Protein AF-A0A667G327-F1 (afdb_monomer_lite)

Secondary structure (DSSP, 8-state):
-PPPPPPPS-EEEEEEE-SSEEEEEEEETTS-EEEEEEEE---EEEETTEEEE-HHHHHHHHHHHHHHHTTTS-GGGEEEEEEEE---EEEEETTS-B---STT--TT--EE-TT--TTHHHHHHHHHTT-GGGGGBTTS--TTSHHHHHHHHHHHSIIIIITTEEEEEEHHHHHHHHHH----EEHHHHHHHS--BTTTBS-HHHHHHTT-THHHHTTTTTT-S-EE-TT-B-TTSS-HHHHHHHT--TT-EEB--EEHHHHHHHHHHT---TTS--TTTTS-GGGEEEEEESSSEEEEEEESS----TTSEEEEETSSSTTSEEEEEEES-SHHHHHHHHHHSTTHHHHHHHHHTTT--HHHHHHHHHHHHTTTS-GGGGGTT-EEE--BTB--SSS--TT---EEES--S--SHHHHHHHHHHHHHHHHHHHHHHHHHHHHHT----EEEEESGGGG-HHHHHHHHHHH-S-EEE-SSS-HHHHHHHHHHHHHTTSS--S---SS--SS---SHHHHTTSHHHHHHHHHH-TTTS-HHHHTTS-S--TT-HHHHHHHHHHHHHHHHHIIIIII-----GGG---HHIIIII--HHHHHHHHHHHHHHHHHSTTHHHHHHHHTTS-HHHHHHHHHHHHHHHHT---PPP---TTHHHHHHHHHHHHHHHHHHHHHHHHHHHHHHHHHHHHHHHHHHHHHHHHHHHHHTTTTTS------SS-HHHHHHHHHHHHHHHHHHHHHHHHHHHHHHHHHHHHHHHHHHHHHHHHHHHHHHHHHHHHHHHHHHHHHHHHHHHHHHHHHHHHHHHHHHHHHHHHHHHHHHHHHHHHHHHHHHHHHHHHHHHHHHHHHHHHHHHHHHHHHHHHHHHHHHHHHHHHHHHHHHHHHHHHHHHHHHHHHHHHHHHHHHHHTTTTT------------------------S-HHHHHHHHHHHHHHHHHHHHHHHHHHHHHHHHHHHHHHHHHHHHHHHHHHHHHHHHHHHHHHHHHHHHHHHHHGGGS---HHHHHHHHHHHHHHHHHHHHHHHHHHHHHHHHHHHHHHHHHHHHHHHHHHHHHHHHHHHHHHHHHHHHHHHHHHHHHHTTSSS---TTHHHHHHHHHHHHHHHHHHHHHHHHHHHHHHHHHHHHHHHHHHHHHHHHHHHHHHHHHTTSS----------PPPPHHHHHTTTTTTTS------------

pLDDT: mean 78.39, std 19.0, range [26.64, 98.81]

Radius of gyration: 58.12 Å; chains: 1; bounding box: 142×118×242 Å

Sequence (1211 aa):
MPGGGQEPGSYYVGVDVGTGSVRAALVDQRGVLLAFADQPINQWEPQFNHHEQSSEDIWAACGVVTKKVVQGIDVNRIRGLGFDATCSLVVLDKQFRPLPVNHEGDSHRNIIMWLDHRAVSQVHRINETKHGVLQYVGGVMSVEMQAPKLLWLKENLRETCWDKAGHFFDLPDFLSWKATGVTARSLCSLVCKWTYSAEKGWDDSFWKLIGLEDFVADNYSKIGNQVLPPGASLGNGLTPEAARDLGLPAGIAVAASLIDAHAGGLGVIGADVRGHGLACEGQPVTSRLAVICGTSSCHMGISKDPIFVPGVWGPYFSAMVPGFWLNEGGQSVTGKLIDHVVRGHAAFPELQAKATARCQSVYAYLNSHLDLIKKARPVGFLTVDLHVWPDFHGNRSPLADLTLKGMVTGLKLSQDLDDLAILYLATVQAIAFGTRLIIEALEAAGHSLSTLFLCGGLSKNPLFVQMHADITGMPVVLSQEVESVLVGAAILGACASGDFASVQLQTFNTAAPCQDVKQLTNGVAMAQVLHQIDVAWFDESWLSRIKEDTGDNWRIKASNLKKVLQGIMSYYNEFLGQQISEELIPDLNQITECSDSVELGRLLQLILGCAVNCEKKQEHIQNIMTLEESVQHVVMTAIQELMSKEIVSCPTNDAVGELEQQLKRALEELQEALAEKEELRQRCQELDMQVTALQDEKNSLVSENEMMNEKLDQLDGSFDDPNTMVAKKYFHAQLQLEQLQEENFRLEAAKDDYRVHCEELEKQLIEFQHRNDELTSLAEETRALKDEIDVLRATSDKANKLESTVEMYRQKLQDLNDLRKQVKTLQETNMMYMHNTVSLEEELKKANAARTQLETYKRQVQDLHNKLSSESKRADTLAFEMKRLEEKHEALLKEKERLIEQRDTLKETNEELRCSQVQQDHLNQTDASATKSFENLAAEIMPVEYREVFIRLQHENKMLRLQQEGTENERIEELQEQLEQKHRKMNELETEQRLSKERIRELQQQIEDLQKSLQEQGSKSEGESSSKLKQKLEAHMEKLTEVQEELQKKQELIEDLQPDVNQNVQKINELEAALQKKDEDMKAMEERYKMYLEKARNVIKTLDPKLNPASAEIMLLRKQLAEKERRIEILESECKVAKFRDYEEKLIVSAWYNKSLAFQKLGMESRLVSGSGACKDPGACAPARSFLAQQRHITNTRRNLSVKVPATTPD

Structure (mmCIF, N/CA/C/O backbone):
data_AF-A0A667G327-F1
#
_entry.id   AF-A0A667G327-F1
#
loop_
_atom_site.group_PDB
_atom_site.id
_atom_site.type_symbol
_atom_site.label_atom_id
_atom_site.label_alt_id
_atom_site.label_comp_id
_atom_site.label_asym_id
_atom_site.label_entity_id
_atom_site.label_seq_id
_atom_site.pdbx_PDB_ins_code
_atom_site.Cartn_x
_atom_site.Cartn_y
_atom_site.Cartn_z
_atom_site.occupancy
_atom_site.B_iso_or_equiv
_atom_site.auth_seq_id
_atom_site.auth_comp_id
_atom_site.auth_asym_id
_atom_site.auth_atom_id
_atom_site.pdbx_PDB_model_num
ATOM 1 N N . MET A 1 1 ? -25.847 -1.483 -32.639 1.00 33.53 1 MET A N 1
ATOM 2 C CA . MET A 1 1 ? -27.043 -2.018 -31.962 1.00 33.53 1 MET A CA 1
ATOM 3 C C . MET A 1 1 ? -26.737 -3.415 -31.431 1.00 33.53 1 MET A C 1
ATOM 5 O O . MET A 1 1 ? -26.907 -4.371 -32.180 1.00 33.53 1 MET A O 1
ATOM 9 N N . PRO A 1 2 ? -26.245 -3.551 -30.189 1.00 35.97 2 PRO A N 1
ATOM 10 C CA . PRO A 1 2 ? -26.436 -4.776 -29.414 1.00 35.97 2 PRO A CA 1
ATOM 11 C C . PRO A 1 2 ? -27.928 -4.933 -29.061 1.00 35.97 2 PRO A C 1
ATOM 13 O O . PRO A 1 2 ? -28.695 -3.977 -29.192 1.00 35.97 2 PRO A O 1
ATOM 16 N N . GLY A 1 3 ? -28.344 -6.131 -28.646 1.00 33.00 3 GLY A N 1
ATOM 17 C CA . GLY A 1 3 ? -29.735 -6.410 -28.264 1.00 33.00 3 GLY A CA 1
ATOM 18 C C . GLY A 1 3 ? -30.177 -5.681 -26.990 1.00 33.00 3 GLY A C 1
ATOM 19 O O . GLY A 1 3 ? -29.348 -5.282 -26.174 1.00 33.00 3 GLY A O 1
ATOM 20 N N . GLY A 1 4 ? -31.491 -5.513 -26.819 1.00 37.66 4 GLY A N 1
ATOM 21 C CA . GLY A 1 4 ? -32.062 -4.867 -25.637 1.00 37.66 4 GLY A CA 1
ATOM 22 C C . GLY A 1 4 ? -31.835 -5.693 -24.371 1.00 37.66 4 GLY A C 1
ATOM 23 O O . GLY A 1 4 ? -32.345 -6.807 -24.263 1.00 37.66 4 GLY A O 1
ATOM 24 N N . GLY A 1 5 ? -31.088 -5.139 -23.418 1.00 36.94 5 GLY A N 1
ATOM 25 C CA . GLY A 1 5 ? -31.021 -5.663 -22.057 1.00 36.94 5 GLY A CA 1
ATOM 26 C C . GLY A 1 5 ? -32.252 -5.253 -21.248 1.00 36.94 5 GLY A C 1
ATOM 27 O O . GLY A 1 5 ? -32.831 -4.192 -21.482 1.00 36.94 5 GLY A O 1
ATOM 28 N N . GLN A 1 6 ? -32.625 -6.078 -20.271 1.00 43.31 6 GLN A N 1
ATOM 29 C CA . GLN A 1 6 ? -33.463 -5.627 -19.158 1.00 43.31 6 GLN A CA 1
ATOM 30 C C . GLN A 1 6 ? -32.723 -4.508 -18.410 1.00 43.31 6 GLN A C 1
ATOM 32 O O . GLN A 1 6 ? -31.492 -4.543 -18.319 1.00 43.31 6 GLN A O 1
ATOM 37 N N . GLU A 1 7 ? -33.445 -3.533 -17.858 1.00 50.72 7 GLU A N 1
ATOM 38 C CA . GLU A 1 7 ? -32.813 -2.576 -16.948 1.00 50.72 7 GLU A CA 1
ATOM 39 C C . GLU A 1 7 ? -32.265 -3.318 -15.711 1.00 50.72 7 GLU A C 1
ATOM 41 O O . GLU A 1 7 ? -32.990 -4.143 -15.146 1.00 50.72 7 GLU A O 1
ATOM 46 N N . PRO A 1 8 ? -31.023 -3.049 -15.265 1.00 57.03 8 PRO A N 1
ATOM 47 C CA . PRO A 1 8 ? -30.484 -3.643 -14.040 1.00 57.03 8 PRO A CA 1
ATOM 48 C C . PRO A 1 8 ? -31.329 -3.213 -12.832 1.00 57.03 8 PRO A C 1
ATOM 50 O O . PRO A 1 8 ? -31.722 -2.050 -12.724 1.00 57.03 8 PRO A O 1
ATOM 53 N N . GLY A 1 9 ? -31.664 -4.151 -11.944 1.00 72.94 9 GLY A N 1
ATOM 54 C CA . GLY A 1 9 ? -32.633 -3.921 -10.869 1.00 72.94 9 GLY A CA 1
ATOM 55 C C . GLY A 1 9 ? -32.102 -2.967 -9.801 1.00 72.94 9 GLY A C 1
ATOM 56 O O . GLY A 1 9 ? -32.711 -1.920 -9.562 1.00 72.94 9 GLY A O 1
ATOM 57 N N . SER A 1 10 ? -30.958 -3.334 -9.217 1.00 91.50 10 SER A N 1
ATOM 58 C CA . SER A 1 10 ? -30.279 -2.617 -8.129 1.00 91.50 10 SER A CA 1
ATOM 59 C C . SER A 1 10 ? -29.086 -1.787 -8.623 1.00 91.50 10 SER A C 1
ATOM 61 O O . SER A 1 10 ? -28.358 -2.196 -9.535 1.00 91.50 10 SER A O 1
ATOM 63 N N . TYR A 1 11 ? -28.844 -0.666 -7.941 1.00 95.94 11 TYR A N 1
ATOM 64 C CA . TYR A 1 11 ? -27.637 0.157 -8.054 1.00 95.94 11 TYR A CA 1
ATOM 65 C C . TYR A 1 11 ? -26.958 0.344 -6.692 1.00 95.94 11 TYR A C 1
ATOM 67 O O . TYR A 1 11 ? -27.611 0.299 -5.644 1.00 95.94 11 TYR A O 1
ATOM 75 N N . TYR A 1 12 ? -25.662 0.640 -6.718 1.00 97.00 12 TYR A N 1
ATOM 76 C CA . TYR A 1 12 ? -24.839 0.904 -5.537 1.00 97.00 12 TYR A CA 1
ATOM 77 C C . TYR A 1 12 ? -23.998 2.158 -5.755 1.00 97.00 12 TYR A C 1
ATOM 79 O O . TYR A 1 12 ? -23.634 2.479 -6.890 1.00 97.00 12 TYR A O 1
ATOM 87 N N . VAL A 1 13 ? -23.690 2.867 -4.672 1.00 98.12 13 VAL A N 1
ATOM 88 C CA . VAL A 1 13 ? -22.822 4.050 -4.710 1.00 98.12 13 VAL A CA 1
ATOM 89 C C . VAL A 1 13 ? -21.515 3.743 -3.988 1.00 98.12 13 VAL A C 1
ATOM 91 O O . VAL A 1 13 ? -21.526 3.327 -2.830 1.00 98.12 13 VAL A O 1
ATOM 94 N N . GLY A 1 14 ? -20.396 3.971 -4.671 1.00 98.00 14 GLY A N 1
ATOM 95 C CA . GLY A 1 14 ? -19.073 4.058 -4.052 1.00 98.00 14 GLY A CA 1
ATOM 96 C C . GLY A 1 14 ? -18.650 5.519 -3.923 1.00 98.00 14 GLY A C 1
ATOM 97 O O . GLY A 1 14 ? -18.896 6.303 -4.845 1.00 98.00 14 GLY A O 1
ATOM 98 N N . VAL A 1 15 ? -18.026 5.885 -2.802 1.00 98.50 15 VAL A N 1
ATOM 99 C CA . VAL A 1 15 ? -17.449 7.218 -2.556 1.00 98.50 15 VAL A CA 1
ATOM 100 C C . VAL A 1 15 ? -16.004 7.068 -2.084 1.00 98.50 15 VAL A C 1
ATOM 102 O O . VAL A 1 15 ? -15.761 6.436 -1.062 1.00 98.50 15 VAL A O 1
ATOM 105 N N . ASP A 1 16 ? -15.083 7.688 -2.819 1.00 97.62 16 ASP A N 1
ATOM 106 C CA . ASP A 1 16 ? -13.625 7.642 -2.646 1.00 97.62 16 ASP A CA 1
ATOM 107 C C . ASP A 1 16 ? -13.145 9.027 -2.194 1.00 97.62 16 ASP A C 1
ATOM 109 O O . ASP A 1 16 ? -13.322 10.021 -2.907 1.00 97.62 16 ASP A O 1
ATOM 113 N N . VAL A 1 17 ? -12.551 9.113 -1.002 1.00 97.31 17 VAL A N 1
ATOM 114 C CA . VAL A 1 17 ? -11.902 10.332 -0.489 1.00 97.31 17 VAL A CA 1
ATOM 115 C C . VAL A 1 17 ? -10.384 10.193 -0.594 1.00 97.31 17 VAL A C 1
ATOM 117 O O . VAL A 1 17 ? -9.645 10.066 0.390 1.00 97.31 17 VAL A O 1
ATOM 120 N N . GLY A 1 18 ? -9.921 10.224 -1.843 1.00 91.50 18 GLY A N 1
ATOM 121 C CA . GLY A 1 18 ? -8.519 10.376 -2.200 1.00 91.50 18 GLY A CA 1
ATOM 122 C C . GLY A 1 18 ? -7.921 11.725 -1.770 1.00 91.50 18 GLY A C 1
ATOM 123 O O . GLY A 1 18 ? -8.599 12.662 -1.356 1.00 91.50 18 GLY A O 1
ATOM 124 N N . THR A 1 19 ? -6.599 11.848 -1.914 1.00 87.94 19 THR A N 1
ATOM 125 C CA . THR A 1 19 ? -5.810 12.941 -1.306 1.00 87.94 19 THR A CA 1
ATOM 126 C C . THR A 1 19 ? -6.269 14.361 -1.684 1.00 87.94 19 THR A C 1
ATOM 128 O O . THR A 1 19 ? -6.284 15.231 -0.819 1.00 87.94 19 THR A O 1
ATOM 131 N N . GLY A 1 20 ? -6.605 14.627 -2.954 1.00 87.31 20 GLY A N 1
ATOM 132 C CA . GLY A 1 20 ? -6.909 15.982 -3.464 1.00 87.31 20 GLY A CA 1
ATOM 133 C C . GLY A 1 20 ? -8.351 16.220 -3.927 1.00 87.31 20 GLY A C 1
ATOM 134 O O . GLY A 1 20 ? -8.689 17.329 -4.339 1.00 87.31 20 GLY A O 1
ATOM 135 N N . SER A 1 21 ? -9.204 15.197 -3.888 1.00 93.62 21 SER A N 1
ATOM 136 C CA . SER A 1 21 ? -10.581 15.265 -4.386 1.00 93.62 21 SER A CA 1
ATOM 137 C C . SER A 1 21 ? -11.416 14.132 -3.814 1.00 93.62 21 SER A C 1
ATOM 139 O O . SER A 1 21 ? -10.952 12.991 -3.813 1.00 93.62 21 SER A O 1
ATOM 141 N N . VAL A 1 22 ? -12.669 14.419 -3.467 1.00 97.56 22 VAL A N 1
ATOM 142 C CA . VAL A 1 22 ? -13.682 13.369 -3.324 1.00 97.56 22 VAL A CA 1
ATOM 143 C C . VAL A 1 22 ? -14.162 12.954 -4.712 1.00 97.56 22 VAL A C 1
ATOM 145 O O . VAL A 1 22 ? -14.320 13.796 -5.600 1.00 97.56 22 VAL A O 1
ATOM 148 N N . ARG A 1 23 ? -14.416 11.663 -4.899 1.00 97.06 23 ARG A N 1
ATOM 149 C CA . ARG A 1 23 ? -15.030 11.080 -6.092 1.00 97.06 23 ARG A CA 1
ATOM 150 C C . ARG A 1 23 ? -16.214 10.207 -5.687 1.00 97.06 23 ARG A C 1
ATOM 152 O O . ARG A 1 23 ? -16.238 9.667 -4.587 1.00 97.06 23 ARG A O 1
ATOM 159 N N . ALA A 1 24 ? -17.182 10.045 -6.579 1.00 98.06 24 ALA A N 1
ATOM 160 C CA . ALA A 1 24 ? -18.229 9.038 -6.450 1.00 98.06 24 ALA A CA 1
ATOM 161 C C . ALA A 1 24 ? -18.490 8.343 -7.786 1.00 98.06 24 ALA A C 1
ATOM 163 O O . ALA A 1 24 ? -18.285 8.930 -8.854 1.00 98.06 24 ALA A O 1
ATOM 164 N N . ALA A 1 25 ? -18.994 7.112 -7.712 1.00 96.44 25 ALA A N 1
ATOM 165 C CA . ALA A 1 25 ? -19.541 6.384 -8.849 1.00 96.44 25 ALA A CA 1
ATOM 166 C C . ALA A 1 25 ? -20.899 5.769 -8.507 1.00 96.44 25 ALA A C 1
ATOM 168 O O . ALA A 1 25 ? -21.108 5.285 -7.393 1.00 96.44 25 ALA A O 1
ATOM 169 N N . LEU A 1 26 ? -21.792 5.740 -9.497 1.00 96.69 26 LEU A N 1
ATOM 170 C CA . LEU A 1 26 ? -22.965 4.872 -9.496 1.00 96.69 26 LEU A CA 1
ATOM 171 C C . LEU A 1 26 ? -22.624 3.605 -10.286 1.00 96.69 26 LEU A C 1
ATOM 173 O O . LEU A 1 26 ? -22.223 3.696 -11.449 1.00 96.69 26 LEU A O 1
ATOM 177 N N . VAL A 1 27 ? -22.794 2.443 -9.661 1.00 94.81 27 VAL A N 1
ATOM 178 C CA . VAL A 1 27 ? -22.402 1.134 -10.200 1.00 94.81 27 VAL A CA 1
ATOM 179 C C . VAL A 1 27 ? -23.614 0.201 -10.228 1.00 94.81 27 VAL A C 1
ATOM 181 O O . VAL A 1 27 ? -24.445 0.225 -9.317 1.00 94.81 27 VAL A O 1
ATOM 184 N N . ASP A 1 28 ? -23.747 -0.605 -11.281 1.00 92.12 28 ASP A N 1
ATOM 185 C CA . ASP A 1 28 ? -24.838 -1.576 -11.417 1.00 92.12 28 ASP A CA 1
ATOM 186 C C . ASP A 1 28 ? -24.529 -2.941 -10.768 1.00 92.12 28 ASP A C 1
ATOM 188 O O . ASP A 1 28 ? -23.403 -3.244 -10.378 1.00 92.12 28 ASP A O 1
ATOM 192 N N . GLN A 1 29 ? -25.541 -3.809 -10.692 1.00 89.19 29 GLN A N 1
ATOM 193 C CA . GLN A 1 29 ? -25.438 -5.183 -10.170 1.00 89.19 29 GLN A CA 1
ATOM 194 C C . GLN A 1 29 ? -24.458 -6.130 -10.903 1.00 89.19 29 GLN A C 1
ATOM 196 O O . GLN A 1 29 ? -24.372 -7.301 -10.544 1.00 89.19 29 GLN A O 1
ATOM 201 N N . ARG A 1 30 ? -23.755 -5.670 -11.946 1.00 86.56 30 ARG A N 1
ATOM 202 C CA . ARG A 1 30 ? -22.708 -6.409 -12.676 1.00 86.56 30 ARG A CA 1
ATOM 203 C C . ARG A 1 30 ? -21.322 -5.775 -12.490 1.00 86.56 30 ARG A C 1
ATOM 205 O O . ARG A 1 30 ? -20.369 -6.245 -13.104 1.00 86.56 30 ARG A O 1
ATOM 212 N N . GLY A 1 31 ? -21.210 -4.717 -11.682 1.00 87.12 31 GLY A N 1
ATOM 213 C CA . GLY A 1 31 ? -19.978 -3.952 -11.490 1.00 87.12 31 GLY A CA 1
ATOM 214 C C . GLY A 1 31 ? -19.720 -2.881 -12.554 1.00 87.12 31 GLY A C 1
ATOM 215 O O . GLY A 1 31 ? -18.646 -2.290 -12.538 1.00 87.12 31 GLY A O 1
ATOM 216 N N . VAL A 1 32 ? -20.664 -2.609 -13.466 1.00 90.00 32 VAL A N 1
ATOM 217 C CA . VAL A 1 32 ? -20.478 -1.616 -14.540 1.00 90.00 32 VAL A CA 1
ATOM 218 C C . VAL A 1 32 ? -20.699 -0.206 -13.999 1.00 90.00 32 VAL A C 1
ATOM 220 O O . VAL A 1 32 ? -21.723 0.064 -13.364 1.00 90.00 32 VAL A O 1
ATOM 223 N N . LEU A 1 33 ? -19.772 0.712 -14.284 1.00 91.94 33 LEU A N 1
ATOM 224 C CA . LEU A 1 33 ? -19.895 2.118 -13.906 1.00 91.94 33 LEU A CA 1
ATOM 225 C C . LEU A 1 33 ? -20.880 2.834 -14.844 1.00 91.94 33 LEU A C 1
ATOM 227 O O . LEU A 1 33 ? -20.705 2.860 -16.061 1.00 91.94 33 LEU A O 1
ATOM 231 N N . LEU A 1 34 ? -21.921 3.441 -14.270 1.00 93.50 34 LEU A N 1
ATOM 232 C CA . LEU A 1 34 ? -22.972 4.152 -15.011 1.00 93.50 34 LEU A CA 1
ATOM 233 C C . LEU A 1 34 ? -22.806 5.673 -14.976 1.00 93.50 34 LEU A C 1
ATOM 235 O O . LEU A 1 34 ? -23.132 6.356 -15.946 1.00 93.50 34 LEU A O 1
ATOM 239 N N . ALA A 1 35 ? -22.302 6.204 -13.863 1.00 94.94 35 ALA A N 1
ATOM 240 C CA . ALA A 1 35 ? -22.019 7.623 -13.686 1.00 94.94 35 ALA A CA 1
ATOM 241 C C . ALA A 1 35 ? -20.809 7.814 -12.766 1.00 94.94 35 ALA A C 1
ATOM 243 O O . ALA A 1 35 ? -20.600 7.033 -11.840 1.00 94.94 35 ALA A O 1
ATOM 244 N N . PHE A 1 36 ? -20.041 8.874 -13.011 1.00 95.50 36 PHE A N 1
ATOM 245 C CA . PHE A 1 36 ? -18.874 9.285 -12.228 1.00 95.50 36 PHE A CA 1
ATOM 246 C C . PHE A 1 36 ? -18.936 10.792 -11.980 1.00 95.50 36 PHE A C 1
ATOM 248 O O . PHE A 1 36 ? -19.355 11.546 -12.863 1.00 95.50 36 PHE A O 1
ATOM 255 N N . ALA A 1 37 ? -18.480 11.236 -10.811 1.00 96.88 37 ALA A N 1
ATOM 256 C CA . ALA A 1 37 ? -18.232 12.646 -10.551 1.00 96.88 37 ALA A CA 1
ATOM 257 C C . ALA A 1 37 ? -17.122 12.854 -9.519 1.00 96.88 37 ALA A C 1
ATOM 259 O O . ALA A 1 37 ? -17.050 12.133 -8.526 1.00 96.88 37 ALA A O 1
ATOM 260 N N . ASP A 1 38 ? -16.327 13.903 -9.709 1.00 96.44 38 ASP A N 1
ATOM 261 C CA . ASP A 1 38 ? -15.335 14.385 -8.754 1.00 96.44 38 ASP A CA 1
ATOM 262 C C . ASP A 1 38 ? -15.693 15.768 -8.179 1.00 96.44 38 ASP A C 1
ATOM 264 O O . ASP A 1 38 ? -16.581 16.488 -8.668 1.00 96.44 38 ASP A O 1
ATOM 268 N N . GLN A 1 39 ? -15.019 16.118 -7.086 1.00 97.31 39 GLN A N 1
ATOM 269 C CA . GLN A 1 39 ? -15.028 17.437 -6.471 1.00 97.31 39 GLN A CA 1
ATOM 270 C C . GLN A 1 39 ? -13.697 17.656 -5.718 1.00 97.31 39 GLN A C 1
ATOM 272 O O . GLN A 1 39 ? -13.409 16.911 -4.778 1.00 97.31 39 GLN A O 1
ATOM 277 N N . PRO A 1 40 ? -12.879 18.662 -6.088 1.00 95.44 40 PRO A N 1
ATOM 278 C CA . PRO A 1 40 ? -11.660 19.005 -5.352 1.00 95.44 40 PRO A CA 1
ATOM 279 C C . PRO A 1 40 ? -11.935 19.378 -3.891 1.00 95.44 40 PRO A C 1
ATOM 281 O O . PRO A 1 40 ? -12.972 19.974 -3.591 1.00 95.44 40 PRO A O 1
ATOM 284 N N . ILE A 1 41 ? -10.980 19.074 -3.009 1.00 95.12 41 ILE A N 1
ATOM 285 C CA . ILE A 1 41 ? -11.005 19.436 -1.582 1.00 95.12 41 ILE A CA 1
ATOM 286 C C . ILE A 1 41 ? -9.791 20.283 -1.201 1.00 95.12 41 ILE A C 1
ATOM 288 O O . ILE A 1 41 ? -8.730 20.191 -1.820 1.00 95.12 41 ILE A O 1
ATOM 292 N N . ASN A 1 42 ? -9.959 21.110 -0.171 1.00 93.62 42 ASN A N 1
ATOM 293 C CA . ASN A 1 42 ? -8.895 21.957 0.355 1.00 93.62 42 ASN A CA 1
ATOM 294 C C . ASN A 1 42 ? -7.789 21.121 1.022 1.00 93.62 42 ASN A C 1
ATOM 296 O O . ASN A 1 42 ? -8.034 20.033 1.543 1.00 93.62 42 ASN A O 1
ATOM 300 N N . GLN A 1 43 ? -6.570 21.656 1.013 1.00 93.69 43 GLN A N 1
ATOM 301 C CA . GLN A 1 43 ? -5.397 21.131 1.710 1.00 93.69 43 GLN A CA 1
ATOM 302 C C . GLN A 1 43 ? -4.613 22.315 2.273 1.00 93.69 43 GLN A C 1
ATOM 304 O O . GLN A 1 43 ? -4.518 23.355 1.615 1.00 93.69 43 GLN A O 1
ATOM 309 N N . TRP A 1 44 ? -4.009 22.144 3.445 1.00 95.06 44 TRP A N 1
ATOM 310 C CA . TRP A 1 44 ? -3.144 23.150 4.055 1.00 95.06 44 TRP A CA 1
ATOM 311 C C . TRP A 1 44 ? -1.783 22.548 4.403 1.00 95.06 44 TRP A C 1
ATOM 313 O O . TRP A 1 44 ? -1.716 21.510 5.055 1.00 95.06 44 TRP A O 1
ATOM 323 N N . GLU A 1 45 ? -0.706 23.224 3.998 1.00 92.69 45 GLU A N 1
ATOM 324 C CA . GLU A 1 45 ? 0.667 22.958 4.445 1.00 92.69 45 GLU A CA 1
ATOM 325 C C . GLU A 1 45 ? 1.154 24.169 5.268 1.00 92.69 45 GLU A C 1
ATOM 327 O O . GLU A 1 45 ? 1.798 25.066 4.719 1.00 92.69 45 GLU A O 1
ATOM 332 N N . PRO A 1 46 ? 0.777 24.288 6.561 1.00 89.44 46 PRO A N 1
ATOM 333 C CA . PRO A 1 46 ? 1.168 25.429 7.399 1.00 89.44 46 PRO A CA 1
ATOM 334 C C . PRO A 1 46 ? 2.677 25.467 7.683 1.00 89.44 46 PRO A C 1
ATOM 336 O O . PRO A 1 46 ? 3.239 26.535 7.924 1.00 89.44 46 PRO A O 1
ATOM 339 N N . GLN A 1 47 ? 3.331 24.304 7.666 1.00 88.94 47 GLN A N 1
ATOM 340 C CA . GLN A 1 47 ? 4.772 24.119 7.814 1.00 88.94 47 GLN A CA 1
ATOM 341 C C . GLN A 1 47 ? 5.196 22.939 6.934 1.00 88.94 47 GLN A C 1
ATOM 343 O O . GLN A 1 47 ? 4.388 22.052 6.671 1.00 88.94 47 GLN A O 1
ATOM 348 N N . PHE A 1 48 ? 6.460 22.905 6.509 1.00 83.50 48 PHE A N 1
ATOM 349 C CA . PHE A 1 48 ? 7.003 21.782 5.738 1.00 83.50 48 PHE A CA 1
ATOM 350 C C . PHE A 1 48 ? 6.734 20.444 6.448 1.00 83.50 48 PHE A C 1
ATOM 352 O O . PHE A 1 48 ? 6.951 20.345 7.657 1.00 83.50 48 PHE A O 1
ATOM 359 N N . ASN A 1 49 ? 6.274 19.434 5.702 1.00 82.56 49 ASN A N 1
ATOM 360 C CA . ASN A 1 49 ? 5.837 18.115 6.191 1.00 82.56 49 ASN A CA 1
ATOM 361 C C . ASN A 1 49 ? 4.587 18.091 7.106 1.00 82.56 49 ASN A C 1
ATOM 363 O O . ASN A 1 49 ? 4.142 17.000 7.469 1.00 82.56 49 ASN A O 1
ATOM 367 N N . HIS A 1 50 ? 3.998 19.234 7.472 1.00 93.06 50 HIS A N 1
ATOM 368 C CA . HIS A 1 50 ? 2.720 19.292 8.191 1.00 93.06 50 HIS A CA 1
ATOM 369 C C . HIS A 1 50 ? 1.598 19.491 7.170 1.00 93.06 50 HIS A C 1
ATOM 371 O O . HIS A 1 50 ? 1.588 20.494 6.464 1.00 93.06 50 HIS A O 1
ATOM 377 N N . HIS A 1 51 ? 0.642 18.569 7.098 1.00 94.00 51 HIS A N 1
ATOM 378 C CA . HIS A 1 51 ? -0.392 18.535 6.068 1.00 94.00 51 HIS A CA 1
ATOM 379 C C . HIS A 1 51 ? -1.771 18.266 6.677 1.00 94.00 51 HIS A C 1
ATOM 381 O O . HIS A 1 51 ? -1.987 17.267 7.367 1.00 94.00 51 HIS A O 1
ATOM 387 N N . GLU A 1 52 ? -2.715 19.169 6.422 1.00 97.44 52 GLU A N 1
ATOM 388 C CA . GLU A 1 52 ? -4.000 19.221 7.121 1.00 97.44 52 GLU A CA 1
ATOM 389 C C . GLU A 1 52 ? -5.195 19.369 6.175 1.00 97.44 52 GLU A C 1
ATOM 391 O O . GLU A 1 52 ? -5.085 19.913 5.073 1.00 97.44 52 GLU A O 1
ATOM 396 N N . GLN A 1 53 ? -6.353 18.895 6.641 1.00 98.00 53 GLN A N 1
ATOM 397 C CA . GLN A 1 53 ? -7.633 18.892 5.927 1.00 98.00 53 GLN A CA 1
ATOM 398 C C . GLN A 1 53 ? -8.815 19.241 6.851 1.00 98.00 53 GLN A C 1
ATOM 400 O O . GLN A 1 53 ? -8.682 19.263 8.078 1.00 98.00 53 GLN A O 1
ATOM 405 N N . SER A 1 54 ? -9.977 19.502 6.242 1.00 98.25 54 SER A N 1
ATOM 406 C CA . SER A 1 54 ? -11.252 19.738 6.929 1.00 98.25 54 SER A CA 1
ATOM 407 C C . SER A 1 54 ? -12.216 18.581 6.693 1.00 98.25 54 SER A C 1
ATOM 409 O O . SER A 1 54 ? -12.506 18.214 5.551 1.00 98.25 54 SER A O 1
ATOM 411 N N . SER A 1 55 ? -12.745 18.028 7.783 1.00 98.31 55 SER A N 1
ATOM 412 C CA . SER A 1 55 ? -13.770 16.980 7.731 1.00 98.31 55 SER A CA 1
ATOM 413 C C . SER A 1 55 ? -15.129 17.489 7.232 1.00 98.31 55 SER A C 1
ATOM 415 O O . SER A 1 55 ? -15.891 16.722 6.638 1.00 98.31 55 SER A O 1
ATOM 417 N N . GLU A 1 56 ? -15.417 18.784 7.399 1.00 97.44 56 GLU A N 1
ATOM 418 C CA . GLU A 1 56 ? -16.654 19.405 6.914 1.00 97.44 56 GLU A CA 1
ATOM 419 C C . GLU A 1 56 ? -16.590 19.690 5.406 1.00 97.44 56 GLU A C 1
ATOM 421 O O . GLU A 1 56 ? -17.542 19.365 4.693 1.00 97.44 56 GLU A O 1
ATOM 426 N N . ASP A 1 57 ? -15.451 20.178 4.892 1.00 97.50 57 ASP A N 1
ATOM 427 C CA . ASP A 1 57 ? -15.240 20.357 3.443 1.00 97.50 57 ASP A CA 1
ATOM 428 C C . ASP A 1 57 ? -15.333 19.017 2.693 1.00 97.50 57 ASP A C 1
ATOM 430 O O . ASP A 1 57 ? -15.955 18.932 1.631 1.00 97.50 57 ASP A O 1
ATOM 434 N N . ILE A 1 58 ? -14.749 17.953 3.259 1.00 98.62 58 ILE A N 1
ATOM 435 C CA . ILE A 1 58 ? -14.819 16.595 2.703 1.00 98.62 58 ILE A CA 1
ATOM 436 C C . ILE A 1 58 ? -16.263 16.082 2.679 1.00 98.62 58 ILE A C 1
ATOM 438 O O . ILE A 1 58 ? -16.709 15.582 1.645 1.00 98.62 58 ILE A O 1
ATOM 442 N N . TRP A 1 59 ? -17.023 16.226 3.769 1.00 98.50 59 TRP A N 1
ATOM 443 C CA . TRP A 1 59 ? -18.421 15.781 3.801 1.00 98.50 59 TRP A CA 1
ATOM 444 C C . TRP A 1 59 ? -19.305 16.570 2.822 1.00 98.50 59 TRP A C 1
ATOM 446 O O . TRP A 1 59 ? -20.114 15.985 2.097 1.00 98.50 59 TRP A O 1
ATOM 456 N N . ALA A 1 60 ? -19.099 17.886 2.714 1.00 98.25 60 ALA A N 1
ATOM 457 C CA . ALA A 1 60 ? -19.772 18.715 1.718 1.00 98.25 60 ALA A CA 1
ATOM 458 C C . ALA A 1 60 ? -19.439 18.269 0.281 1.00 98.25 60 ALA A C 1
ATOM 460 O O . ALA A 1 60 ? -20.337 18.163 -0.559 1.00 98.25 60 ALA A O 1
ATOM 461 N N . ALA A 1 61 ? -18.174 17.937 -0.001 1.00 98.50 61 ALA A N 1
ATOM 462 C CA . ALA A 1 61 ? -17.755 17.395 -1.290 1.00 98.50 61 ALA A CA 1
ATOM 463 C C . ALA A 1 61 ? -18.386 16.018 -1.585 1.00 98.50 61 ALA A C 1
ATOM 465 O O . ALA A 1 61 ? -18.866 15.820 -2.703 1.00 98.50 61 ALA A O 1
ATOM 466 N N . CYS A 1 62 ? -18.493 15.119 -0.593 1.00 98.56 62 CYS A N 1
ATOM 467 C CA . CYS A 1 62 ? -19.232 13.848 -0.699 1.00 98.56 62 CYS A CA 1
ATOM 468 C C . CYS A 1 62 ? -20.691 14.078 -1.121 1.00 98.56 62 CYS A C 1
ATOM 470 O O . CYS A 1 62 ? -21.185 13.434 -2.051 1.00 98.56 62 CYS A O 1
ATOM 472 N N . GLY A 1 63 ? -21.368 15.044 -0.491 1.00 98.19 63 GLY A N 1
ATOM 473 C CA . GLY A 1 63 ? -22.731 15.434 -0.851 1.00 98.19 63 GLY A CA 1
ATOM 474 C C . GLY A 1 63 ? -22.854 15.956 -2.283 1.00 98.19 63 GLY A C 1
ATOM 475 O O . GLY A 1 63 ? -23.792 15.603 -2.999 1.00 98.19 63 GLY A O 1
ATOM 476 N N . VAL A 1 64 ? -21.878 16.748 -2.736 1.00 98.38 64 VAL A N 1
ATOM 477 C CA . VAL A 1 64 ? -21.831 17.283 -4.105 1.00 98.38 64 VAL A CA 1
ATOM 478 C C . VAL A 1 64 ? -21.612 16.184 -5.149 1.00 98.38 64 VAL A C 1
ATOM 480 O O . VAL A 1 64 ? -22.324 16.179 -6.154 1.00 98.38 64 VAL A O 1
ATOM 483 N N . VAL A 1 65 ? -20.675 15.247 -4.954 1.00 98.38 65 VAL A N 1
ATOM 484 C CA . VAL A 1 65 ? -20.442 14.172 -5.943 1.00 98.38 65 VAL A CA 1
ATOM 485 C C . VAL A 1 65 ? -21.573 13.152 -5.977 1.00 98.38 65 VAL A C 1
ATOM 487 O O . VAL A 1 65 ? -21.990 12.750 -7.062 1.00 98.38 65 VAL A O 1
ATOM 490 N N . THR A 1 66 ? -22.141 12.803 -4.820 1.00 98.12 66 THR A N 1
ATOM 491 C CA . THR A 1 66 ? -23.226 11.816 -4.743 1.00 98.12 66 THR A CA 1
ATOM 492 C C . THR A 1 66 ? -24.468 12.326 -5.475 1.00 98.12 66 THR A C 1
ATOM 494 O O . THR A 1 66 ? -25.004 11.636 -6.342 1.00 98.12 66 THR A O 1
ATOM 497 N N . LYS A 1 67 ? -24.845 13.595 -5.253 1.00 97.81 67 LYS A N 1
ATOM 498 C CA . LYS A 1 67 ? -25.950 14.259 -5.969 1.00 97.81 67 LYS A CA 1
ATOM 499 C C . LYS A 1 67 ? -25.736 14.357 -7.484 1.00 97.81 67 LYS A C 1
ATOM 501 O O . LYS A 1 67 ? -26.723 14.344 -8.216 1.00 97.81 67 LYS A O 1
ATOM 506 N N . LYS A 1 68 ? -24.485 14.435 -7.963 1.00 97.69 68 LYS A N 1
ATOM 507 C CA . LYS A 1 68 ? -24.163 14.393 -9.403 1.00 97.69 68 LYS A CA 1
ATOM 508 C C . LYS A 1 68 ? -24.383 12.987 -9.986 1.00 97.69 68 LYS A C 1
ATOM 510 O O . LYS A 1 68 ? -25.034 12.874 -11.018 1.00 97.69 68 LYS A O 1
ATOM 515 N N . VAL A 1 69 ? -23.876 11.921 -9.351 1.00 97.06 69 VAL A N 1
ATOM 516 C CA . VAL A 1 69 ? -23.919 10.561 -9.946 1.00 97.06 69 VAL A CA 1
ATOM 517 C C . VAL A 1 69 ? -25.295 9.896 -9.924 1.00 97.06 69 VAL A C 1
ATOM 519 O O . VAL A 1 69 ? -25.561 9.045 -10.766 1.00 97.06 69 VAL A O 1
ATOM 522 N N . VAL A 1 70 ? -26.190 10.294 -9.016 1.00 95.62 70 VAL A N 1
ATOM 523 C CA . VAL A 1 70 ? -27.575 9.777 -8.976 1.00 95.62 70 VAL A CA 1
ATOM 524 C C . VAL A 1 70 ? -28.553 10.575 -9.849 1.00 95.62 70 VAL A C 1
ATOM 526 O O . VAL A 1 70 ? -29.740 10.252 -9.918 1.00 95.62 70 VAL A O 1
ATOM 529 N N . GLN A 1 71 ? -28.088 11.636 -10.519 1.00 93.31 71 GLN A N 1
ATOM 530 C CA . GLN A 1 71 ? -28.953 12.538 -11.274 1.00 93.31 71 GLN A CA 1
ATOM 531 C C . GLN A 1 71 ? -29.602 11.830 -12.477 1.00 93.31 71 GLN A C 1
ATOM 533 O O . GLN A 1 71 ? -28.931 11.422 -13.419 1.00 93.31 71 GLN A O 1
ATOM 538 N N . GLY A 1 72 ? -30.937 11.752 -12.474 1.00 87.12 72 GLY A N 1
ATOM 539 C CA . GLY A 1 72 ? -31.722 11.125 -13.546 1.00 87.12 72 GLY A CA 1
ATOM 540 C C . GLY A 1 72 ? -32.027 9.638 -13.338 1.00 87.12 72 GLY A C 1
ATOM 541 O O . GLY A 1 72 ? -32.684 9.042 -14.188 1.00 87.12 72 GLY A O 1
ATOM 542 N N . ILE A 1 73 ? -31.606 9.055 -12.212 1.00 91.25 73 ILE A N 1
ATOM 543 C CA . ILE A 1 73 ? -31.939 7.688 -11.798 1.00 91.25 73 ILE A CA 1
ATOM 544 C C . ILE A 1 73 ? -33.036 7.726 -10.724 1.00 91.25 73 ILE A C 1
ATOM 546 O O . ILE A 1 73 ? -33.120 8.666 -9.933 1.00 91.25 73 ILE A O 1
ATOM 550 N N . ASP A 1 74 ? -33.885 6.696 -10.680 1.00 91.44 74 ASP A N 1
ATOM 551 C CA . ASP A 1 74 ? -34.780 6.479 -9.541 1.00 91.44 74 ASP A CA 1
ATOM 552 C C . ASP A 1 74 ? -33.959 6.065 -8.312 1.00 91.44 74 ASP A C 1
ATOM 554 O O . ASP A 1 74 ? -33.494 4.928 -8.207 1.00 91.44 74 ASP A O 1
ATOM 558 N N . VAL A 1 75 ? -33.785 7.002 -7.378 1.00 92.19 75 VAL A N 1
ATOM 559 C CA . VAL A 1 75 ? -32.987 6.816 -6.158 1.00 92.19 75 VAL A CA 1
ATOM 560 C C . VAL A 1 75 ? -33.469 5.655 -5.283 1.00 92.19 75 VAL A C 1
ATOM 562 O O . VAL A 1 75 ? -32.669 5.108 -4.533 1.00 92.19 75 VAL A O 1
ATOM 565 N N . ASN A 1 76 ? -34.727 5.214 -5.410 1.00 91.56 76 ASN A N 1
ATOM 566 C CA . ASN A 1 76 ? -35.253 4.059 -4.671 1.00 91.56 76 ASN A CA 1
ATOM 567 C C . ASN A 1 76 ? -34.635 2.719 -5.120 1.00 91.56 76 ASN A C 1
ATOM 569 O O . ASN A 1 76 ? -34.759 1.718 -4.418 1.00 91.56 76 ASN A O 1
ATOM 573 N N . ARG A 1 77 ? -33.950 2.690 -6.273 1.00 94.12 77 ARG A N 1
ATOM 574 C CA . ARG A 1 77 ? -33.187 1.528 -6.770 1.00 94.12 77 ARG A CA 1
ATOM 575 C C . ARG A 1 77 ? -31.752 1.487 -6.239 1.00 94.12 77 ARG A C 1
ATOM 577 O O . ARG A 1 77 ? -31.038 0.523 -6.505 1.00 94.12 77 ARG A O 1
ATOM 584 N N . ILE A 1 78 ? -31.318 2.507 -5.495 1.00 96.38 78 ILE A N 1
ATOM 585 C CA . ILE A 1 78 ? -30.019 2.515 -4.816 1.00 96.38 78 ILE A CA 1
ATOM 586 C C . ILE A 1 78 ? -30.161 1.707 -3.528 1.00 96.38 78 ILE A C 1
ATOM 588 O O . ILE A 1 78 ? -30.908 2.081 -2.628 1.00 96.38 78 ILE A O 1
ATOM 592 N N . ARG A 1 79 ? -29.463 0.574 -3.457 1.00 95.94 79 ARG A N 1
ATOM 593 C CA . ARG A 1 79 ? -29.624 -0.421 -2.387 1.00 95.94 79 ARG A CA 1
ATOM 594 C C . ARG A 1 79 ? -28.567 -0.325 -1.295 1.00 95.94 79 ARG A C 1
ATOM 596 O O . ARG A 1 79 ? -28.847 -0.700 -0.156 1.00 95.94 79 ARG A O 1
ATOM 603 N N . GLY A 1 80 ? -27.393 0.213 -1.616 1.00 96.19 80 GLY A N 1
ATOM 604 C CA . GLY A 1 80 ? -26.329 0.410 -0.642 1.00 96.19 80 GLY A CA 1
ATOM 605 C C . GLY A 1 80 ? -25.273 1.431 -1.054 1.00 96.19 80 GLY A C 1
ATOM 606 O O . GLY A 1 80 ? -25.125 1.775 -2.230 1.00 96.19 80 GLY A O 1
ATOM 607 N N . LEU A 1 81 ? -24.551 1.903 -0.044 1.00 98.25 81 LEU A N 1
ATOM 608 C CA . LEU A 1 81 ? -23.509 2.922 -0.100 1.00 98.25 81 LEU A CA 1
ATOM 609 C C . LEU A 1 81 ? -22.252 2.403 0.613 1.00 98.25 81 LEU A C 1
ATOM 611 O O . LEU A 1 81 ? -22.335 1.910 1.739 1.00 98.25 81 LEU A O 1
ATOM 615 N N . GLY A 1 82 ? -21.091 2.538 -0.019 1.00 97.94 82 GLY A N 1
ATOM 616 C CA . GLY A 1 82 ? -19.796 2.280 0.609 1.00 97.94 82 GLY A CA 1
ATOM 617 C C . GLY A 1 82 ? -18.867 3.485 0.514 1.00 97.94 82 GLY A C 1
ATOM 618 O O . GLY A 1 82 ? -18.925 4.254 -0.447 1.00 97.94 82 GLY A O 1
ATOM 619 N N . PHE A 1 83 ? -18.011 3.625 1.524 1.00 98.50 83 PHE A N 1
ATOM 620 C CA . PHE A 1 83 ? -17.001 4.674 1.616 1.00 98.50 83 PHE A CA 1
ATOM 621 C C . PHE A 1 83 ? -15.599 4.070 1.656 1.00 98.50 83 PHE A C 1
ATOM 623 O O . PHE A 1 83 ? -15.348 3.124 2.410 1.00 98.50 83 PHE A O 1
ATOM 630 N N . ASP A 1 84 ? -14.688 4.684 0.912 1.00 97.94 84 ASP A N 1
ATOM 631 C CA . ASP A 1 84 ? -13.251 4.552 1.088 1.00 97.94 84 ASP A CA 1
ATOM 632 C C . ASP A 1 84 ? -12.580 5.929 1.225 1.00 97.94 84 ASP A C 1
ATOM 634 O O . ASP A 1 84 ? -13.133 6.958 0.823 1.00 97.94 84 ASP A O 1
ATOM 638 N N . ALA A 1 85 ? -11.407 5.968 1.857 1.00 97.75 85 ALA A N 1
ATOM 639 C CA . ALA A 1 85 ? -10.620 7.192 1.987 1.00 97.75 85 ALA A CA 1
ATOM 640 C C . ALA A 1 85 ? -9.137 6.914 2.251 1.00 97.75 85 ALA A C 1
ATOM 642 O O . ALA A 1 85 ? -8.766 5.840 2.727 1.00 97.75 85 ALA A O 1
ATOM 643 N N . THR A 1 86 ? -8.291 7.925 2.038 1.00 95.12 86 THR A N 1
ATOM 644 C CA . THR A 1 86 ? -6.922 7.922 2.588 1.00 95.12 86 THR A CA 1
ATOM 645 C C . THR A 1 86 ? -6.938 7.695 4.104 1.00 95.12 86 THR A C 1
ATOM 647 O O . THR A 1 86 ? -7.835 8.191 4.786 1.00 95.12 86 THR A O 1
ATOM 650 N N . CYS A 1 87 ? -5.919 7.029 4.659 1.00 95.88 87 CYS A N 1
ATOM 651 C CA . CYS A 1 87 ? -5.824 6.777 6.103 1.00 95.88 87 CYS A CA 1
ATOM 652 C C . CYS A 1 87 ? -5.374 8.013 6.917 1.00 95.88 87 CYS A C 1
ATOM 654 O O . CYS A 1 87 ? -4.299 8.052 7.524 1.00 95.88 87 CYS A O 1
ATOM 656 N N . SER A 1 88 ? -6.180 9.071 6.866 1.00 97.94 88 SER A N 1
ATOM 657 C CA . SER A 1 88 ? -5.958 10.350 7.548 1.00 97.94 88 SER A CA 1
ATOM 658 C C . SER A 1 88 ? -6.678 10.378 8.905 1.00 97.94 88 SER A C 1
ATOM 660 O O . SER A 1 88 ? -7.761 9.816 9.044 1.00 97.94 88 SER A O 1
ATOM 662 N N . LEU A 1 89 ? -6.102 11.044 9.909 1.00 98.75 89 LEU A N 1
ATOM 663 C CA . LEU A 1 89 ? -6.618 11.069 11.282 1.00 98.75 89 LEU A CA 1
ATOM 664 C C . LEU A 1 89 ? -7.565 12.256 11.495 1.00 98.75 89 LEU A C 1
ATOM 666 O O . LEU A 1 89 ? -7.121 13.403 11.476 1.00 98.75 89 LEU A O 1
ATOM 670 N N . VAL A 1 90 ? -8.846 11.984 11.748 1.00 98.81 90 VAL A N 1
ATOM 671 C CA . VAL A 1 90 ? -9.883 12.986 12.049 1.00 98.81 90 VAL A CA 1
ATOM 672 C C . VAL A 1 90 ? -10.073 13.109 13.561 1.00 98.81 90 VAL A C 1
ATOM 674 O O . VAL A 1 90 ? -10.237 12.096 14.247 1.00 98.81 90 VAL A O 1
ATOM 677 N N . VAL A 1 91 ? -10.102 14.339 14.086 1.00 98.69 91 VAL A N 1
ATOM 678 C CA . VAL A 1 91 ? -10.298 14.598 15.525 1.00 98.69 91 VAL A CA 1
ATOM 679 C C . VAL A 1 91 ? -11.591 15.367 15.795 1.00 98.69 91 VAL A C 1
ATOM 681 O O . VAL A 1 91 ? -11.858 16.400 15.171 1.00 98.69 91 VAL A O 1
ATOM 684 N N . LEU A 1 92 ? -12.385 14.861 16.745 1.00 98.56 92 LEU A N 1
ATOM 685 C CA . LEU A 1 92 ? -13.661 15.432 17.182 1.00 98.56 92 LEU A CA 1
ATOM 686 C C . LEU A 1 92 ? -13.756 15.518 18.717 1.00 98.56 92 LEU A C 1
ATOM 688 O O . LEU A 1 92 ? -13.197 14.694 19.449 1.00 98.56 92 LEU A O 1
ATOM 692 N N . ASP A 1 93 ? -14.515 16.489 19.222 1.00 97.69 93 ASP A N 1
ATOM 693 C CA . ASP A 1 93 ? -14.833 16.602 20.649 1.00 97.69 93 ASP A CA 1
ATOM 694 C C . ASP A 1 93 ? -15.906 15.594 21.113 1.00 97.69 93 ASP A C 1
ATOM 696 O O . ASP A 1 93 ? -16.459 14.812 20.337 1.00 97.69 93 ASP A O 1
ATOM 700 N N . LYS A 1 94 ? -16.228 15.625 22.412 1.00 95.69 94 LYS A N 1
ATOM 701 C CA . LYS A 1 94 ? -17.279 14.797 23.044 1.00 95.69 94 LYS A CA 1
ATOM 702 C C . LYS A 1 94 ? -18.716 15.151 22.604 1.00 95.69 94 LYS A C 1
ATOM 704 O O . LYS A 1 94 ? -19.676 14.639 23.176 1.00 95.69 94 LYS A O 1
ATOM 709 N N . GLN A 1 95 ? -18.881 16.075 21.660 1.00 96.56 95 GLN A N 1
ATOM 710 C CA . GLN A 1 95 ? -20.136 16.457 21.008 1.00 96.56 95 GLN A CA 1
ATOM 711 C C . GLN A 1 95 ? -20.052 16.261 19.476 1.00 96.56 95 GLN A C 1
ATOM 713 O O . GLN A 1 95 ? -20.900 16.774 18.747 1.00 96.56 95 GLN A O 1
ATOM 718 N N . PHE A 1 96 ? -19.051 15.511 18.993 1.00 96.75 96 PHE A N 1
ATOM 719 C CA . PHE A 1 96 ? -18.771 15.244 17.578 1.00 96.75 96 PHE A CA 1
ATOM 720 C C . PHE A 1 96 ? -18.501 16.493 16.713 1.00 96.75 96 PHE A C 1
ATOM 722 O O . PHE A 1 96 ? -18.706 16.467 15.498 1.00 96.75 96 PHE A O 1
ATOM 729 N N . ARG A 1 97 ? -18.020 17.587 17.314 1.00 97.50 97 ARG A N 1
ATOM 730 C CA . ARG A 1 97 ? -17.599 18.800 16.593 1.00 97.50 97 ARG A CA 1
ATOM 731 C C . ARG A 1 97 ? -16.104 18.741 16.246 1.00 97.50 97 ARG A C 1
ATOM 733 O O . ARG A 1 97 ? -15.340 18.210 17.055 1.00 97.50 97 ARG A O 1
ATOM 740 N N . PRO A 1 98 ? -15.668 19.311 15.108 1.00 98.06 98 PRO A N 1
ATOM 741 C CA . PRO A 1 98 ? -14.253 19.449 14.756 1.00 98.06 98 PRO A CA 1
ATOM 742 C C . PRO A 1 98 ? -13.388 20.065 15.870 1.00 98.06 98 PRO A C 1
ATOM 744 O O . PRO A 1 98 ? -13.766 21.072 16.471 1.00 98.06 98 PRO A O 1
ATOM 747 N N . LEU A 1 99 ? -12.210 19.482 16.128 1.00 97.94 99 LEU A N 1
ATOM 748 C CA . LEU A 1 99 ? -11.184 20.044 17.018 1.00 97.94 99 LEU A CA 1
ATOM 749 C C . LEU A 1 99 ? -9.903 20.392 16.247 1.00 97.94 99 LEU A C 1
ATOM 751 O O . LEU A 1 99 ? -9.480 19.604 15.404 1.00 97.94 99 LEU A O 1
ATOM 755 N N . PRO A 1 100 ? -9.236 21.519 16.554 1.00 97.19 100 PRO A N 1
ATOM 756 C CA . PRO A 1 100 ? -8.012 21.913 15.865 1.00 97.19 100 PRO A CA 1
ATOM 757 C C . PRO A 1 100 ? -6.891 20.887 16.068 1.00 97.19 100 PRO A C 1
ATOM 759 O O . PRO A 1 100 ? -6.566 20.526 17.201 1.00 97.19 100 PRO A O 1
ATOM 762 N N . VAL A 1 101 ? -6.244 20.480 14.972 1.00 96.88 101 VAL A N 1
ATOM 763 C CA . VAL A 1 101 ? -4.981 19.707 14.994 1.00 96.88 101 VAL A CA 1
ATOM 764 C C . VAL A 1 101 ? -3.749 20.588 14.734 1.00 96.88 101 VAL A C 1
ATOM 766 O O . VAL A 1 101 ? -2.661 20.100 14.432 1.00 96.88 101 VAL A O 1
ATOM 769 N N . ASN A 1 102 ? -3.929 21.901 14.878 1.00 93.94 102 ASN A N 1
ATOM 770 C CA . ASN A 1 102 ? -2.967 22.958 14.589 1.00 93.94 102 ASN A CA 1
ATOM 771 C C . ASN A 1 102 ? -2.746 23.875 15.805 1.00 93.94 102 ASN A C 1
ATOM 773 O O . ASN A 1 102 ? -3.567 23.934 16.722 1.00 93.94 102 ASN A O 1
ATOM 777 N N . HIS A 1 103 ? -1.640 24.625 15.793 1.00 91.06 103 HIS A N 1
ATOM 778 C CA . HIS A 1 103 ? -1.312 25.585 16.853 1.00 91.06 103 HIS A CA 1
ATOM 779 C C . HIS A 1 103 ? -2.080 26.916 16.745 1.00 91.06 103 HIS A C 1
ATOM 781 O O . HIS A 1 103 ? -2.092 27.671 17.714 1.00 91.06 103 HIS A O 1
ATOM 787 N N . GLU A 1 104 ? -2.734 27.214 15.614 1.00 91.62 104 GLU A N 1
ATOM 788 C CA . GLU A 1 104 ? -3.574 28.416 15.483 1.00 91.62 104 GLU A CA 1
ATOM 789 C C . GLU A 1 104 ? -4.910 28.302 16.242 1.00 91.62 104 GLU A C 1
ATOM 791 O O . GLU A 1 104 ? -5.540 29.318 16.531 1.00 91.62 104 GLU A O 1
ATOM 796 N N . GLY A 1 105 ? -5.345 27.082 16.577 1.00 91.31 105 GLY A N 1
ATOM 797 C CA . GLY A 1 105 ? -6.646 26.817 17.195 1.00 91.31 105 GLY A CA 1
ATOM 798 C C . GLY A 1 105 ? -7.818 26.808 16.205 1.00 91.31 105 GLY A C 1
ATOM 799 O O . GLY A 1 105 ? -8.970 26.825 16.634 1.00 91.31 105 GLY A O 1
ATOM 800 N N . ASP A 1 106 ? -7.544 26.762 14.898 1.00 95.12 106 ASP A N 1
ATOM 801 C CA . ASP A 1 106 ? -8.557 26.711 13.841 1.00 95.12 106 ASP A CA 1
ATOM 802 C C . ASP A 1 106 ? -9.227 25.330 13.793 1.00 95.12 106 ASP A C 1
ATOM 804 O O . ASP A 1 106 ? -8.636 24.351 13.333 1.00 95.12 106 ASP A O 1
ATOM 808 N N . SER A 1 107 ? -10.471 25.246 14.270 1.00 94.81 107 SER A N 1
ATOM 809 C CA . SER A 1 107 ? -11.248 24.006 14.290 1.00 94.81 107 SER A CA 1
ATOM 810 C C . SER A 1 107 ? -11.675 23.512 12.907 1.00 94.81 107 SER A C 1
ATOM 812 O O . SER A 1 107 ? -12.059 22.353 12.804 1.00 94.81 107 SER A O 1
ATOM 814 N N . HIS A 1 108 ? -11.609 24.328 11.844 1.00 95.25 108 HIS A N 1
ATOM 815 C CA . HIS A 1 108 ? -11.892 23.850 10.480 1.00 95.25 108 HIS A CA 1
ATOM 816 C C . HIS A 1 108 ? -10.820 22.863 10.006 1.00 95.25 108 HIS A C 1
ATOM 818 O O . HIS A 1 108 ? -11.116 21.902 9.302 1.00 95.25 108 HIS A O 1
ATOM 824 N N . ARG A 1 109 ? -9.572 23.054 10.445 1.00 97.19 109 ARG A N 1
ATOM 825 C CA . ARG A 1 109 ? -8.440 22.151 10.202 1.00 97.19 109 ARG A CA 1
ATOM 826 C C . ARG A 1 109 ? -8.352 21.110 11.320 1.00 97.19 109 ARG A C 1
ATOM 828 O O . ARG A 1 109 ? -7.559 21.244 12.256 1.00 97.19 109 ARG A O 1
ATOM 835 N N . ASN A 1 110 ? -9.195 20.078 11.211 1.00 98.38 110 ASN A N 1
ATOM 836 C CA . ASN A 1 110 ? -9.340 18.993 12.193 1.00 98.38 110 ASN A CA 1
ATOM 837 C C . ASN A 1 110 ? -8.847 17.610 11.728 1.00 98.38 110 ASN A C 1
ATOM 839 O O . ASN A 1 110 ? -9.080 16.614 12.419 1.00 98.38 110 ASN A O 1
ATOM 843 N N . ILE A 1 111 ? -8.193 17.535 10.566 1.00 98.62 111 ILE A N 1
ATOM 844 C CA . ILE A 1 111 ? -7.611 16.301 10.027 1.00 98.62 111 ILE A CA 1
ATOM 845 C C . ILE A 1 111 ? -6.097 16.447 9.900 1.00 98.62 111 ILE A C 1
ATOM 847 O O . ILE A 1 111 ? -5.631 17.371 9.235 1.00 98.62 111 ILE A O 1
ATOM 851 N N . ILE A 1 112 ? -5.343 15.498 10.465 1.00 98.38 112 ILE A N 1
ATOM 852 C CA . ILE A 1 112 ? -3.931 15.268 10.121 1.00 98.38 112 ILE A CA 1
ATOM 853 C C . ILE A 1 112 ? -3.907 14.295 8.937 1.00 98.38 112 ILE A C 1
ATOM 855 O O . ILE A 1 112 ? -4.375 13.160 9.056 1.00 98.38 112 ILE A O 1
ATOM 859 N N . MET A 1 113 ? -3.388 14.723 7.785 1.00 96.25 113 MET A N 1
ATOM 860 C CA . MET A 1 113 ? -3.399 13.907 6.565 1.00 96.25 113 MET A CA 1
ATOM 861 C C . MET A 1 113 ? -2.548 12.634 6.707 1.00 96.25 113 MET A C 1
ATOM 863 O O . MET A 1 113 ? -1.635 12.556 7.530 1.00 96.25 113 MET A O 1
ATOM 867 N N . TRP A 1 114 ? -2.813 11.622 5.875 1.00 91.19 114 TRP A N 1
ATOM 868 C CA . TRP A 1 114 ? -2.004 10.397 5.812 1.00 91.19 114 TRP A CA 1
ATOM 869 C C . TRP A 1 114 ? -0.508 10.715 5.620 1.00 91.19 114 TRP A C 1
ATOM 871 O O . TRP A 1 114 ? 0.308 10.281 6.428 1.00 91.19 114 TRP A O 1
ATOM 881 N N . LEU A 1 115 ? -0.192 11.578 4.646 1.00 87.00 115 LEU A N 1
ATOM 882 C CA . LEU A 1 115 ? 1.155 12.034 4.270 1.00 87.00 115 LEU A CA 1
ATOM 883 C C . LEU A 1 115 ? 1.764 13.111 5.194 1.00 87.00 115 LEU A C 1
ATOM 885 O O . LEU A 1 115 ? 2.791 13.696 4.863 1.00 87.00 115 LEU A O 1
ATOM 889 N N . ASP A 1 116 ? 1.140 13.408 6.337 1.00 91.88 116 ASP A N 1
ATOM 890 C CA . ASP A 1 116 ? 1.722 14.287 7.354 1.00 91.88 116 ASP A CA 1
ATOM 891 C C . ASP A 1 116 ? 2.846 13.566 8.115 1.00 91.88 116 ASP A C 1
ATOM 893 O O . ASP A 1 116 ? 2.654 12.468 8.647 1.00 91.88 116 ASP A O 1
ATOM 897 N N . HIS A 1 117 ? 4.023 14.191 8.158 1.00 91.19 117 HIS A N 1
ATOM 898 C CA . HIS A 1 117 ? 5.250 13.641 8.739 1.00 91.19 117 HIS A CA 1
ATOM 899 C C . HIS A 1 117 ? 5.687 14.403 10.013 1.00 91.19 117 HIS A C 1
ATOM 901 O O . HIS A 1 117 ? 6.858 14.358 10.389 1.00 91.19 117 HIS A O 1
ATOM 907 N N . ARG A 1 118 ? 4.778 15.084 10.733 1.00 93.44 118 ARG A N 1
ATOM 908 C CA . ARG A 1 118 ? 5.118 15.831 11.970 1.00 93.44 118 ARG A CA 1
ATOM 909 C C . ARG A 1 118 ? 5.617 14.953 13.127 1.00 93.44 118 ARG A C 1
ATOM 911 O O . ARG A 1 118 ? 6.323 15.430 14.012 1.00 93.44 118 ARG A O 1
ATOM 918 N N . ALA A 1 119 ? 5.261 13.667 13.123 1.00 95.00 119 ALA A N 1
ATOM 919 C CA . ALA A 1 119 ? 5.450 12.741 14.243 1.00 95.00 119 ALA A CA 1
ATOM 920 C C . ALA A 1 119 ? 6.774 11.934 14.219 1.00 95.00 119 ALA A C 1
ATOM 922 O O . ALA A 1 119 ? 6.876 10.875 14.843 1.00 95.00 119 ALA A O 1
ATOM 923 N N . VAL A 1 120 ? 7.802 12.383 13.483 1.00 92.06 120 VAL A N 1
ATOM 924 C CA . VAL A 1 120 ? 9.058 11.619 13.287 1.00 92.06 120 VAL A CA 1
ATOM 925 C C . VAL A 1 120 ? 9.776 11.281 14.602 1.00 92.06 120 VAL A C 1
ATOM 927 O O . VAL A 1 120 ? 10.334 10.190 14.724 1.00 92.06 120 VAL A O 1
ATOM 930 N N . SER A 1 121 ? 9.766 12.161 15.608 1.00 94.06 121 SER A N 1
ATOM 931 C CA . SER A 1 121 ? 10.417 11.883 16.901 1.00 94.06 121 SER A CA 1
ATOM 932 C C . SER A 1 121 ? 9.644 10.861 17.744 1.00 94.06 121 SER A C 1
ATOM 934 O O . SER A 1 121 ? 10.260 10.050 18.438 1.00 94.06 121 SER A O 1
ATOM 936 N N . GLN A 1 122 ? 8.313 10.838 17.636 1.00 97.19 122 GLN A N 1
ATOM 937 C CA . GLN A 1 122 ? 7.463 9.810 18.235 1.00 97.19 122 GLN A CA 1
ATOM 938 C C . GLN A 1 122 ? 7.715 8.446 17.580 1.00 97.19 122 GLN A C 1
ATOM 940 O O . GLN A 1 122 ? 7.877 7.462 18.295 1.00 97.19 122 GLN A O 1
ATOM 945 N N . VAL A 1 123 ? 7.854 8.384 16.249 1.00 93.75 123 VAL A N 1
ATOM 946 C CA . VAL A 1 123 ? 8.211 7.146 15.525 1.00 93.75 123 VAL A CA 1
ATOM 947 C C . VAL A 1 123 ? 9.516 6.533 16.026 1.00 93.75 123 VAL A C 1
ATOM 949 O O . VAL A 1 123 ? 9.562 5.329 16.264 1.00 93.75 123 VAL A O 1
ATOM 952 N N . HIS A 1 124 ? 10.566 7.340 16.213 1.00 92.19 124 HIS A N 1
ATOM 953 C CA . HIS A 1 124 ? 11.853 6.837 16.706 1.00 92.19 124 HIS A CA 1
ATOM 954 C C . HIS A 1 124 ? 11.692 6.183 18.086 1.00 92.19 124 HIS A C 1
ATOM 956 O O . HIS A 1 124 ? 12.038 5.015 18.244 1.00 92.19 124 HIS A O 1
ATOM 962 N N . ARG A 1 125 ? 11.057 6.881 19.037 1.00 95.38 125 ARG A N 1
ATOM 963 C CA . ARG A 1 125 ? 10.775 6.357 20.386 1.00 95.38 125 ARG A CA 1
ATOM 964 C C . ARG A 1 125 ? 9.895 5.105 20.373 1.00 95.38 125 ARG A C 1
ATOM 966 O O . ARG A 1 125 ? 10.145 4.180 21.138 1.00 95.38 125 ARG A O 1
ATOM 973 N N . ILE A 1 126 ? 8.880 5.055 19.509 1.00 96.38 126 ILE A N 1
ATOM 974 C CA . ILE A 1 126 ? 7.995 3.889 19.377 1.00 96.38 126 ILE A CA 1
ATOM 975 C C . ILE A 1 126 ? 8.773 2.687 18.821 1.00 96.38 126 ILE A C 1
ATOM 977 O O . ILE A 1 126 ? 8.665 1.594 19.372 1.00 96.38 126 ILE A O 1
ATOM 981 N N . ASN A 1 127 ? 9.616 2.872 17.803 1.00 93.94 127 ASN A N 1
ATOM 982 C CA . ASN A 1 127 ? 10.438 1.794 17.245 1.00 93.94 127 ASN A CA 1
ATOM 983 C C . ASN A 1 127 ? 11.550 1.333 18.212 1.00 93.94 127 ASN A C 1
ATOM 985 O O . ASN A 1 127 ? 11.855 0.141 18.277 1.00 93.94 127 ASN A O 1
ATOM 989 N N . GLU A 1 128 ? 12.100 2.235 19.032 1.00 95.25 128 GLU A N 1
ATOM 990 C CA . GLU A 1 128 ? 13.053 1.904 20.104 1.00 95.25 128 GLU A CA 1
ATOM 991 C C . GLU A 1 128 ? 12.471 0.947 21.161 1.00 95.25 128 GLU A C 1
ATOM 993 O O . GLU A 1 128 ? 13.230 0.162 21.734 1.00 95.25 128 GLU A O 1
ATOM 998 N N . THR A 1 129 ? 11.144 0.928 21.372 1.00 95.62 129 THR A N 1
ATOM 999 C CA . THR A 1 129 ? 10.493 -0.035 22.288 1.00 95.62 129 THR A CA 1
ATOM 1000 C C . THR A 1 129 ? 10.667 -1.494 21.866 1.00 95.62 129 THR A C 1
ATOM 1002 O O . THR A 1 129 ? 10.602 -2.381 22.715 1.00 95.62 129 THR A O 1
ATOM 1005 N N . LYS A 1 130 ? 10.843 -1.753 20.558 1.00 94.81 130 LYS A N 1
ATOM 1006 C CA . LYS A 1 130 ? 10.842 -3.096 19.949 1.00 94.81 130 LYS A CA 1
ATOM 1007 C C . LYS A 1 130 ? 9.610 -3.934 20.334 1.00 94.81 130 LYS A C 1
ATOM 1009 O O . LYS A 1 130 ? 9.701 -5.155 20.449 1.00 94.81 130 LYS A O 1
ATOM 1014 N N . HIS A 1 131 ? 8.467 -3.277 20.558 1.00 96.69 131 HIS A N 1
ATOM 1015 C CA . HIS A 1 131 ? 7.253 -3.934 21.033 1.00 96.69 131 HIS A CA 1
ATOM 1016 C C . HIS A 1 131 ? 6.720 -4.982 20.046 1.00 96.69 131 HIS A C 1
ATOM 1018 O O . HIS A 1 131 ? 6.835 -4.811 18.832 1.00 96.69 131 HIS A O 1
ATOM 1024 N N . GLY A 1 132 ? 6.072 -6.036 20.556 1.00 94.00 132 GLY A N 1
ATOM 1025 C CA . GLY A 1 132 ? 5.607 -7.169 19.744 1.00 94.00 132 GLY A CA 1
ATOM 1026 C C . GLY A 1 132 ? 4.698 -6.772 18.576 1.00 94.00 132 GLY A C 1
ATOM 1027 O O . GLY A 1 132 ? 4.803 -7.348 17.499 1.00 94.00 132 GLY A O 1
ATOM 1028 N N . VAL A 1 133 ? 3.877 -5.726 18.735 1.00 94.81 133 VAL A N 1
ATOM 1029 C CA . VAL A 1 133 ? 3.010 -5.208 17.657 1.00 94.81 133 VAL A CA 1
ATOM 1030 C C . VAL A 1 133 ? 3.780 -4.723 16.420 1.00 94.81 133 VAL A C 1
ATOM 1032 O O . VAL A 1 133 ? 3.224 -4.726 15.323 1.00 94.81 133 VAL A O 1
ATOM 1035 N N . LEU A 1 134 ? 5.060 -4.346 16.558 1.00 94.44 134 LEU A N 1
ATOM 1036 C CA . LEU A 1 134 ? 5.866 -3.835 15.444 1.00 94.44 134 LEU A CA 1
ATOM 1037 C C . LEU A 1 134 ? 6.112 -4.894 14.357 1.00 94.44 134 LEU A C 1
ATOM 1039 O O . LEU A 1 134 ? 6.345 -4.543 13.200 1.00 94.44 134 LEU A O 1
ATOM 1043 N N . GLN A 1 135 ? 5.992 -6.185 14.689 1.00 93.38 135 GLN A N 1
ATOM 1044 C CA . GLN A 1 135 ? 6.108 -7.271 13.712 1.00 93.38 135 GLN A CA 1
ATOM 1045 C C . GLN A 1 135 ? 5.030 -7.200 12.612 1.00 93.38 135 GLN A C 1
ATOM 1047 O O . GLN A 1 135 ? 5.293 -7.615 11.490 1.00 93.38 135 GLN A O 1
ATOM 1052 N N . TYR A 1 136 ? 3.852 -6.627 12.907 1.00 94.69 136 TYR A N 1
ATOM 1053 C CA . TYR A 1 136 ? 2.752 -6.456 11.946 1.00 94.69 136 TYR A CA 1
ATOM 1054 C C . TYR A 1 136 ? 2.900 -5.208 11.058 1.00 94.69 136 TYR A C 1
ATOM 1056 O O . TYR A 1 136 ? 2.046 -4.933 10.219 1.00 94.69 136 TYR A O 1
ATOM 1064 N N . VAL A 1 137 ? 3.960 -4.415 11.240 1.00 93.25 137 VAL A N 1
ATOM 1065 C CA . VAL A 1 137 ? 4.292 -3.245 10.403 1.00 93.25 137 VAL A CA 1
ATOM 1066 C C . VAL A 1 137 ? 5.688 -3.396 9.785 1.00 93.25 137 VAL A C 1
ATOM 1068 O O . VAL A 1 137 ? 6.403 -2.422 9.572 1.00 93.25 137 VAL A O 1
ATOM 1071 N N . GLY A 1 138 ? 6.108 -4.637 9.518 1.00 89.12 138 GLY A N 1
ATOM 1072 C CA . GLY A 1 138 ? 7.406 -4.952 8.910 1.00 89.12 138 GLY A CA 1
ATOM 1073 C C . GLY A 1 138 ? 8.617 -4.735 9.824 1.00 89.12 138 GLY A C 1
ATOM 1074 O O . GLY A 1 138 ? 9.748 -4.772 9.344 1.00 89.12 138 GLY A O 1
ATOM 1075 N N . GLY A 1 139 ? 8.395 -4.505 11.124 1.00 89.50 139 GLY A N 1
ATOM 1076 C CA . GLY A 1 139 ? 9.418 -4.215 12.134 1.00 89.50 139 GLY A CA 1
ATOM 1077 C C . GLY A 1 139 ? 9.677 -2.725 12.389 1.00 89.50 139 GLY A C 1
ATOM 1078 O O . GLY A 1 139 ? 10.325 -2.397 13.382 1.00 89.50 139 GLY A O 1
ATOM 1079 N N . VAL A 1 140 ? 9.165 -1.823 11.542 1.00 89.31 140 VAL A N 1
ATOM 1080 C CA . VAL A 1 140 ? 9.389 -0.368 11.629 1.00 89.31 140 VAL A CA 1
ATOM 1081 C C . VAL A 1 140 ? 8.069 0.366 11.392 1.00 89.31 140 VAL A C 1
ATOM 1083 O O . VAL A 1 140 ? 7.550 0.407 10.279 1.00 89.31 140 VAL A O 1
ATOM 1086 N N . MET A 1 141 ? 7.524 0.984 12.440 1.00 91.38 141 MET A N 1
ATOM 1087 C CA . MET A 1 141 ? 6.322 1.809 12.333 1.00 91.38 141 MET A CA 1
ATOM 1088 C C . MET A 1 141 ? 6.586 3.055 11.481 1.00 91.38 141 MET A C 1
ATOM 1090 O O . MET A 1 141 ? 7.603 3.728 11.657 1.00 91.38 141 MET A O 1
ATOM 1094 N N . SER A 1 142 ? 5.651 3.378 10.583 1.00 88.81 142 SER A N 1
ATOM 1095 C CA . SER A 1 142 ? 5.695 4.597 9.768 1.00 88.81 142 SER A CA 1
ATOM 1096 C C . SER A 1 142 ? 5.132 5.804 10.519 1.00 88.81 142 SER A C 1
ATOM 1098 O O . SER A 1 142 ? 4.199 5.679 11.311 1.00 88.81 142 SER A O 1
ATOM 1100 N N . VAL A 1 143 ? 5.648 6.993 10.199 1.00 88.31 143 VAL A N 1
ATOM 1101 C CA . VAL A 1 143 ? 5.110 8.287 10.659 1.00 88.31 143 VAL A CA 1
ATOM 1102 C C . VAL A 1 143 ? 3.681 8.544 10.181 1.00 88.31 143 VAL A C 1
ATOM 1104 O O . VAL A 1 143 ? 2.944 9.295 10.809 1.00 88.31 143 VAL A O 1
ATOM 1107 N N . GLU A 1 144 ? 3.273 7.872 9.107 1.00 89.25 144 GLU A N 1
ATOM 1108 C CA . GLU A 1 144 ? 1.962 8.021 8.476 1.00 89.25 144 GLU A CA 1
ATOM 1109 C C . GLU A 1 144 ? 0.843 7.296 9.253 1.00 89.25 144 GLU A C 1
ATOM 1111 O O . GLU A 1 144 ? -0.333 7.594 9.044 1.00 89.25 144 GLU A O 1
ATOM 1116 N N . MET A 1 145 ? 1.201 6.384 10.169 1.00 95.19 145 MET A N 1
ATOM 1117 C CA . MET A 1 145 ? 0.277 5.628 11.028 1.00 95.19 145 MET A CA 1
ATOM 1118 C C . MET A 1 145 ? -0.240 6.464 12.209 1.00 95.19 145 MET A C 1
ATOM 1120 O O . MET A 1 145 ? 0.330 7.501 12.557 1.00 95.19 145 MET A O 1
ATOM 1124 N N . GLN A 1 146 ? -1.315 6.009 12.865 1.00 97.94 146 GLN A N 1
ATOM 1125 C CA . GLN A 1 146 ? -2.032 6.874 13.806 1.00 97.94 146 GLN A CA 1
ATOM 1126 C C . GLN A 1 146 ? -1.406 6.929 15.207 1.00 97.94 146 GLN A C 1
ATOM 1128 O O . GLN A 1 146 ? -1.433 7.989 15.825 1.00 97.94 146 GLN A O 1
ATOM 1133 N N . ALA A 1 147 ? -0.783 5.858 15.716 1.00 97.44 147 ALA A N 1
ATOM 1134 C CA . ALA A 1 147 ? -0.184 5.874 17.062 1.00 97.44 147 ALA A CA 1
ATOM 1135 C C . ALA A 1 147 ? 0.902 6.971 17.255 1.00 97.44 147 ALA A C 1
ATOM 1137 O O . ALA A 1 147 ? 0.825 7.694 18.253 1.00 97.44 147 ALA A O 1
ATOM 1138 N N . PRO A 1 148 ? 1.840 7.210 16.309 1.00 97.75 148 PRO A N 1
ATOM 1139 C CA . PRO A 1 148 ? 2.758 8.351 16.377 1.00 97.75 148 PRO A CA 1
ATOM 1140 C C . PRO A 1 148 ? 2.047 9.711 16.333 1.00 97.75 148 PRO A C 1
ATOM 1142 O O . PRO A 1 148 ? 2.410 10.612 17.087 1.00 97.75 148 PRO A O 1
ATOM 1145 N N . LYS A 1 149 ? 1.013 9.863 15.490 1.00 98.31 149 LYS A N 1
ATOM 1146 C CA . LYS A 1 149 ? 0.229 11.107 15.360 1.00 98.31 149 LYS A CA 1
ATOM 1147 C C . LYS A 1 149 ? -0.574 11.417 16.630 1.00 98.31 149 LYS A C 1
ATOM 1149 O O . LYS A 1 149 ? -0.625 12.568 17.055 1.00 98.31 149 LYS A O 1
ATOM 1154 N N . LEU A 1 150 ? -1.127 10.396 17.284 1.00 98.50 150 LEU A N 1
ATOM 1155 C CA . LEU A 1 150 ? -1.814 10.505 18.576 1.00 98.50 150 LEU A CA 1
ATOM 1156 C C . LEU A 1 150 ? -0.845 10.878 19.707 1.00 98.50 150 LEU A C 1
ATOM 1158 O O . LEU A 1 150 ? -1.154 11.768 20.497 1.00 98.50 150 LEU A O 1
ATOM 1162 N N . LEU A 1 151 ? 0.351 10.277 19.748 1.00 98.31 151 LEU A N 1
ATOM 1163 C CA . LEU A 1 151 ? 1.391 10.667 20.706 1.00 98.31 151 LEU A CA 1
ATOM 1164 C C . LEU A 1 151 ? 1.861 12.111 20.468 1.00 98.31 151 LEU A C 1
ATOM 1166 O O . LEU A 1 151 ? 1.985 12.878 21.420 1.00 98.31 151 LEU A O 1
ATOM 1170 N N . TRP A 1 152 ? 2.022 12.525 19.206 1.00 98.06 152 TRP A N 1
ATOM 1171 C CA . TRP A 1 152 ? 2.328 13.916 18.866 1.00 98.06 152 TRP A CA 1
ATOM 1172 C C . TRP A 1 152 ? 1.229 14.873 19.354 1.00 98.06 152 TRP A C 1
ATOM 1174 O O . TRP A 1 152 ? 1.548 15.912 19.930 1.00 98.06 152 TRP A O 1
ATOM 1184 N N . LEU A 1 153 ? -0.054 14.518 19.205 1.00 98.31 153 LEU A N 1
ATOM 1185 C CA . LEU A 1 153 ? -1.180 15.314 19.714 1.00 98.31 153 LEU A CA 1
ATOM 1186 C C . LEU A 1 153 ? -1.187 15.422 21.250 1.00 98.31 153 LEU A C 1
ATOM 1188 O O . LEU A 1 153 ? -1.368 16.529 21.763 1.00 98.31 153 LEU A O 1
ATOM 1192 N N . LYS A 1 154 ? -0.938 14.325 21.984 1.00 97.75 154 LYS A N 1
ATOM 1193 C CA . LYS A 1 154 ? -0.817 14.337 23.458 1.00 97.75 154 LYS A CA 1
ATOM 1194 C C . LYS A 1 154 ? 0.347 15.208 23.941 1.00 97.75 154 LYS A C 1
ATOM 1196 O O . LYS A 1 154 ? 0.229 15.858 24.978 1.00 97.75 154 LYS A O 1
ATOM 1201 N N . GLU A 1 155 ? 1.456 15.229 23.203 1.00 97.31 155 GLU A N 1
ATOM 1202 C CA . GLU A 1 155 ? 2.669 15.971 23.571 1.00 97.31 155 GLU A CA 1
ATOM 1203 C C . GLU A 1 155 ? 2.634 17.457 23.160 1.00 97.31 155 GLU A C 1
ATOM 1205 O O . GLU A 1 155 ? 3.155 18.292 23.894 1.00 97.31 155 GLU A O 1
ATOM 1210 N N . ASN A 1 156 ? 2.009 17.812 22.027 1.00 97.00 156 ASN A N 1
ATOM 1211 C CA . ASN A 1 156 ? 2.115 19.156 21.427 1.00 97.00 156 ASN A CA 1
ATOM 1212 C C . ASN A 1 156 ? 0.813 19.979 21.451 1.00 97.00 156 ASN A C 1
ATOM 1214 O O . ASN A 1 156 ? 0.877 21.205 21.374 1.00 97.00 156 ASN A O 1
ATOM 1218 N N . LEU A 1 157 ? -0.362 19.344 21.558 1.00 97.00 157 LEU A N 1
ATOM 1219 C CA . LEU A 1 157 ? -1.682 20.002 21.541 1.00 97.00 157 LEU A CA 1
ATOM 1220 C C . LEU A 1 157 ? -2.587 19.485 22.672 1.00 97.00 157 LEU A C 1
ATOM 1222 O O . LEU A 1 157 ? -3.769 19.193 22.473 1.00 97.00 157 LEU A O 1
ATOM 1226 N N . ARG A 1 158 ? -2.032 19.352 23.883 1.00 95.94 158 ARG A N 1
ATOM 1227 C CA . ARG A 1 158 ? -2.722 18.689 24.997 1.00 95.94 158 ARG A CA 1
ATOM 1228 C C . ARG A 1 158 ? -4.021 19.388 25.422 1.00 95.94 158 ARG A C 1
ATOM 1230 O O . ARG A 1 158 ? -5.107 18.831 25.272 1.00 95.94 158 ARG A O 1
ATOM 1237 N N . GLU A 1 159 ? -3.911 20.636 25.875 1.00 94.62 159 GLU A N 1
ATOM 1238 C CA . GLU A 1 159 ? -5.045 21.431 26.373 1.00 94.62 159 GLU A CA 1
ATOM 1239 C C . GLU A 1 159 ? -6.019 21.853 25.259 1.00 94.62 159 GLU A C 1
ATOM 1241 O O . GLU A 1 159 ? -7.204 22.103 25.498 1.00 94.62 159 GLU A O 1
ATOM 1246 N N . THR A 1 160 ? -5.526 21.996 24.026 1.00 93.62 160 THR A N 1
ATOM 1247 C CA . THR A 1 160 ? -6.294 22.466 22.864 1.00 93.62 160 THR A CA 1
ATOM 1248 C C . THR A 1 160 ? -7.032 21.339 22.150 1.00 93.62 160 THR A C 1
ATOM 1250 O O . THR A 1 160 ? -8.148 21.572 21.687 1.00 93.62 160 THR A O 1
ATOM 1253 N N . CYS A 1 161 ? -6.453 20.137 22.113 1.00 96.50 161 CYS A N 1
ATOM 1254 C CA . CYS A 1 161 ? -6.947 18.994 21.351 1.00 96.50 161 CYS A CA 1
ATOM 1255 C C . CYS A 1 161 ? -7.139 17.747 22.237 1.00 96.50 161 CYS A C 1
ATOM 1257 O O . CYS A 1 161 ? -8.275 17.318 22.431 1.00 96.50 161 CYS A O 1
ATOM 1259 N N . TRP A 1 162 ? -6.071 17.193 22.828 1.00 97.38 162 TRP A N 1
ATOM 1260 C CA . TRP A 1 162 ? -6.079 15.871 23.489 1.00 97.38 162 TRP A CA 1
ATOM 1261 C C . TRP A 1 162 ? -7.109 15.722 24.618 1.00 97.38 162 TRP A C 1
ATOM 1263 O O . TRP A 1 162 ? -7.926 14.795 24.612 1.00 97.38 162 TRP A O 1
ATOM 1273 N N . ASP A 1 163 ? -7.101 16.651 25.577 1.00 96.19 163 ASP A N 1
ATOM 1274 C CA . ASP A 1 163 ? -7.953 16.570 26.770 1.00 96.19 163 ASP A CA 1
ATOM 1275 C C . ASP A 1 163 ? -9.442 16.808 26.421 1.00 96.19 163 ASP A C 1
ATOM 1277 O O . ASP A 1 163 ? -10.347 16.328 27.111 1.00 96.19 163 ASP A O 1
ATOM 1281 N N . LYS A 1 164 ? -9.702 17.514 25.309 1.00 97.06 164 LYS A N 1
ATOM 1282 C CA . LYS A 1 164 ? -11.041 17.823 24.771 1.00 97.06 164 LYS A CA 1
ATOM 1283 C C . LYS A 1 164 ? -11.570 16.753 23.814 1.00 97.06 164 LYS A C 1
ATOM 1285 O O . LYS A 1 164 ? -12.789 16.627 23.677 1.00 97.06 164 LYS A O 1
ATOM 1290 N N . ALA A 1 165 ? -10.683 15.993 23.171 1.00 97.56 165 ALA A N 1
ATOM 1291 C CA . ALA A 1 165 ? -11.037 14.970 22.200 1.00 97.56 165 ALA A CA 1
ATOM 1292 C C . ALA A 1 165 ? -11.968 13.923 22.821 1.00 97.56 165 ALA A C 1
ATOM 1294 O O . ALA A 1 165 ? -11.649 13.299 23.842 1.00 97.56 165 ALA A O 1
ATOM 1295 N N . GLY A 1 166 ? -13.128 13.759 22.188 1.00 96.94 166 GLY A N 1
ATOM 1296 C CA . GLY A 1 166 ? -14.068 12.679 22.455 1.00 96.94 166 GLY A CA 1
ATOM 1297 C C . GLY A 1 166 ? -13.817 11.500 21.532 1.00 96.94 166 GLY A C 1
ATOM 1298 O O . GLY A 1 166 ? -13.844 10.367 21.994 1.00 96.94 166 GLY A O 1
ATOM 1299 N N . HIS A 1 167 ? -13.502 11.768 20.261 1.00 97.94 167 HIS A N 1
ATOM 1300 C CA . HIS A 1 167 ? -13.269 10.724 19.272 1.00 97.94 167 HIS A CA 1
ATOM 1301 C C . HIS A 1 167 ? -12.087 11.040 18.360 1.00 97.94 167 HIS A C 1
ATOM 1303 O O . HIS A 1 167 ? -11.957 12.142 17.825 1.00 97.94 167 HIS A O 1
ATOM 1309 N N . PHE A 1 168 ? -11.274 10.014 18.146 1.00 98.50 168 PHE A N 1
ATOM 1310 C CA . PHE A 1 168 ? -10.316 9.920 17.061 1.00 98.50 168 PHE A CA 1
ATOM 1311 C C . PHE A 1 168 ? -10.857 8.885 16.068 1.00 98.50 168 PHE A C 1
ATOM 1313 O O . PHE A 1 168 ? -11.269 7.787 16.457 1.00 98.50 168 PHE A O 1
ATOM 1320 N N . PHE A 1 169 ? -10.895 9.251 14.793 1.00 98.69 169 PHE A N 1
ATOM 1321 C CA . PHE A 1 169 ? -11.382 8.413 13.701 1.00 98.69 169 PHE A CA 1
ATOM 1322 C C . PHE A 1 169 ? -10.313 8.325 12.614 1.00 98.69 169 PHE A C 1
ATOM 1324 O O . PHE A 1 169 ? -9.647 9.316 12.317 1.00 98.69 169 PHE A O 1
ATOM 1331 N N . ASP A 1 170 ? -10.194 7.165 11.975 1.00 98.50 170 ASP A N 1
ATOM 1332 C CA . ASP A 1 170 ? -9.608 7.108 10.639 1.00 98.50 170 ASP A CA 1
ATOM 1333 C C . ASP A 1 170 ? -10.627 7.707 9.652 1.00 98.50 170 ASP A C 1
ATOM 1335 O O . ASP A 1 170 ? -11.837 7.580 9.856 1.00 98.50 170 ASP A O 1
ATOM 1339 N N . LEU A 1 171 ? -10.186 8.398 8.603 1.00 98.69 171 LEU A N 1
ATOM 1340 C CA . LEU A 1 171 ? -11.093 9.108 7.693 1.00 98.69 171 LEU A CA 1
ATOM 1341 C C . LEU A 1 171 ? -12.179 8.209 7.051 1.00 98.69 171 LEU A C 1
ATOM 1343 O O . LEU A 1 171 ? -13.323 8.670 6.977 1.00 98.69 171 LEU A O 1
ATOM 1347 N N . PRO A 1 172 ? -11.922 6.935 6.677 1.00 98.31 172 PRO A N 1
ATOM 1348 C CA . PRO A 1 172 ? -12.983 6.024 6.244 1.00 98.31 172 PRO A CA 1
ATOM 1349 C C . PRO A 1 172 ? -14.047 5.776 7.322 1.00 98.31 172 PRO A C 1
ATOM 1351 O O . PRO A 1 172 ? -15.228 5.630 7.004 1.00 98.31 172 PRO A O 1
ATOM 1354 N N . ASP A 1 173 ? -13.650 5.712 8.595 1.00 98.38 173 ASP A N 1
ATOM 1355 C CA . ASP A 1 173 ? -14.555 5.485 9.728 1.00 98.38 173 ASP A CA 1
ATOM 1356 C C . ASP A 1 173 ? -15.345 6.751 10.075 1.00 98.38 173 ASP A C 1
ATOM 1358 O O . ASP A 1 173 ? -16.517 6.675 10.432 1.00 98.38 173 ASP A O 1
ATOM 1362 N N . PHE A 1 174 ? -14.735 7.933 9.922 1.00 98.69 174 PHE A N 1
ATOM 1363 C CA . PHE A 1 174 ? -15.447 9.206 10.046 1.00 98.69 174 PHE A CA 1
ATOM 1364 C C . PHE A 1 174 ? -16.588 9.306 9.027 1.00 98.69 174 PHE A C 1
ATOM 1366 O O . PHE A 1 174 ? -17.688 9.708 9.394 1.00 98.69 174 PHE A O 1
ATOM 1373 N N . LEU A 1 175 ? -16.358 8.934 7.763 1.00 98.69 175 LEU A N 1
ATOM 1374 C CA . LEU A 1 175 ? -17.382 9.009 6.712 1.00 98.69 175 LEU A CA 1
ATOM 1375 C C . LEU A 1 175 ? -18.555 8.058 6.987 1.00 98.69 175 LEU A C 1
ATOM 1377 O O . LEU A 1 175 ? -19.719 8.452 6.884 1.00 98.69 175 LEU A O 1
ATOM 1381 N N . SER A 1 176 ? -18.254 6.820 7.384 1.00 97.69 176 SER A N 1
ATOM 1382 C CA . SER A 1 176 ? -19.269 5.807 7.674 1.00 97.69 176 SER A CA 1
ATOM 1383 C C . SER A 1 176 ? -20.042 6.111 8.968 1.00 97.69 176 SER A C 1
ATOM 1385 O O . SER A 1 176 ? -21.270 5.971 8.993 1.00 97.69 176 SER A O 1
ATOM 1387 N N . TRP A 1 177 ? -19.382 6.663 9.995 1.00 98.25 177 TRP A N 1
ATOM 1388 C CA . TRP A 1 177 ? -20.043 7.259 11.163 1.00 98.25 177 TRP A CA 1
ATOM 1389 C C . TRP A 1 177 ? -20.923 8.455 10.773 1.00 98.25 177 TRP A C 1
ATOM 1391 O O . TRP A 1 177 ? -22.090 8.505 11.155 1.00 98.25 177 TRP A O 1
ATOM 1401 N N . LYS A 1 178 ? -20.419 9.405 9.977 1.00 98.31 178 LYS A N 1
ATOM 1402 C CA . LYS A 1 178 ? -21.149 10.624 9.583 1.00 98.31 178 LYS A CA 1
ATOM 1403 C C . LYS A 1 178 ? -22.414 10.304 8.776 1.00 98.31 178 LYS A C 1
ATOM 1405 O O . LYS A 1 178 ? -23.405 11.025 8.878 1.00 98.31 178 LYS A O 1
ATOM 1410 N N . ALA A 1 179 ? -22.405 9.194 8.037 1.00 98.38 179 ALA A N 1
ATOM 1411 C CA . ALA A 1 179 ? -23.565 8.661 7.334 1.00 98.38 179 ALA A CA 1
ATOM 1412 C C . ALA A 1 179 ? -24.620 8.011 8.261 1.00 98.38 179 ALA A C 1
ATOM 1414 O O . ALA A 1 179 ? -25.822 8.150 8.014 1.00 98.38 179 ALA A O 1
ATOM 1415 N N . THR A 1 180 ? -24.201 7.306 9.316 1.00 98.38 180 THR A N 1
ATOM 1416 C CA . THR A 1 180 ? -25.055 6.348 10.060 1.00 98.38 180 THR A CA 1
ATOM 1417 C C . THR A 1 180 ? -25.303 6.690 11.531 1.00 98.38 180 THR A C 1
ATOM 1419 O O . THR A 1 180 ? -26.205 6.135 12.153 1.00 98.38 180 THR A O 1
ATOM 1422 N N . GLY A 1 181 ? -24.493 7.575 12.112 1.00 97.00 181 GLY A N 1
ATOM 1423 C CA . GLY A 1 181 ? -24.398 7.816 13.553 1.00 97.00 181 GLY A CA 1
ATOM 1424 C C . GLY A 1 181 ? -23.681 6.707 14.341 1.00 97.00 181 GLY A C 1
ATOM 1425 O O . GLY A 1 181 ? -23.451 6.876 15.538 1.00 97.00 181 GLY A O 1
ATOM 1426 N N . VAL A 1 182 ? -23.310 5.587 13.708 1.00 96.94 182 VAL A N 1
ATOM 1427 C CA . VAL A 1 182 ? -22.744 4.406 14.378 1.00 96.94 182 VAL A CA 1
ATOM 1428 C C . VAL A 1 182 ? -21.247 4.598 14.615 1.00 96.94 182 VAL A C 1
ATOM 1430 O O . VAL A 1 182 ? -20.485 4.822 13.682 1.00 96.94 182 VAL A O 1
ATOM 1433 N N . THR A 1 183 ? -20.802 4.490 15.868 1.00 96.25 183 THR A N 1
ATOM 1434 C CA . THR A 1 183 ? -19.394 4.682 16.271 1.00 96.25 183 THR A CA 1
ATOM 1435 C C . THR A 1 183 ? -18.543 3.410 16.185 1.00 96.25 183 THR A C 1
ATOM 1437 O O . THR A 1 183 ? -17.516 3.316 16.859 1.00 96.25 183 THR A O 1
ATOM 1440 N N . ALA A 1 184 ? -18.948 2.434 15.374 1.00 96.25 184 ALA A N 1
ATOM 1441 C CA . ALA A 1 184 ? -18.099 1.297 15.037 1.00 96.25 184 ALA A CA 1
ATOM 1442 C C . ALA A 1 184 ? -16.884 1.756 14.207 1.00 96.25 184 ALA A C 1
ATOM 1444 O O . ALA A 1 184 ? -16.833 2.885 13.713 1.00 96.25 184 ALA A O 1
ATOM 1445 N N . ARG A 1 185 ? -15.887 0.885 14.080 1.00 97.50 185 ARG A N 1
ATOM 1446 C CA . ARG A 1 185 ? -14.713 1.072 13.219 1.00 97.50 185 ARG A CA 1
ATOM 1447 C C . ARG A 1 185 ? -14.613 -0.073 12.223 1.00 97.50 185 ARG A C 1
ATOM 1449 O O . ARG A 1 185 ? -14.970 -1.206 12.549 1.00 97.50 185 ARG A O 1
ATOM 1456 N N . SER A 1 186 ? -14.091 0.202 11.038 1.00 97.19 186 SER A N 1
ATOM 1457 C CA . SER A 1 186 ? -13.674 -0.836 10.109 1.00 97.19 186 SER A CA 1
ATOM 1458 C C . SER A 1 186 ? -12.465 -1.578 10.666 1.00 97.19 186 SER A C 1
ATOM 1460 O O . SER A 1 186 ? -11.476 -0.969 11.086 1.00 97.19 186 SER A O 1
ATOM 1462 N N . LEU A 1 187 ? -12.517 -2.909 10.613 1.00 96.94 187 LEU A N 1
ATOM 1463 C CA . LEU A 1 187 ? -11.378 -3.761 10.939 1.00 96.94 187 LEU A CA 1
ATOM 1464 C C . LEU A 1 187 ? -10.140 -3.373 10.112 1.00 96.94 187 LEU A C 1
ATOM 1466 O O . LEU A 1 187 ? -9.045 -3.344 10.664 1.00 96.94 187 LEU A O 1
ATOM 1470 N N . CYS A 1 188 ? -10.332 -3.000 8.836 1.00 97.38 188 CYS A N 1
ATOM 1471 C CA . CYS A 1 188 ? -9.284 -2.531 7.921 1.00 97.38 188 CYS A CA 1
ATOM 1472 C C . CYS A 1 188 ? -8.477 -1.372 8.516 1.00 97.38 188 CYS A C 1
ATOM 1474 O O . CYS A 1 188 ? -7.261 -1.491 8.670 1.00 97.38 188 CYS A O 1
ATOM 1476 N N . SER A 1 189 ? -9.153 -0.284 8.908 1.00 96.81 189 SER A N 1
ATOM 1477 C CA . SER A 1 189 ? -8.517 0.889 9.513 1.00 96.81 189 SER A CA 1
ATOM 1478 C C . SER A 1 189 ? -7.639 0.475 10.692 1.00 96.81 189 SER A C 1
ATOM 1480 O O . SER A 1 189 ? -6.435 0.750 10.722 1.00 96.81 189 SER A O 1
ATOM 1482 N N . LEU A 1 190 ? -8.236 -0.242 11.649 1.00 97.50 190 LEU A N 1
ATOM 1483 C CA . LEU A 1 190 ? -7.617 -0.492 12.944 1.00 97.50 190 LEU A CA 1
ATOM 1484 C C . LEU A 1 190 ? -6.414 -1.440 12.866 1.00 97.50 190 LEU A C 1
ATOM 1486 O O . LEU A 1 190 ? -5.368 -1.135 13.450 1.00 97.50 190 LEU A O 1
ATOM 1490 N N . VAL A 1 191 ? -6.520 -2.561 12.143 1.00 96.81 191 VAL A N 1
ATOM 1491 C CA . VAL A 1 191 ? -5.394 -3.507 12.037 1.00 96.81 191 VAL A CA 1
ATOM 1492 C C . VAL A 1 191 ? -4.238 -2.893 11.247 1.00 96.81 191 VAL A C 1
ATOM 1494 O O . VAL A 1 191 ? -3.087 -2.979 11.672 1.00 96.81 191 VAL A O 1
ATOM 1497 N N . CYS A 1 192 ? -4.536 -2.188 10.150 1.00 96.81 192 CYS A N 1
ATOM 1498 C CA . CYS A 1 192 ? -3.517 -1.699 9.227 1.00 96.81 192 CYS A CA 1
ATOM 1499 C C . CYS A 1 192 ? -2.795 -0.430 9.698 1.00 96.81 192 CYS A C 1
ATOM 1501 O O . CYS A 1 192 ? -1.699 -0.158 9.200 1.00 96.81 192 CYS A O 1
ATOM 1503 N N . LYS A 1 193 ? -3.406 0.393 10.568 1.00 96.88 193 LYS A N 1
ATOM 1504 C CA . LYS A 1 193 ? -2.895 1.743 10.905 1.00 96.88 193 LYS A CA 1
ATOM 1505 C C . LYS A 1 193 ? -2.922 2.099 12.401 1.00 96.88 193 LYS A C 1
ATOM 1507 O O . LYS A 1 193 ? -2.307 3.101 12.777 1.00 96.88 193 LYS A O 1
ATOM 1512 N N . TRP A 1 194 ? -3.569 1.288 13.250 1.00 97.62 194 TRP A N 1
ATOM 1513 C CA . TRP A 1 194 ? -3.704 1.531 14.701 1.00 97.62 194 TRP A CA 1
ATOM 1514 C C . TRP A 1 194 ? -3.101 0.425 15.590 1.00 97.62 194 TRP A C 1
ATOM 1516 O O . TRP A 1 194 ? -3.119 0.568 16.807 1.00 97.62 194 TRP A O 1
ATOM 1526 N N . THR A 1 195 ? -2.530 -0.649 15.027 1.00 96.00 195 THR A N 1
ATOM 1527 C CA . THR A 1 195 ? -1.990 -1.834 15.748 1.00 96.00 195 THR A CA 1
ATOM 1528 C C . THR A 1 195 ? -3.023 -2.731 16.450 1.00 96.00 195 THR A C 1
ATOM 1530 O O . THR A 1 195 ? -2.673 -3.514 17.331 1.00 96.00 195 THR A O 1
ATOM 1533 N N . TYR A 1 196 ? -4.294 -2.663 16.048 1.00 97.06 196 TYR A N 1
ATOM 1534 C CA . TYR A 1 196 ? -5.325 -3.592 16.524 1.00 97.06 196 TYR A CA 1
ATOM 1535 C C . TYR A 1 196 ? -5.067 -5.026 16.033 1.00 97.06 196 TYR A C 1
ATOM 1537 O O . TYR A 1 196 ? -4.600 -5.234 14.913 1.00 97.06 196 TYR A O 1
ATOM 1545 N N . SER A 1 197 ? -5.418 -6.024 16.842 1.00 94.44 197 SER A N 1
ATOM 1546 C CA . SER A 1 197 ? -5.420 -7.436 16.459 1.00 94.44 197 SER A CA 1
ATOM 1547 C C . SER A 1 197 ? -6.854 -7.923 16.272 1.00 94.44 197 SER A C 1
ATOM 1549 O O . SER A 1 197 ? -7.655 -7.839 17.198 1.00 94.44 197 SER A O 1
ATOM 1551 N N . ALA A 1 198 ? -7.163 -8.500 15.108 1.00 90.44 198 ALA A N 1
ATOM 1552 C CA . ALA A 1 198 ? -8.476 -9.093 14.843 1.00 90.44 198 ALA A CA 1
ATOM 1553 C C . ALA A 1 198 ? -8.840 -10.238 15.814 1.00 90.44 198 ALA A C 1
ATOM 1555 O O . ALA A 1 198 ? -10.015 -10.475 16.055 1.00 90.44 198 ALA A O 1
ATOM 1556 N N . GLU A 1 199 ? -7.838 -10.927 16.374 1.00 87.00 199 GLU A N 1
ATOM 1557 C CA . GLU A 1 199 ? -8.009 -12.030 17.333 1.00 87.00 199 GLU A CA 1
ATOM 1558 C C . GLU A 1 199 ? -8.030 -11.564 18.798 1.00 87.00 199 GLU A C 1
ATOM 1560 O O . GLU A 1 199 ? -8.652 -12.201 19.641 1.00 87.00 199 GLU A O 1
ATOM 1565 N N . LYS A 1 200 ? -7.272 -10.509 19.134 1.00 90.50 200 LYS A N 1
ATOM 1566 C CA . LYS A 1 200 ? -6.934 -10.154 20.532 1.00 90.50 200 LYS A CA 1
ATOM 1567 C C . LYS A 1 200 ? -7.402 -8.765 20.953 1.00 90.50 200 LYS A C 1
ATOM 1569 O O . LYS A 1 200 ? -7.212 -8.381 22.102 1.00 90.50 200 LYS A O 1
ATOM 1574 N N . GLY A 1 201 ? -7.986 -8.001 20.036 1.00 94.81 201 GLY A N 1
ATOM 1575 C CA . GLY A 1 201 ? -8.380 -6.622 20.274 1.00 94.81 201 GLY A CA 1
ATOM 1576 C C . GLY A 1 201 ? -7.184 -5.669 20.356 1.00 94.81 201 GLY A C 1
ATOM 1577 O O . GLY A 1 201 ? -6.246 -5.736 19.557 1.00 94.81 201 GLY A O 1
ATOM 1578 N N . TRP A 1 202 ? -7.234 -4.748 21.315 1.00 96.38 202 TRP A N 1
ATOM 1579 C CA . TRP A 1 202 ? -6.183 -3.763 21.560 1.00 96.38 202 TRP A CA 1
ATOM 1580 C C . TRP A 1 202 ? -5.080 -4.315 22.475 1.00 96.38 202 TRP A C 1
ATOM 1582 O O . TRP A 1 202 ? -5.364 -4.945 23.490 1.00 96.38 202 TRP A O 1
ATOM 1592 N N . ASP A 1 203 ? -3.814 -4.022 22.159 1.00 96.25 203 ASP A N 1
ATOM 1593 C CA . ASP A 1 203 ? -2.687 -4.383 23.025 1.00 96.25 203 ASP A CA 1
ATOM 1594 C C . ASP A 1 203 ? -2.486 -3.344 24.143 1.00 96.25 203 ASP A C 1
ATOM 1596 O O . ASP A 1 203 ? -1.816 -2.319 23.986 1.00 96.25 203 ASP A O 1
ATOM 1600 N N . ASP A 1 204 ? -3.078 -3.648 25.293 1.00 97.06 204 ASP A N 1
ATOM 1601 C CA . ASP A 1 204 ? -2.946 -2.960 26.579 1.00 97.06 204 ASP A CA 1
ATOM 1602 C C . ASP A 1 204 ? -1.504 -2.520 26.903 1.00 97.06 204 ASP A C 1
ATOM 1604 O O . ASP A 1 204 ? -1.267 -1.406 27.382 1.00 97.06 204 ASP A O 1
ATOM 1608 N N . SER A 1 205 ? -0.531 -3.397 26.635 1.00 97.31 205 SER A N 1
ATOM 1609 C CA . SER A 1 205 ? 0.872 -3.190 26.994 1.00 97.31 205 SER A CA 1
ATOM 1610 C C . SER A 1 205 ? 1.583 -2.238 26.036 1.00 97.31 205 SER A C 1
ATOM 1612 O O . SER A 1 205 ? 2.362 -1.401 26.494 1.00 97.31 205 SER A O 1
ATOM 1614 N N . PHE A 1 206 ? 1.232 -2.263 24.745 1.00 97.56 206 PHE A N 1
ATOM 1615 C CA . PHE A 1 206 ? 1.726 -1.298 23.763 1.00 97.56 206 PHE A CA 1
ATOM 1616 C C . PHE A 1 206 ? 1.315 0.136 24.116 1.00 97.56 206 PHE A C 1
ATOM 1618 O O . PHE A 1 206 ? 2.175 1.004 24.272 1.00 97.56 206 PHE A O 1
ATOM 1625 N N . TRP A 1 207 ? 0.010 0.385 24.285 1.00 97.31 207 TRP A N 1
ATOM 1626 C CA . TRP A 1 207 ? -0.511 1.738 24.521 1.00 97.31 207 TRP A CA 1
ATOM 1627 C C . TRP A 1 207 ? -0.007 2.331 25.845 1.00 97.31 207 TRP A C 1
ATOM 1629 O O . TRP A 1 207 ? 0.320 3.517 25.899 1.00 97.31 207 TRP A O 1
ATOM 1639 N N . LYS A 1 208 ? 0.153 1.505 26.890 1.00 97.31 208 LYS A N 1
ATOM 1640 C CA . LYS A 1 208 ? 0.796 1.913 28.152 1.00 97.31 208 LYS A CA 1
ATOM 1641 C C . LYS A 1 208 ? 2.281 2.242 27.968 1.00 97.31 208 LYS A C 1
ATOM 1643 O O . LYS A 1 208 ? 2.729 3.278 28.452 1.00 97.31 208 LYS A O 1
ATOM 1648 N N . LEU A 1 209 ? 3.037 1.408 27.249 1.00 97.38 209 LEU A N 1
ATOM 1649 C CA . LEU A 1 209 ? 4.482 1.582 27.053 1.00 97.38 209 LEU A CA 1
ATOM 1650 C C . LEU A 1 209 ? 4.839 2.861 26.276 1.00 97.38 209 LEU A C 1
ATOM 1652 O O . LEU A 1 209 ? 5.861 3.481 26.563 1.00 97.38 209 LEU A O 1
ATOM 1656 N N . ILE A 1 210 ? 4.000 3.278 25.323 1.00 96.94 210 ILE A N 1
ATOM 1657 C CA . ILE A 1 210 ? 4.224 4.495 24.521 1.00 96.94 210 ILE A CA 1
ATOM 1658 C C . ILE A 1 210 ? 3.677 5.782 25.168 1.00 96.94 210 ILE A C 1
ATOM 1660 O O . ILE A 1 210 ? 3.775 6.847 24.563 1.00 96.94 210 ILE A O 1
ATOM 1664 N N . GLY A 1 211 ? 3.117 5.714 26.384 1.00 96.12 211 GLY A N 1
ATOM 1665 C CA . GLY A 1 211 ? 2.564 6.877 27.093 1.00 96.12 211 GLY A CA 1
ATOM 1666 C C . GLY A 1 211 ? 1.193 7.333 26.582 1.00 96.12 211 GLY A C 1
ATOM 1667 O O . GLY A 1 211 ? 0.890 8.526 26.603 1.00 96.12 211 GLY A O 1
ATOM 1668 N N . LEU A 1 212 ? 0.370 6.398 26.098 1.00 97.12 212 LEU A N 1
ATOM 1669 C CA . LEU A 1 212 ? -1.017 6.598 25.658 1.00 97.12 212 LEU A CA 1
ATOM 1670 C C . LEU A 1 212 ? -1.990 5.719 26.477 1.00 97.12 212 LEU A C 1
ATOM 1672 O O . LEU A 1 212 ? -3.005 5.227 25.983 1.00 97.12 212 LEU A O 1
ATOM 1676 N N . GLU A 1 213 ? -1.677 5.550 27.762 1.00 96.69 213 GLU A N 1
ATOM 1677 C CA . GLU A 1 213 ? -2.442 4.800 28.761 1.00 96.69 213 GLU A CA 1
ATOM 1678 C C . GLU A 1 213 ? -3.870 5.336 28.970 1.00 96.69 213 GLU A C 1
ATOM 1680 O O . GLU A 1 213 ? -4.760 4.579 29.360 1.00 96.69 213 GLU A O 1
ATOM 1685 N N . ASP A 1 214 ? -4.105 6.612 28.641 1.00 94.56 214 ASP A N 1
ATOM 1686 C CA . ASP A 1 214 ? -5.416 7.274 28.697 1.00 94.56 214 ASP A CA 1
ATOM 1687 C C . ASP A 1 214 ? -6.499 6.492 27.928 1.00 94.56 214 ASP A C 1
ATOM 1689 O O . ASP A 1 214 ? -7.652 6.451 28.353 1.00 94.56 214 ASP A O 1
ATOM 1693 N N . PHE A 1 215 ? -6.141 5.844 26.809 1.00 96.31 215 PHE A N 1
ATOM 1694 C CA . PHE A 1 215 ? -7.088 5.037 26.033 1.00 96.31 215 PHE A CA 1
ATOM 1695 C C . PHE A 1 215 ? -7.493 3.749 26.746 1.00 96.31 215 PHE A C 1
ATOM 1697 O O . PHE A 1 215 ? -8.644 3.339 26.634 1.00 96.31 215 PHE A O 1
ATOM 1704 N N . VAL A 1 216 ? -6.586 3.140 27.510 1.00 95.62 216 VAL A N 1
ATOM 1705 C CA . VAL A 1 216 ? -6.886 1.941 28.302 1.00 95.62 216 VAL A CA 1
ATOM 1706 C C . VAL A 1 216 ? -7.846 2.295 29.441 1.00 95.62 216 VAL A C 1
ATOM 1708 O O . VAL A 1 216 ? -8.819 1.585 29.685 1.00 95.62 216 VAL A O 1
ATOM 1711 N N . ALA A 1 217 ? -7.619 3.436 30.101 1.00 90.19 217 ALA A N 1
ATOM 1712 C CA . ALA A 1 217 ? -8.481 3.929 31.177 1.00 90.19 217 ALA A CA 1
ATOM 1713 C C . ALA A 1 217 ? -9.915 4.266 30.709 1.00 90.19 217 ALA A C 1
ATOM 1715 O O . ALA A 1 217 ? -10.856 4.139 31.488 1.00 90.19 217 ALA A O 1
ATOM 1716 N N . ASP A 1 218 ? -10.085 4.661 29.443 1.00 90.00 218 ASP A N 1
ATOM 1717 C CA . ASP A 1 218 ? -11.372 4.987 28.801 1.00 90.00 218 ASP A CA 1
ATOM 1718 C C . ASP A 1 218 ? -11.965 3.782 28.020 1.00 90.00 218 ASP A C 1
ATOM 1720 O O . ASP A 1 218 ? -12.806 3.954 27.139 1.00 90.00 218 ASP A O 1
ATOM 1724 N N . ASN A 1 219 ? -11.488 2.551 28.279 1.00 93.62 219 ASN A N 1
ATOM 1725 C CA . ASN A 1 219 ? -11.856 1.311 27.565 1.00 93.62 219 ASN A CA 1
ATOM 1726 C C . ASN A 1 219 ? -11.922 1.487 26.030 1.00 93.62 219 ASN A C 1
ATOM 1728 O O . ASN A 1 219 ? -12.888 1.105 25.360 1.00 93.62 219 ASN A O 1
ATOM 1732 N N . TYR A 1 220 ? -10.907 2.166 25.495 1.00 96.38 220 TYR A N 1
ATOM 1733 C CA . TYR A 1 220 ? -10.719 2.518 24.090 1.00 96.38 220 TYR A CA 1
ATOM 1734 C C . TYR A 1 220 ? -11.868 3.311 23.437 1.00 96.38 220 TYR A C 1
ATOM 1736 O O . TYR A 1 220 ? -11.881 3.464 22.215 1.00 96.38 220 TYR A O 1
ATOM 1744 N N . SER A 1 221 ? -12.796 3.889 24.213 1.00 94.56 221 SER A N 1
ATOM 1745 C CA . SER A 1 221 ? -14.007 4.570 23.717 1.00 94.56 221 SER A CA 1
ATOM 1746 C C . SER A 1 221 ? -13.712 5.669 22.681 1.00 94.56 221 SER A C 1
ATOM 1748 O O . SER A 1 221 ? -14.435 5.816 21.691 1.00 94.56 221 SER A O 1
ATOM 1750 N N . LYS A 1 222 ? -12.602 6.399 22.865 1.00 96.00 222 LYS A N 1
ATOM 1751 C CA . LYS A 1 222 ? -12.159 7.460 21.953 1.00 96.00 222 LYS A CA 1
ATOM 1752 C C . LYS A 1 222 ? -11.725 6.947 20.580 1.00 96.00 222 LYS A C 1
ATOM 1754 O O . LYS A 1 222 ? -11.937 7.650 19.595 1.00 96.00 222 LYS A O 1
ATOM 1759 N N . ILE A 1 223 ? -11.100 5.770 20.509 1.00 96.31 223 ILE A N 1
ATOM 1760 C CA . ILE A 1 223 ? -10.499 5.234 19.272 1.00 96.31 223 ILE A CA 1
ATOM 1761 C C . ILE A 1 223 ? -11.344 4.132 18.623 1.00 96.31 223 ILE A C 1
ATOM 1763 O O . ILE A 1 223 ? -11.258 3.936 17.414 1.00 96.31 223 ILE A O 1
ATOM 1767 N N . GLY A 1 224 ? -12.217 3.484 19.397 1.00 93.00 224 GLY A N 1
ATOM 1768 C CA . GLY A 1 224 ? -13.181 2.480 18.957 1.00 93.00 224 GLY A CA 1
ATOM 1769 C C . GLY A 1 224 ? -13.104 1.199 19.789 1.00 93.00 224 GLY A C 1
ATOM 1770 O O . GLY A 1 224 ? -12.051 0.575 19.889 1.00 93.00 224 GLY A O 1
ATOM 1771 N N . ASN A 1 225 ? -14.239 0.782 20.351 1.00 90.31 225 ASN A N 1
ATOM 1772 C CA . ASN A 1 225 ? -14.407 -0.498 21.054 1.00 90.31 225 ASN A CA 1
ATOM 1773 C C . ASN A 1 225 ? -15.442 -1.429 20.384 1.00 90.31 225 ASN A C 1
ATOM 1775 O O . ASN A 1 225 ? -15.659 -2.544 20.847 1.00 90.31 225 ASN A O 1
ATOM 1779 N N . GLN A 1 226 ? -16.047 -0.988 19.279 1.00 93.88 226 GLN A N 1
ATOM 1780 C CA . GLN A 1 226 ? -16.864 -1.798 18.376 1.00 93.88 226 GLN A CA 1
ATOM 1781 C C . GLN A 1 226 ? -16.175 -1.825 17.013 1.00 93.88 226 GLN A C 1
ATOM 1783 O O . GLN A 1 226 ? -15.861 -0.769 16.459 1.00 93.88 226 GLN A O 1
ATOM 1788 N N . VAL A 1 227 ? -15.933 -3.020 16.481 1.00 95.56 227 VAL A N 1
ATOM 1789 C CA . VAL A 1 227 ? -15.180 -3.233 15.240 1.00 95.56 227 VAL A CA 1
ATOM 1790 C C . VAL A 1 227 ? -15.977 -4.169 14.345 1.00 95.56 227 VAL A C 1
ATOM 1792 O O . VAL A 1 227 ? -16.536 -5.150 14.829 1.00 95.56 227 VAL A O 1
ATOM 1795 N N . LEU A 1 228 ? -16.064 -3.852 13.055 1.00 93.81 228 LEU A N 1
ATOM 1796 C CA . LEU A 1 228 ? -16.826 -4.621 12.073 1.00 93.81 228 LEU A CA 1
ATOM 1797 C C . LEU A 1 228 ? -15.976 -4.901 10.825 1.00 93.81 228 LEU A C 1
ATOM 1799 O O . LEU A 1 228 ? -15.176 -4.048 10.425 1.00 93.81 228 LEU A O 1
ATOM 1803 N N . PRO A 1 229 ? -16.129 -6.077 10.189 1.00 91.75 229 PRO A N 1
ATOM 1804 C CA . PRO A 1 229 ? -15.418 -6.386 8.958 1.00 91.75 229 PRO A CA 1
ATOM 1805 C C . PRO A 1 229 ? -15.926 -5.501 7.803 1.00 91.75 229 PRO A C 1
ATOM 1807 O O . PRO A 1 229 ? -17.117 -5.174 7.761 1.00 91.75 229 PRO A O 1
ATOM 1810 N N . PRO A 1 230 ? -15.060 -5.125 6.843 1.00 91.44 230 PRO A N 1
ATOM 1811 C CA . PRO A 1 230 ? -15.460 -4.351 5.671 1.00 91.44 230 PRO A CA 1
ATOM 1812 C C . PRO A 1 230 ? -16.651 -4.973 4.931 1.00 91.44 230 PRO A C 1
ATOM 1814 O O . PRO A 1 230 ? -16.694 -6.184 4.711 1.00 91.44 230 PRO A O 1
ATOM 1817 N N . GLY A 1 231 ? -17.622 -4.146 4.538 1.00 88.12 231 GLY A N 1
ATOM 1818 C CA . GLY A 1 231 ? -18.839 -4.607 3.858 1.00 88.12 231 GLY A CA 1
ATOM 1819 C C . GLY A 1 231 ? -19.973 -5.072 4.782 1.00 88.12 231 GLY A C 1
ATOM 1820 O O . GLY A 1 231 ? -21.067 -5.329 4.285 1.00 88.12 231 GLY A O 1
ATOM 1821 N N . ALA A 1 232 ? -19.773 -5.141 6.104 1.00 92.00 232 ALA A N 1
ATOM 1822 C CA . ALA A 1 232 ? -20.873 -5.319 7.057 1.00 92.00 232 ALA A CA 1
ATOM 1823 C C . ALA A 1 232 ? -21.789 -4.080 7.091 1.00 92.00 232 ALA A C 1
ATOM 1825 O O . ALA A 1 232 ? -21.307 -2.952 6.977 1.00 92.00 232 ALA A O 1
ATOM 1826 N N . SER A 1 233 ? -23.101 -4.266 7.276 1.00 94.88 233 SER A N 1
ATOM 1827 C CA . SER A 1 233 ? -24.051 -3.146 7.380 1.00 94.88 233 SER A CA 1
ATOM 1828 C C . SER A 1 233 ? -23.951 -2.434 8.732 1.00 94.88 233 SER A C 1
ATOM 1830 O O . SER A 1 233 ? -23.985 -3.065 9.789 1.00 94.88 233 SER A O 1
ATOM 1832 N N . LEU A 1 234 ? -23.876 -1.104 8.703 1.00 96.19 234 LEU A N 1
ATOM 1833 C CA . LEU A 1 234 ? -23.791 -0.250 9.884 1.00 96.19 234 LEU A CA 1
ATOM 1834 C C . LEU A 1 234 ? -25.179 0.171 10.380 1.00 96.19 234 LEU A C 1
ATOM 1836 O O . LEU A 1 234 ? -25.826 1.058 9.817 1.00 96.19 234 LEU A O 1
ATOM 1840 N N . GLY A 1 235 ? -25.611 -0.442 11.484 1.00 94.19 235 GLY A N 1
ATOM 1841 C CA . GLY A 1 235 ? -26.854 -0.098 12.177 1.00 94.19 235 GLY A CA 1
ATOM 1842 C C . GLY A 1 235 ? -28.077 -0.161 11.259 1.00 94.19 235 GLY A C 1
ATOM 1843 O O . GLY A 1 235 ? -28.263 -1.124 10.520 1.00 94.19 235 GLY A O 1
ATOM 1844 N N . ASN A 1 236 ? -28.896 0.893 11.286 1.00 94.75 236 ASN A N 1
ATOM 1845 C CA . ASN A 1 236 ? -30.097 1.022 10.451 1.00 94.75 236 ASN A CA 1
ATOM 1846 C C . ASN A 1 236 ? -29.818 1.700 9.090 1.00 94.75 236 ASN A C 1
ATOM 1848 O O . ASN A 1 236 ? -30.738 2.242 8.476 1.00 94.75 236 ASN A O 1
ATOM 1852 N N . GLY A 1 237 ? -28.562 1.714 8.631 1.00 96.88 237 GLY A N 1
ATOM 1853 C CA . GLY A 1 237 ? -28.173 2.339 7.370 1.00 96.88 237 GLY A CA 1
ATOM 1854 C C . GLY A 1 237 ? -28.145 3.872 7.419 1.00 96.88 237 GLY A C 1
ATOM 1855 O O . GLY A 1 237 ? -27.845 4.482 8.447 1.00 96.88 237 GLY A O 1
ATOM 1856 N N . LEU A 1 238 ? -28.410 4.507 6.275 1.00 98.38 238 LEU A N 1
ATOM 1857 C CA . LEU A 1 238 ? -28.215 5.945 6.082 1.00 98.38 238 LEU A CA 1
ATOM 1858 C C . LEU A 1 238 ? -29.208 6.786 6.903 1.00 98.38 238 LEU A C 1
ATOM 1860 O O . LEU A 1 238 ? -30.424 6.677 6.729 1.00 98.38 238 LEU A O 1
ATOM 1864 N N . THR A 1 239 ? -28.692 7.673 7.756 1.00 98.56 239 THR A N 1
ATOM 1865 C CA . THR A 1 239 ? -29.514 8.572 8.588 1.00 98.56 239 THR A CA 1
ATOM 1866 C C . THR A 1 239 ? -30.368 9.530 7.746 1.00 98.56 239 THR A C 1
ATOM 1868 O O . THR A 1 239 ? -29.960 9.909 6.644 1.00 98.56 239 THR A O 1
ATOM 1871 N N . PRO A 1 240 ? -31.527 10.004 8.251 1.00 98.12 240 PRO A N 1
ATOM 1872 C CA . PRO A 1 240 ? -32.327 11.030 7.574 1.00 98.12 240 PRO A CA 1
ATOM 1873 C C . PRO A 1 240 ? -31.547 12.319 7.288 1.00 98.12 240 PRO A C 1
ATOM 1875 O O . PRO A 1 240 ? -31.870 13.037 6.344 1.00 98.12 240 PRO A O 1
ATOM 1878 N N . GLU A 1 241 ? -30.541 12.624 8.104 1.00 97.44 241 GLU A N 1
ATOM 1879 C CA . GLU A 1 241 ? -29.628 13.759 7.974 1.00 97.44 241 GLU A CA 1
ATOM 1880 C C . GLU A 1 241 ? -28.690 13.553 6.783 1.00 97.44 241 GLU A C 1
ATOM 1882 O O . GLU A 1 241 ? -28.752 14.315 5.816 1.00 97.44 241 GLU A O 1
ATOM 1887 N N . ALA A 1 242 ? -27.907 12.470 6.791 1.00 98.06 242 ALA A N 1
ATOM 1888 C CA . ALA A 1 242 ? -26.989 12.153 5.704 1.00 98.06 242 ALA A CA 1
ATOM 1889 C C . ALA A 1 242 ? -27.711 11.883 4.371 1.00 98.06 242 ALA A C 1
ATOM 1891 O O . ALA A 1 242 ? -27.195 12.227 3.312 1.00 98.06 242 ALA A O 1
ATOM 1892 N N . ALA A 1 243 ? -28.939 11.359 4.400 1.00 97.81 243 ALA A N 1
ATOM 1893 C CA . ALA A 1 243 ? -29.803 11.230 3.227 1.00 97.81 243 ALA A CA 1
ATOM 1894 C C . ALA A 1 243 ? -30.045 12.581 2.521 1.00 97.81 243 ALA A C 1
ATOM 1896 O O . ALA A 1 243 ? -29.959 12.668 1.293 1.00 97.81 243 ALA A O 1
ATOM 1897 N N . ARG A 1 244 ? -30.265 13.666 3.281 1.00 97.56 244 ARG A N 1
ATOM 1898 C CA . ARG A 1 244 ? -30.422 15.029 2.731 1.00 97.56 244 ARG A CA 1
ATOM 1899 C C . ARG A 1 244 ? -29.099 15.598 2.219 1.00 97.56 244 ARG A C 1
ATOM 1901 O O . ARG A 1 244 ? -29.090 16.271 1.184 1.00 97.56 244 ARG A O 1
ATOM 1908 N N . ASP A 1 245 ? -27.992 15.311 2.897 1.00 97.50 245 ASP A N 1
ATOM 1909 C CA . ASP A 1 245 ? -26.655 15.778 2.510 1.00 97.50 245 ASP A CA 1
ATOM 1910 C C . ASP A 1 245 ? -26.151 15.092 1.231 1.00 97.50 245 ASP A C 1
ATOM 1912 O O . ASP A 1 245 ? -25.662 15.772 0.326 1.00 97.50 245 ASP A O 1
ATOM 1916 N N . LEU A 1 246 ? -26.362 13.779 1.103 1.00 97.56 246 LEU A N 1
ATOM 1917 C CA . LEU A 1 246 ? -25.922 12.955 -0.028 1.00 97.56 246 LEU A CA 1
ATOM 1918 C C . LEU A 1 246 ? -26.936 12.870 -1.180 1.00 97.56 246 LEU A C 1
ATOM 1920 O O . LEU A 1 246 ? -26.550 12.566 -2.303 1.00 97.56 246 LEU A O 1
ATOM 1924 N N . GLY A 1 247 ? -28.216 13.178 -0.946 1.00 96.06 247 GLY A N 1
ATOM 1925 C CA . GLY A 1 247 ? -29.268 13.078 -1.970 1.00 96.06 247 GLY A CA 1
ATOM 1926 C C . GLY A 1 247 ? -29.734 11.643 -2.237 1.00 96.06 247 GLY A C 1
ATOM 1927 O O . GLY A 1 247 ? -30.094 11.314 -3.364 1.00 96.06 247 GLY A O 1
ATOM 1928 N N . LEU A 1 248 ? -29.706 10.802 -1.204 1.00 96.75 248 LEU A N 1
ATOM 1929 C CA . LEU A 1 248 ? -30.045 9.376 -1.238 1.00 96.75 248 LEU A CA 1
ATOM 1930 C C . LEU A 1 248 ? -31.282 9.093 -0.362 1.00 96.75 248 LEU A C 1
ATOM 1932 O O . LEU A 1 248 ? -31.638 9.938 0.463 1.00 96.75 248 LEU A O 1
ATOM 1936 N N . PRO A 1 249 ? -31.951 7.931 -0.488 1.00 95.88 249 PRO A N 1
ATOM 1937 C CA . PRO A 1 249 ? -33.022 7.556 0.431 1.00 95.88 249 PRO A CA 1
ATOM 1938 C C . PRO A 1 249 ? -32.466 7.285 1.839 1.00 95.88 249 PRO A C 1
ATOM 1940 O O . PRO A 1 249 ? -31.386 6.716 1.992 1.00 95.88 249 PRO A O 1
ATOM 1943 N N . ALA A 1 250 ? -33.213 7.655 2.880 1.00 97.38 250 ALA A N 1
ATOM 1944 C CA . ALA A 1 250 ? -32.880 7.257 4.248 1.00 97.38 250 ALA A CA 1
ATOM 1945 C C . ALA A 1 250 ? -33.108 5.746 4.437 1.00 97.38 250 ALA A C 1
ATOM 1947 O O . ALA A 1 250 ? -34.050 5.186 3.876 1.00 97.38 250 ALA A O 1
ATOM 1948 N N . GLY A 1 251 ? -32.263 5.096 5.237 1.00 96.56 251 GLY A N 1
ATOM 1949 C CA . GLY A 1 251 ? -32.344 3.661 5.520 1.00 96.56 251 GLY A CA 1
ATOM 1950 C C . GLY A 1 251 ? -31.776 2.731 4.439 1.00 96.56 251 GLY A C 1
ATOM 1951 O O . GLY A 1 251 ? -31.889 1.518 4.593 1.00 96.56 251 GLY A O 1
ATOM 1952 N N . ILE A 1 252 ? -31.145 3.244 3.370 1.00 97.00 252 ILE A N 1
ATOM 1953 C CA . ILE A 1 252 ? -30.312 2.382 2.507 1.00 97.00 252 ILE A CA 1
ATOM 1954 C C . ILE A 1 252 ? -29.129 1.833 3.309 1.00 97.00 252 ILE A C 1
ATOM 1956 O O . ILE A 1 252 ? -28.642 2.502 4.225 1.00 97.00 252 ILE A O 1
ATOM 1960 N N . ALA A 1 253 ? -28.636 0.647 2.955 1.00 97.50 253 ALA A N 1
ATOM 1961 C CA . ALA A 1 253 ? -27.498 0.065 3.653 1.00 97.50 253 ALA A CA 1
ATOM 1962 C C . ALA A 1 253 ? -26.242 0.936 3.497 1.00 97.50 253 ALA A C 1
ATOM 1964 O O . ALA A 1 253 ? -25.955 1.449 2.414 1.00 97.50 253 ALA A O 1
ATOM 1965 N N . VAL A 1 254 ? -25.476 1.076 4.577 1.00 98.56 254 VAL A N 1
ATOM 1966 C CA . VAL A 1 254 ? -24.167 1.737 4.564 1.00 98.56 254 VAL A CA 1
ATOM 1967 C C . VAL A 1 254 ? -23.152 0.758 5.122 1.00 98.56 254 VAL A C 1
ATOM 1969 O O . VAL A 1 254 ? -23.369 0.184 6.187 1.00 98.56 254 VAL A O 1
ATOM 1972 N N . ALA A 1 255 ? -22.066 0.550 4.390 1.00 96.50 255 ALA A N 1
ATOM 1973 C CA . ALA A 1 255 ? -21.056 -0.426 4.755 1.00 96.50 255 ALA A CA 1
ATOM 1974 C C . ALA A 1 255 ? -20.035 0.103 5.773 1.00 96.50 255 ALA A C 1
ATOM 1976 O O . ALA A 1 255 ? -19.646 1.274 5.737 1.00 96.50 255 ALA A O 1
ATOM 1977 N N . ALA A 1 256 ? -19.512 -0.805 6.600 1.00 95.75 256 ALA A N 1
ATOM 1978 C CA . ALA A 1 256 ? -18.195 -0.659 7.204 1.00 95.75 256 ALA A CA 1
ATOM 1979 C C . ALA A 1 256 ? -17.153 -0.468 6.085 1.00 95.75 256 ALA A C 1
ATOM 1981 O O . ALA A 1 256 ? -17.131 -1.215 5.100 1.00 95.75 256 ALA A O 1
ATOM 1982 N N . SER A 1 257 ? -16.348 0.580 6.224 1.00 96.00 257 SER A N 1
ATOM 1983 C CA . SER A 1 257 ? -15.551 1.202 5.163 1.00 96.00 257 SER A CA 1
ATOM 1984 C C . SER A 1 257 ? -14.202 0.514 4.910 1.00 96.00 257 SER A C 1
ATOM 1986 O O . SER A 1 257 ? -13.847 -0.462 5.573 1.00 96.00 257 SER A O 1
ATOM 1988 N N . LEU A 1 258 ? -13.437 1.010 3.934 1.00 95.50 258 LEU A N 1
ATOM 1989 C CA . LEU A 1 258 ? -12.055 0.593 3.662 1.00 95.50 258 LEU A CA 1
ATOM 1990 C C . LEU A 1 258 ? -11.118 1.800 3.556 1.00 95.50 258 LEU A C 1
ATOM 1992 O O . LEU A 1 258 ? -11.539 2.907 3.240 1.00 95.50 258 LEU A O 1
ATOM 1996 N N . ILE A 1 259 ? -9.820 1.573 3.740 1.00 97.19 259 ILE A N 1
ATOM 1997 C CA . ILE A 1 259 ? -8.800 2.510 3.254 1.00 97.19 259 ILE A CA 1
ATOM 1998 C C . ILE A 1 259 ? -8.774 2.444 1.712 1.00 97.19 259 ILE A C 1
ATOM 2000 O O . ILE A 1 259 ? -8.918 1.363 1.139 1.00 97.19 259 ILE A O 1
ATOM 2004 N N . ASP A 1 260 ? -8.559 3.572 1.038 1.00 94.50 260 ASP A N 1
ATOM 2005 C CA . ASP A 1 260 ? -8.582 3.737 -0.429 1.00 94.50 260 ASP A CA 1
ATOM 2006 C C . ASP A 1 260 ? -7.810 2.649 -1.204 1.00 94.50 260 ASP A C 1
ATOM 2008 O O . ASP A 1 260 ? -8.348 1.990 -2.097 1.00 94.50 260 ASP A O 1
ATOM 2012 N N . ALA A 1 261 ? -6.567 2.360 -0.817 1.00 93.75 261 ALA A N 1
ATOM 2013 C CA . ALA A 1 261 ? -5.762 1.310 -1.438 1.00 93.75 261 ALA A CA 1
ATOM 2014 C C . ALA A 1 261 ? -6.345 -0.106 -1.243 1.00 93.75 261 ALA A C 1
ATOM 2016 O O . ALA A 1 261 ? -6.123 -0.990 -2.069 1.00 93.75 261 ALA A O 1
ATOM 2017 N N . HIS A 1 262 ? -7.110 -0.335 -0.174 1.00 96.12 262 HIS A N 1
ATOM 2018 C CA . HIS A 1 262 ? -7.745 -1.622 0.118 1.00 96.12 262 HIS A CA 1
ATOM 2019 C C . HIS A 1 262 ? -9.050 -1.765 -0.678 1.00 96.12 262 HIS A C 1
ATOM 2021 O O . HIS A 1 262 ? -9.320 -2.837 -1.214 1.00 96.12 262 HIS A O 1
ATOM 2027 N N . ALA A 1 263 ? -9.815 -0.680 -0.855 1.00 95.12 263 ALA A N 1
ATOM 2028 C CA . ALA A 1 263 ? -10.941 -0.647 -1.790 1.00 95.12 263 ALA A CA 1
ATOM 2029 C C . ALA A 1 263 ? -10.469 -0.873 -3.238 1.00 95.12 263 ALA A C 1
ATOM 2031 O O . ALA A 1 263 ? -11.029 -1.708 -3.946 1.00 95.12 263 ALA A O 1
ATOM 2032 N N . GLY A 1 264 ? -9.370 -0.228 -3.649 1.00 93.44 264 GLY A N 1
ATOM 2033 C CA . GLY A 1 264 ? -8.714 -0.484 -4.935 1.00 93.44 264 GLY A CA 1
ATOM 2034 C C . GLY A 1 264 ? -8.300 -1.944 -5.126 1.00 93.44 264 GLY A C 1
ATOM 2035 O O . GLY A 1 264 ? -8.557 -2.513 -6.185 1.00 93.44 264 GLY A O 1
ATOM 2036 N N . GLY A 1 265 ? -7.726 -2.571 -4.094 1.00 93.75 265 GLY A N 1
ATOM 2037 C CA . GLY A 1 265 ? -7.382 -3.993 -4.107 1.00 93.75 265 GLY A CA 1
ATOM 2038 C C . GLY A 1 265 ? -8.608 -4.903 -4.231 1.00 93.75 265 GLY A C 1
ATOM 2039 O O . GLY A 1 265 ? -8.646 -5.752 -5.122 1.00 93.75 265 GLY A O 1
ATOM 2040 N N . LEU A 1 266 ? -9.640 -4.690 -3.406 1.00 92.38 266 LEU A N 1
ATOM 2041 C CA . LEU A 1 266 ? -10.913 -5.422 -3.462 1.00 92.38 266 LEU A CA 1
ATOM 2042 C C . LEU A 1 266 ? -11.571 -5.321 -4.852 1.00 92.38 266 LEU A C 1
ATOM 2044 O O . LEU A 1 266 ? -12.016 -6.330 -5.398 1.00 92.38 266 LEU A O 1
ATOM 2048 N N . GLY A 1 267 ? -11.564 -4.124 -5.447 1.00 91.75 267 GLY A N 1
ATOM 2049 C CA . GLY A 1 267 ? -12.147 -3.832 -6.758 1.00 91.75 267 GLY A CA 1
ATOM 2050 C C . GLY A 1 267 ? -11.440 -4.462 -7.966 1.00 91.75 267 GLY A C 1
ATOM 2051 O O . GLY A 1 267 ? -11.974 -4.375 -9.072 1.00 91.75 267 GLY A O 1
ATOM 2052 N N . VAL A 1 268 ? -10.273 -5.106 -7.795 1.00 91.88 268 VAL A N 1
ATOM 2053 C CA . VAL A 1 268 ? -9.585 -5.836 -8.885 1.00 91.88 268 VAL A CA 1
ATOM 2054 C C . VAL A 1 268 ? -9.181 -7.269 -8.559 1.00 91.88 268 VAL A C 1
ATOM 2056 O O . VAL A 1 268 ? -9.169 -8.103 -9.463 1.00 91.88 268 VAL A O 1
ATOM 2059 N N . ILE A 1 269 ? -8.865 -7.603 -7.303 1.00 90.38 269 ILE A N 1
ATOM 2060 C CA . ILE A 1 269 ? -8.285 -8.914 -6.969 1.00 90.38 269 ILE A CA 1
ATOM 2061 C C . ILE A 1 269 ? -9.259 -10.071 -7.240 1.00 90.38 269 ILE A C 1
ATOM 2063 O O . ILE A 1 269 ? -8.833 -11.167 -7.602 1.00 90.38 269 ILE A O 1
ATOM 2067 N N . GLY A 1 270 ? -10.567 -9.808 -7.141 1.00 86.69 270 GLY A N 1
ATOM 2068 C CA . GLY A 1 270 ? -11.647 -10.747 -7.452 1.00 86.69 270 GLY A CA 1
ATOM 2069 C C . GLY A 1 270 ? -12.055 -10.826 -8.931 1.00 86.69 270 GLY A C 1
ATOM 2070 O O . GLY A 1 270 ? -12.977 -11.573 -9.243 1.00 86.69 270 GLY A O 1
ATOM 2071 N N . ALA A 1 271 ? -11.412 -10.085 -9.843 1.00 86.94 271 ALA A N 1
ATOM 2072 C CA . ALA A 1 271 ? -11.825 -10.028 -11.248 1.00 86.94 271 ALA A CA 1
ATOM 2073 C C . ALA A 1 271 ? -11.791 -11.406 -11.942 1.00 86.94 271 ALA A C 1
ATOM 2075 O O . ALA A 1 271 ? -10.903 -12.232 -11.693 1.00 86.94 271 ALA A O 1
ATOM 2076 N N . ASP A 1 272 ? -12.752 -11.650 -12.836 1.00 84.62 272 ASP A N 1
ATOM 2077 C CA . ASP A 1 272 ? -12.768 -12.860 -13.657 1.00 84.62 272 ASP A CA 1
ATOM 2078 C C . ASP A 1 272 ? -11.701 -12.773 -14.757 1.00 84.62 272 ASP A C 1
ATOM 2080 O O . ASP A 1 272 ? -11.519 -11.735 -15.389 1.00 84.62 272 ASP A O 1
ATOM 2084 N N . VAL A 1 273 ? -10.989 -13.878 -14.965 1.00 86.81 273 VAL A N 1
ATOM 2085 C CA . VAL A 1 273 ? -9.898 -14.016 -15.946 1.00 86.81 273 VAL A CA 1
ATOM 2086 C C . VAL A 1 273 ? -10.081 -15.242 -16.846 1.00 86.81 273 VAL A C 1
ATOM 2088 O O . VAL A 1 273 ? -9.191 -15.575 -17.626 1.00 86.81 273 VAL A O 1
ATOM 2091 N N . ARG A 1 274 ? -11.218 -15.942 -16.739 1.00 86.06 274 ARG A N 1
ATOM 2092 C CA . ARG A 1 274 ? -11.491 -17.165 -17.504 1.00 86.06 274 ARG A CA 1
ATOM 2093 C C . ARG A 1 274 ? -11.513 -16.889 -19.008 1.00 86.06 274 ARG A C 1
ATOM 2095 O O . ARG A 1 274 ? -12.148 -15.944 -19.466 1.00 86.06 274 ARG A O 1
ATOM 2102 N N . GLY A 1 275 ? -10.840 -17.738 -19.779 1.00 85.19 275 GLY A N 1
ATOM 2103 C CA . GLY A 1 275 ? -10.702 -17.607 -21.228 1.00 85.19 275 GLY A CA 1
ATOM 2104 C C . GLY A 1 275 ? -9.629 -16.615 -21.690 1.00 85.19 275 GLY A C 1
ATOM 2105 O O . GLY A 1 275 ? -9.476 -16.440 -22.899 1.00 85.19 275 GLY A O 1
ATOM 2106 N N . HIS A 1 276 ? -8.872 -15.990 -20.779 1.00 85.75 276 HIS A N 1
ATOM 2107 C CA . HIS A 1 276 ? -7.761 -15.099 -21.138 1.00 85.75 276 HIS A CA 1
ATOM 2108 C C . HIS A 1 276 ? -6.403 -15.817 -21.237 1.00 85.75 276 HIS A C 1
ATOM 2110 O O . HIS A 1 276 ? -5.460 -15.237 -21.775 1.00 85.75 276 HIS A O 1
ATOM 2116 N N . GLY A 1 277 ? -6.285 -17.067 -20.771 1.00 85.69 277 GLY A N 1
ATOM 2117 C CA . GLY A 1 277 ? -5.058 -17.864 -20.888 1.00 85.69 277 GLY A CA 1
ATOM 2118 C C . GLY A 1 277 ? -3.928 -17.388 -19.971 1.00 85.69 277 GLY A C 1
ATOM 2119 O O . GLY A 1 277 ? -2.754 -17.517 -20.317 1.00 85.69 277 GLY A O 1
ATOM 2120 N N . LEU A 1 278 ? -4.277 -16.795 -18.827 1.00 88.56 278 LEU A N 1
ATOM 2121 C CA . LEU A 1 278 ? -3.325 -16.248 -17.857 1.00 88.56 278 LEU A CA 1
ATOM 2122 C C . LEU A 1 278 ? -2.828 -17.322 -16.883 1.00 88.56 278 LEU A C 1
ATOM 2124 O O . LEU A 1 278 ? -3.537 -18.276 -16.577 1.00 88.56 278 LEU A O 1
ATOM 2128 N N . ALA A 1 279 ? -1.625 -17.139 -16.333 1.00 85.94 279 ALA A N 1
ATOM 2129 C CA . ALA A 1 279 ? -1.022 -18.098 -15.401 1.00 85.94 279 ALA A CA 1
ATOM 2130 C C . ALA A 1 279 ? -1.838 -18.301 -14.107 1.00 85.94 279 ALA A C 1
ATOM 2132 O O . ALA A 1 279 ? -1.791 -19.382 -13.523 1.00 85.94 279 ALA A O 1
ATOM 2133 N N . CYS A 1 280 ? -2.614 -17.295 -13.686 1.00 87.44 280 CYS A N 1
ATOM 2134 C CA . CYS A 1 280 ? -3.528 -17.383 -12.546 1.00 87.44 280 CYS A CA 1
ATOM 2135 C C . CYS A 1 280 ? -4.915 -17.975 -12.888 1.00 87.44 280 CYS A C 1
ATOM 2137 O O . CYS A 1 280 ? -5.776 -18.077 -12.010 1.00 87.44 280 CYS A O 1
ATOM 2139 N N . GLU A 1 281 ? -5.174 -18.367 -14.142 1.00 86.75 281 GLU A N 1
ATOM 2140 C CA . GLU A 1 281 ? -6.437 -18.999 -14.534 1.00 86.75 281 GLU A CA 1
ATOM 2141 C C . GLU A 1 281 ? -6.529 -20.413 -13.928 1.00 86.75 281 GLU A C 1
ATOM 2143 O O . GLU A 1 281 ? -5.678 -21.269 -14.155 1.00 86.75 281 GLU A O 1
ATOM 2148 N N . GLY A 1 282 ? -7.545 -20.646 -13.091 1.00 79.06 282 GLY A N 1
ATOM 2149 C CA . GLY A 1 282 ? -7.673 -21.877 -12.298 1.00 79.06 282 GLY A CA 1
ATOM 2150 C C . GLY A 1 282 ? -6.800 -21.934 -11.033 1.00 79.06 282 GLY A C 1
ATOM 2151 O O . GLY A 1 282 ? -6.908 -22.898 -10.276 1.00 79.06 282 GLY A O 1
ATOM 2152 N N . GLN A 1 283 ? -5.978 -20.915 -10.759 1.00 86.62 283 GLN A N 1
ATOM 2153 C CA . GLN A 1 283 ? -5.251 -20.778 -9.492 1.00 86.62 283 GLN A CA 1
ATOM 2154 C C . GLN A 1 283 ? -6.112 -20.068 -8.426 1.00 86.62 283 GLN A C 1
ATOM 2156 O O . GLN A 1 283 ? -7.024 -19.309 -8.770 1.00 86.62 283 GLN A O 1
ATOM 2161 N N . PRO A 1 284 ? -5.850 -20.278 -7.118 1.00 87.62 284 PRO A N 1
ATOM 2162 C CA . PRO A 1 284 ? -6.536 -19.539 -6.059 1.00 87.62 284 PRO A CA 1
ATOM 2163 C C . PRO A 1 284 ? -6.252 -18.034 -6.143 1.00 87.62 284 PRO A C 1
ATOM 2165 O O . PRO A 1 284 ? -5.202 -17.603 -6.617 1.00 87.62 284 PRO A O 1
ATOM 2168 N N . VAL A 1 285 ? -7.164 -17.225 -5.599 1.00 89.56 285 VAL A N 1
ATOM 2169 C CA . VAL A 1 285 ? -7.056 -15.752 -5.539 1.00 89.56 285 VAL A CA 1
ATOM 2170 C C . VAL A 1 285 ? -5.781 -15.254 -4.833 1.00 89.56 285 VAL A C 1
ATOM 2172 O O . VAL A 1 285 ? -5.291 -14.177 -5.145 1.00 89.56 285 VAL A O 1
ATOM 2175 N N . THR A 1 286 ? -5.171 -16.081 -3.977 1.00 93.56 286 THR A N 1
ATOM 2176 C CA . THR A 1 286 ? -3.871 -15.845 -3.320 1.00 93.56 286 THR A CA 1
ATOM 2177 C C . THR A 1 286 ? -2.660 -15.864 -4.269 1.00 93.56 286 THR A C 1
ATOM 2179 O O . THR A 1 286 ? -1.559 -15.531 -3.854 1.00 93.56 286 THR A O 1
ATOM 2182 N N . SER A 1 287 ? -2.838 -16.243 -5.542 1.00 94.12 287 SER A N 1
ATOM 2183 C CA . SER A 1 287 ? -1.800 -16.147 -6.590 1.00 94.12 287 SER A CA 1
ATOM 2184 C C . SER A 1 287 ? -1.690 -14.755 -7.233 1.00 94.12 287 SER A C 1
ATOM 2186 O O . SER A 1 287 ? -0.876 -14.526 -8.131 1.00 94.12 287 SER A O 1
ATOM 2188 N N . ARG A 1 288 ? -2.537 -13.815 -6.801 1.00 95.62 288 ARG A N 1
ATOM 2189 C CA . ARG A 1 288 ? -2.722 -12.497 -7.412 1.00 95.62 288 ARG A CA 1
ATOM 2190 C C . ARG A 1 288 ? -2.147 -11.414 -6.506 1.00 95.62 288 ARG A C 1
ATOM 2192 O O . ARG A 1 288 ? -2.469 -11.377 -5.321 1.00 95.62 288 ARG A O 1
ATOM 2199 N N . LEU A 1 289 ? -1.368 -10.496 -7.077 1.00 97.56 289 LEU A N 1
ATOM 2200 C CA . LEU A 1 289 ? -0.952 -9.268 -6.394 1.00 97.56 289 LEU A CA 1
ATOM 2201 C C . LEU A 1 289 ? -1.726 -8.083 -6.972 1.00 97.56 289 LEU A C 1
ATOM 2203 O O . LEU A 1 289 ? -1.568 -7.768 -8.154 1.00 97.56 289 LEU A O 1
ATOM 2207 N N . ALA A 1 290 ? -2.544 -7.410 -6.164 1.00 97.31 290 ALA A N 1
ATOM 2208 C CA . ALA A 1 290 ? -3.176 -6.163 -6.587 1.00 97.31 290 ALA A CA 1
ATOM 2209 C C . ALA A 1 290 ? -2.219 -4.984 -6.349 1.00 97.31 290 ALA A C 1
ATOM 2211 O O . ALA A 1 290 ? -1.649 -4.845 -5.268 1.00 97.31 290 ALA A O 1
ATOM 2212 N N . VAL A 1 291 ? -2.026 -4.142 -7.365 1.00 96.75 291 VAL A N 1
ATOM 2213 C CA . VAL A 1 291 ? -1.092 -3.008 -7.339 1.00 96.75 291 VAL A CA 1
ATOM 2214 C C . VAL A 1 291 ? -1.861 -1.723 -7.627 1.00 96.75 291 VAL A C 1
ATOM 2216 O O . VAL A 1 291 ? -2.222 -1.419 -8.768 1.00 96.75 291 VAL A O 1
ATOM 2219 N N . ILE A 1 292 ? -2.122 -0.965 -6.566 1.00 95.25 292 ILE A N 1
ATOM 2220 C CA . ILE A 1 292 ? -2.891 0.275 -6.608 1.00 95.25 292 ILE A CA 1
ATOM 2221 C C . ILE A 1 292 ? -1.894 1.415 -6.796 1.00 95.25 292 ILE A C 1
ATOM 2223 O O . ILE A 1 292 ? -1.141 1.734 -5.878 1.00 95.25 292 ILE A O 1
ATOM 2227 N N . CYS A 1 293 ? -1.847 1.991 -7.999 1.00 91.75 293 CYS A N 1
ATOM 2228 C CA . CYS A 1 293 ? -0.760 2.862 -8.444 1.00 91.75 293 CYS A CA 1
ATOM 2229 C C . CYS A 1 293 ? -1.225 4.301 -8.750 1.00 91.75 293 CYS A C 1
ATOM 2231 O O . CYS A 1 293 ? -2.025 4.562 -9.655 1.00 91.75 293 CYS A O 1
ATOM 2233 N N . GLY A 1 294 ? -0.712 5.261 -7.975 1.00 87.44 294 GLY A N 1
ATOM 2234 C CA . GLY A 1 294 ? -1.115 6.669 -7.989 1.00 87.44 294 GLY A CA 1
ATOM 2235 C C . GLY A 1 294 ? 0.015 7.597 -7.536 1.00 87.44 294 GLY A C 1
ATOM 2236 O O . GLY A 1 294 ? 1.111 7.558 -8.087 1.00 87.44 294 GLY A O 1
ATOM 2237 N N . THR A 1 295 ? -0.237 8.469 -6.555 1.00 84.00 295 THR A N 1
ATOM 2238 C CA . THR A 1 295 ? 0.784 9.372 -5.979 1.00 84.00 295 THR A CA 1
ATOM 2239 C C . THR A 1 295 ? 1.935 8.571 -5.353 1.00 84.00 295 THR A C 1
ATOM 2241 O O . THR A 1 295 ? 3.102 8.752 -5.720 1.00 84.00 295 THR A O 1
ATOM 2244 N N . SER A 1 296 ? 1.563 7.650 -4.464 1.00 88.81 296 SER A N 1
ATOM 2245 C CA . SER A 1 296 ? 2.294 6.476 -3.978 1.00 88.81 296 SER A CA 1
ATOM 2246 C C . SER A 1 296 ? 1.779 5.222 -4.714 1.00 88.81 296 SER A C 1
ATOM 2248 O O . SER A 1 296 ? 0.867 5.319 -5.540 1.00 88.81 296 SER A O 1
ATOM 2250 N N . SER A 1 297 ? 2.367 4.051 -4.463 1.00 93.69 297 SER A N 1
ATOM 2251 C CA . SER A 1 297 ? 1.793 2.768 -4.904 1.00 93.69 297 SER A CA 1
ATOM 2252 C C . SER A 1 297 ? 1.763 1.759 -3.756 1.00 93.69 297 SER A C 1
ATOM 2254 O O . SER A 1 297 ? 2.713 1.711 -2.975 1.00 93.69 297 SER A O 1
ATOM 2256 N N . CYS A 1 298 ? 0.700 0.956 -3.672 1.00 95.94 298 CYS A N 1
ATOM 2257 C CA . CYS A 1 298 ? 0.527 -0.098 -2.665 1.00 95.94 298 CYS A CA 1
ATOM 2258 C C . CYS A 1 298 ? 0.361 -1.471 -3.329 1.00 95.94 298 CYS A C 1
ATOM 2260 O O . CYS A 1 298 ? -0.290 -1.588 -4.369 1.00 95.94 298 CYS A O 1
ATOM 2262 N N . HIS A 1 299 ? 0.918 -2.503 -2.696 1.00 97.94 299 HIS A N 1
ATOM 2263 C CA . HIS A 1 299 ? 1.052 -3.864 -3.216 1.00 97.94 299 HIS A CA 1
ATOM 2264 C C . HIS A 1 299 ? 0.367 -4.838 -2.254 1.00 97.94 299 HIS A C 1
ATOM 2266 O O . HIS A 1 299 ? 0.922 -5.191 -1.215 1.00 97.94 299 HIS A O 1
ATOM 2272 N N . MET A 1 300 ? -0.857 -5.234 -2.599 1.00 97.56 300 MET A N 1
ATOM 2273 C CA . MET A 1 300 ? -1.764 -6.027 -1.769 1.00 97.56 300 MET A CA 1
ATOM 2274 C C . MET A 1 300 ? -1.695 -7.506 -2.163 1.00 97.56 300 MET A C 1
ATOM 2276 O O . MET A 1 300 ? -2.246 -7.900 -3.196 1.00 97.56 300 MET A O 1
ATOM 2280 N N . GLY A 1 301 ? -1.021 -8.319 -1.350 1.00 96.88 301 GLY A N 1
ATOM 2281 C CA . GLY A 1 301 ? -0.948 -9.778 -1.504 1.00 96.88 301 GLY A CA 1
ATOM 2282 C C . GLY A 1 301 ? -1.710 -10.479 -0.384 1.00 96.88 301 GLY A C 1
ATOM 2283 O O . GLY A 1 301 ? -1.561 -10.100 0.777 1.00 96.88 301 GLY A O 1
ATOM 2284 N N . ILE A 1 302 ? -2.528 -11.485 -0.707 1.00 96.25 302 ILE A N 1
ATOM 2285 C CA . ILE A 1 302 ? -3.360 -12.187 0.285 1.00 96.25 302 ILE A CA 1
ATOM 2286 C C . ILE A 1 302 ? -3.003 -13.669 0.429 1.00 96.25 302 ILE A C 1
ATOM 2288 O O . ILE A 1 302 ? -2.735 -14.353 -0.556 1.00 96.25 302 ILE A O 1
ATOM 2292 N N . SER A 1 303 ? -3.053 -14.173 1.660 1.00 96.25 303 SER A N 1
ATOM 2293 C CA . SER A 1 303 ? -2.733 -15.557 2.033 1.00 96.25 303 SER A CA 1
ATOM 2294 C C . SER A 1 303 ? -3.790 -16.143 2.976 1.00 96.25 303 SER A C 1
ATOM 2296 O O . SER A 1 303 ? -4.485 -15.412 3.681 1.00 96.25 303 SER A 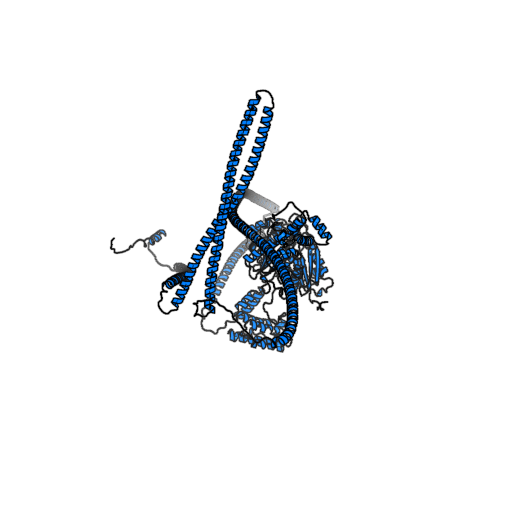O 1
ATOM 2298 N N . LYS A 1 304 ? -3.954 -17.475 2.983 1.00 92.56 304 LYS A N 1
ATOM 2299 C CA . LYS A 1 304 ? -4.847 -18.163 3.942 1.00 92.56 304 LYS A CA 1
ATOM 2300 C C . LYS A 1 304 ? -4.276 -18.164 5.360 1.00 92.56 304 LYS A C 1
ATOM 2302 O O . LYS A 1 304 ? -5.020 -18.028 6.324 1.00 92.56 304 LYS A O 1
ATOM 2307 N N . ASP A 1 305 ? -2.959 -18.274 5.449 1.00 94.25 305 ASP A N 1
ATOM 2308 C CA . ASP A 1 305 ? -2.181 -18.342 6.680 1.00 94.25 305 ASP A CA 1
ATOM 2309 C C . ASP A 1 305 ? -1.417 -17.018 6.900 1.00 94.25 305 ASP A C 1
ATOM 2311 O O . ASP A 1 305 ? -1.138 -16.306 5.924 1.00 94.25 305 ASP A O 1
ATOM 2315 N N . PRO A 1 306 ? -1.057 -16.656 8.145 1.00 96.19 306 PRO A N 1
ATOM 2316 C CA . PRO A 1 306 ? -0.288 -15.446 8.425 1.00 96.19 306 PRO A CA 1
ATOM 2317 C C . PRO A 1 306 ? 1.165 -15.582 7.942 1.00 96.19 306 PRO A C 1
ATOM 2319 O O . PRO A 1 306 ? 1.960 -16.327 8.513 1.00 96.19 306 PRO A O 1
ATOM 2322 N N . ILE A 1 307 ? 1.530 -14.815 6.911 1.00 97.06 307 ILE A N 1
ATOM 2323 C CA . ILE A 1 307 ? 2.904 -14.721 6.393 1.00 97.06 307 ILE A CA 1
ATOM 2324 C C . ILE A 1 307 ? 3.517 -13.395 6.855 1.00 97.06 307 ILE A C 1
ATOM 2326 O O . ILE A 1 307 ? 3.021 -12.334 6.478 1.00 97.06 307 ILE A O 1
ATOM 2330 N N . PHE A 1 308 ? 4.588 -13.453 7.652 1.00 96.62 308 PHE A N 1
ATOM 2331 C CA . PHE A 1 308 ? 5.346 -12.279 8.103 1.00 96.62 308 PHE A CA 1
ATOM 2332 C C . PHE A 1 308 ? 6.491 -11.972 7.138 1.00 96.62 308 PHE A C 1
ATOM 2334 O O . PHE A 1 308 ? 7.345 -12.825 6.894 1.00 96.62 308 PHE A O 1
ATOM 2341 N N . VAL A 1 309 ? 6.524 -10.746 6.613 1.00 96.31 309 VAL A N 1
ATOM 2342 C CA . VAL A 1 309 ? 7.468 -10.328 5.569 1.00 96.31 309 VAL A CA 1
ATOM 2343 C C . VAL A 1 309 ? 8.259 -9.103 6.057 1.00 96.31 309 VAL A C 1
ATOM 2345 O O . VAL A 1 309 ? 7.658 -8.055 6.300 1.00 96.31 309 VAL A O 1
ATOM 2348 N N . PRO A 1 310 ? 9.592 -9.195 6.242 1.00 92.88 310 PRO A N 1
ATOM 2349 C CA . PRO A 1 310 ? 10.403 -8.070 6.711 1.00 92.88 310 PRO A CA 1
ATOM 2350 C C . PRO A 1 310 ? 10.244 -6.821 5.831 1.00 92.88 310 PRO A C 1
ATOM 2352 O O . PRO A 1 310 ? 10.262 -6.913 4.605 1.00 92.88 310 PRO A O 1
ATOM 2355 N N . GLY A 1 311 ? 10.062 -5.657 6.462 1.00 91.69 311 GLY A N 1
ATOM 2356 C CA . GLY A 1 311 ? 9.864 -4.374 5.778 1.00 91.69 311 GLY A CA 1
ATOM 2357 C C . GLY A 1 311 ? 8.588 -4.253 4.929 1.00 91.69 311 GLY A C 1
ATOM 2358 O O . GLY A 1 311 ? 8.445 -3.308 4.152 1.00 91.69 311 GLY A O 1
ATOM 2359 N N . VAL A 1 312 ? 7.640 -5.178 5.074 1.00 96.12 312 VAL A N 1
ATOM 2360 C CA . VAL A 1 312 ? 6.297 -5.134 4.479 1.00 96.12 312 VAL A CA 1
ATOM 2361 C C . VAL A 1 312 ? 5.271 -5.135 5.614 1.00 96.12 312 VAL A C 1
ATOM 2363 O O . VAL A 1 312 ? 5.493 -5.731 6.664 1.00 96.12 312 VAL A O 1
ATOM 2366 N N . TRP A 1 313 ? 4.167 -4.408 5.452 1.00 96.50 313 TRP A N 1
ATOM 2367 C CA . TRP A 1 313 ? 3.136 -4.318 6.490 1.00 96.50 313 TRP A CA 1
ATOM 2368 C C . TRP A 1 313 ? 2.190 -5.525 6.429 1.00 96.50 313 TRP A C 1
ATOM 2370 O O . TRP A 1 313 ? 1.963 -6.085 5.359 1.00 96.50 313 TRP A O 1
ATOM 2380 N N . GLY A 1 314 ? 1.623 -5.918 7.567 1.00 95.25 314 GLY A N 1
ATOM 2381 C CA . GLY A 1 314 ? 0.891 -7.175 7.732 1.00 95.25 314 GLY A CA 1
ATOM 2382 C C . GLY A 1 314 ? 1.725 -8.259 8.433 1.00 95.25 314 GLY A C 1
ATOM 2383 O O . GLY A 1 314 ? 2.806 -7.966 8.947 1.00 95.25 314 GLY A O 1
ATOM 2384 N N . PRO A 1 315 ? 1.225 -9.506 8.510 1.00 96.75 315 PRO A N 1
ATOM 2385 C CA . PRO A 1 315 ? -0.031 -9.987 7.949 1.00 96.75 315 PRO A CA 1
ATOM 2386 C C . PRO A 1 315 ? -1.237 -9.474 8.750 1.00 96.75 315 PRO A C 1
ATOM 2388 O O . PRO A 1 315 ? -1.284 -9.596 9.973 1.00 96.75 315 PRO A O 1
ATOM 2391 N N . TYR A 1 316 ? -2.239 -8.931 8.060 1.00 97.25 316 TYR A N 1
ATOM 2392 C CA . TYR A 1 316 ? -3.459 -8.389 8.662 1.00 97.25 316 TYR A CA 1
ATOM 2393 C C . TYR A 1 316 ? -4.681 -9.253 8.329 1.00 97.25 316 TYR A C 1
ATOM 2395 O O . TYR A 1 316 ? -5.088 -9.323 7.169 1.00 97.25 316 TYR A O 1
ATOM 2403 N N . PHE A 1 317 ? -5.286 -9.910 9.320 1.00 95.88 317 PHE A N 1
ATOM 2404 C CA . PHE A 1 317 ? -6.452 -10.768 9.087 1.00 95.88 317 PHE A CA 1
ATOM 2405 C C . PHE A 1 317 ? -7.716 -9.967 8.735 1.00 95.88 317 PHE A C 1
ATOM 2407 O O . PHE A 1 317 ? -8.043 -8.982 9.396 1.00 95.88 317 PHE A O 1
ATOM 2414 N N . SER A 1 318 ? -8.440 -10.415 7.705 1.00 91.31 318 SER A N 1
ATOM 2415 C CA . SER A 1 318 ? -9.719 -9.865 7.223 1.00 91.31 318 SER A CA 1
ATOM 2416 C C . SER A 1 318 ? -9.708 -8.363 6.874 1.00 91.31 318 SER A C 1
ATOM 2418 O O . SER A 1 318 ? -10.750 -7.710 6.851 1.00 91.31 318 SER A O 1
ATOM 2420 N N . ALA A 1 319 ? -8.532 -7.805 6.568 1.00 93.88 319 ALA A N 1
ATOM 2421 C CA . ALA A 1 319 ? -8.311 -6.363 6.411 1.00 93.88 319 ALA A CA 1
ATOM 2422 C C . ALA A 1 319 ? -8.713 -5.764 5.047 1.00 93.88 319 ALA A C 1
ATOM 2424 O O . ALA A 1 319 ? -8.732 -4.546 4.891 1.00 93.88 319 ALA A O 1
ATOM 2425 N N . MET A 1 320 ? -9.001 -6.600 4.046 1.00 93.75 320 MET A N 1
ATOM 2426 C CA . MET A 1 320 ? -9.398 -6.173 2.692 1.00 93.75 320 MET A CA 1
ATOM 2427 C C . MET A 1 320 ? -10.390 -7.161 2.084 1.00 93.75 320 MET A C 1
ATOM 2429 O O . MET A 1 320 ? -11.479 -6.781 1.666 1.00 93.75 320 MET A O 1
ATOM 2433 N N . VAL A 1 321 ? -10.016 -8.441 2.080 1.00 89.88 321 VAL A N 1
ATOM 2434 C CA . VAL A 1 321 ? -10.924 -9.559 1.826 1.00 89.88 321 VAL A CA 1
ATOM 2435 C C . VAL A 1 321 ? -11.120 -10.268 3.171 1.00 89.88 321 VAL A C 1
ATOM 2437 O O . VAL A 1 321 ? -10.111 -10.601 3.800 1.00 89.88 321 VAL A O 1
ATOM 2440 N N . PRO A 1 322 ? -12.362 -10.486 3.642 1.00 83.50 322 PRO A N 1
ATOM 2441 C CA . PRO A 1 322 ? -12.637 -11.323 4.810 1.00 83.50 322 PRO A CA 1
ATOM 2442 C C . PRO A 1 322 ? -11.979 -12.705 4.695 1.00 83.50 322 PRO A C 1
ATOM 2444 O O . PRO A 1 322 ? -11.700 -13.167 3.589 1.00 83.50 322 PRO A O 1
ATOM 2447 N N . GLY A 1 323 ? -11.690 -13.349 5.826 1.00 86.19 323 GLY A N 1
ATOM 2448 C CA . GLY A 1 323 ? -11.167 -14.721 5.879 1.00 86.19 323 GLY A CA 1
ATOM 2449 C C . GLY A 1 323 ? -9.756 -14.932 5.305 1.00 86.19 323 GLY A C 1
ATOM 2450 O O . GLY A 1 323 ? -9.273 -16.062 5.296 1.00 86.19 323 GLY A O 1
ATOM 2451 N N . PHE A 1 324 ? -9.081 -13.879 4.837 1.00 93.12 324 PHE A N 1
ATOM 2452 C CA . PHE A 1 324 ? -7.698 -13.911 4.357 1.00 93.12 324 PHE A CA 1
ATOM 2453 C C . PHE A 1 324 ? -6.808 -12.962 5.165 1.00 93.12 324 PHE A C 1
ATOM 2455 O O . PHE A 1 324 ? -7.260 -11.935 5.671 1.00 93.12 324 PHE A O 1
ATOM 2462 N N . TRP A 1 325 ? -5.517 -13.274 5.237 1.00 96.88 325 TRP A N 1
ATOM 2463 C CA . TRP A 1 325 ? -4.485 -12.364 5.725 1.00 96.88 325 TRP A CA 1
ATOM 2464 C C . TRP A 1 325 ? -3.960 -11.503 4.578 1.00 96.88 325 TRP A C 1
ATOM 2466 O O . TRP A 1 325 ? -3.716 -12.006 3.484 1.00 96.88 325 TRP A O 1
ATOM 2476 N N . LEU A 1 326 ? -3.758 -10.213 4.835 1.00 97.88 326 LEU A N 1
ATOM 2477 C CA . LEU A 1 326 ? -3.220 -9.236 3.892 1.00 97.88 326 LEU A CA 1
ATOM 2478 C C . LEU A 1 326 ? -1.773 -8.873 4.239 1.00 97.88 326 LEU A C 1
ATOM 2480 O O . LEU A 1 326 ? -1.496 -8.471 5.366 1.00 97.88 326 LEU A O 1
ATOM 2484 N N . ASN A 1 327 ? -0.880 -8.933 3.255 1.00 98.25 327 ASN A N 1
ATOM 2485 C CA . ASN A 1 327 ? 0.392 -8.216 3.259 1.00 98.25 327 ASN A CA 1
ATOM 2486 C C . ASN A 1 327 ? 0.276 -6.966 2.366 1.00 98.25 327 ASN A C 1
ATOM 2488 O O . ASN A 1 327 ? -0.197 -7.046 1.232 1.00 98.25 327 ASN A O 1
ATOM 2492 N N . GLU A 1 328 ? 0.708 -5.821 2.892 1.00 97.81 328 GLU A N 1
ATOM 2493 C CA . GLU A 1 328 ? 0.576 -4.479 2.317 1.00 97.81 328 GLU A CA 1
ATOM 2494 C C . GLU A 1 328 ? 1.975 -3.873 2.078 1.00 97.81 328 GLU A C 1
ATOM 2496 O O . GLU A 1 328 ? 2.485 -3.051 2.852 1.00 97.81 328 GLU A O 1
ATOM 2501 N N . GLY A 1 329 ? 2.625 -4.281 0.986 1.00 96.06 329 GLY A N 1
ATOM 2502 C CA . GLY A 1 329 ? 3.845 -3.623 0.510 1.00 96.06 329 GLY A CA 1
ATOM 2503 C C . GLY A 1 329 ? 3.540 -2.217 -0.015 1.00 96.06 329 GLY A C 1
ATOM 2504 O O . GLY A 1 329 ? 2.395 -1.906 -0.352 1.00 96.06 329 GLY A O 1
ATOM 2505 N N . GLY A 1 330 ? 4.542 -1.341 -0.106 1.00 93.38 330 GLY A N 1
ATOM 2506 C CA . GLY A 1 330 ? 4.327 -0.050 -0.758 1.00 93.38 330 GLY A CA 1
ATOM 2507 C C . GLY A 1 330 ? 5.577 0.744 -1.114 1.00 93.38 330 GLY A C 1
ATOM 2508 O O . GLY A 1 330 ? 6.650 0.576 -0.538 1.00 93.38 330 GLY A O 1
ATOM 2509 N N . GLN A 1 331 ? 5.393 1.657 -2.065 1.00 93.94 331 GLN A N 1
ATOM 2510 C CA . GLN A 1 331 ? 6.380 2.612 -2.559 1.00 93.94 331 GLN A CA 1
ATOM 2511 C C . GLN A 1 331 ? 5.876 4.035 -2.279 1.00 93.94 331 GLN A C 1
ATOM 2513 O O . GLN A 1 331 ? 4.893 4.484 -2.879 1.00 93.94 331 GLN A O 1
ATOM 2518 N N . SER A 1 332 ? 6.554 4.744 -1.370 1.00 86.69 332 SER A N 1
ATOM 2519 C CA . SER A 1 332 ? 6.119 6.032 -0.800 1.00 86.69 332 SER A CA 1
ATOM 2520 C C . SER A 1 332 ? 5.853 7.111 -1.857 1.00 86.69 332 SER A C 1
ATOM 2522 O O . SER A 1 332 ? 4.921 7.900 -1.730 1.00 86.69 332 SER A O 1
ATOM 2524 N N . VAL A 1 333 ? 6.638 7.126 -2.938 1.00 88.50 333 VAL A N 1
ATOM 2525 C CA . VAL A 1 333 ? 6.456 8.025 -4.085 1.00 88.50 333 VAL A CA 1
ATOM 2526 C C . VAL A 1 333 ? 6.598 7.254 -5.394 1.00 88.50 333 VAL A C 1
ATOM 2528 O O . VAL A 1 333 ? 7.587 6.565 -5.616 1.00 88.50 333 VAL A O 1
ATOM 2531 N N . THR A 1 334 ? 5.611 7.380 -6.284 1.00 94.06 334 THR A N 1
ATOM 2532 C CA . THR A 1 334 ? 5.653 6.783 -7.633 1.00 94.06 334 THR A CA 1
ATOM 2533 C C . THR A 1 334 ? 5.180 7.791 -8.676 1.00 94.06 334 THR A C 1
ATOM 2535 O O . THR A 1 334 ? 6.009 8.391 -9.358 1.00 94.06 334 THR A O 1
ATOM 2538 N N . GLY A 1 335 ? 3.887 8.117 -8.729 1.00 92.12 335 GLY A N 1
ATOM 2539 C CA . GLY A 1 335 ? 3.378 9.199 -9.577 1.00 92.12 335 GLY A CA 1
ATOM 2540 C C . GLY A 1 335 ? 3.945 10.558 -9.173 1.00 92.12 335 GLY A C 1
ATOM 2541 O O . GLY A 1 335 ? 4.336 11.341 -10.034 1.00 92.12 335 GLY A O 1
ATOM 2542 N N . LYS A 1 336 ? 4.114 10.809 -7.865 1.00 89.50 336 LYS A N 1
ATOM 2543 C CA . LYS A 1 336 ? 4.776 12.027 -7.363 1.00 89.50 336 LYS A CA 1
ATOM 2544 C C . LYS A 1 336 ? 6.249 12.114 -7.788 1.00 89.50 336 LYS A C 1
ATOM 2546 O O . LYS A 1 336 ? 6.732 13.214 -8.040 1.00 89.50 336 LYS A O 1
ATOM 2551 N N . LEU A 1 337 ? 6.941 10.974 -7.890 1.00 95.06 337 LEU A N 1
ATOM 2552 C CA . LEU A 1 337 ? 8.331 10.902 -8.350 1.00 95.06 337 LEU A CA 1
ATOM 2553 C C . LEU A 1 337 ? 8.430 11.185 -9.856 1.00 95.06 337 LEU A C 1
ATOM 2555 O O . LEU A 1 337 ? 9.235 12.019 -10.263 1.00 95.06 337 LEU A O 1
ATOM 2559 N N . ILE A 1 338 ? 7.566 10.559 -10.664 1.00 97.19 338 ILE A N 1
ATOM 2560 C CA . ILE A 1 338 ? 7.439 10.837 -12.104 1.00 97.19 338 ILE A CA 1
ATOM 2561 C C . ILE A 1 338 ? 7.176 12.334 -12.335 1.00 97.19 338 ILE A C 1
ATOM 2563 O O . ILE A 1 338 ? 7.861 12.963 -13.139 1.00 97.19 338 ILE A O 1
ATOM 2567 N N . ASP A 1 339 ? 6.244 12.927 -11.586 1.00 94.81 339 ASP A N 1
ATOM 2568 C CA . ASP A 1 339 ? 5.941 14.358 -11.656 1.00 94.81 339 ASP A CA 1
ATOM 2569 C C . ASP A 1 339 ? 7.121 15.244 -11.250 1.00 94.81 339 ASP A C 1
ATOM 2571 O O . ASP A 1 339 ? 7.392 16.237 -11.923 1.00 94.81 339 ASP A O 1
ATOM 2575 N N . HIS A 1 340 ? 7.829 14.902 -10.172 1.00 94.50 340 HIS A N 1
ATOM 2576 C CA . HIS A 1 340 ? 8.999 15.646 -9.710 1.00 94.50 340 HIS A CA 1
ATOM 2577 C C . HIS A 1 340 ? 10.116 15.650 -10.763 1.00 94.50 340 HIS A C 1
ATOM 2579 O O . HIS A 1 340 ? 10.616 16.716 -11.122 1.00 94.50 340 HIS A O 1
ATOM 2585 N N . VAL A 1 341 ? 10.450 14.478 -11.310 1.00 96.56 341 VAL A N 1
ATOM 2586 C CA . VAL A 1 341 ? 11.484 14.320 -12.342 1.00 96.56 341 VAL A CA 1
ATOM 2587 C C . VAL A 1 341 ? 11.096 15.042 -13.635 1.00 96.56 341 VAL A C 1
ATOM 2589 O O . VAL A 1 341 ? 11.903 15.792 -14.183 1.00 96.56 341 VAL A O 1
ATOM 2592 N N . VAL A 1 342 ? 9.856 14.877 -14.110 1.00 97.44 342 VAL A N 1
ATOM 2593 C CA . VAL A 1 342 ? 9.406 15.490 -15.372 1.00 97.44 342 VAL A CA 1
ATOM 2594 C C . VAL A 1 342 ? 9.297 17.013 -15.263 1.00 97.44 342 VAL A C 1
ATOM 2596 O O . VAL A 1 342 ? 9.722 17.711 -16.180 1.00 97.44 342 VAL A O 1
ATOM 2599 N N . ARG A 1 343 ? 8.758 17.547 -14.157 1.00 96.69 343 ARG A N 1
ATOM 2600 C CA . ARG A 1 343 ? 8.595 19.001 -13.950 1.00 96.69 343 ARG A CA 1
ATOM 2601 C C . ARG A 1 343 ? 9.898 19.706 -13.564 1.00 96.69 343 ARG A C 1
ATOM 2603 O O . ARG A 1 343 ? 10.026 20.899 -13.818 1.00 96.69 343 ARG A O 1
ATOM 2610 N N . GLY A 1 344 ? 10.843 18.996 -12.943 1.00 95.06 344 GLY A N 1
ATOM 2611 C CA . GLY A 1 344 ? 12.137 19.538 -12.520 1.00 95.06 344 GLY A CA 1
ATOM 2612 C C . GLY A 1 344 ? 13.170 19.686 -13.643 1.00 95.06 344 GLY A C 1
ATOM 2613 O O . GLY A 1 344 ? 14.197 20.330 -13.441 1.00 95.06 344 GLY A O 1
ATOM 2614 N N . HIS A 1 345 ? 12.925 19.105 -14.821 1.00 97.25 345 HIS A N 1
ATOM 2615 C CA . HIS A 1 345 ? 13.872 19.124 -15.934 1.00 97.25 345 HIS A CA 1
ATOM 2616 C C . HIS A 1 345 ? 13.786 20.406 -16.779 1.00 97.25 345 HIS A C 1
ATOM 2618 O O . HIS A 1 345 ? 12.697 20.906 -17.064 1.00 97.25 345 HIS A O 1
ATOM 2624 N N . ALA A 1 346 ? 14.930 20.899 -17.268 1.00 96.31 346 ALA A N 1
ATOM 2625 C CA . ALA A 1 346 ? 15.019 22.154 -18.025 1.00 96.31 346 ALA A CA 1
ATOM 2626 C C . ALA A 1 346 ? 14.138 22.182 -19.294 1.00 96.31 346 ALA A C 1
ATOM 2628 O O . ALA A 1 346 ? 13.578 23.223 -19.633 1.00 96.31 346 ALA A O 1
ATOM 2629 N N . ALA A 1 347 ? 13.955 21.035 -19.959 1.00 96.88 347 ALA A N 1
ATOM 2630 C CA . ALA A 1 347 ? 13.091 20.898 -21.138 1.00 96.88 347 ALA A CA 1
ATOM 2631 C C . ALA A 1 347 ? 11.571 20.861 -20.836 1.00 96.88 347 ALA A C 1
ATOM 2633 O O . ALA A 1 347 ? 10.768 20.780 -21.770 1.00 96.88 347 ALA A O 1
ATOM 2634 N N . PHE A 1 348 ? 11.131 20.933 -19.570 1.00 97.69 348 PHE A N 1
ATOM 2635 C CA . PHE A 1 348 ? 9.703 20.869 -19.221 1.00 97.69 348 PHE A CA 1
ATOM 2636 C C . PHE A 1 348 ? 8.821 21.936 -19.912 1.00 97.69 348 PHE A C 1
ATOM 2638 O O . PHE A 1 348 ? 7.748 21.568 -20.396 1.00 97.69 348 PHE A O 1
ATOM 2645 N N . PRO A 1 349 ? 9.225 23.218 -20.055 1.00 97.31 349 PRO A N 1
ATOM 2646 C CA . PRO A 1 349 ? 8.421 24.210 -20.776 1.00 97.31 349 PRO A CA 1
ATOM 2647 C C . PRO A 1 349 ? 8.252 23.879 -22.267 1.00 97.31 349 PRO A C 1
ATOM 2649 O O . PRO A 1 349 ? 7.196 24.132 -22.848 1.00 97.31 349 PRO A O 1
ATOM 2652 N N . GLU A 1 350 ? 9.266 23.267 -22.888 1.00 97.12 350 GLU A N 1
ATOM 2653 C CA . GLU A 1 350 ? 9.207 22.816 -24.282 1.00 97.12 350 GLU A CA 1
ATOM 2654 C C . GLU A 1 350 ? 8.246 21.628 -24.436 1.00 97.12 350 GLU A C 1
ATOM 2656 O O . GLU A 1 350 ? 7.389 21.628 -25.325 1.00 97.12 350 GLU A O 1
ATOM 2661 N N . LEU A 1 351 ? 8.332 20.653 -23.523 1.00 97.31 351 LEU A N 1
ATOM 2662 C CA . LEU A 1 351 ? 7.388 19.540 -23.418 1.00 97.31 351 LEU A CA 1
ATOM 2663 C C . LEU A 1 351 ? 5.951 20.043 -23.227 1.00 97.31 351 LEU A C 1
ATOM 2665 O O . LEU A 1 351 ? 5.046 19.590 -23.927 1.00 97.31 351 LEU A O 1
ATOM 2669 N N . GLN A 1 352 ? 5.732 20.999 -22.320 1.00 96.56 352 GLN A N 1
ATOM 2670 C CA . GLN A 1 352 ? 4.409 21.558 -22.046 1.00 96.56 352 GLN A CA 1
ATOM 2671 C C . GLN A 1 352 ? 3.831 22.262 -23.283 1.00 96.56 352 GLN A C 1
ATOM 2673 O O . GLN A 1 352 ? 2.668 22.033 -23.626 1.00 96.56 352 GLN A O 1
ATOM 2678 N N . ALA A 1 353 ? 4.636 23.051 -24.003 1.00 96.38 353 ALA A N 1
ATOM 2679 C CA . ALA A 1 353 ? 4.222 23.690 -25.253 1.00 96.38 353 ALA A CA 1
ATOM 2680 C C . ALA A 1 353 ? 3.878 22.657 -26.345 1.00 96.38 353 ALA A C 1
ATOM 2682 O O . ALA A 1 353 ? 2.822 22.748 -26.976 1.00 96.38 353 ALA A O 1
ATOM 2683 N N . LYS A 1 354 ? 4.725 21.636 -26.532 1.00 96.06 354 LYS A N 1
ATOM 2684 C CA . LYS A 1 354 ? 4.530 20.563 -27.523 1.00 96.06 354 LYS A CA 1
ATOM 2685 C C . LYS A 1 354 ? 3.325 19.663 -27.218 1.00 96.06 354 LYS A C 1
ATOM 2687 O O . LYS A 1 354 ? 2.610 19.286 -28.146 1.00 96.06 354 LYS A O 1
ATOM 2692 N N . ALA A 1 355 ? 3.072 19.348 -25.948 1.00 95.88 355 ALA A N 1
ATOM 2693 C CA . ALA A 1 355 ? 1.908 18.576 -25.511 1.00 95.88 355 ALA A CA 1
ATOM 2694 C C . ALA A 1 355 ? 0.603 19.377 -25.679 1.00 95.88 355 ALA A C 1
ATOM 2696 O O . ALA A 1 355 ? -0.360 18.877 -26.264 1.00 95.88 355 ALA A O 1
ATOM 2697 N N . THR A 1 356 ? 0.608 20.657 -25.281 1.00 95.75 356 THR A N 1
ATOM 2698 C CA . THR A 1 356 ? -0.530 21.580 -25.460 1.00 95.75 356 THR A CA 1
ATOM 2699 C C . THR A 1 356 ? -0.883 21.746 -26.940 1.00 95.75 356 THR A C 1
ATOM 2701 O O . THR A 1 356 ? -2.049 21.629 -27.306 1.00 95.75 356 THR A O 1
ATOM 2704 N N . ALA A 1 357 ? 0.117 21.918 -27.815 1.00 95.56 357 ALA A N 1
ATOM 2705 C CA . ALA A 1 357 ? -0.073 22.031 -29.265 1.00 95.56 357 ALA A CA 1
ATOM 2706 C C . ALA A 1 357 ? -0.625 20.755 -29.941 1.00 95.56 357 ALA A C 1
ATOM 2708 O O . ALA A 1 357 ? -1.057 20.814 -31.091 1.00 95.56 357 ALA A O 1
ATOM 2709 N N . ARG A 1 358 ? -0.619 19.608 -29.245 1.00 93.56 358 ARG A N 1
ATOM 2710 C CA . ARG A 1 358 ? -1.243 18.346 -29.685 1.00 93.56 358 ARG A CA 1
ATOM 2711 C C . ARG A 1 358 ? -2.520 17.993 -28.912 1.00 93.56 358 ARG A C 1
ATOM 2713 O O . ARG A 1 358 ? -3.087 16.936 -29.162 1.00 93.56 358 ARG A O 1
ATOM 2720 N N . CYS A 1 359 ? -2.957 18.843 -27.980 1.00 92.81 359 CYS A N 1
ATOM 2721 C CA . CYS A 1 359 ? -4.064 18.579 -27.052 1.00 92.81 359 CYS A CA 1
ATOM 2722 C C . CYS A 1 359 ? -3.907 17.253 -26.273 1.00 92.81 359 CYS A C 1
ATOM 2724 O O . CYS A 1 359 ? -4.878 16.536 -26.042 1.00 92.81 359 CYS A O 1
ATOM 2726 N N . GLN A 1 360 ? -2.674 16.919 -25.879 1.00 93.12 360 GLN A N 1
ATOM 2727 C CA . GLN A 1 360 ? -2.313 15.686 -25.169 1.00 93.12 360 GLN A CA 1
ATOM 2728 C C . GLN A 1 360 ? -1.724 15.993 -23.785 1.00 93.12 360 GLN A C 1
ATOM 2730 O O . GLN A 1 360 ? -1.212 17.087 -23.544 1.00 93.12 360 GLN A O 1
ATOM 2735 N N . SER A 1 361 ? -1.755 15.017 -22.870 1.00 94.06 361 SER A N 1
ATOM 2736 C CA . SER A 1 361 ? -1.016 15.122 -21.606 1.00 94.06 361 SER A CA 1
ATOM 2737 C C . SER A 1 361 ? 0.495 15.037 -21.850 1.00 94.06 361 SER A C 1
ATOM 2739 O O . SER A 1 361 ? 0.948 14.427 -22.822 1.00 94.06 361 SER A O 1
ATOM 2741 N N . VAL A 1 362 ? 1.293 15.617 -20.948 1.00 96.50 362 VAL A N 1
ATOM 2742 C CA . VAL A 1 362 ? 2.762 15.596 -21.069 1.00 96.50 362 VAL A CA 1
ATOM 2743 C C . VAL A 1 362 ? 3.320 14.167 -21.106 1.00 96.50 362 VAL A C 1
ATOM 2745 O O . VAL A 1 362 ? 4.198 13.883 -21.911 1.00 96.50 362 VAL A O 1
ATOM 2748 N N . TYR A 1 363 ? 2.750 13.231 -20.343 1.00 96.12 363 TYR A N 1
ATOM 2749 C CA . TYR A 1 363 ? 3.170 11.822 -20.336 1.00 96.12 363 TYR A CA 1
ATOM 2750 C C . TYR A 1 363 ? 2.762 11.082 -21.621 1.00 96.12 363 TYR A C 1
ATOM 2752 O O . TYR A 1 363 ? 3.541 10.290 -22.143 1.00 96.12 363 TYR A O 1
ATOM 2760 N N . ALA A 1 364 ? 1.588 11.381 -22.195 1.00 95.56 364 ALA A N 1
ATOM 2761 C CA . ALA A 1 364 ? 1.188 10.834 -23.495 1.00 95.56 364 ALA A CA 1
ATOM 2762 C C . ALA A 1 364 ? 2.093 11.346 -24.632 1.00 95.56 364 ALA A C 1
ATOM 2764 O O . ALA A 1 364 ? 2.440 10.582 -25.539 1.00 95.56 364 ALA A O 1
ATOM 2765 N N . TYR A 1 365 ? 2.531 12.610 -24.551 1.00 97.38 365 TYR A N 1
ATOM 2766 C CA . TYR A 1 365 ? 3.569 13.139 -25.433 1.00 97.38 365 TYR A CA 1
ATOM 2767 C C . TYR A 1 365 ? 4.900 12.402 -25.225 1.00 97.38 365 TYR A C 1
ATOM 2769 O O . TYR A 1 365 ? 5.466 11.924 -26.203 1.00 97.38 365 TYR A O 1
ATOM 2777 N N . LEU A 1 366 ? 5.387 12.269 -23.984 1.00 97.75 366 LEU A N 1
ATOM 2778 C CA . LEU A 1 366 ? 6.660 11.597 -23.684 1.00 97.75 366 LEU A CA 1
ATOM 2779 C C . LEU A 1 366 ? 6.677 10.135 -24.149 1.00 97.75 366 LEU A C 1
ATOM 2781 O O . LEU A 1 366 ? 7.652 9.720 -24.766 1.00 97.75 366 LEU A O 1
ATOM 2785 N N . ASN A 1 367 ? 5.593 9.380 -23.948 1.00 96.81 367 ASN A N 1
ATOM 2786 C CA . ASN A 1 367 ? 5.451 8.019 -24.481 1.00 96.81 367 ASN A CA 1
ATOM 2787 C C . ASN A 1 367 ? 5.569 8.005 -26.015 1.00 96.81 367 ASN A C 1
ATOM 2789 O O . ASN A 1 367 ? 6.345 7.240 -26.581 1.00 96.81 367 ASN A O 1
ATOM 2793 N N . SER A 1 368 ? 4.848 8.910 -26.687 1.00 95.25 368 SER A N 1
ATOM 2794 C CA . SER A 1 368 ? 4.895 9.054 -28.148 1.00 95.25 368 SER A CA 1
ATOM 2795 C C . SER A 1 368 ? 6.277 9.494 -28.653 1.00 95.25 368 SER A C 1
ATOM 2797 O O . SER A 1 368 ? 6.661 9.170 -29.773 1.00 95.25 368 SER A O 1
ATOM 2799 N N . HIS A 1 369 ? 7.028 10.247 -27.846 1.00 96.19 369 HIS A N 1
ATOM 2800 C CA . HIS A 1 369 ? 8.381 10.713 -28.156 1.00 96.19 369 HIS A CA 1
ATOM 2801 C C . HIS A 1 369 ? 9.417 9.594 -27.981 1.00 96.19 369 HIS A C 1
ATOM 2803 O O . HIS A 1 369 ? 10.236 9.377 -28.871 1.00 96.19 369 HIS A O 1
ATOM 2809 N N . LEU A 1 370 ? 9.309 8.804 -26.907 1.00 97.12 370 LEU A N 1
ATOM 2810 C CA . LEU A 1 370 ? 10.067 7.563 -26.704 1.00 97.12 370 LEU A CA 1
ATOM 2811 C C . LEU A 1 370 ? 9.894 6.588 -27.879 1.00 97.12 370 LEU A C 1
ATOM 2813 O O . LEU A 1 370 ? 10.875 6.028 -28.376 1.00 97.12 370 LEU A O 1
ATOM 2817 N N . ASP A 1 371 ? 8.664 6.441 -28.377 1.00 93.94 371 ASP A N 1
ATOM 2818 C CA . ASP A 1 371 ? 8.358 5.608 -29.543 1.00 93.94 371 ASP A CA 1
ATOM 2819 C C . ASP A 1 371 ? 8.973 6.112 -30.859 1.00 93.94 371 ASP A C 1
ATOM 2821 O O . ASP A 1 371 ? 9.229 5.300 -31.750 1.00 93.94 371 ASP A O 1
ATOM 2825 N N . LEU A 1 372 ? 9.268 7.412 -30.976 1.00 93.69 372 LEU A N 1
ATOM 2826 C CA . LEU A 1 372 ? 10.005 7.979 -32.110 1.00 93.69 372 LEU A CA 1
ATOM 2827 C C . LEU A 1 372 ? 11.522 7.758 -31.973 1.00 93.69 372 LEU A C 1
ATOM 2829 O O . LEU A 1 372 ? 12.180 7.393 -32.950 1.00 93.69 372 LEU A O 1
ATOM 2833 N N . ILE A 1 373 ? 12.093 7.946 -30.776 1.00 95.00 373 ILE A N 1
ATOM 2834 C CA . ILE A 1 373 ? 13.556 7.912 -30.582 1.00 95.00 373 ILE A CA 1
ATOM 2835 C C . ILE A 1 373 ? 14.135 6.496 -30.402 1.00 95.00 373 ILE A C 1
ATOM 2837 O O . ILE A 1 373 ? 15.314 6.287 -30.704 1.00 95.00 373 ILE A O 1
ATOM 2841 N N . LYS A 1 374 ? 13.323 5.493 -30.019 1.00 90.75 374 LYS A N 1
ATOM 2842 C CA . LYS A 1 374 ? 13.746 4.074 -29.897 1.00 90.75 374 LYS A CA 1
ATOM 2843 C C . LYS A 1 374 ? 14.245 3.442 -31.206 1.00 90.75 374 LYS A C 1
ATOM 2845 O O . LYS A 1 374 ? 14.967 2.441 -31.179 1.00 90.75 374 LYS A O 1
ATOM 2850 N N . LYS A 1 375 ? 13.894 4.028 -32.360 1.00 86.44 375 LYS A N 1
ATOM 2851 C CA . LYS A 1 375 ? 14.243 3.544 -33.710 1.00 86.44 375 LYS A CA 1
ATOM 2852 C C . LYS A 1 375 ? 13.814 2.079 -33.892 1.00 86.44 375 LYS A C 1
ATOM 2854 O O . LYS A 1 375 ? 12.622 1.803 -33.942 1.00 86.44 375 LYS A O 1
ATOM 2859 N N . ALA A 1 376 ? 14.767 1.150 -33.983 1.00 84.62 376 ALA A N 1
ATOM 2860 C CA . ALA A 1 376 ? 14.522 -0.284 -34.168 1.00 84.62 376 ALA A CA 1
ATOM 2861 C C . ALA A 1 376 ? 14.719 -1.127 -32.887 1.00 84.62 376 ALA A C 1
ATOM 2863 O O . ALA A 1 376 ? 14.666 -2.352 -32.957 1.00 84.62 376 ALA A O 1
ATOM 2864 N N . ARG A 1 377 ? 14.983 -0.503 -31.728 1.00 89.00 377 ARG A N 1
ATOM 2865 C CA . ARG A 1 377 ? 15.113 -1.200 -30.436 1.00 89.00 377 ARG A CA 1
ATOM 2866 C C . ARG A 1 377 ? 13.779 -1.175 -29.668 1.00 89.00 377 ARG A C 1
ATOM 2868 O O . ARG A 1 377 ? 13.006 -0.231 -29.845 1.00 89.00 377 ARG A O 1
ATOM 2875 N N . PRO A 1 378 ? 13.501 -2.156 -28.787 1.00 91.69 378 PRO A N 1
ATOM 2876 C CA . PRO A 1 378 ? 12.412 -2.038 -27.819 1.00 91.69 378 PRO A CA 1
ATOM 2877 C C . PRO A 1 378 ? 12.653 -0.835 -26.899 1.00 91.69 378 PRO A C 1
ATOM 2879 O O . PRO A 1 378 ? 13.799 -0.519 -26.576 1.00 91.69 378 PRO A O 1
ATOM 2882 N N . VAL A 1 379 ? 11.577 -0.163 -26.479 1.00 94.06 379 VAL A N 1
ATOM 2883 C CA . VAL A 1 379 ? 11.656 1.145 -25.801 1.00 94.06 379 VAL A CA 1
ATOM 2884 C C . VAL A 1 379 ? 12.514 1.106 -24.531 1.00 94.06 379 VAL A C 1
ATOM 2886 O O . VAL A 1 379 ? 13.343 1.990 -24.334 1.00 94.06 379 VAL A O 1
ATOM 2889 N N . GLY A 1 380 ? 12.416 0.029 -23.744 1.00 93.25 380 GLY A N 1
ATOM 2890 C CA . GLY A 1 380 ? 13.159 -0.155 -22.495 1.00 93.25 380 GLY A CA 1
ATOM 2891 C C . GLY A 1 380 ? 14.688 -0.240 -22.624 1.00 93.25 380 GLY A C 1
ATOM 2892 O O . GLY A 1 380 ? 15.363 -0.176 -21.605 1.00 93.25 380 GLY A O 1
ATOM 2893 N N . PHE A 1 381 ? 15.249 -0.341 -23.838 1.00 95.31 381 PHE A N 1
ATOM 2894 C CA . PHE A 1 381 ? 16.704 -0.313 -24.077 1.00 95.31 381 PHE A CA 1
ATOM 2895 C C . PHE A 1 381 ? 17.274 1.099 -24.312 1.00 95.31 381 PHE A C 1
ATOM 2897 O O . PHE A 1 381 ? 18.473 1.239 -24.556 1.00 95.31 381 PHE A O 1
ATOM 2904 N N . LEU A 1 382 ? 16.448 2.151 -24.263 1.00 95.88 382 LEU A N 1
ATOM 2905 C CA . LEU A 1 382 ? 16.913 3.545 -24.341 1.00 95.88 382 LEU A CA 1
ATOM 2906 C C . LEU A 1 382 ? 17.702 3.994 -23.096 1.00 95.88 382 LEU A C 1
ATOM 2908 O O . LEU A 1 382 ? 18.468 4.950 -23.166 1.00 95.88 382 LEU A O 1
ATOM 2912 N N . THR A 1 383 ? 17.530 3.292 -21.979 1.00 97.06 383 THR A N 1
ATOM 2913 C CA . THR A 1 383 ? 18.075 3.585 -20.643 1.00 97.06 383 THR A CA 1
ATOM 2914 C C . THR A 1 383 ? 19.246 2.679 -20.255 1.00 97.06 383 THR A C 1
ATOM 2916 O O . THR A 1 383 ? 19.628 2.621 -19.090 1.00 97.06 383 THR A O 1
ATOM 2919 N N . VAL A 1 384 ? 19.855 1.977 -21.219 1.00 94.88 384 VAL A N 1
ATOM 2920 C CA . VAL A 1 384 ? 20.960 1.034 -20.954 1.00 94.88 384 VAL A CA 1
ATOM 2921 C C . VAL A 1 384 ? 22.159 1.683 -20.242 1.00 94.88 384 VAL A C 1
ATOM 2923 O O . VAL A 1 384 ? 22.824 1.013 -19.463 1.00 94.88 384 VAL A O 1
ATOM 2926 N N . ASP A 1 385 ? 22.370 2.988 -20.444 1.00 94.62 385 ASP A N 1
ATOM 2927 C CA . ASP A 1 385 ? 23.425 3.778 -19.798 1.00 94.62 385 ASP A CA 1
ATOM 2928 C C . ASP A 1 385 ? 22.905 4.724 -18.689 1.00 94.62 385 ASP A C 1
ATOM 2930 O O . ASP A 1 385 ? 23.697 5.490 -18.145 1.00 94.62 385 ASP A O 1
ATOM 2934 N N . LEU A 1 386 ? 21.596 4.741 -18.380 1.00 97.31 386 LEU A N 1
ATOM 2935 C CA . LEU A 1 386 ? 20.952 5.706 -17.467 1.00 97.31 386 LEU A CA 1
ATOM 2936 C C . LEU A 1 386 ? 20.028 4.997 -16.468 1.00 97.31 386 LEU A C 1
ATOM 2938 O O . LEU A 1 386 ? 19.030 4.394 -16.863 1.00 97.31 386 LEU A O 1
ATOM 2942 N N . HIS A 1 387 ? 20.313 5.097 -15.169 1.00 97.81 387 HIS A N 1
ATOM 2943 C CA . HIS A 1 387 ? 19.550 4.397 -14.129 1.00 97.81 387 HIS A CA 1
ATOM 2944 C C . HIS A 1 387 ? 19.123 5.340 -13.000 1.00 97.81 387 HIS A C 1
ATOM 2946 O O . HIS A 1 387 ? 19.792 6.330 -12.704 1.00 97.81 387 HIS A O 1
ATOM 2952 N N . VAL A 1 388 ? 18.003 5.015 -12.352 1.00 98.38 388 VAL A N 1
ATOM 2953 C CA . VAL A 1 388 ? 17.423 5.781 -11.240 1.00 98.38 388 VAL A CA 1
ATOM 2954 C C . VAL A 1 388 ? 17.222 4.850 -10.043 1.00 98.38 388 VAL A C 1
ATOM 2956 O O . VAL A 1 388 ? 16.713 3.743 -10.199 1.00 98.38 388 VAL A O 1
ATOM 2959 N N . TRP A 1 389 ? 17.594 5.302 -8.846 1.00 97.25 389 TRP A N 1
ATOM 2960 C CA . TRP A 1 389 ? 17.177 4.695 -7.580 1.00 97.25 389 TRP A CA 1
ATOM 2961 C C . TRP A 1 389 ? 15.960 5.471 -7.044 1.00 97.25 389 TRP A C 1
ATOM 2963 O O . TRP A 1 389 ? 16.064 6.693 -6.891 1.00 97.25 389 TRP A O 1
ATOM 2973 N N . PRO A 1 390 ? 14.804 4.823 -6.796 1.00 95.94 390 PRO A N 1
ATOM 2974 C CA . PRO A 1 390 ? 13.521 5.520 -6.669 1.00 95.94 390 PRO A CA 1
ATOM 2975 C C . PRO A 1 390 ? 13.248 6.136 -5.287 1.00 95.94 390 PRO A C 1
ATOM 2977 O O . PRO A 1 390 ? 12.320 6.933 -5.169 1.00 95.94 390 PRO A O 1
ATOM 2980 N N . ASP A 1 391 ? 14.042 5.826 -4.256 1.00 93.69 391 ASP A N 1
ATOM 2981 C CA . ASP A 1 391 ? 13.787 6.209 -2.853 1.00 93.69 391 ASP A CA 1
ATOM 2982 C C . ASP A 1 391 ? 14.067 7.699 -2.541 1.00 93.69 391 ASP A C 1
ATOM 2984 O O . ASP A 1 391 ? 14.692 8.056 -1.543 1.00 93.69 391 ASP A O 1
ATOM 2988 N N . PHE A 1 392 ? 13.583 8.619 -3.381 1.00 90.50 392 PHE A N 1
ATOM 2989 C CA . PHE A 1 392 ? 13.642 10.074 -3.168 1.00 90.50 392 PHE A CA 1
ATOM 2990 C C . PHE A 1 392 ? 12.979 10.518 -1.851 1.00 90.50 392 PHE A C 1
ATOM 2992 O O . PHE A 1 392 ? 13.273 11.603 -1.352 1.00 90.50 392 PHE A O 1
ATOM 2999 N N . HIS A 1 393 ? 12.112 9.678 -1.279 1.00 84.88 393 HIS A N 1
ATOM 3000 C CA . HIS A 1 393 ? 11.386 9.916 -0.033 1.00 84.88 393 HIS A CA 1
ATOM 3001 C C . HIS A 1 393 ? 11.539 8.737 0.953 1.00 84.88 393 HIS A C 1
ATOM 3003 O O . HIS A 1 393 ? 10.592 8.364 1.643 1.00 84.88 393 HIS A O 1
ATOM 3009 N N . GLY A 1 394 ? 12.730 8.120 0.981 1.00 87.12 394 GLY A N 1
ATOM 3010 C CA . GLY A 1 394 ? 12.984 6.882 1.723 1.00 87.12 394 GLY A CA 1
ATOM 3011 C C . GLY A 1 394 ? 12.337 5.656 1.071 1.00 87.12 394 GLY A C 1
ATOM 3012 O O . GLY A 1 394 ? 11.575 5.779 0.109 1.00 87.12 394 GLY A O 1
ATOM 3013 N N . ASN A 1 395 ? 12.640 4.470 1.600 1.00 91.31 395 ASN A N 1
ATOM 3014 C CA . ASN A 1 395 ? 12.012 3.220 1.183 1.00 91.31 395 ASN A CA 1
ATOM 3015 C C . ASN A 1 395 ? 10.994 2.757 2.230 1.00 91.31 395 ASN A C 1
ATOM 3017 O O . ASN A 1 395 ? 11.353 2.538 3.386 1.00 91.31 395 ASN A O 1
ATOM 3021 N N . ARG A 1 396 ? 9.735 2.557 1.823 1.00 90.31 396 ARG A N 1
ATOM 3022 C CA . ARG A 1 396 ? 8.728 1.902 2.671 1.00 90.31 396 ARG A CA 1
ATOM 3023 C C . ARG A 1 396 ? 8.891 0.379 2.657 1.00 90.31 396 ARG A C 1
ATOM 3025 O O . ARG A 1 396 ? 8.933 -0.213 3.728 1.00 90.31 396 ARG A O 1
ATOM 3032 N N . SER A 1 397 ? 8.988 -0.241 1.479 1.00 94.62 397 SER A N 1
ATOM 3033 C CA . SER A 1 397 ? 9.131 -1.696 1.343 1.00 94.62 397 SER A CA 1
ATOM 3034 C C . SER A 1 397 ? 10.063 -2.111 0.195 1.00 94.62 397 SER A C 1
ATOM 3036 O O . SER A 1 397 ? 10.074 -1.451 -0.849 1.00 94.62 397 SER A O 1
ATOM 3038 N N . PRO A 1 398 ? 10.794 -3.237 0.338 1.00 94.31 398 PRO A N 1
ATOM 3039 C CA . PRO A 1 398 ? 10.896 -4.095 1.528 1.00 94.31 398 PRO A CA 1
ATOM 3040 C C . PRO A 1 398 ? 12.045 -3.700 2.482 1.00 94.31 398 PRO A C 1
ATOM 3042 O O . PRO A 1 398 ? 12.363 -4.455 3.392 1.00 94.31 398 PRO A O 1
ATOM 3045 N N . LEU A 1 399 ? 12.712 -2.554 2.280 1.00 92.81 399 LEU A N 1
ATOM 3046 C CA . LEU A 1 399 ? 13.877 -2.159 3.091 1.00 92.81 399 LEU A CA 1
ATOM 3047 C C . LEU A 1 399 ? 13.490 -1.430 4.389 1.00 92.81 399 LEU A C 1
ATOM 3049 O O . LEU A 1 399 ? 14.269 -1.442 5.337 1.00 92.81 399 LEU A O 1
ATOM 3053 N N . ALA A 1 400 ? 12.310 -0.796 4.422 1.00 89.19 400 ALA A N 1
ATOM 3054 C CA . ALA A 1 400 ? 11.769 -0.038 5.560 1.00 89.19 400 ALA A CA 1
ATOM 3055 C C . ALA A 1 400 ? 12.729 1.012 6.169 1.00 89.19 400 ALA A C 1
ATOM 3057 O O . ALA A 1 400 ? 12.708 1.282 7.371 1.00 89.19 400 ALA A O 1
ATOM 3058 N N . ASP A 1 401 ? 13.552 1.637 5.322 1.00 86.62 401 ASP A N 1
ATOM 3059 C CA . ASP A 1 401 ? 14.509 2.676 5.700 1.00 86.62 401 ASP A CA 1
ATOM 3060 C C . ASP A 1 401 ? 14.093 4.048 5.138 1.00 86.62 401 ASP A C 1
ATOM 3062 O O . ASP A 1 401 ? 14.302 4.385 3.967 1.00 86.62 401 ASP A O 1
ATOM 3066 N N . LEU A 1 402 ? 13.529 4.878 6.021 1.00 78.94 402 LEU A N 1
ATOM 3067 C CA . LEU A 1 402 ? 13.123 6.260 5.736 1.00 78.94 402 LEU A CA 1
ATOM 3068 C C . LEU A 1 402 ? 14.321 7.206 5.496 1.00 78.94 402 LEU A C 1
ATOM 3070 O O . LEU A 1 402 ? 14.157 8.320 4.986 1.00 78.94 402 LEU A O 1
ATOM 3074 N N . THR A 1 403 ? 15.543 6.794 5.850 1.00 82.81 403 THR A N 1
ATOM 3075 C CA . THR A 1 403 ? 16.756 7.600 5.661 1.00 82.81 403 THR A CA 1
ATOM 3076 C C . THR A 1 403 ? 17.273 7.559 4.224 1.00 82.81 403 THR A C 1
ATOM 3078 O O . THR A 1 403 ? 17.909 8.531 3.804 1.00 82.81 403 THR A O 1
ATOM 3081 N N . LEU A 1 404 ? 16.920 6.535 3.432 1.00 89.94 404 LEU A N 1
ATOM 3082 C CA . LEU A 1 404 ? 17.331 6.381 2.029 1.00 89.94 404 LEU A CA 1
ATOM 3083 C C . LEU A 1 404 ? 16.952 7.577 1.144 1.00 89.94 404 LEU A C 1
ATOM 3085 O O . LEU A 1 404 ? 16.027 8.342 1.437 1.00 89.94 404 LEU A O 1
ATOM 3089 N N . LYS A 1 405 ? 17.729 7.778 0.076 1.00 91.44 405 LYS A N 1
ATOM 3090 C CA . LYS A 1 405 ? 17.633 8.927 -0.832 1.00 91.44 405 LYS A CA 1
ATOM 3091 C C . LYS A 1 405 ? 17.753 8.472 -2.284 1.00 91.44 405 LYS A C 1
ATOM 3093 O O . LYS A 1 405 ? 18.396 7.468 -2.585 1.00 91.44 405 LYS A O 1
ATOM 3098 N N . GLY A 1 406 ? 17.143 9.241 -3.181 1.00 94.06 406 GLY A N 1
ATOM 3099 C CA . GLY A 1 406 ? 17.185 8.997 -4.618 1.00 94.06 406 GLY A CA 1
ATOM 3100 C C . GLY A 1 406 ? 18.576 9.197 -5.217 1.00 94.06 406 GLY A C 1
ATOM 3101 O O . GLY A 1 406 ? 19.368 10.007 -4.735 1.00 94.06 406 GLY A O 1
ATOM 3102 N N . MET A 1 407 ? 18.852 8.486 -6.308 1.00 96.56 407 MET A N 1
ATOM 3103 C CA . MET A 1 407 ? 20.092 8.592 -7.081 1.00 96.56 407 MET A CA 1
ATOM 3104 C C . MET A 1 407 ? 19.766 8.537 -8.574 1.00 96.56 407 MET A C 1
ATOM 3106 O O . MET A 1 407 ? 18.842 7.833 -8.975 1.00 96.56 407 MET A O 1
ATOM 3110 N N . VAL A 1 408 ? 20.546 9.234 -9.402 1.00 97.44 408 VAL A N 1
ATOM 3111 C CA . VAL A 1 408 ? 20.523 9.081 -10.864 1.00 97.44 408 VAL A CA 1
ATOM 3112 C C . VAL A 1 408 ? 21.955 8.895 -11.357 1.00 97.44 408 VAL A C 1
ATOM 3114 O O . VAL A 1 408 ? 22.832 9.690 -11.020 1.00 97.44 408 VAL A O 1
ATOM 3117 N N . THR A 1 409 ? 22.201 7.853 -12.146 1.00 97.62 409 THR A N 1
ATOM 3118 C CA . THR A 1 409 ? 23.496 7.562 -12.779 1.00 97.62 409 THR A CA 1
ATOM 3119 C C . THR A 1 409 ? 23.354 7.608 -14.300 1.00 97.62 409 THR A C 1
ATOM 3121 O O . THR A 1 409 ? 22.263 7.387 -14.819 1.00 97.62 409 THR A O 1
ATOM 3124 N N . GLY A 1 410 ? 24.438 7.929 -15.019 1.00 95.38 410 GLY A N 1
ATOM 3125 C CA . GLY A 1 410 ? 24.424 8.061 -16.488 1.00 95.38 410 GLY A CA 1
ATOM 3126 C C . GLY A 1 410 ? 24.142 9.465 -17.037 1.00 95.38 410 GLY A C 1
ATOM 3127 O O . GLY A 1 410 ? 23.918 9.629 -18.236 1.00 95.38 410 GLY A O 1
ATOM 3128 N N . LEU A 1 411 ? 24.125 10.483 -16.169 1.00 94.81 411 LEU A N 1
ATOM 3129 C CA . LEU A 1 411 ? 23.838 11.870 -16.545 1.00 94.81 411 LEU A CA 1
ATOM 3130 C C . LEU A 1 411 ? 24.841 12.424 -17.573 1.00 94.81 411 LEU A C 1
ATOM 3132 O O . LEU A 1 411 ? 26.046 12.178 -17.496 1.00 94.81 411 LEU A O 1
ATOM 3136 N N . LYS A 1 412 ? 24.324 13.229 -18.505 1.00 92.12 412 LYS A N 1
ATOM 3137 C CA . LYS A 1 412 ? 25.077 13.930 -19.555 1.00 92.12 412 LYS A CA 1
ATOM 3138 C C . LYS A 1 412 ? 25.069 15.441 -19.296 1.00 92.12 412 LYS A C 1
ATOM 3140 O O . LYS A 1 412 ? 24.405 15.925 -18.385 1.00 92.12 412 LYS A O 1
ATOM 3145 N N . LEU A 1 413 ? 25.813 16.189 -20.114 1.00 93.81 413 LEU A N 1
ATOM 3146 C CA . LEU A 1 413 ? 25.762 17.660 -20.141 1.00 93.81 413 LEU A CA 1
ATOM 3147 C C . LEU A 1 413 ? 24.640 18.211 -21.042 1.00 93.81 413 LEU A C 1
ATOM 3149 O O . LEU A 1 413 ? 24.410 19.419 -21.057 1.00 93.81 413 LEU A O 1
ATOM 3153 N N . SER A 1 414 ? 23.964 17.348 -21.802 1.00 92.44 414 SER A N 1
ATOM 3154 C CA . SER A 1 414 ? 22.737 17.675 -22.525 1.00 92.44 414 SER A CA 1
ATOM 3155 C C . SER A 1 414 ? 21.537 17.691 -21.563 1.00 92.44 414 SER A C 1
ATOM 3157 O O . SER A 1 414 ? 21.562 17.047 -20.513 1.00 92.44 414 SER A O 1
ATOM 3159 N N . GLN A 1 415 ? 20.530 18.507 -21.883 1.00 90.25 415 GLN A N 1
ATOM 3160 C CA . GLN A 1 415 ? 19.300 18.683 -21.097 1.00 90.25 415 GLN A CA 1
ATOM 3161 C C . GLN A 1 415 ? 18.093 18.895 -22.026 1.00 90.25 415 GLN A C 1
ATOM 3163 O O . GLN A 1 415 ? 17.246 19.757 -21.779 1.00 90.25 415 GLN A O 1
ATOM 3168 N N . ASP A 1 416 ? 18.043 18.160 -23.138 1.00 95.62 416 ASP A N 1
ATOM 3169 C CA . ASP A 1 416 ? 17.004 18.329 -24.156 1.00 95.62 416 ASP A CA 1
ATOM 3170 C C . ASP A 1 416 ? 15.745 17.470 -23.890 1.00 95.62 416 ASP A C 1
ATOM 3172 O O . ASP A 1 416 ? 15.527 16.936 -22.796 1.00 95.62 416 ASP A O 1
ATOM 3176 N N . LEU A 1 417 ? 14.844 17.407 -24.874 1.00 96.56 417 LEU A N 1
ATOM 3177 C CA . LEU A 1 417 ? 13.594 16.653 -24.774 1.00 96.56 417 LEU A CA 1
ATOM 3178 C C . LEU A 1 417 ? 13.789 15.130 -24.908 1.00 96.56 417 LEU A C 1
ATOM 3180 O O . LEU A 1 417 ? 12.969 14.376 -24.379 1.00 96.56 417 LEU A O 1
ATOM 3184 N N . ASP A 1 418 ? 14.853 14.675 -25.572 1.00 96.50 418 ASP A N 1
ATOM 3185 C CA . ASP A 1 418 ? 15.220 13.259 -25.642 1.00 96.50 418 ASP A CA 1
ATOM 3186 C C . ASP A 1 418 ? 15.806 12.825 -24.288 1.00 96.50 418 ASP A C 1
ATOM 3188 O O . ASP A 1 418 ? 15.374 11.807 -23.745 1.00 96.50 418 ASP A O 1
ATOM 3192 N N . ASP A 1 419 ? 16.694 13.629 -23.686 1.00 96.38 419 ASP A N 1
ATOM 3193 C CA . ASP A 1 419 ? 17.206 13.394 -22.325 1.00 96.38 419 ASP A CA 1
ATOM 3194 C C . ASP A 1 419 ? 16.061 13.307 -21.298 1.00 96.38 419 ASP A C 1
ATOM 3196 O O . ASP A 1 419 ? 16.004 12.363 -20.505 1.00 96.38 419 ASP A O 1
ATOM 3200 N N . LEU A 1 420 ? 15.099 14.242 -21.354 1.00 97.75 420 LEU A N 1
ATOM 3201 C CA . LEU A 1 420 ? 13.903 14.236 -20.501 1.00 97.75 420 LEU A CA 1
ATOM 3202 C C . LEU A 1 420 ? 13.077 12.956 -20.674 1.00 97.75 420 LEU A C 1
ATOM 3204 O O . LEU A 1 420 ? 12.649 12.351 -19.691 1.00 97.75 420 LEU A O 1
ATOM 3208 N N . ALA A 1 421 ? 12.854 12.532 -21.917 1.00 97.81 421 ALA A N 1
ATOM 3209 C CA . ALA A 1 421 ? 12.089 11.329 -22.214 1.00 97.81 421 ALA A CA 1
ATOM 3210 C C . ALA A 1 421 ? 12.776 10.061 -21.684 1.00 97.81 421 ALA A C 1
ATOM 3212 O O . ALA A 1 421 ? 12.114 9.214 -21.081 1.00 97.81 421 ALA A O 1
ATOM 3213 N N . ILE A 1 422 ? 14.098 9.952 -21.844 1.00 97.50 422 ILE A N 1
ATOM 3214 C CA . ILE A 1 422 ? 14.886 8.809 -21.365 1.00 97.50 422 ILE A CA 1
ATOM 3215 C C . ILE A 1 422 ? 14.959 8.800 -19.826 1.00 97.50 422 ILE A C 1
ATOM 3217 O O . ILE A 1 422 ? 14.816 7.740 -19.220 1.00 97.50 422 ILE A O 1
ATOM 3221 N N . LEU A 1 423 ? 15.084 9.959 -19.170 1.00 98.25 423 LEU A N 1
ATOM 3222 C CA . LEU A 1 423 ? 15.057 10.070 -17.704 1.00 98.25 423 LEU A CA 1
ATOM 3223 C C . LEU A 1 423 ? 13.676 9.735 -17.110 1.00 98.25 423 LEU A C 1
ATOM 3225 O O . LEU A 1 423 ? 13.584 9.071 -16.075 1.00 98.25 423 LEU A O 1
ATOM 3229 N N . TYR A 1 424 ? 12.596 10.127 -17.786 1.00 98.44 424 TYR A N 1
ATOM 3230 C CA . TYR A 1 424 ? 11.233 9.706 -17.454 1.00 98.44 424 TYR A CA 1
ATOM 3231 C C . TYR A 1 424 ? 11.070 8.180 -17.571 1.00 98.44 424 TYR A C 1
ATOM 3233 O O . TYR A 1 424 ? 10.572 7.550 -16.638 1.00 98.44 424 TYR A O 1
ATOM 3241 N N . LEU A 1 425 ? 11.560 7.568 -18.655 1.00 98.44 425 LEU A N 1
ATOM 3242 C CA . LEU A 1 425 ? 11.562 6.111 -18.821 1.00 98.44 425 LEU A CA 1
ATOM 3243 C C . LEU A 1 425 ? 12.364 5.403 -17.717 1.00 98.44 425 LEU A C 1
ATOM 3245 O O . LEU A 1 425 ? 11.851 4.461 -17.117 1.00 98.44 425 LEU A O 1
ATOM 3249 N N . ALA A 1 426 ? 13.574 5.875 -17.402 1.00 98.50 426 ALA A N 1
ATOM 3250 C CA . ALA A 1 426 ? 14.405 5.304 -16.337 1.00 98.50 426 ALA A CA 1
ATOM 3251 C C . ALA A 1 426 ? 13.712 5.390 -14.967 1.00 98.50 426 ALA A C 1
ATOM 3253 O O . ALA A 1 426 ? 13.815 4.474 -14.156 1.00 98.50 426 ALA A O 1
ATOM 3254 N N . THR A 1 427 ? 12.949 6.461 -14.731 1.00 98.56 427 THR A N 1
ATOM 3255 C CA . THR A 1 427 ? 12.142 6.651 -13.515 1.00 98.56 427 THR A CA 1
ATOM 3256 C C . THR A 1 427 ? 10.972 5.665 -13.444 1.00 98.56 427 THR A C 1
ATOM 3258 O O . THR A 1 427 ? 10.737 5.057 -12.401 1.00 98.56 427 THR A O 1
ATOM 3261 N N . VAL A 1 428 ? 10.260 5.450 -14.558 1.00 98.50 428 VAL A N 1
ATOM 3262 C CA . VAL A 1 428 ? 9.189 4.440 -14.662 1.00 98.50 428 VAL A CA 1
ATOM 3263 C C . VAL A 1 428 ? 9.742 3.026 -14.443 1.00 98.50 428 VAL A C 1
ATOM 3265 O O . VAL A 1 428 ? 9.145 2.240 -13.708 1.00 98.50 428 VAL A O 1
ATOM 3268 N N . GLN A 1 429 ? 10.904 2.715 -15.021 1.00 98.56 429 GLN A N 1
ATOM 3269 C CA . GLN A 1 429 ? 11.589 1.437 -14.817 1.00 98.56 429 GLN A CA 1
ATOM 3270 C C . GLN A 1 429 ? 12.065 1.260 -13.369 1.00 98.56 429 GLN A C 1
ATOM 3272 O O . GLN A 1 429 ? 11.883 0.186 -12.810 1.00 98.56 429 GLN A O 1
ATOM 3277 N N . ALA A 1 430 ? 12.606 2.297 -12.724 1.00 98.44 430 ALA A N 1
ATOM 3278 C CA . ALA A 1 430 ? 13.012 2.246 -11.317 1.00 98.44 430 ALA A CA 1
ATOM 3279 C C . ALA A 1 430 ? 11.842 1.928 -10.371 1.00 98.44 430 ALA A C 1
ATOM 3281 O O . ALA A 1 430 ? 11.992 1.137 -9.440 1.00 98.44 430 ALA A O 1
ATOM 3282 N N . ILE A 1 431 ? 10.655 2.482 -10.641 1.00 98.44 431 ILE A N 1
ATOM 3283 C CA . ILE A 1 431 ? 9.428 2.145 -9.903 1.00 98.44 431 ILE A CA 1
ATOM 3284 C C . ILE A 1 431 ? 9.053 0.668 -10.120 1.00 98.44 431 ILE A C 1
ATOM 3286 O O . ILE A 1 431 ? 8.760 -0.029 -9.146 1.00 98.44 431 ILE A O 1
ATOM 3290 N N . ALA A 1 432 ? 9.147 0.163 -11.354 1.00 98.38 432 ALA A N 1
ATOM 3291 C CA . ALA A 1 432 ? 8.904 -1.248 -11.668 1.00 98.38 432 ALA A CA 1
ATOM 3292 C C . ALA A 1 432 ? 9.936 -2.200 -11.028 1.00 98.38 432 ALA A C 1
ATOM 3294 O O . ALA A 1 432 ? 9.557 -3.258 -10.526 1.00 98.38 432 ALA A O 1
ATOM 3295 N N . PHE A 1 433 ? 11.218 -1.820 -10.957 1.00 98.44 433 PHE A N 1
ATOM 3296 C CA . PHE A 1 433 ? 12.244 -2.568 -10.218 1.00 98.44 433 PHE A CA 1
ATOM 3297 C C . PHE A 1 433 ? 11.967 -2.579 -8.708 1.00 98.44 433 PHE A C 1
ATOM 3299 O O . PHE A 1 433 ? 12.138 -3.614 -8.071 1.00 98.44 433 PHE A O 1
ATOM 3306 N N . GLY A 1 434 ? 11.466 -1.481 -8.133 1.00 97.75 434 GLY A N 1
ATOM 3307 C CA . GLY A 1 434 ? 11.004 -1.467 -6.741 1.00 97.75 434 GLY A CA 1
ATOM 3308 C C . GLY A 1 434 ? 9.773 -2.358 -6.507 1.00 97.75 434 GLY A C 1
ATOM 3309 O O . GLY A 1 434 ? 9.719 -3.069 -5.509 1.00 97.75 434 GLY A O 1
ATOM 3310 N N . THR A 1 435 ? 8.829 -2.409 -7.456 1.00 98.31 435 THR A N 1
ATOM 3311 C CA . THR A 1 435 ? 7.714 -3.378 -7.425 1.00 98.31 435 THR A CA 1
ATOM 3312 C C . THR A 1 435 ? 8.229 -4.819 -7.474 1.00 98.31 435 THR A C 1
ATOM 3314 O O . THR A 1 435 ? 7.790 -5.653 -6.686 1.00 98.31 435 THR A O 1
ATOM 3317 N N . ARG A 1 436 ? 9.198 -5.112 -8.350 1.00 98.31 436 ARG A N 1
ATOM 3318 C CA . ARG A 1 436 ? 9.860 -6.421 -8.427 1.00 98.31 436 ARG A CA 1
ATOM 3319 C C . ARG A 1 436 ? 10.538 -6.799 -7.106 1.00 98.31 436 ARG A C 1
ATOM 3321 O O . ARG A 1 436 ? 10.362 -7.921 -6.654 1.00 98.31 436 ARG A O 1
ATOM 3328 N N . LEU A 1 437 ? 11.246 -5.870 -6.465 1.00 98.00 437 LEU A N 1
ATOM 3329 C CA 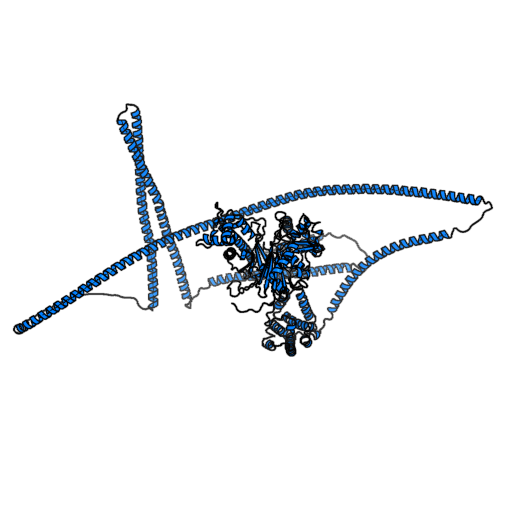. LEU A 1 437 ? 11.906 -6.106 -5.178 1.00 98.00 437 LEU A CA 1
ATOM 3330 C C . LEU A 1 437 ? 10.897 -6.428 -4.055 1.00 98.00 437 LEU A C 1
ATOM 3332 O O . LEU A 1 437 ? 11.176 -7.264 -3.199 1.00 98.00 437 LEU A O 1
ATOM 3336 N N . ILE A 1 438 ? 9.706 -5.815 -4.078 1.00 98.31 438 ILE A N 1
ATOM 3337 C CA . ILE A 1 438 ? 8.597 -6.161 -3.170 1.00 98.31 438 ILE A CA 1
ATOM 3338 C C . ILE A 1 438 ? 8.052 -7.568 -3.473 1.00 98.31 438 ILE A C 1
ATOM 3340 O O . ILE A 1 438 ? 7.822 -8.333 -2.541 1.00 98.31 438 ILE A O 1
ATOM 3344 N N . ILE A 1 439 ? 7.884 -7.938 -4.750 1.00 98.38 439 ILE A N 1
ATOM 3345 C CA . ILE A 1 439 ? 7.457 -9.291 -5.162 1.00 98.38 439 ILE A CA 1
ATOM 3346 C C . ILE A 1 439 ? 8.464 -10.347 -4.688 1.00 98.38 439 ILE A C 1
ATOM 3348 O O . ILE A 1 439 ? 8.073 -11.292 -4.008 1.00 98.38 439 ILE A O 1
ATOM 3352 N N . GLU A 1 440 ? 9.756 -10.153 -4.964 1.00 98.06 440 GLU A N 1
ATOM 3353 C CA . GLU A 1 440 ? 10.824 -11.080 -4.566 1.00 98.06 440 GLU A CA 1
ATOM 3354 C C . GLU A 1 440 ? 10.888 -11.254 -3.032 1.00 98.06 440 GLU A C 1
ATOM 3356 O O . GLU A 1 440 ? 11.142 -12.358 -2.551 1.00 98.06 440 GLU A O 1
ATOM 3361 N N . ALA A 1 441 ? 10.580 -10.210 -2.248 1.00 97.94 441 ALA A N 1
ATOM 3362 C CA . ALA A 1 441 ? 10.470 -10.297 -0.788 1.00 97.94 441 ALA A CA 1
ATOM 3363 C C . ALA A 1 441 ? 9.210 -11.048 -0.305 1.00 97.94 441 ALA A C 1
ATOM 3365 O O . ALA A 1 441 ? 9.298 -11.848 0.628 1.00 97.94 441 ALA A O 1
ATOM 3366 N N . LEU A 1 442 ? 8.050 -10.826 -0.938 1.00 98.00 442 LEU A N 1
ATOM 3367 C CA . LEU A 1 442 ? 6.806 -11.554 -0.643 1.00 98.00 442 LEU A CA 1
ATOM 3368 C C . LEU A 1 442 ? 6.957 -13.056 -0.941 1.00 98.00 442 LEU A C 1
ATOM 3370 O O . LEU A 1 442 ? 6.559 -13.894 -0.130 1.00 98.00 442 LEU A O 1
ATOM 3374 N N . GLU A 1 443 ? 7.551 -13.403 -2.084 1.00 97.12 443 GLU A N 1
ATOM 3375 C CA . GLU A 1 443 ? 7.774 -14.792 -2.505 1.00 97.12 443 GLU A CA 1
ATOM 3376 C C . GLU A 1 443 ? 8.818 -15.499 -1.633 1.00 97.12 443 GLU A C 1
ATOM 3378 O O . GLU A 1 443 ? 8.579 -16.619 -1.182 1.00 97.12 443 GLU A O 1
ATOM 3383 N N . ALA A 1 444 ? 9.931 -14.833 -1.298 1.00 97.31 444 ALA A N 1
ATOM 3384 C CA . ALA A 1 444 ? 10.950 -15.386 -0.399 1.00 97.31 444 ALA A CA 1
ATOM 3385 C C . ALA A 1 444 ? 10.419 -15.703 1.015 1.00 97.31 444 ALA A C 1
ATOM 3387 O O . ALA A 1 444 ? 10.984 -16.554 1.704 1.00 97.31 444 ALA A O 1
ATOM 3388 N N . ALA A 1 445 ? 9.339 -15.041 1.441 1.00 96.44 445 ALA A N 1
ATOM 3389 C CA . ALA A 1 445 ? 8.665 -15.291 2.712 1.00 96.44 445 ALA A CA 1
ATOM 3390 C C . ALA A 1 445 ? 7.520 -16.324 2.634 1.00 96.44 445 ALA A C 1
ATOM 3392 O O . ALA A 1 445 ? 7.053 -16.777 3.678 1.00 96.44 445 ALA A O 1
ATOM 3393 N N . GLY A 1 446 ? 7.079 -16.722 1.432 1.00 95.94 446 GLY A N 1
ATOM 3394 C CA . GLY A 1 446 ? 6.107 -17.807 1.234 1.00 95.94 446 GLY A CA 1
ATOM 3395 C C . GLY A 1 446 ? 4.861 -17.480 0.403 1.00 95.94 446 GLY A C 1
ATOM 3396 O O . GLY A 1 446 ? 4.014 -18.359 0.245 1.00 95.94 446 GLY A O 1
ATOM 3397 N N . HIS A 1 447 ? 4.715 -16.267 -0.148 1.00 96.88 447 HIS A N 1
ATOM 3398 C CA . HIS A 1 447 ? 3.690 -16.029 -1.179 1.00 96.88 447 HIS A CA 1
ATOM 3399 C C . HIS A 1 447 ? 4.044 -16.781 -2.475 1.00 96.88 447 HIS A C 1
ATOM 3401 O O . HIS A 1 447 ? 5.177 -17.206 -2.686 1.00 96.88 447 HIS A O 1
ATOM 3407 N N . SER A 1 448 ? 3.067 -16.989 -3.357 1.00 94.00 448 SER A N 1
ATOM 3408 C CA . SER A 1 448 ? 3.269 -17.675 -4.645 1.00 94.00 448 SER A CA 1
ATOM 3409 C C . SER A 1 448 ? 2.491 -16.942 -5.728 1.00 94.00 448 SER A C 1
ATOM 3411 O O . SER A 1 448 ? 1.339 -17.273 -6.007 1.00 94.00 448 SER A O 1
ATOM 3413 N N . LEU A 1 449 ? 3.100 -15.890 -6.273 1.00 96.12 449 LEU A N 1
ATOM 3414 C CA . LEU A 1 449 ? 2.437 -14.919 -7.137 1.00 96.12 449 LEU A CA 1
ATOM 3415 C C . LEU A 1 449 ? 2.635 -15.292 -8.615 1.00 96.12 449 LEU A C 1
ATOM 3417 O O . LEU A 1 449 ? 3.668 -15.823 -9.011 1.00 96.12 449 LEU A O 1
ATOM 3421 N N . SER A 1 450 ? 1.623 -15.052 -9.448 1.00 94.69 450 SER A N 1
ATOM 3422 C CA . SER A 1 450 ? 1.665 -15.423 -10.873 1.00 94.69 450 SER A CA 1
ATOM 3423 C C . SER A 1 450 ? 1.059 -14.387 -11.820 1.00 94.69 450 SER A C 1
ATOM 3425 O O . SER A 1 450 ? 1.169 -14.530 -13.039 1.00 94.69 450 SER A O 1
ATOM 3427 N N . THR A 1 451 ? 0.397 -13.342 -11.311 1.00 96.38 451 THR A N 1
ATOM 3428 C CA . THR A 1 451 ? -0.213 -12.270 -12.119 1.00 96.38 451 THR A CA 1
ATOM 3429 C C . THR A 1 451 ? -0.412 -11.002 -11.282 1.00 96.38 451 THR A C 1
ATOM 3431 O O . THR A 1 451 ? -0.833 -11.069 -10.124 1.00 96.38 451 THR A O 1
ATOM 3434 N N . LEU A 1 452 ? -0.155 -9.841 -11.891 1.00 96.62 452 LEU A N 1
ATOM 3435 C CA . LEU A 1 452 ? -0.360 -8.521 -11.291 1.00 96.62 452 LEU A CA 1
ATOM 3436 C C . LEU A 1 452 ? -1.700 -7.928 -11.736 1.00 96.62 452 LEU A C 1
ATOM 3438 O O . LEU A 1 452 ? -2.025 -7.965 -12.919 1.00 96.62 452 LEU A O 1
ATOM 3442 N N . PHE A 1 453 ? -2.454 -7.332 -10.817 1.00 96.12 453 PHE A N 1
ATOM 3443 C CA . PHE A 1 453 ? -3.731 -6.667 -11.092 1.00 96.12 453 PHE A CA 1
ATOM 3444 C C . PHE A 1 453 ? -3.566 -5.168 -10.818 1.00 96.12 453 PHE A C 1
ATOM 3446 O O . PHE A 1 453 ? -3.568 -4.745 -9.663 1.00 96.12 453 PHE A O 1
ATOM 3453 N N . LEU A 1 454 ? -3.359 -4.365 -11.866 1.00 94.88 454 LEU A N 1
ATOM 3454 C CA . LEU A 1 454 ? -3.038 -2.938 -11.747 1.00 94.88 454 LEU A CA 1
ATOM 3455 C C . LEU A 1 454 ? -4.291 -2.055 -11.862 1.00 94.88 454 LEU A C 1
ATOM 3457 O O . LEU A 1 454 ? -5.045 -2.138 -12.834 1.00 94.88 454 LEU A O 1
ATOM 3461 N N . CYS A 1 455 ? -4.458 -1.128 -10.917 1.00 92.75 455 CYS A N 1
ATOM 3462 C CA . CYS A 1 455 ? -5.494 -0.090 -10.955 1.00 92.75 455 CYS A CA 1
ATOM 3463 C C . CYS A 1 455 ? -4.979 1.261 -10.440 1.00 92.75 455 CYS A C 1
ATOM 3465 O O . CYS A 1 455 ? -3.889 1.350 -9.877 1.00 92.75 455 CYS A O 1
ATOM 3467 N N . GLY A 1 456 ? -5.773 2.320 -10.611 1.00 86.69 456 GLY A N 1
ATOM 3468 C CA . GLY A 1 456 ? -5.423 3.680 -10.189 1.00 86.69 456 GLY A CA 1
ATOM 3469 C C . GLY A 1 456 ? -4.911 4.571 -11.326 1.00 86.69 456 GLY A C 1
ATOM 3470 O O . GLY A 1 456 ? -4.976 4.231 -12.504 1.00 86.69 456 GLY A O 1
ATOM 3471 N N . GLY A 1 457 ? -4.434 5.768 -10.982 1.00 83.88 457 GLY A N 1
ATOM 3472 C CA . GLY A 1 457 ? -4.077 6.799 -11.963 1.00 83.88 457 GLY A CA 1
ATOM 3473 C C . GLY A 1 457 ? -2.952 6.404 -12.927 1.00 83.88 457 GLY A C 1
ATOM 3474 O O . GLY A 1 457 ? -2.994 6.794 -14.094 1.00 83.88 457 GLY A O 1
ATOM 3475 N N . LEU A 1 458 ? -1.970 5.618 -12.469 1.00 90.00 458 LEU A N 1
ATOM 3476 C CA . LEU A 1 458 ? -0.818 5.221 -13.288 1.00 90.00 458 LEU A CA 1
ATOM 3477 C C . LEU A 1 458 ? -1.112 4.038 -14.220 1.00 90.00 458 LEU A C 1
ATOM 3479 O O . LEU A 1 458 ? -0.450 3.922 -15.251 1.00 90.00 458 LEU A O 1
ATOM 3483 N N . SER A 1 459 ? -2.135 3.219 -13.950 1.00 91.38 459 SER A N 1
ATOM 3484 C CA . SER A 1 459 ? -2.516 2.117 -14.851 1.00 91.38 459 SER A CA 1
ATOM 3485 C C . SER A 1 459 ? -3.032 2.615 -16.211 1.00 91.38 459 SER A C 1
ATOM 3487 O O . SER A 1 459 ? -2.957 1.908 -17.213 1.00 91.38 459 SER A O 1
ATOM 3489 N N . LYS A 1 460 ? -3.464 3.883 -16.280 1.00 89.88 460 LYS A N 1
ATOM 3490 C CA . LYS A 1 460 ? -3.854 4.588 -17.515 1.00 89.88 460 LYS A CA 1
ATOM 3491 C C . LYS A 1 460 ? -2.662 4.914 -18.433 1.00 89.88 460 LYS A C 1
ATOM 3493 O O . LYS A 1 460 ? -2.862 5.396 -19.547 1.00 89.88 460 LYS A O 1
ATOM 3498 N N . ASN A 1 461 ? -1.425 4.698 -17.976 1.00 93.94 461 ASN A N 1
ATOM 3499 C CA . ASN A 1 461 ? -0.200 4.934 -18.736 1.00 93.94 461 ASN A CA 1
ATOM 3500 C C . ASN A 1 461 ? 0.333 3.604 -19.318 1.00 93.94 461 ASN A C 1
ATOM 3502 O O . ASN A 1 461 ? 0.900 2.803 -18.572 1.00 93.94 461 ASN A O 1
ATOM 3506 N N . PRO A 1 462 ? 0.230 3.359 -20.641 1.00 94.44 462 PRO A N 1
ATOM 3507 C CA . PRO A 1 462 ? 0.608 2.070 -21.228 1.00 94.44 462 PRO A CA 1
ATOM 3508 C C . PRO A 1 462 ? 2.107 1.764 -21.099 1.00 94.44 462 PRO A C 1
ATOM 3510 O O . PRO A 1 462 ? 2.478 0.600 -20.989 1.00 94.44 462 PRO A O 1
ATOM 3513 N N . LEU A 1 463 ? 2.972 2.786 -21.046 1.00 96.31 463 LEU A N 1
ATOM 3514 C CA . LEU A 1 463 ? 4.403 2.586 -20.802 1.00 96.31 463 LEU A CA 1
ATOM 3515 C C . LEU A 1 463 ? 4.661 2.101 -19.370 1.00 96.31 463 LEU A C 1
ATOM 3517 O O . LEU A 1 463 ? 5.483 1.214 -19.166 1.00 96.31 463 LEU A O 1
ATOM 3521 N N . PHE A 1 464 ? 3.946 2.654 -18.387 1.00 97.25 464 PHE A N 1
ATOM 3522 C CA . PHE A 1 464 ? 4.048 2.228 -16.990 1.00 97.25 464 PHE A CA 1
ATOM 3523 C C . PHE A 1 464 ? 3.629 0.763 -16.840 1.00 97.25 464 PHE A C 1
ATOM 3525 O O . PHE A 1 464 ? 4.380 -0.031 -16.278 1.00 97.25 464 PHE A O 1
ATOM 3532 N N . VAL A 1 465 ? 2.482 0.395 -17.419 1.00 96.81 465 VAL A N 1
ATOM 3533 C CA . VAL A 1 465 ? 1.963 -0.981 -17.434 1.00 96.81 465 VAL A CA 1
ATOM 3534 C C . VAL A 1 465 ? 2.945 -1.947 -18.106 1.00 96.81 465 VAL A C 1
ATOM 3536 O O . VAL A 1 465 ? 3.295 -2.965 -17.510 1.00 96.81 465 VAL A O 1
ATOM 3539 N N . GLN A 1 466 ? 3.445 -1.616 -19.303 1.00 96.81 466 GLN A N 1
ATOM 3540 C CA . GLN A 1 466 ? 4.372 -2.489 -20.028 1.00 96.81 466 GLN A CA 1
ATOM 3541 C C . GLN A 1 466 ? 5.706 -2.657 -19.289 1.00 96.81 466 GLN A C 1
ATOM 3543 O O . GLN A 1 466 ? 6.190 -3.775 -19.174 1.00 96.81 466 GLN A O 1
ATOM 3548 N N . MET A 1 467 ? 6.281 -1.585 -18.728 1.00 97.62 467 MET A N 1
ATOM 3549 C CA . MET A 1 467 ? 7.531 -1.696 -17.964 1.00 97.62 467 MET A CA 1
ATOM 3550 C C . MET A 1 467 ? 7.364 -2.521 -16.680 1.00 97.62 467 MET A C 1
ATOM 3552 O O . MET A 1 467 ? 8.310 -3.200 -16.292 1.00 97.62 467 MET A O 1
ATOM 3556 N N . HIS A 1 468 ? 6.183 -2.533 -16.047 1.00 98.06 468 HIS A N 1
ATOM 3557 C CA . HIS A 1 468 ? 5.916 -3.440 -14.924 1.00 98.06 468 HIS A CA 1
ATOM 3558 C C . HIS A 1 468 ? 5.856 -4.903 -15.376 1.00 98.06 468 HIS A C 1
ATOM 3560 O O . HIS A 1 468 ? 6.496 -5.744 -14.746 1.00 98.06 468 HIS A O 1
ATOM 3566 N N . ALA A 1 469 ? 5.170 -5.208 -16.483 1.00 97.25 469 ALA A N 1
ATOM 3567 C CA . ALA A 1 469 ? 5.146 -6.559 -17.049 1.00 97.25 469 ALA A CA 1
ATOM 3568 C C . ALA A 1 469 ? 6.556 -7.040 -17.456 1.00 97.25 469 ALA A C 1
ATOM 3570 O O . ALA A 1 469 ? 6.995 -8.108 -17.034 1.00 97.25 469 ALA A O 1
ATOM 3571 N N . ASP A 1 470 ? 7.297 -6.215 -18.205 1.00 97.25 470 ASP A N 1
ATOM 3572 C CA . ASP A 1 470 ? 8.633 -6.537 -18.726 1.00 97.25 470 ASP A CA 1
ATOM 3573 C C . ASP A 1 470 ? 9.663 -6.784 -17.606 1.00 97.25 470 ASP A C 1
ATOM 3575 O O . ASP A 1 470 ? 10.501 -7.677 -17.724 1.00 97.25 470 ASP A O 1
ATOM 3579 N N . ILE A 1 471 ? 9.624 -5.998 -16.520 1.00 97.94 471 ILE A N 1
ATOM 3580 C CA . ILE A 1 471 ? 10.619 -6.067 -15.432 1.00 97.94 471 ILE A CA 1
ATOM 3581 C C . ILE A 1 471 ? 10.287 -7.147 -14.398 1.00 97.94 471 ILE A C 1
ATOM 3583 O O . ILE A 1 471 ? 11.199 -7.815 -13.900 1.00 97.94 471 ILE A O 1
ATOM 3587 N N . THR A 1 472 ? 9.008 -7.338 -14.066 1.00 97.56 472 THR A N 1
ATOM 3588 C CA . THR A 1 472 ? 8.587 -8.389 -13.120 1.00 97.56 472 THR A CA 1
ATOM 3589 C C . THR A 1 472 ? 8.521 -9.769 -13.772 1.00 97.56 472 THR A C 1
ATOM 3591 O O . THR A 1 472 ? 8.633 -10.772 -13.076 1.00 97.56 472 THR A O 1
ATOM 3594 N N . GLY A 1 473 ? 8.361 -9.837 -15.098 1.00 95.81 473 GLY A N 1
ATOM 3595 C CA . GLY A 1 473 ? 8.135 -11.083 -15.832 1.00 95.81 473 GLY A CA 1
ATOM 3596 C C . GLY A 1 473 ? 6.720 -11.652 -15.668 1.00 95.81 473 GLY A C 1
ATOM 3597 O O . GLY A 1 473 ? 6.449 -12.746 -16.161 1.00 95.81 473 GLY A O 1
ATOM 3598 N N . MET A 1 474 ? 5.819 -10.932 -14.990 1.00 95.56 474 MET A N 1
ATOM 3599 C CA . MET A 1 474 ? 4.445 -11.360 -14.729 1.00 95.56 474 MET A CA 1
ATOM 3600 C C . MET A 1 474 ? 3.451 -10.699 -15.699 1.00 95.56 474 MET A C 1
ATOM 3602 O O . MET A 1 474 ? 3.601 -9.519 -16.028 1.00 95.56 474 MET A O 1
ATOM 3606 N N . PRO A 1 475 ? 2.385 -11.405 -16.125 1.00 94.94 475 PRO A N 1
ATOM 3607 C CA . PRO A 1 475 ? 1.266 -10.779 -16.819 1.00 94.94 475 PRO A CA 1
ATOM 3608 C C . PRO A 1 475 ? 0.626 -9.680 -15.961 1.00 94.94 475 PRO A C 1
ATOM 3610 O O . PRO A 1 475 ? 0.434 -9.860 -14.756 1.00 94.94 475 PRO A O 1
ATOM 3613 N N . VAL A 1 476 ? 0.247 -8.570 -16.598 1.00 95.62 476 VAL A N 1
ATOM 3614 C CA . VAL A 1 476 ? -0.526 -7.492 -15.969 1.00 95.62 476 VAL A CA 1
ATOM 3615 C C . VAL A 1 476 ? -1.967 -7.525 -16.474 1.00 95.62 476 VAL A C 1
ATOM 3617 O O . VAL A 1 476 ? -2.221 -7.396 -17.670 1.00 95.62 476 VAL A O 1
ATOM 3620 N N . VAL A 1 477 ? -2.906 -7.651 -15.542 1.00 94.25 477 VAL A N 1
ATOM 3621 C CA . VAL A 1 477 ? -4.344 -7.460 -15.741 1.00 94.25 477 VAL A CA 1
ATOM 3622 C C . VAL A 1 477 ? -4.702 -6.021 -15.389 1.00 94.25 477 VAL A C 1
ATOM 3624 O O . VAL A 1 477 ? -4.279 -5.499 -14.357 1.00 94.25 477 VAL A O 1
ATOM 3627 N N . LEU A 1 478 ? -5.518 -5.397 -16.235 1.00 91.75 478 LEU A N 1
ATOM 3628 C CA . LEU A 1 478 ? -6.193 -4.132 -15.959 1.00 91.75 478 LEU A CA 1
ATOM 3629 C C . LEU A 1 478 ? -7.695 -4.402 -15.858 1.00 91.75 478 LEU A C 1
ATOM 3631 O O . LEU A 1 478 ? -8.225 -5.192 -16.640 1.00 91.75 478 LEU A O 1
ATOM 3635 N N . SER A 1 479 ? -8.385 -3.742 -14.927 1.00 83.25 479 SER A N 1
ATOM 3636 C CA . SER A 1 479 ? -9.852 -3.791 -14.894 1.00 83.25 479 SER A CA 1
ATOM 3637 C C . SER A 1 479 ? -10.447 -3.105 -16.127 1.00 83.25 479 SER A C 1
ATOM 3639 O O . SER A 1 479 ? -9.898 -2.116 -16.618 1.00 83.25 479 SER A O 1
ATOM 3641 N N . GLN A 1 480 ? -11.599 -3.594 -16.594 1.00 81.88 480 GLN A N 1
ATOM 3642 C CA . GLN A 1 480 ? -12.421 -2.878 -17.574 1.00 81.88 480 GLN A CA 1
ATOM 3643 C C . GLN A 1 480 ? -12.866 -1.515 -17.018 1.00 81.88 480 GLN A C 1
ATOM 3645 O O . GLN A 1 480 ? -12.896 -0.527 -17.752 1.00 81.88 480 GLN A O 1
ATOM 3650 N N . GLU A 1 481 ? -13.177 -1.457 -15.720 1.00 83.88 481 GLU A N 1
ATOM 3651 C CA . GLU A 1 481 ? -13.607 -0.237 -15.044 1.00 83.88 481 GLU A CA 1
ATOM 3652 C C . GLU A 1 481 ? -12.406 0.492 -14.432 1.00 83.88 481 GLU A C 1
ATOM 3654 O O . GLU A 1 481 ? -11.799 0.063 -13.445 1.00 83.88 481 GLU A O 1
ATOM 3659 N N . VAL A 1 482 ? -12.066 1.619 -15.059 1.00 77.25 482 VAL A N 1
ATOM 3660 C CA . VAL A 1 482 ? -10.832 2.387 -14.829 1.00 77.25 482 VAL A CA 1
ATOM 3661 C C . VAL A 1 482 ? -10.741 2.975 -13.412 1.00 77.25 482 VAL A C 1
ATOM 3663 O O . VAL A 1 482 ? -9.646 3.087 -12.861 1.00 77.25 482 VAL A O 1
ATOM 3666 N N . GLU A 1 483 ? -11.874 3.323 -12.797 1.00 85.81 483 GLU A N 1
ATOM 3667 C CA . GLU A 1 483 ? -11.948 3.828 -11.418 1.00 85.81 483 GLU A CA 1
ATOM 3668 C C . GLU A 1 483 ? -12.212 2.683 -10.422 1.00 85.81 483 GLU A C 1
ATOM 3670 O O . GLU A 1 483 ? -13.172 2.702 -9.654 1.00 85.81 483 GLU A O 1
ATOM 3675 N N . SER A 1 484 ? -11.363 1.652 -10.440 1.00 87.44 484 SER A N 1
ATOM 3676 C CA . SER A 1 484 ? -11.603 0.393 -9.714 1.00 87.44 484 SER A CA 1
ATOM 3677 C C . SER A 1 484 ? -11.693 0.546 -8.183 1.00 87.44 484 SER A C 1
ATOM 3679 O O . SER A 1 484 ? -12.286 -0.304 -7.528 1.00 87.44 484 SER A O 1
ATOM 3681 N N . VAL A 1 485 ? -11.174 1.643 -7.613 1.00 91.69 485 VAL A N 1
ATOM 3682 C CA . VAL A 1 485 ? -11.332 1.998 -6.185 1.00 91.69 485 VAL A CA 1
ATOM 3683 C C . VAL A 1 485 ? -12.805 2.252 -5.842 1.00 91.69 485 VAL A C 1
ATOM 3685 O O . VAL A 1 485 ? -13.349 1.610 -4.947 1.00 91.69 485 VAL A O 1
ATOM 3688 N N . LEU A 1 486 ? -13.489 3.074 -6.647 1.00 93.75 486 LEU A N 1
ATOM 3689 C CA . LEU A 1 486 ? -14.922 3.353 -6.509 1.00 93.75 486 LEU A CA 1
ATOM 3690 C C . LEU A 1 486 ? -15.784 2.101 -6.717 1.00 93.75 486 LEU A C 1
ATOM 3692 O O . LEU A 1 486 ? -16.824 1.961 -6.076 1.00 93.75 486 LEU A O 1
ATOM 3696 N N . VAL A 1 487 ? -15.350 1.178 -7.583 1.00 92.88 487 VAL A N 1
ATOM 3697 C CA . VAL A 1 487 ? -15.994 -0.139 -7.732 1.00 92.88 487 VAL A CA 1
ATOM 3698 C C . VAL A 1 487 ? -15.814 -0.966 -6.454 1.00 92.88 487 VAL A C 1
ATOM 3700 O O . VAL A 1 487 ? -16.777 -1.566 -5.987 1.00 92.88 487 VAL A O 1
ATOM 3703 N N . GLY A 1 488 ? -14.633 -0.932 -5.830 1.00 93.25 488 GLY A N 1
ATOM 3704 C CA . GLY A 1 488 ? -14.385 -1.512 -4.508 1.00 93.25 488 GLY A CA 1
ATOM 3705 C C . GLY A 1 488 ? -15.322 -0.972 -3.425 1.00 93.25 488 GLY A C 1
ATOM 3706 O O . GLY A 1 488 ? -15.972 -1.756 -2.735 1.00 93.25 488 GLY A O 1
ATOM 3707 N N . ALA A 1 489 ? -15.476 0.350 -3.317 1.00 95.88 489 ALA A N 1
ATOM 3708 C CA . ALA A 1 489 ? -16.436 0.956 -2.391 1.00 95.88 489 ALA A CA 1
ATOM 3709 C C . ALA A 1 489 ? -17.896 0.586 -2.722 1.00 95.88 489 ALA A C 1
ATOM 3711 O O . ALA A 1 489 ? -18.674 0.274 -1.820 1.00 95.88 489 ALA A O 1
ATOM 3712 N N . ALA A 1 490 ? -18.273 0.534 -4.003 1.00 95.56 490 ALA A N 1
ATOM 3713 C CA . ALA A 1 490 ? -19.604 0.081 -4.408 1.00 95.56 490 ALA A CA 1
ATOM 3714 C C . ALA A 1 490 ? -19.863 -1.397 -4.044 1.00 95.56 490 ALA A C 1
ATOM 3716 O O . ALA A 1 490 ? -20.976 -1.728 -3.636 1.00 95.56 490 ALA A O 1
ATOM 3717 N N . ILE A 1 491 ? -18.846 -2.269 -4.106 1.00 93.44 491 ILE A N 1
ATOM 3718 C CA . ILE A 1 491 ? -18.919 -3.669 -3.643 1.00 93.44 491 ILE A CA 1
ATOM 3719 C C . ILE A 1 491 ? -19.192 -3.743 -2.132 1.00 93.44 491 ILE A C 1
ATOM 3721 O O . ILE A 1 491 ? -19.999 -4.574 -1.712 1.00 93.44 491 ILE A O 1
ATOM 3725 N N . LEU A 1 492 ? -18.598 -2.860 -1.315 1.00 93.88 492 LEU A N 1
ATOM 3726 C CA . LEU A 1 492 ? -18.919 -2.779 0.119 1.00 93.88 492 LEU A CA 1
ATOM 3727 C C . LEU A 1 492 ? -20.408 -2.469 0.327 1.00 93.88 492 LEU A C 1
ATOM 3729 O O . LEU A 1 492 ? -21.087 -3.178 1.070 1.00 93.88 492 LEU A O 1
ATOM 3733 N N . GLY A 1 493 ? -20.929 -1.452 -0.370 1.00 94.06 493 GLY A N 1
ATOM 3734 C CA . GLY A 1 493 ? -22.350 -1.093 -0.335 1.00 94.06 493 GLY A CA 1
ATOM 3735 C C . GLY A 1 493 ? -23.264 -2.226 -0.817 1.00 94.06 493 GLY A C 1
ATOM 3736 O O . GLY A 1 493 ? -24.325 -2.454 -0.236 1.00 94.06 493 GLY A O 1
ATOM 3737 N N . ALA A 1 494 ? -22.837 -2.978 -1.833 1.00 92.69 494 ALA A N 1
ATOM 3738 C CA . ALA A 1 494 ? -23.561 -4.134 -2.349 1.00 92.69 494 ALA A CA 1
ATOM 3739 C C . ALA A 1 494 ? -23.637 -5.283 -1.328 1.00 92.69 494 ALA A C 1
ATOM 3741 O O . ALA A 1 494 ? -24.726 -5.809 -1.096 1.00 92.69 494 ALA A O 1
ATOM 3742 N N . CYS A 1 495 ? -22.530 -5.608 -0.651 1.00 90.19 495 CYS A N 1
ATOM 3743 C CA . CYS A 1 495 ? -22.509 -6.598 0.432 1.00 90.19 495 CYS A CA 1
ATOM 3744 C C . CYS A 1 495 ? -23.383 -6.161 1.618 1.00 90.19 495 CYS A C 1
ATOM 3746 O O . CYS A 1 495 ? -24.218 -6.936 2.083 1.00 90.19 495 CYS A O 1
ATOM 3748 N N . ALA A 1 496 ? -23.267 -4.902 2.053 1.00 93.00 496 ALA A N 1
ATOM 3749 C CA . ALA A 1 496 ? -24.064 -4.362 3.156 1.00 93.00 496 ALA A CA 1
ATOM 3750 C C . ALA A 1 496 ? -25.576 -4.365 2.858 1.00 93.00 496 ALA A C 1
ATOM 3752 O O . ALA A 1 496 ? -26.385 -4.476 3.776 1.00 93.00 496 ALA A O 1
ATOM 3753 N N . SER A 1 497 ? -25.972 -4.272 1.583 1.00 92.06 497 SER A N 1
ATOM 3754 C CA . SER A 1 497 ? -27.381 -4.290 1.161 1.00 92.06 497 SER A CA 1
ATOM 3755 C C . SER A 1 497 ? -28.069 -5.660 1.219 1.00 92.06 497 SER A C 1
ATOM 3757 O O . SER A 1 497 ? -29.288 -5.727 1.034 1.00 92.06 497 SER A O 1
ATOM 3759 N N . GLY A 1 498 ? -27.303 -6.739 1.422 1.00 86.44 498 GLY A N 1
ATOM 3760 C CA . GLY A 1 498 ? -27.784 -8.121 1.395 1.00 86.44 498 GLY A CA 1
ATOM 3761 C C . GLY A 1 498 ? -28.024 -8.710 -0.003 1.00 86.44 498 GLY A C 1
ATOM 3762 O O . GLY A 1 498 ? -28.269 -9.909 -0.101 1.00 86.44 498 GLY A O 1
ATOM 3763 N N . ASP A 1 499 ? -27.912 -7.925 -1.085 1.00 84.06 499 ASP A N 1
ATOM 3764 C CA . ASP A 1 499 ? -28.074 -8.428 -2.466 1.00 84.06 499 ASP A CA 1
ATOM 3765 C C . ASP A 1 499 ? -26.956 -9.407 -2.886 1.00 84.06 499 ASP A C 1
ATOM 3767 O O . ASP A 1 499 ? -27.127 -10.169 -3.839 1.00 84.06 499 ASP A O 1
ATOM 3771 N N . PHE A 1 500 ? -25.834 -9.431 -2.157 1.00 78.75 500 PHE A N 1
ATOM 3772 C CA . PHE A 1 500 ? -24.744 -10.395 -2.317 1.00 78.75 500 PHE A CA 1
ATOM 3773 C C . PHE A 1 500 ? -24.377 -11.011 -0.961 1.00 78.75 500 PHE A C 1
ATOM 3775 O O . PHE A 1 500 ? -24.278 -10.305 0.043 1.00 78.75 500 PHE A O 1
ATOM 3782 N N . ALA A 1 501 ? -24.164 -12.331 -0.931 1.00 56.59 501 ALA A N 1
ATOM 3783 C CA . ALA A 1 501 ? -23.936 -13.121 0.284 1.00 56.59 501 ALA A CA 1
ATOM 3784 C C . ALA A 1 501 ? -22.514 -12.940 0.861 1.00 56.59 501 ALA A C 1
ATOM 3786 O O . ALA A 1 501 ? -21.710 -13.875 0.892 1.00 56.59 501 ALA A O 1
ATOM 3787 N N . SER A 1 502 ? -22.225 -11.723 1.334 1.00 51.38 502 SER A N 1
ATOM 3788 C CA . SER A 1 502 ? -20.901 -11.231 1.745 1.00 51.38 502 SER A CA 1
ATOM 3789 C C . SER A 1 502 ? -19.846 -11.279 0.622 1.00 51.38 502 SER A C 1
ATOM 3791 O O . SER A 1 502 ? -20.138 -11.609 -0.526 1.00 51.38 502 SER A O 1
ATOM 3793 N N . VAL A 1 503 ? -18.593 -10.959 0.960 1.00 53.56 503 VAL A N 1
ATOM 3794 C CA . VAL A 1 503 ? -17.431 -11.117 0.064 1.00 53.56 503 VAL A CA 1
ATOM 3795 C C . VAL A 1 503 ? -16.984 -12.596 -0.032 1.00 53.56 503 VAL A C 1
ATOM 3797 O O . VAL A 1 503 ? -16.208 -12.954 -0.916 1.00 53.56 503 VAL A O 1
ATOM 3800 N N . GLN A 1 504 ? -17.479 -13.481 0.847 1.00 33.50 504 GLN A N 1
ATOM 3801 C CA . GLN A 1 504 ? -17.148 -14.910 0.884 1.00 33.50 504 GLN A CA 1
ATOM 3802 C C . GLN A 1 504 ? -18.299 -15.775 1.438 1.00 33.50 504 GLN A C 1
ATOM 3804 O O . GLN A 1 504 ? -18.401 -15.913 2.652 1.00 33.50 504 GLN A O 1
ATOM 3809 N N . LEU A 1 505 ? -19.090 -16.465 0.597 1.00 31.55 505 LEU A N 1
ATOM 3810 C CA . LEU A 1 505 ? -19.746 -17.727 1.011 1.00 31.55 505 LEU A CA 1
ATOM 3811 C C . LEU A 1 505 ? -20.336 -18.559 -0.153 1.00 31.55 505 LEU A C 1
ATOM 3813 O O . LEU A 1 505 ? -21.514 -18.479 -0.484 1.00 31.55 505 LEU A O 1
ATOM 3817 N N . GLN A 1 506 ? -19.515 -19.461 -0.704 1.00 31.69 506 GLN A N 1
ATOM 3818 C CA . GLN A 1 506 ? -19.959 -20.714 -1.352 1.00 31.69 506 GLN A CA 1
ATOM 3819 C C . GLN A 1 506 ? -19.498 -21.943 -0.533 1.00 31.69 506 GLN A C 1
ATOM 3821 O O . GLN A 1 506 ? -19.124 -22.972 -1.085 1.00 31.69 506 GLN A O 1
ATOM 3826 N N . THR A 1 507 ? -19.477 -21.834 0.803 1.00 36.19 507 THR A N 1
ATOM 3827 C CA . THR A 1 507 ? -18.896 -22.872 1.690 1.00 36.19 507 THR A CA 1
ATOM 3828 C C . THR A 1 507 ? -19.688 -24.194 1.678 1.00 36.19 507 THR A C 1
ATOM 3830 O O . THR A 1 507 ? -19.120 -25.253 1.923 1.00 36.19 507 THR A O 1
ATOM 3833 N N . PHE A 1 508 ? -20.958 -24.173 1.252 1.00 37.72 508 PHE A N 1
ATOM 3834 C CA . PHE A 1 508 ? -21.683 -25.377 0.828 1.00 37.72 508 PHE A CA 1
ATOM 3835 C C . PHE A 1 508 ? -22.195 -25.209 -0.601 1.00 37.72 508 PHE A C 1
ATOM 3837 O O . PHE A 1 508 ? -23.145 -24.468 -0.858 1.00 37.72 508 PHE A O 1
ATOM 3844 N N . ASN A 1 509 ? -21.557 -25.910 -1.539 1.00 43.44 509 ASN A N 1
ATOM 3845 C CA . ASN A 1 509 ? -21.882 -25.850 -2.960 1.00 43.44 509 ASN A CA 1
ATOM 3846 C C . ASN A 1 509 ? -23.099 -26.753 -3.250 1.00 43.44 509 ASN A C 1
ATOM 3848 O O . ASN A 1 509 ? -22.979 -27.872 -3.751 1.00 43.44 509 ASN A O 1
ATOM 3852 N N . THR A 1 510 ? -24.274 -26.294 -2.820 1.00 41.94 510 THR A N 1
ATOM 3853 C CA . THR A 1 510 ? -25.575 -26.940 -3.044 1.00 41.94 510 THR A CA 1
ATOM 3854 C C . THR A 1 510 ? -26.154 -26.500 -4.388 1.00 41.94 510 THR A C 1
ATOM 3856 O O . THR A 1 510 ? -26.007 -25.347 -4.793 1.00 41.94 510 THR A O 1
ATOM 3859 N N . ALA A 1 511 ? -26.816 -27.414 -5.105 1.00 47.38 511 ALA A N 1
ATOM 3860 C CA . ALA A 1 511 ? -27.350 -27.123 -6.441 1.00 47.38 511 ALA A CA 1
ATOM 3861 C C . ALA A 1 511 ? -28.545 -26.148 -6.403 1.00 47.38 511 ALA A C 1
ATOM 3863 O O . ALA A 1 511 ? -28.842 -25.490 -7.400 1.00 47.38 511 ALA A O 1
ATOM 3864 N N . ALA A 1 512 ? -29.202 -26.032 -5.244 1.00 50.38 512 ALA A N 1
ATOM 3865 C CA . ALA A 1 512 ? -30.217 -25.030 -4.948 1.00 50.38 512 ALA A CA 1
ATOM 3866 C C . ALA A 1 512 ? -29.733 -24.120 -3.796 1.00 50.38 512 ALA A C 1
ATOM 3868 O O . ALA A 1 512 ? -29.774 -24.551 -2.642 1.00 50.38 512 ALA A O 1
ATOM 3869 N N . PRO A 1 513 ? -29.286 -22.877 -4.064 1.00 51.09 513 PRO A N 1
ATOM 3870 C CA . PRO A 1 513 ? -28.820 -21.972 -3.016 1.00 51.09 513 PRO A CA 1
ATOM 3871 C C . PRO A 1 513 ? -29.991 -21.468 -2.160 1.00 51.09 513 PRO A C 1
ATOM 3873 O O . PRO A 1 513 ? -30.941 -20.885 -2.683 1.00 51.09 513 PRO A O 1
ATOM 3876 N N . CYS A 1 514 ? -29.913 -21.645 -0.839 1.00 54.91 514 CYS A N 1
ATOM 3877 C CA . CYS A 1 514 ? -30.886 -21.069 0.091 1.00 54.91 514 CYS A CA 1
ATOM 3878 C C . CYS A 1 514 ? -30.539 -19.614 0.440 1.00 54.91 514 CYS A C 1
ATOM 3880 O O . CYS A 1 514 ? -29.481 -19.340 0.998 1.00 54.91 514 CYS A O 1
ATOM 3882 N N . GLN A 1 515 ? -31.461 -18.700 0.140 1.00 54.06 515 GLN A N 1
ATOM 3883 C CA . GLN A 1 515 ? -31.367 -17.255 0.398 1.00 54.06 515 GLN A CA 1
ATOM 3884 C C . GLN A 1 515 ? -32.327 -16.768 1.504 1.00 54.06 515 GLN A C 1
ATOM 3886 O O . GLN A 1 515 ? -32.195 -15.645 1.977 1.00 54.06 515 GLN A O 1
ATOM 3891 N N . ASP A 1 516 ? -33.290 -17.595 1.924 1.00 60.09 516 ASP A N 1
ATOM 3892 C CA . ASP A 1 516 ? -34.242 -17.314 3.013 1.00 60.09 516 ASP A CA 1
ATOM 3893 C C . ASP A 1 516 ? -34.469 -18.594 3.835 1.00 60.09 516 ASP A C 1
ATOM 3895 O O . ASP A 1 516 ? -34.549 -19.694 3.281 1.00 60.09 516 ASP A O 1
ATOM 3899 N N . VAL A 1 517 ? -34.641 -18.452 5.151 1.00 63.56 517 VAL A N 1
ATOM 3900 C CA . VAL A 1 517 ? -34.996 -19.523 6.097 1.00 63.56 517 VAL A CA 1
ATOM 3901 C C . VAL A 1 517 ? -36.229 -20.300 5.618 1.00 63.56 517 VAL A C 1
ATOM 3903 O O . VAL A 1 517 ? -36.277 -21.525 5.726 1.00 63.56 517 VAL A O 1
ATOM 3906 N N . LYS A 1 518 ? -37.203 -19.623 4.993 1.00 65.25 518 LYS A N 1
ATOM 3907 C CA . LYS A 1 518 ? -38.405 -20.273 4.437 1.00 65.25 518 LYS A CA 1
ATOM 3908 C C . LYS A 1 518 ? -38.094 -21.288 3.336 1.00 65.25 518 LYS A C 1
ATOM 3910 O O . LYS A 1 518 ? -38.870 -22.226 3.152 1.00 65.25 518 LYS A O 1
ATOM 3915 N N . GLN A 1 519 ? -36.977 -21.149 2.621 1.00 70.38 519 GLN A N 1
ATOM 3916 C CA . GLN A 1 519 ? -36.582 -22.092 1.570 1.00 70.38 519 GLN A CA 1
ATOM 3917 C C . GLN A 1 519 ? -36.104 -23.432 2.154 1.00 70.38 519 GLN A C 1
ATOM 3919 O O . GLN A 1 519 ? -36.296 -24.463 1.515 1.00 70.38 519 GLN A O 1
ATOM 3924 N N . LEU A 1 520 ? -35.603 -23.457 3.397 1.00 72.62 520 LEU A N 1
ATOM 3925 C CA . LEU A 1 520 ? -35.223 -24.695 4.095 1.00 72.62 520 LEU A CA 1
ATOM 3926 C C . LEU A 1 520 ? -36.433 -25.593 4.416 1.00 72.62 520 LEU A C 1
ATOM 3928 O O . LEU A 1 520 ? -36.291 -26.814 4.488 1.00 72.62 520 LEU A O 1
ATOM 3932 N N . THR A 1 521 ? -37.641 -25.021 4.538 1.00 79.69 521 THR A N 1
ATOM 3933 C CA . THR A 1 521 ? -38.880 -25.760 4.874 1.00 79.69 521 THR A CA 1
ATOM 3934 C C . THR A 1 521 ? -39.265 -26.837 3.851 1.00 79.69 521 THR A C 1
ATOM 3936 O O . THR A 1 521 ? -40.086 -27.702 4.152 1.00 79.69 521 THR A O 1
ATOM 3939 N N . ASN A 1 522 ? -38.690 -26.820 2.641 1.00 80.62 522 ASN A N 1
ATOM 3940 C CA . ASN A 1 522 ? -38.950 -27.826 1.608 1.00 80.62 522 ASN A CA 1
ATOM 3941 C C . ASN A 1 522 ? -38.122 -29.122 1.763 1.00 80.62 522 ASN A C 1
ATOM 3943 O O . ASN A 1 522 ? -38.421 -30.112 1.089 1.00 80.62 522 ASN A O 1
ATOM 3947 N N . GLY A 1 523 ? -37.102 -29.126 2.631 1.00 76.56 523 GLY A N 1
ATOM 3948 C CA . GLY A 1 523 ? -36.221 -30.266 2.904 1.00 76.56 523 GLY A CA 1
ATOM 3949 C C . GLY A 1 523 ? -35.204 -30.623 1.814 1.00 76.56 523 GLY A C 1
ATOM 3950 O O . GLY A 1 523 ? -34.434 -31.561 2.008 1.00 76.56 523 GLY A O 1
ATOM 3951 N N . VAL A 1 524 ? -35.173 -29.908 0.685 1.00 83.00 524 VAL A N 1
ATOM 3952 C CA . VAL A 1 524 ? -34.315 -30.238 -0.467 1.00 83.00 524 VAL A CA 1
ATOM 3953 C C . VAL A 1 524 ? -32.848 -29.950 -0.147 1.00 83.00 524 VAL A C 1
ATOM 3955 O O . VAL A 1 524 ? -32.015 -30.850 -0.222 1.00 83.00 524 VAL A O 1
ATOM 3958 N N . ALA A 1 525 ? -32.539 -28.731 0.306 1.00 77.81 525 ALA A N 1
ATOM 3959 C CA . ALA A 1 525 ? -31.177 -28.353 0.687 1.00 77.81 525 ALA A CA 1
ATOM 3960 C C . ALA A 1 525 ? -30.649 -29.179 1.876 1.00 77.81 525 ALA A C 1
ATOM 3962 O O . ALA A 1 525 ? -29.496 -29.596 1.867 1.00 77.81 525 ALA A O 1
ATOM 3963 N N . MET A 1 526 ? -31.505 -29.502 2.856 1.00 83.69 526 MET A N 1
ATOM 3964 C CA . MET A 1 526 ? -31.149 -30.389 3.976 1.00 83.69 526 MET A CA 1
ATOM 3965 C C . MET A 1 526 ? -30.704 -31.777 3.500 1.00 83.69 526 MET A C 1
ATOM 3967 O O . MET A 1 526 ? -29.719 -32.314 4.000 1.00 83.69 526 MET A O 1
ATOM 3971 N N . ALA A 1 527 ? -31.401 -32.353 2.517 1.00 84.19 527 ALA A N 1
ATOM 3972 C CA . ALA A 1 527 ? -31.027 -33.642 1.950 1.00 84.19 527 ALA A CA 1
ATOM 3973 C C . ALA A 1 527 ? -29.735 -33.570 1.121 1.00 84.19 527 ALA A C 1
ATOM 3975 O O . ALA A 1 527 ? -28.901 -34.467 1.224 1.00 84.19 527 ALA A O 1
ATOM 3976 N N . GLN A 1 528 ? -29.532 -32.492 0.353 1.00 81.56 528 GLN A N 1
ATOM 3977 C CA . GLN A 1 528 ? -28.277 -32.259 -0.372 1.00 81.56 528 GLN A CA 1
ATOM 3978 C C . GLN A 1 528 ? -27.084 -32.096 0.593 1.00 81.56 528 GLN A C 1
ATOM 3980 O O . GLN A 1 528 ? -26.011 -32.629 0.324 1.00 81.56 528 GLN A O 1
ATOM 3985 N N . VAL A 1 529 ? -27.270 -31.441 1.746 1.00 78.31 529 VAL A N 1
ATOM 3986 C CA . VAL A 1 529 ? -26.244 -31.328 2.800 1.00 78.31 529 VAL A CA 1
ATOM 3987 C C . VAL A 1 529 ? -25.952 -32.682 3.459 1.00 78.31 529 VAL A C 1
ATOM 3989 O O . VAL A 1 529 ? -24.785 -33.030 3.611 1.00 78.31 529 VAL A O 1
ATOM 3992 N N . LEU A 1 530 ? -26.970 -33.489 3.785 1.00 83.25 530 LEU A N 1
ATOM 3993 C CA . LEU A 1 530 ? -26.767 -34.845 4.324 1.00 83.25 530 LEU A CA 1
ATOM 3994 C C . LEU A 1 530 ? -26.008 -35.757 3.344 1.00 83.25 530 LEU A C 1
ATOM 3996 O O . LEU A 1 530 ? -25.086 -36.457 3.758 1.00 83.25 530 LEU A O 1
ATOM 4000 N N . HIS A 1 531 ? -26.319 -35.677 2.047 1.00 85.62 531 HIS A N 1
ATOM 4001 C CA . HIS A 1 531 ? -25.558 -36.354 0.993 1.00 85.62 531 HIS A CA 1
ATOM 4002 C C . HIS A 1 531 ? -24.086 -35.903 0.940 1.00 85.62 531 HIS A C 1
ATOM 4004 O O . HIS A 1 531 ? -23.203 -36.728 0.737 1.00 85.62 531 HIS A O 1
ATOM 4010 N N . GLN A 1 532 ? -23.794 -34.614 1.156 1.00 79.94 532 GLN A N 1
ATOM 4011 C CA . GLN A 1 532 ? -22.413 -34.106 1.184 1.00 79.94 532 GLN A CA 1
ATOM 4012 C C . GLN A 1 532 ? -21.641 -34.506 2.457 1.00 79.94 532 GLN A C 1
ATOM 4014 O O . GLN A 1 532 ? -20.431 -34.724 2.373 1.00 79.94 532 GLN A O 1
ATOM 4019 N N . ILE A 1 533 ? -22.327 -34.631 3.601 1.00 80.75 533 ILE A N 1
ATOM 4020 C CA . ILE A 1 533 ? -21.760 -35.116 4.874 1.00 80.75 533 ILE A CA 1
ATOM 4021 C C . ILE A 1 533 ? -21.333 -36.584 4.748 1.00 80.75 533 ILE A C 1
ATOM 4023 O O . ILE A 1 533 ? -20.178 -36.915 5.014 1.00 80.75 533 ILE A O 1
ATOM 4027 N N . ASP A 1 534 ? -22.241 -37.461 4.308 1.00 82.00 534 ASP A N 1
ATOM 4028 C CA . ASP A 1 534 ? -21.954 -38.887 4.145 1.00 82.00 534 ASP A CA 1
ATOM 4029 C C . ASP A 1 534 ? -22.598 -39.455 2.870 1.00 82.00 534 ASP A C 1
ATOM 4031 O O . ASP A 1 534 ? -23.737 -39.924 2.858 1.00 82.00 534 ASP A O 1
ATOM 4035 N N . VAL A 1 535 ? -21.820 -39.429 1.784 1.00 85.00 535 VAL A N 1
ATOM 4036 C CA . VAL A 1 535 ? -22.191 -39.954 0.457 1.00 85.00 535 VAL A CA 1
ATOM 4037 C C . VAL A 1 535 ? -22.431 -41.473 0.482 1.00 85.00 535 VAL A C 1
ATOM 4039 O O . VAL A 1 535 ? -23.142 -41.991 -0.378 1.00 85.00 535 VAL A O 1
ATOM 4042 N N . ALA A 1 536 ? -21.836 -42.202 1.436 1.00 81.56 536 ALA A N 1
ATOM 4043 C CA . ALA A 1 536 ? -21.954 -43.656 1.526 1.00 81.56 536 ALA A CA 1
ATOM 4044 C C . ALA A 1 536 ? -23.257 -44.086 2.218 1.00 81.56 536 ALA A C 1
ATOM 4046 O O . ALA A 1 536 ? -23.827 -45.114 1.848 1.00 81.56 536 ALA A O 1
ATOM 4047 N N . TRP A 1 537 ? -23.747 -43.297 3.180 1.00 85.44 537 TRP A N 1
ATOM 4048 C CA . TRP A 1 537 ? -25.034 -43.528 3.839 1.00 85.44 537 TRP A CA 1
ATOM 4049 C C . TRP A 1 537 ? -26.213 -42.861 3.115 1.00 85.44 537 TRP A C 1
ATOM 4051 O O . TRP A 1 537 ? -27.235 -43.496 2.848 1.00 85.44 537 TRP A O 1
ATOM 4061 N N . PHE A 1 538 ? -26.080 -41.580 2.765 1.00 88.19 538 PHE A N 1
ATOM 4062 C CA . PHE A 1 538 ? -27.123 -40.771 2.130 1.00 88.19 538 PHE A CA 1
ATOM 4063 C C . PHE A 1 538 ? -26.978 -40.776 0.599 1.00 88.19 538 PHE A C 1
ATOM 4065 O O . PHE A 1 538 ? -26.891 -39.724 -0.031 1.00 88.19 538 PHE A O 1
ATOM 4072 N N . ASP A 1 539 ? -26.919 -41.967 -0.003 1.00 86.31 539 ASP A N 1
ATOM 4073 C CA . ASP A 1 539 ? -26.587 -42.173 -1.422 1.00 86.31 539 ASP A CA 1
ATOM 4074 C C . ASP A 1 539 ? -27.560 -41.502 -2.426 1.00 86.31 539 ASP A C 1
ATOM 4076 O O . ASP A 1 539 ? -28.639 -41.016 -2.075 1.00 86.31 539 ASP A O 1
ATOM 4080 N N . GLU A 1 540 ? -27.218 -41.496 -3.722 1.00 85.06 540 GLU A N 1
ATOM 4081 C CA . GLU A 1 540 ? -28.119 -40.964 -4.764 1.00 85.06 540 GLU A CA 1
ATOM 4082 C C . GLU A 1 540 ? -29.475 -41.705 -4.813 1.00 85.06 540 GLU A C 1
ATOM 4084 O O . GLU A 1 540 ? -30.500 -41.114 -5.173 1.00 85.06 540 GLU A O 1
ATOM 4089 N N . SER A 1 541 ? -29.528 -42.983 -4.405 1.00 84.56 541 SER A N 1
ATOM 4090 C CA . SER A 1 541 ? -30.781 -43.746 -4.311 1.00 84.56 541 SER A CA 1
ATOM 4091 C C . SER A 1 541 ? -31.688 -43.259 -3.176 1.00 84.56 541 SER A C 1
ATOM 4093 O O . SER A 1 541 ? -32.903 -43.449 -3.249 1.00 84.56 541 SER A O 1
ATOM 4095 N N . TRP A 1 542 ? -31.125 -42.658 -2.125 1.00 90.81 542 TRP A N 1
ATOM 4096 C CA . TRP A 1 542 ? -31.828 -41.984 -1.039 1.00 90.81 542 TRP A CA 1
ATOM 4097 C C . TRP A 1 542 ? -32.202 -40.554 -1.435 1.00 90.81 542 TRP A C 1
ATOM 4099 O O . TRP A 1 542 ? -33.372 -40.182 -1.314 1.00 90.81 542 TRP A O 1
ATOM 4109 N N . LEU A 1 543 ? -31.255 -39.787 -1.986 1.00 87.25 543 LEU A N 1
ATOM 4110 C CA . LEU A 1 543 ? -31.460 -38.388 -2.374 1.00 87.25 543 LEU A CA 1
ATOM 4111 C C . LEU A 1 543 ? -32.573 -38.243 -3.427 1.00 87.25 543 LEU A C 1
ATOM 4113 O O . LEU A 1 543 ? -33.466 -37.413 -3.271 1.00 87.25 543 LEU A O 1
ATOM 4117 N N . SER A 1 544 ? -32.620 -39.135 -4.423 1.00 85.00 544 SER A N 1
ATOM 4118 C CA . SER A 1 544 ? -33.682 -39.191 -5.449 1.00 85.00 544 SER A CA 1
ATOM 4119 C C . SER A 1 544 ? -35.098 -39.489 -4.916 1.00 85.00 544 SER A C 1
ATOM 4121 O O . SER A 1 544 ? -36.078 -39.407 -5.661 1.00 85.00 544 SER A O 1
ATOM 4123 N N . ARG A 1 545 ? -35.256 -39.807 -3.621 1.00 86.50 545 ARG A N 1
ATOM 4124 C CA . ARG A 1 545 ? -36.569 -39.952 -2.957 1.00 86.50 545 ARG A CA 1
ATOM 4125 C C . ARG A 1 545 ? -37.140 -38.602 -2.514 1.00 86.50 545 ARG A C 1
ATOM 4127 O O . ARG A 1 545 ? -38.333 -38.528 -2.191 1.00 86.50 545 ARG A O 1
ATOM 4134 N N . ILE A 1 546 ? -36.319 -37.556 -2.464 1.00 88.75 546 ILE A N 1
ATOM 4135 C CA . ILE A 1 546 ? -36.700 -36.174 -2.161 1.00 88.75 546 ILE A CA 1
ATOM 4136 C C . ILE A 1 546 ? -37.204 -35.515 -3.449 1.00 88.75 546 ILE A C 1
ATOM 4138 O O . ILE A 1 546 ? -36.661 -35.739 -4.525 1.00 88.75 546 ILE A O 1
ATOM 4142 N N . LYS A 1 547 ? -38.290 -34.740 -3.364 1.00 84.38 547 LYS A N 1
ATOM 4143 C CA . LYS A 1 547 ? -38.846 -34.031 -4.527 1.00 84.38 547 LYS A CA 1
ATOM 4144 C C . LYS A 1 547 ? -38.357 -32.593 -4.546 1.00 84.38 547 LYS A C 1
ATOM 4146 O O . LYS A 1 547 ? -38.597 -31.888 -3.571 1.00 84.38 547 LYS A O 1
ATOM 4151 N N . GLU A 1 548 ? -37.748 -32.166 -5.645 1.00 75.38 548 GLU A N 1
ATOM 4152 C CA . GLU A 1 548 ? -37.252 -30.793 -5.811 1.00 75.38 548 GLU A CA 1
ATOM 4153 C C . GLU A 1 548 ? -38.387 -29.820 -6.186 1.00 75.38 548 GLU A C 1
ATOM 4155 O O . GLU A 1 548 ? -38.537 -28.776 -5.554 1.00 75.38 548 GLU A O 1
ATOM 4160 N N . ASP A 1 549 ? -39.275 -30.216 -7.109 1.00 68.25 549 ASP A N 1
ATOM 4161 C CA . ASP A 1 549 ? -40.517 -29.496 -7.439 1.00 68.25 549 ASP A CA 1
ATOM 4162 C C . ASP A 1 549 ? -41.547 -29.572 -6.289 1.00 68.25 549 ASP A C 1
ATOM 4164 O O . ASP A 1 549 ? -42.508 -30.351 -6.315 1.00 68.25 549 ASP A O 1
ATOM 4168 N N . THR A 1 550 ? -41.349 -28.767 -5.242 1.00 64.50 550 THR A N 1
ATOM 4169 C CA . THR A 1 550 ? -42.269 -28.688 -4.093 1.00 64.50 550 THR A CA 1
ATOM 4170 C C . THR A 1 550 ? -43.322 -27.590 -4.226 1.00 64.50 550 THR A C 1
ATOM 4172 O O . THR A 1 550 ? -44.454 -27.768 -3.766 1.00 64.50 550 THR A O 1
ATOM 4175 N N . GLY A 1 551 ? -42.951 -26.438 -4.802 1.00 66.12 551 GLY A N 1
ATOM 4176 C CA . GLY A 1 551 ? -43.731 -25.197 -4.710 1.00 66.12 551 GLY A CA 1
ATOM 4177 C C . GLY A 1 551 ? -44.141 -24.890 -3.262 1.00 66.12 551 GLY A C 1
ATOM 4178 O O . GLY A 1 551 ? -43.426 -25.249 -2.323 1.00 66.12 551 GLY A O 1
ATOM 4179 N N . ASP A 1 552 ? -45.335 -24.323 -3.075 1.00 66.19 552 ASP A N 1
ATOM 4180 C CA . ASP A 1 552 ? -45.969 -24.139 -1.757 1.00 66.19 552 ASP A CA 1
ATOM 4181 C C . ASP A 1 552 ? -46.915 -25.278 -1.348 1.00 66.19 552 ASP A C 1
ATOM 4183 O O . ASP A 1 552 ? -47.781 -25.129 -0.486 1.00 66.19 552 ASP A O 1
ATOM 4187 N N . ASN A 1 553 ? -46.740 -26.469 -1.926 1.00 79.06 553 ASN A N 1
ATOM 4188 C CA . ASN A 1 553 ? -47.512 -27.637 -1.525 1.00 79.06 553 ASN A CA 1
ATOM 4189 C C . ASN A 1 553 ? -46.956 -28.221 -0.214 1.00 79.06 553 ASN A C 1
ATOM 4191 O O . ASN A 1 553 ? -46.081 -29.091 -0.228 1.00 79.06 553 ASN A O 1
ATOM 4195 N N . TRP A 1 554 ? -47.484 -27.756 0.924 1.00 79.62 554 TRP A N 1
ATOM 4196 C CA . TRP A 1 554 ? -47.063 -28.169 2.273 1.00 79.62 554 TRP A CA 1
ATOM 4197 C C . TRP A 1 554 ? -47.013 -29.693 2.461 1.00 79.62 554 TRP A C 1
ATOM 4199 O O . TRP A 1 554 ? -46.117 -30.200 3.128 1.00 79.62 554 TRP A O 1
ATOM 4209 N N . ARG A 1 555 ? -47.890 -30.460 1.794 1.00 78.38 555 ARG A N 1
ATOM 4210 C CA . ARG A 1 555 ? -47.881 -31.935 1.853 1.00 78.38 555 ARG A CA 1
ATOM 4211 C C . ARG A 1 555 ? -46.635 -32.552 1.218 1.00 78.38 555 ARG A C 1
ATOM 4213 O O . ARG A 1 555 ? -46.204 -33.624 1.639 1.00 78.38 555 ARG A O 1
ATOM 4220 N N . ILE A 1 556 ? -46.055 -31.900 0.209 1.00 82.50 556 ILE A N 1
ATOM 4221 C CA . ILE A 1 556 ? -44.782 -32.316 -0.392 1.00 82.50 556 ILE A CA 1
ATOM 4222 C C . ILE A 1 556 ? -43.624 -31.901 0.520 1.00 82.50 556 ILE A C 1
ATOM 4224 O O . ILE A 1 556 ? -42.777 -32.744 0.804 1.00 82.50 556 ILE A O 1
ATOM 4228 N N . LYS A 1 557 ? -43.644 -30.671 1.059 1.00 83.69 557 LYS A N 1
ATOM 4229 C CA . LYS A 1 557 ? -42.668 -30.192 2.059 1.00 83.69 557 LYS A CA 1
ATOM 4230 C C . LYS A 1 557 ? -42.589 -31.156 3.262 1.00 83.69 557 LYS A C 1
ATOM 4232 O O . LYS A 1 557 ? -41.528 -31.707 3.545 1.00 83.69 557 LYS A O 1
ATOM 4237 N N . ALA A 1 558 ? -43.730 -31.504 3.862 1.00 84.56 558 ALA A N 1
ATOM 4238 C CA . ALA A 1 558 ? -43.833 -32.481 4.951 1.00 84.56 558 ALA A CA 1
ATOM 4239 C C . ALA A 1 558 ? -43.391 -33.900 4.539 1.00 84.56 558 ALA A C 1
ATOM 4241 O O . ALA A 1 558 ? -42.726 -34.596 5.307 1.00 84.56 558 ALA A O 1
ATOM 4242 N N . SER A 1 559 ? -43.698 -34.337 3.310 1.00 86.75 559 SER A N 1
ATOM 4243 C CA . SER A 1 559 ? -43.227 -35.630 2.791 1.00 86.75 559 SER A CA 1
ATOM 4244 C C . SER A 1 559 ? -41.713 -35.676 2.548 1.00 86.75 559 SER A C 1
ATOM 4246 O O . SER A 1 559 ? -41.146 -36.769 2.599 1.00 86.75 559 SER A O 1
ATOM 4248 N N . ASN A 1 560 ? -41.062 -34.542 2.283 1.00 89.81 560 ASN A N 1
ATOM 4249 C CA . ASN A 1 560 ? -39.608 -34.440 2.186 1.00 89.81 560 ASN A CA 1
ATOM 4250 C C . ASN A 1 560 ? -38.972 -34.421 3.581 1.00 89.81 560 ASN A C 1
ATOM 4252 O O . ASN A 1 560 ? -38.161 -35.298 3.872 1.00 89.81 560 ASN A O 1
ATOM 4256 N N . LEU A 1 561 ? -39.390 -33.513 4.473 1.00 87.19 561 LEU A N 1
ATOM 4257 C CA . LEU A 1 561 ? -38.830 -33.431 5.830 1.00 87.19 561 LEU A CA 1
ATOM 4258 C C . LEU A 1 561 ? -38.996 -34.738 6.616 1.00 87.19 561 LEU A C 1
ATOM 4260 O O . LEU A 1 561 ? -38.088 -35.128 7.343 1.00 87.19 561 LEU A O 1
ATOM 4264 N N . LYS A 1 562 ? -40.092 -35.483 6.413 1.00 88.88 562 LYS A N 1
ATOM 4265 C CA . LYS A 1 562 ? -40.261 -36.805 7.036 1.00 88.88 562 LYS A CA 1
ATOM 4266 C C . LYS A 1 562 ? -39.214 -37.828 6.580 1.00 88.88 562 LYS A C 1
ATOM 4268 O O . LYS A 1 562 ? -38.824 -38.673 7.378 1.00 88.88 562 LYS A O 1
ATOM 4273 N N . LYS A 1 563 ? -38.734 -37.754 5.333 1.00 90.12 563 LYS A N 1
ATOM 4274 C CA . LYS A 1 563 ? -37.644 -38.613 4.826 1.00 90.12 563 LYS A CA 1
ATOM 4275 C C . LYS A 1 563 ? -36.279 -38.149 5.327 1.00 90.12 563 LYS A C 1
ATOM 4277 O O . LYS A 1 563 ? -35.450 -38.996 5.635 1.00 90.12 563 LYS A O 1
ATOM 4282 N N . VAL A 1 564 ? -36.072 -36.833 5.432 1.00 88.94 564 VAL A N 1
ATOM 4283 C CA . VAL A 1 564 ? -34.869 -36.229 6.032 1.00 88.94 564 VAL A CA 1
ATOM 4284 C C . VAL A 1 564 ? -34.735 -36.684 7.486 1.00 88.94 564 VAL A C 1
ATOM 4286 O O . VAL A 1 564 ? -33.756 -37.344 7.819 1.00 88.94 564 VAL A O 1
ATOM 4289 N N . LEU A 1 565 ? -35.758 -36.454 8.319 1.00 89.00 565 LEU A N 1
ATOM 4290 C CA . LEU A 1 565 ? -35.766 -36.887 9.719 1.00 89.00 565 LEU A CA 1
ATOM 4291 C C . LEU A 1 565 ? -35.626 -38.411 9.854 1.00 89.00 565 LEU A C 1
ATOM 4293 O O . LEU A 1 565 ? -34.835 -38.872 10.666 1.00 89.00 565 LEU A O 1
ATOM 4297 N N . GLN A 1 566 ? -36.322 -39.207 9.033 1.00 88.44 566 GLN A N 1
ATOM 4298 C CA . GLN A 1 566 ? -36.169 -40.666 9.066 1.00 88.44 566 GLN A CA 1
ATOM 4299 C C . GLN A 1 566 ? -34.746 -41.117 8.679 1.00 88.44 566 GLN A C 1
ATOM 4301 O O . GLN A 1 566 ? -34.223 -42.042 9.293 1.00 88.44 566 GLN A O 1
ATOM 4306 N N . GLY A 1 567 ? -34.107 -40.464 7.702 1.00 87.19 567 GLY A N 1
ATOM 4307 C CA . GLY A 1 567 ? -32.717 -40.738 7.326 1.00 87.19 567 GLY A CA 1
ATOM 4308 C C . GLY A 1 567 ? -31.729 -40.412 8.448 1.00 87.19 567 GLY A C 1
ATOM 4309 O O . GLY A 1 567 ? -30.857 -41.225 8.740 1.00 87.19 567 GLY A O 1
ATOM 4310 N N . ILE A 1 568 ? -31.918 -39.270 9.117 1.00 87.31 568 ILE A N 1
ATOM 4311 C CA . ILE A 1 568 ? -31.156 -38.860 10.308 1.00 87.31 568 ILE A CA 1
ATOM 4312 C C . ILE A 1 568 ? -31.332 -39.879 11.445 1.00 87.31 568 ILE A C 1
ATOM 4314 O O . ILE A 1 568 ? -30.345 -40.336 12.011 1.00 87.31 568 ILE A O 1
ATOM 4318 N N . MET A 1 569 ? -32.569 -40.278 11.761 1.00 86.38 569 MET A N 1
ATOM 4319 C CA . MET A 1 569 ? -32.844 -41.245 12.834 1.00 86.38 569 MET A CA 1
ATOM 4320 C C . MET A 1 569 ? -32.215 -42.619 12.558 1.00 86.38 569 MET A C 1
ATOM 4322 O O . MET A 1 569 ? -31.657 -43.219 13.474 1.00 86.38 569 MET A O 1
ATOM 4326 N N . SER A 1 570 ? -32.252 -43.098 11.308 1.00 86.12 570 SER A N 1
ATOM 4327 C CA . SER A 1 570 ? -31.526 -44.312 10.909 1.00 86.12 570 SER A CA 1
ATOM 4328 C C . SER A 1 570 ? -30.007 -44.130 11.001 1.00 86.12 570 SER A C 1
ATOM 4330 O O . SER A 1 570 ? -29.342 -45.015 11.518 1.00 86.12 570 SER A O 1
ATOM 4332 N N . TYR A 1 571 ? -29.443 -42.990 10.584 1.00 85.75 571 TYR A N 1
ATOM 4333 C CA . TYR A 1 571 ? -28.001 -42.724 10.714 1.00 85.75 571 TYR A CA 1
ATOM 4334 C C . TYR A 1 571 ? -27.536 -42.758 12.178 1.00 85.75 571 TYR A C 1
ATOM 4336 O O . TYR A 1 571 ? -26.595 -43.473 12.520 1.00 85.75 571 TYR A O 1
ATOM 4344 N N . TYR A 1 572 ? -28.245 -42.065 13.072 1.00 82.81 572 TYR A N 1
ATOM 4345 C CA . TYR A 1 572 ? -27.947 -42.087 14.505 1.00 82.81 572 TYR A CA 1
ATOM 4346 C C . TYR A 1 572 ? -28.020 -43.505 15.093 1.00 82.81 572 TYR A C 1
ATOM 4348 O O . TYR A 1 572 ? -27.065 -43.964 15.713 1.00 82.81 572 TYR A O 1
ATOM 4356 N N . ASN A 1 573 ? -29.115 -44.228 14.855 1.00 80.25 573 ASN A N 1
ATOM 4357 C CA . ASN A 1 573 ? -29.360 -45.524 15.492 1.00 80.25 573 ASN A CA 1
ATOM 4358 C C . ASN A 1 573 ? -28.556 -46.687 14.870 1.00 80.25 573 ASN A C 1
ATOM 4360 O O . ASN A 1 573 ? -28.156 -47.603 15.584 1.00 80.25 573 ASN A O 1
ATOM 4364 N N . GLU A 1 574 ? -28.324 -46.676 13.553 1.00 81.38 574 GLU A N 1
ATOM 4365 C CA . GLU A 1 574 ? -27.716 -47.795 12.812 1.00 81.38 574 GLU A CA 1
ATOM 4366 C C . GLU A 1 574 ? -26.226 -47.584 12.491 1.00 81.38 574 GLU A C 1
ATOM 4368 O O . GLU A 1 574 ? -25.493 -48.569 12.408 1.00 81.38 574 GLU A O 1
ATOM 4373 N N . PHE A 1 575 ? -25.765 -46.334 1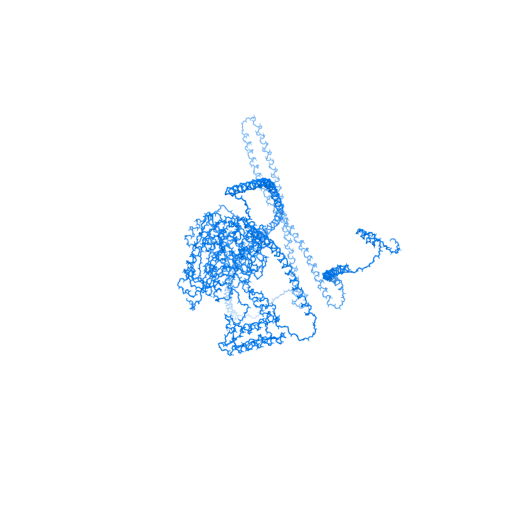2.332 1.00 78.62 575 PHE A N 1
ATOM 4374 C CA . PHE A 1 575 ? -24.362 -46.012 12.028 1.00 78.62 575 PHE A CA 1
ATOM 4375 C C . PHE A 1 575 ? -23.601 -45.460 13.245 1.00 78.62 575 PHE A C 1
ATOM 4377 O O . PHE A 1 575 ? -22.496 -45.921 13.525 1.00 78.62 575 PHE A O 1
ATOM 4384 N N . LEU A 1 576 ? -24.189 -44.529 14.008 1.00 76.69 576 LEU A N 1
ATOM 4385 C CA . LEU A 1 576 ? -23.549 -43.973 15.214 1.00 76.69 576 LEU A CA 1
ATOM 4386 C C . LEU A 1 576 ? -23.796 -44.805 16.489 1.00 76.69 576 LEU A C 1
ATOM 4388 O O . LEU A 1 576 ? -23.047 -44.682 17.456 1.00 76.69 576 LEU A O 1
ATOM 4392 N N . GLY A 1 577 ? -24.822 -45.666 16.503 1.00 73.38 577 GLY A N 1
ATOM 4393 C CA . GLY A 1 577 ? -25.220 -46.457 17.678 1.00 73.38 577 GLY A CA 1
ATOM 4394 C C . GLY A 1 577 ? -25.862 -45.631 18.804 1.00 73.38 577 GLY A C 1
ATOM 4395 O O . GLY A 1 577 ? -25.858 -46.056 19.959 1.00 73.38 577 GLY A O 1
ATOM 4396 N N . GLN A 1 578 ? -26.382 -44.451 18.465 1.00 77.12 578 GLN A N 1
ATOM 4397 C CA . GLN A 1 578 ? -26.875 -43.402 19.361 1.00 77.12 578 GLN A CA 1
ATOM 4398 C C . GLN A 1 578 ? -28.410 -43.308 19.329 1.00 77.12 578 GLN A C 1
ATOM 4400 O O . GLN A 1 578 ? -29.038 -43.569 18.299 1.00 77.12 578 GLN A O 1
ATOM 4405 N N . GLN A 1 579 ? -29.034 -42.927 20.449 1.00 72.06 579 GLN A N 1
ATOM 4406 C CA . GLN A 1 579 ? -30.497 -42.841 20.572 1.00 72.06 579 GLN A CA 1
ATOM 4407 C C . GLN A 1 579 ? -30.934 -41.416 20.905 1.00 72.06 579 GLN A C 1
ATOM 4409 O O . GLN A 1 579 ? -30.918 -40.983 22.055 1.00 72.06 579 GLN A O 1
ATOM 4414 N N . ILE A 1 580 ? -31.401 -40.714 19.869 1.00 76.69 580 ILE A N 1
ATOM 4415 C CA . ILE A 1 580 ? -31.975 -39.370 19.970 1.00 76.69 580 ILE A CA 1
ATOM 4416 C C . ILE A 1 580 ? -33.147 -39.388 20.967 1.00 76.69 580 ILE A C 1
ATOM 4418 O O . ILE A 1 580 ? -34.144 -40.077 20.747 1.00 76.69 580 ILE A O 1
ATOM 4422 N N . SER A 1 581 ? -33.032 -38.606 22.044 1.00 74.88 581 SER A N 1
ATOM 4423 C CA . SER A 1 581 ? -34.101 -38.409 23.033 1.00 74.88 581 SER A CA 1
ATOM 4424 C C . SER A 1 581 ? -35.371 -37.843 22.386 1.00 74.88 581 SER A C 1
ATOM 4426 O O . SER A 1 581 ? -35.286 -36.981 21.511 1.00 74.88 581 SER A O 1
ATOM 4428 N N . GLU A 1 582 ? -36.552 -38.261 22.858 1.00 71.94 582 GLU A N 1
ATOM 4429 C CA . GLU A 1 582 ? -37.848 -37.794 22.337 1.00 71.94 582 GLU A CA 1
ATOM 4430 C C . GLU A 1 582 ? -38.003 -36.259 22.401 1.00 71.94 582 GLU A C 1
ATOM 4432 O O . GLU A 1 582 ? -38.666 -35.678 21.547 1.00 71.94 582 GLU A O 1
ATOM 4437 N N . GLU A 1 583 ? -37.325 -35.585 23.340 1.00 67.75 583 GLU A N 1
ATOM 4438 C CA . GLU A 1 583 ? -37.293 -34.114 23.458 1.00 67.75 583 GLU A CA 1
ATOM 4439 C C . GLU A 1 583 ? -36.603 -33.391 22.284 1.00 67.75 583 GLU A C 1
ATOM 4441 O O . GLU A 1 583 ? -36.801 -32.190 22.097 1.00 67.75 583 GLU A O 1
ATOM 4446 N N . LEU A 1 584 ? -35.752 -34.091 21.525 1.00 71.31 584 LEU A N 1
ATOM 4447 C CA . LEU A 1 584 ? -34.967 -33.536 20.414 1.00 71.31 584 LEU A CA 1
ATOM 4448 C C . LEU A 1 584 ? -35.611 -33.800 19.042 1.00 71.31 584 LEU A C 1
ATOM 4450 O O . LEU A 1 584 ? -35.099 -33.331 18.027 1.00 71.31 584 LEU A O 1
ATOM 4454 N N . ILE A 1 585 ? -36.724 -34.540 18.990 1.00 82.69 585 ILE A N 1
ATOM 4455 C CA . ILE A 1 585 ? -37.419 -34.880 17.743 1.00 82.69 585 ILE A CA 1
ATOM 4456 C C . ILE A 1 585 ? -38.348 -33.713 17.342 1.00 82.69 585 ILE A C 1
ATOM 4458 O O . ILE A 1 585 ? -39.279 -33.406 18.085 1.00 82.69 585 ILE A O 1
ATOM 4462 N N . PRO A 1 586 ? -38.140 -33.059 16.182 1.00 85.94 586 PRO A N 1
ATOM 4463 C CA . PRO A 1 586 ? -38.874 -31.845 15.818 1.00 85.94 586 PRO A CA 1
ATOM 4464 C C . PRO A 1 586 ? -40.279 -32.107 15.253 1.00 85.94 586 PRO A C 1
ATOM 4466 O O . PRO A 1 586 ? -40.488 -33.055 14.484 1.00 85.94 586 PRO A O 1
ATOM 4469 N N . ASP A 1 587 ? -41.236 -31.214 15.534 1.00 84.69 587 ASP A N 1
ATOM 4470 C CA . ASP A 1 587 ? -42.580 -31.285 14.939 1.00 84.69 587 ASP A CA 1
ATOM 4471 C C . ASP A 1 587 ? -42.593 -30.771 13.490 1.00 84.69 587 ASP A C 1
ATOM 4473 O O . ASP A 1 587 ? -42.747 -29.583 13.189 1.00 84.69 587 ASP A O 1
ATOM 4477 N N . LEU A 1 588 ? -42.499 -31.722 12.562 1.00 84.88 588 LEU A N 1
ATOM 4478 C CA . LEU A 1 588 ? -42.496 -31.477 11.120 1.00 84.88 588 LEU A CA 1
ATOM 4479 C C . LEU A 1 588 ? -43.753 -30.763 10.588 1.00 84.88 588 LEU A C 1
ATOM 4481 O O . LEU A 1 588 ? -43.699 -30.198 9.491 1.00 84.88 588 LEU A O 1
ATOM 4485 N N . ASN A 1 589 ? -44.876 -30.773 11.315 1.00 81.12 589 ASN A N 1
ATOM 4486 C CA . ASN A 1 589 ? -46.078 -30.046 10.902 1.00 81.12 589 ASN A CA 1
ATOM 4487 C C . ASN A 1 589 ? -45.896 -28.542 11.152 1.00 81.12 589 ASN A C 1
ATOM 4489 O O . ASN A 1 589 ? -46.144 -27.738 10.258 1.00 81.12 589 ASN A O 1
ATOM 4493 N N . GLN A 1 590 ? -45.351 -28.155 12.309 1.00 78.56 590 GLN A N 1
ATOM 4494 C CA . GLN A 1 590 ? -45.079 -26.751 12.644 1.00 78.56 590 GLN A CA 1
ATOM 4495 C C . GLN A 1 590 ? -44.016 -26.134 11.715 1.00 78.56 590 GLN A C 1
ATOM 4497 O O . GLN A 1 590 ? -44.172 -24.996 11.265 1.00 78.56 590 GLN A O 1
ATOM 4502 N N . ILE A 1 591 ? -43.009 -26.912 11.298 1.00 80.81 591 ILE A N 1
ATOM 4503 C CA . ILE A 1 591 ? -42.037 -26.475 10.276 1.00 80.81 591 ILE A CA 1
ATOM 4504 C C . ILE A 1 591 ? -42.711 -26.207 8.914 1.00 80.81 591 ILE A C 1
ATOM 4506 O O . ILE A 1 591 ? -42.286 -25.314 8.183 1.00 80.81 591 ILE A O 1
ATOM 4510 N N . THR A 1 592 ? -43.756 -26.959 8.543 1.00 80.12 592 THR A N 1
ATOM 4511 C CA . THR A 1 592 ? -44.308 -26.941 7.169 1.00 80.12 592 THR A CA 1
ATOM 4512 C C . THR A 1 592 ? -45.606 -26.165 6.993 1.00 80.12 592 THR A C 1
ATOM 4514 O O . THR A 1 592 ? -45.876 -25.713 5.879 1.00 80.12 592 THR A O 1
ATOM 4517 N N . GLU A 1 593 ? -46.373 -25.961 8.064 1.00 75.75 593 GLU A N 1
ATOM 4518 C CA . GLU A 1 593 ? -47.567 -25.109 8.079 1.00 75.75 593 GLU A CA 1
ATOM 4519 C C . GLU A 1 593 ? -47.261 -23.699 8.616 1.00 75.75 593 GLU A C 1
ATOM 4521 O O . GLU A 1 593 ? -47.760 -22.721 8.060 1.00 75.75 593 GLU A O 1
ATOM 4526 N N . CYS A 1 594 ? -46.397 -23.571 9.634 1.00 73.06 594 CYS A N 1
ATOM 4527 C CA . CYS A 1 594 ? -46.102 -22.291 10.296 1.00 73.06 594 CYS A CA 1
ATOM 4528 C C . CYS A 1 594 ? -44.730 -21.686 9.944 1.00 73.06 594 CYS A C 1
ATOM 4530 O O . CYS A 1 594 ? -44.502 -20.516 10.242 1.00 73.06 594 CYS A O 1
ATOM 4532 N N . SER A 1 595 ? -43.827 -22.435 9.294 1.00 72.69 595 SER A N 1
ATOM 4533 C CA . SER A 1 595 ? -42.395 -22.082 9.172 1.00 72.69 595 SER A CA 1
ATOM 4534 C C . SER A 1 595 ? -41.707 -21.865 10.531 1.00 72.69 595 SER A C 1
ATOM 4536 O O . SER A 1 595 ? -40.885 -20.957 10.659 1.00 72.69 595 SER A O 1
ATOM 4538 N N . ASP A 1 596 ? -42.066 -22.654 11.552 1.00 78.75 596 ASP A N 1
ATOM 4539 C CA . ASP A 1 596 ? -41.549 -22.455 12.912 1.00 78.75 596 ASP A CA 1
ATOM 4540 C C . ASP A 1 596 ? -40.016 -22.581 12.984 1.00 78.75 596 ASP A C 1
ATOM 4542 O O . ASP A 1 596 ? -39.435 -23.568 12.526 1.00 78.75 596 ASP A O 1
ATOM 4546 N N . SER A 1 597 ? -39.360 -21.570 13.559 1.00 71.88 597 SER A N 1
ATOM 4547 C CA . SER A 1 597 ? -37.899 -21.469 13.610 1.00 71.88 597 SER A CA 1
ATOM 4548 C C . SER A 1 597 ? -37.251 -22.311 14.711 1.00 71.88 597 SER A C 1
ATOM 4550 O O . SER A 1 597 ? -36.068 -22.629 14.593 1.00 71.88 597 SER A O 1
ATOM 4552 N N . VAL A 1 598 ? -37.989 -22.698 15.755 1.00 77.19 598 VAL A N 1
ATOM 4553 C CA . VAL A 1 598 ? -37.479 -23.511 16.870 1.00 77.19 598 VAL A CA 1
ATOM 4554 C C . VAL A 1 598 ? -37.450 -24.982 16.462 1.00 77.19 598 VAL A C 1
ATOM 4556 O O . VAL A 1 598 ? -36.416 -25.639 16.590 1.00 77.19 598 VAL A O 1
ATOM 4559 N N . GLU A 1 599 ? -38.541 -25.485 15.883 1.00 81.38 599 GLU A N 1
ATOM 4560 C CA . GLU A 1 599 ? -38.602 -26.852 15.352 1.00 81.38 599 GLU A CA 1
ATOM 4561 C C . GLU A 1 599 ? -37.668 -27.026 14.137 1.00 81.38 599 GLU A C 1
ATOM 4563 O O . GLU A 1 599 ? -36.990 -28.050 14.007 1.00 81.38 599 GLU A O 1
AT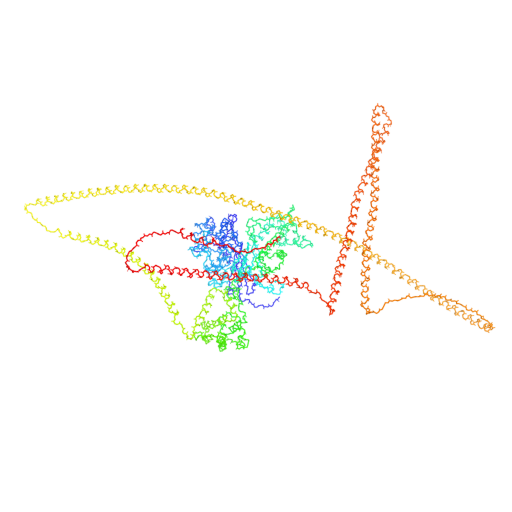OM 4568 N N . LEU A 1 600 ? -37.543 -26.001 13.280 1.00 80.25 600 LEU A N 1
ATOM 4569 C CA . LEU A 1 600 ? -36.549 -25.979 12.198 1.00 80.25 600 LEU A CA 1
ATOM 4570 C C . LEU A 1 600 ? -35.112 -25.973 12.750 1.00 80.25 600 LEU A C 1
ATOM 4572 O O . LEU A 1 600 ? -34.250 -26.671 12.213 1.00 80.25 600 LEU A O 1
ATOM 4576 N N . GLY A 1 601 ? -34.866 -25.235 13.838 1.00 75.88 601 GLY A N 1
ATOM 4577 C CA . GLY A 1 601 ? -33.589 -25.205 14.551 1.00 75.88 601 GLY A CA 1
ATOM 4578 C C . GLY A 1 601 ? -33.179 -26.581 15.079 1.00 75.88 601 GLY A C 1
ATOM 4579 O O . GLY A 1 601 ? -32.067 -27.023 14.800 1.00 75.88 601 GLY A O 1
ATOM 4580 N N . ARG A 1 602 ? -34.093 -27.311 15.736 1.00 81.19 602 ARG A N 1
ATOM 4581 C CA . ARG A 1 602 ? -33.859 -28.701 16.182 1.00 81.19 602 ARG A CA 1
ATOM 4582 C C . ARG A 1 602 ? -33.519 -29.640 15.022 1.00 81.19 602 ARG A C 1
ATOM 4584 O O . ARG A 1 602 ? -32.604 -30.454 15.133 1.00 81.19 602 ARG A O 1
ATOM 4591 N N . LEU A 1 603 ? -34.210 -29.521 13.884 1.00 81.56 603 LEU A N 1
ATOM 4592 C CA . LEU A 1 603 ? -33.910 -30.350 12.712 1.00 81.56 603 LEU A CA 1
ATOM 4593 C C . LEU A 1 603 ? -32.508 -30.061 12.144 1.00 81.56 603 LEU A C 1
ATOM 4595 O O . LEU A 1 603 ? -31.796 -30.990 11.765 1.00 81.56 603 LEU A O 1
ATOM 4599 N N . LEU A 1 604 ? -32.086 -28.792 12.128 1.00 83.00 604 LEU A N 1
ATOM 4600 C CA . LEU A 1 604 ? -30.730 -28.390 11.733 1.00 83.00 604 LEU A CA 1
ATOM 4601 C C . LEU A 1 604 ? -29.666 -28.834 12.751 1.00 83.00 604 LEU A C 1
ATOM 4603 O O . LEU A 1 604 ? -28.591 -29.269 12.344 1.00 83.00 604 LEU A O 1
ATOM 4607 N N . GLN A 1 605 ? -29.974 -28.797 14.051 1.00 81.31 605 GLN A N 1
ATOM 4608 C CA . GLN A 1 605 ? -29.116 -29.295 15.130 1.00 81.31 605 GLN A CA 1
ATOM 4609 C C . GLN A 1 605 ? -28.798 -30.787 14.935 1.00 81.31 605 GLN A C 1
ATOM 4611 O O . GLN A 1 605 ? -27.632 -31.172 14.973 1.00 81.31 605 GLN A O 1
ATOM 4616 N N . LEU A 1 606 ? -29.787 -31.622 14.601 1.00 83.06 606 LEU A N 1
ATOM 4617 C CA . LEU A 1 606 ? -29.544 -33.039 14.291 1.00 83.06 606 LEU A CA 1
ATOM 4618 C C . LEU A 1 606 ? -28.681 -33.251 13.025 1.00 83.06 606 LEU A C 1
ATOM 4620 O O . LEU A 1 606 ? -27.862 -34.170 12.990 1.00 83.06 606 LEU A O 1
ATOM 4624 N N . ILE A 1 607 ? -28.806 -32.402 11.995 1.00 84.81 607 ILE A N 1
ATOM 4625 C CA . ILE A 1 607 ? -27.951 -32.460 10.786 1.00 84.81 607 ILE A CA 1
ATOM 4626 C C . ILE A 1 607 ? -26.503 -32.060 11.120 1.00 84.81 607 ILE A C 1
ATOM 4628 O O . ILE A 1 607 ? -25.559 -32.725 10.691 1.00 84.81 607 ILE A O 1
ATOM 4632 N N . LEU A 1 608 ? -26.319 -31.018 11.934 1.00 80.19 608 LEU A N 1
ATOM 4633 C CA . LEU A 1 608 ? -25.020 -30.605 12.473 1.00 80.19 608 LEU A CA 1
ATOM 4634 C C . LEU A 1 608 ? -24.368 -31.735 13.291 1.00 80.19 608 LEU A C 1
ATOM 4636 O O . LEU A 1 608 ? -23.182 -32.019 13.125 1.00 80.19 608 LEU A O 1
ATOM 4640 N N . GLY A 1 609 ? -25.154 -32.434 14.111 1.00 79.56 609 GLY A N 1
ATOM 4641 C CA . GLY A 1 609 ? -24.708 -33.613 14.850 1.00 79.56 609 GLY A CA 1
ATOM 4642 C C . GLY A 1 609 ? -24.277 -34.785 13.956 1.00 79.56 609 GLY A C 1
ATOM 4643 O O . GLY A 1 609 ? -23.318 -35.477 14.299 1.00 79.56 609 GLY A O 1
ATOM 4644 N N . CYS A 1 610 ? -24.884 -34.957 12.774 1.00 81.94 610 CYS A N 1
ATOM 4645 C CA . CYS A 1 610 ? -24.390 -35.901 11.762 1.00 81.94 610 CYS A CA 1
ATOM 4646 C C . CYS A 1 610 ? -23.011 -35.469 11.224 1.00 81.94 610 CYS A C 1
ATOM 4648 O O . CYS A 1 610 ? -22.084 -36.277 11.177 1.00 81.94 610 CYS A O 1
ATOM 4650 N N . ALA A 1 611 ? -22.846 -34.186 10.876 1.00 80.44 611 ALA A N 1
ATOM 4651 C CA . ALA A 1 611 ? -21.597 -33.645 10.325 1.00 80.44 611 ALA A CA 1
ATOM 4652 C C . ALA A 1 611 ? -20.398 -33.793 11.282 1.00 80.44 611 ALA A C 1
ATOM 4654 O O . ALA A 1 611 ? -19.293 -34.131 10.857 1.00 80.44 611 ALA A O 1
ATOM 4655 N N . VAL A 1 612 ? -20.621 -33.582 12.582 1.00 81.19 612 VAL A N 1
ATOM 4656 C CA . VAL A 1 612 ? -19.583 -33.663 13.627 1.00 81.19 612 VAL A CA 1
ATOM 4657 C C . VAL A 1 612 ? -19.224 -35.112 13.999 1.00 81.19 612 VAL A C 1
ATOM 4659 O O . VAL A 1 612 ? -18.148 -35.348 14.550 1.00 81.19 612 VAL A O 1
ATOM 4662 N N . ASN A 1 613 ? -20.062 -36.100 13.662 1.00 79.31 613 ASN A N 1
ATOM 4663 C CA . ASN A 1 613 ? -19.835 -37.509 14.015 1.00 79.31 613 ASN A CA 1
ATOM 4664 C C . ASN A 1 613 ? -19.491 -38.442 12.838 1.00 79.31 613 ASN A C 1
ATOM 4666 O O . ASN A 1 613 ? -18.997 -39.541 13.089 1.00 79.31 613 ASN A O 1
ATOM 4670 N N . CYS A 1 614 ? -19.658 -38.004 11.586 1.00 81.38 614 CYS A N 1
ATOM 4671 C CA . CYS A 1 614 ? -19.281 -38.772 10.391 1.00 81.38 614 CYS A CA 1
ATOM 4672 C C . CYS A 1 614 ? -17.770 -39.088 10.292 1.00 81.38 614 CYS A C 1
ATOM 4674 O O . CYS A 1 614 ? -16.938 -38.495 10.988 1.00 81.38 614 CYS A O 1
ATOM 4676 N N . GLU A 1 615 ? -17.377 -39.983 9.374 1.00 76.25 615 GLU A N 1
ATOM 4677 C CA . GLU A 1 615 ? -15.957 -40.317 9.144 1.00 76.25 615 GLU A CA 1
ATOM 4678 C C . GLU A 1 615 ? -15.111 -39.083 8.778 1.00 76.25 615 GLU A C 1
ATOM 4680 O O . GLU A 1 615 ? -13.970 -38.943 9.225 1.00 76.25 615 GLU A O 1
ATOM 4685 N N . LYS A 1 616 ? -15.693 -38.144 8.021 1.00 77.88 616 LYS A N 1
ATOM 4686 C CA . LYS A 1 616 ? -15.056 -36.893 7.585 1.00 77.88 616 LYS A CA 1
ATOM 4687 C C . LYS A 1 616 ? -15.071 -35.773 8.624 1.00 77.88 616 LYS A C 1
ATOM 4689 O O . LYS A 1 616 ? -14.672 -34.658 8.302 1.00 77.88 616 LYS A O 1
ATOM 4694 N N . LYS A 1 617 ? -15.492 -36.020 9.869 1.00 78.31 617 LYS A N 1
ATOM 4695 C CA . LYS A 1 617 ? -15.721 -34.967 10.876 1.00 78.31 617 LYS A CA 1
ATOM 4696 C C . LYS A 1 617 ? -14.601 -33.941 11.050 1.00 78.31 617 LYS A C 1
ATOM 4698 O O . LYS A 1 617 ? -14.905 -32.806 11.379 1.00 78.31 617 LYS A O 1
ATOM 4703 N N . GLN A 1 618 ? -13.337 -34.282 10.793 1.00 73.50 618 GLN A N 1
ATOM 4704 C CA . GLN A 1 618 ? -12.237 -33.306 10.821 1.00 73.50 618 GLN A CA 1
ATOM 4705 C C . GLN A 1 618 ? -12.419 -32.165 9.801 1.00 73.50 618 GLN A C 1
ATOM 4707 O O . GLN A 1 618 ? -12.136 -31.019 10.126 1.00 73.50 618 GLN A O 1
ATOM 4712 N N . GLU A 1 619 ? -12.945 -32.445 8.605 1.00 72.75 619 GLU A N 1
ATOM 4713 C CA . GLU A 1 619 ? -13.245 -31.441 7.573 1.00 72.75 619 GLU A CA 1
ATOM 4714 C C . GLU A 1 619 ? -14.389 -30.515 8.024 1.00 72.75 619 GLU A C 1
ATOM 4716 O O . GLU A 1 619 ? -14.273 -29.292 7.975 1.00 72.75 619 GLU A O 1
ATOM 4721 N N . HIS A 1 620 ? -15.471 -31.089 8.559 1.00 71.81 620 HIS A N 1
ATOM 4722 C CA . HIS A 1 620 ? -16.626 -30.319 9.028 1.00 71.81 620 HIS A CA 1
ATOM 4723 C C . HIS A 1 620 ? -16.340 -29.534 10.318 1.00 71.81 620 HIS A C 1
ATOM 4725 O O . HIS A 1 620 ? -16.749 -28.381 10.422 1.00 71.81 620 HIS A O 1
ATOM 4731 N N . ILE A 1 621 ? -15.595 -30.108 11.270 1.00 75.00 621 ILE A N 1
ATOM 4732 C CA . ILE A 1 621 ? -15.135 -29.417 12.483 1.00 75.00 621 ILE A CA 1
ATOM 4733 C C . ILE A 1 621 ? -14.181 -28.281 12.104 1.00 75.00 621 ILE A C 1
ATOM 4735 O O . ILE A 1 621 ? -14.363 -27.171 12.591 1.00 75.00 621 ILE A O 1
ATOM 4739 N N . GLN A 1 622 ? -13.224 -28.499 11.194 1.00 71.62 622 GLN A N 1
ATOM 4740 C CA . GLN A 1 622 ? -12.336 -27.430 10.729 1.00 71.62 622 GLN A CA 1
ATOM 4741 C C . GLN A 1 622 ? -13.121 -26.280 10.081 1.00 71.62 622 GLN A C 1
ATOM 4743 O O . GLN A 1 622 ? -12.819 -25.122 10.353 1.00 71.62 622 GLN A O 1
ATOM 4748 N N . ASN A 1 623 ? -14.156 -26.581 9.290 1.00 66.62 623 ASN A N 1
ATOM 4749 C CA . ASN A 1 623 ? -15.027 -25.559 8.706 1.00 66.62 623 ASN A CA 1
ATOM 4750 C C . ASN A 1 623 ? -15.859 -24.823 9.778 1.00 66.62 623 ASN A C 1
ATOM 4752 O O . ASN A 1 623 ? -15.972 -23.599 9.716 1.00 66.62 623 ASN A O 1
ATOM 4756 N N . ILE A 1 624 ? -16.376 -25.521 10.798 1.00 73.69 624 ILE A N 1
ATOM 4757 C CA . ILE A 1 624 ? -17.046 -24.895 11.956 1.00 73.69 624 ILE A CA 1
ATOM 4758 C C . ILE A 1 624 ? -16.089 -23.940 12.686 1.00 73.69 624 ILE A C 1
ATOM 4760 O O . ILE A 1 624 ? -16.464 -22.804 12.960 1.00 73.69 624 ILE A O 1
ATOM 4764 N N . MET A 1 625 ? -14.833 -24.344 12.899 1.00 66.69 625 MET A N 1
ATOM 4765 C CA . MET A 1 625 ? -13.779 -23.515 13.504 1.00 66.69 625 MET A CA 1
ATOM 4766 C C . MET A 1 625 ? -13.334 -22.318 12.631 1.00 66.69 625 MET A C 1
ATOM 4768 O O . MET A 1 625 ? -12.474 -21.549 13.058 1.00 66.69 625 MET A O 1
ATOM 4772 N N . THR A 1 626 ? -13.903 -22.133 11.430 1.00 62.66 626 THR A N 1
ATOM 4773 C CA . THR A 1 626 ? -13.710 -20.930 10.586 1.00 62.66 626 THR A CA 1
ATOM 4774 C C . THR A 1 626 ? -14.919 -19.987 10.545 1.00 62.66 626 THR A C 1
ATOM 4776 O O . THR A 1 626 ? -14.874 -18.972 9.853 1.00 62.66 626 THR A O 1
ATOM 4779 N N . LEU A 1 627 ? -15.998 -20.289 11.275 1.00 59.25 627 LEU A N 1
ATOM 4780 C CA . LEU A 1 627 ? -17.150 -19.389 11.413 1.00 59.25 627 LEU A CA 1
ATOM 4781 C C . LEU A 1 627 ? -16.829 -18.215 12.362 1.00 59.25 627 LEU A C 1
ATOM 4783 O O . LEU A 1 627 ? -15.840 -18.247 13.091 1.00 59.25 627 LEU A O 1
ATOM 4787 N N . GLU A 1 628 ? -17.670 -17.180 12.380 1.00 61.22 628 GLU A N 1
ATOM 4788 C CA . GLU A 1 628 ? -17.576 -16.082 13.358 1.00 61.22 628 GLU A CA 1
ATOM 4789 C C . GLU A 1 628 ? -17.708 -16.621 14.795 1.00 61.22 628 GLU A C 1
ATOM 4791 O O . GLU A 1 628 ? -18.525 -17.507 15.024 1.00 61.22 628 GLU A O 1
ATOM 4796 N N . GLU A 1 629 ? -16.963 -16.094 15.774 1.00 58.88 629 GLU A N 1
ATOM 4797 C CA . GLU A 1 629 ? -16.952 -16.612 17.157 1.00 58.88 629 GLU A CA 1
ATOM 4798 C C . GLU A 1 629 ? -18.351 -16.665 17.803 1.00 58.88 629 GLU A C 1
ATOM 4800 O O . GLU A 1 629 ? -18.674 -17.623 18.503 1.00 58.88 629 GLU A O 1
ATOM 4805 N N . SER A 1 630 ? -19.227 -15.700 17.499 1.00 54.56 630 SER A N 1
ATOM 4806 C CA . SER A 1 630 ? -20.631 -15.708 17.939 1.00 54.56 630 SER A CA 1
ATOM 4807 C C . SER A 1 630 ? -21.395 -16.936 17.411 1.00 54.56 630 SER A C 1
ATOM 4809 O O . SER A 1 630 ? -22.101 -17.619 18.157 1.00 54.56 630 SER A O 1
ATOM 4811 N N . VAL A 1 631 ? -21.191 -17.267 16.134 1.00 60.47 631 VAL A N 1
ATOM 4812 C CA . VAL A 1 631 ? -21.772 -18.425 15.450 1.00 60.47 631 VAL A CA 1
ATOM 4813 C C . VAL A 1 631 ? -21.097 -19.713 15.915 1.00 60.47 631 VAL A C 1
ATOM 4815 O O . VAL A 1 631 ? -21.802 -20.685 16.166 1.00 60.47 631 VAL A O 1
ATOM 4818 N N . GLN A 1 632 ? -19.772 -19.727 16.109 1.00 64.88 632 GLN A N 1
ATOM 4819 C CA . GLN A 1 632 ? -19.061 -20.858 16.712 1.00 64.88 632 GLN A CA 1
ATOM 4820 C C . GLN A 1 632 ? -19.613 -21.169 18.098 1.00 64.88 632 GLN A C 1
ATOM 4822 O O . GLN A 1 632 ? -19.845 -22.335 18.393 1.00 64.88 632 GLN A O 1
ATOM 4827 N N . HIS A 1 633 ? -19.882 -20.159 18.930 1.00 66.38 633 HIS A N 1
ATOM 4828 C CA . HIS A 1 633 ? -20.438 -20.385 20.257 1.00 66.38 633 HIS A CA 1
ATOM 4829 C C . HIS A 1 633 ? -21.865 -20.945 20.185 1.00 66.38 633 HIS A C 1
ATOM 4831 O O . HIS A 1 633 ? -22.154 -21.904 20.895 1.00 66.38 633 HIS A O 1
ATOM 4837 N N . VAL A 1 634 ? -22.739 -20.439 19.305 1.00 70.19 634 VAL A N 1
ATOM 4838 C CA . VAL A 1 634 ? -24.093 -21.007 19.117 1.00 70.19 634 VAL A CA 1
ATOM 4839 C C . VAL A 1 634 ? -24.031 -22.444 18.582 1.00 70.19 634 VAL A C 1
ATOM 4841 O O . VAL A 1 634 ? -24.704 -23.327 19.108 1.00 70.19 634 VAL A O 1
ATOM 4844 N N . VAL A 1 635 ? -23.192 -22.705 17.577 1.00 72.12 635 VAL A N 1
ATOM 4845 C CA . VAL A 1 635 ? -22.981 -24.035 16.978 1.00 72.12 635 VAL A CA 1
ATOM 4846 C C . VAL A 1 635 ? -22.378 -25.009 17.994 1.00 72.12 635 VAL A C 1
ATOM 4848 O O . VAL A 1 635 ? -22.829 -26.148 18.099 1.00 72.12 635 VAL A O 1
ATOM 4851 N N . MET A 1 636 ? -21.408 -24.569 18.795 1.00 74.00 636 MET A N 1
ATOM 4852 C CA . MET A 1 636 ? -20.773 -25.378 19.833 1.00 74.00 636 MET A CA 1
ATOM 4853 C C . MET A 1 636 ? -21.699 -25.615 21.029 1.00 74.00 636 MET A C 1
ATOM 4855 O O . MET A 1 636 ? -21.711 -26.730 21.541 1.00 74.00 636 MET A O 1
ATOM 4859 N N . THR A 1 637 ? -22.536 -24.650 21.423 1.00 75.44 637 THR A N 1
ATOM 4860 C CA . THR A 1 637 ? -23.625 -24.879 22.388 1.00 75.44 637 THR A CA 1
ATOM 4861 C C . THR A 1 637 ? -24.612 -25.912 21.842 1.00 75.44 637 THR A C 1
ATOM 4863 O O . THR A 1 637 ? -24.922 -26.870 22.542 1.00 75.44 637 THR A O 1
ATOM 4866 N N . ALA A 1 638 ? -25.026 -25.811 20.575 1.00 70.94 638 ALA A N 1
ATOM 4867 C CA . ALA A 1 638 ? -25.931 -26.781 19.953 1.00 70.94 638 ALA A CA 1
ATOM 4868 C C . ALA A 1 638 ? -25.328 -28.204 19.870 1.00 70.94 638 ALA A C 1
ATOM 4870 O O . ALA A 1 638 ? -26.052 -29.187 20.039 1.00 70.94 638 ALA A O 1
ATOM 4871 N N . ILE A 1 639 ? -24.009 -28.329 19.666 1.00 73.94 639 ILE A N 1
ATOM 4872 C CA . ILE A 1 639 ? -23.265 -29.603 19.745 1.00 73.94 639 ILE A CA 1
ATOM 4873 C C . ILE A 1 639 ? -23.163 -30.098 21.197 1.00 73.94 639 ILE A C 1
ATOM 4875 O O . ILE A 1 639 ? -23.330 -31.291 21.453 1.00 73.94 639 ILE A O 1
ATOM 4879 N N . GLN A 1 640 ? -22.918 -29.210 22.162 1.00 73.00 640 GLN A N 1
ATOM 4880 C CA . GLN A 1 640 ? -22.860 -29.561 23.583 1.00 73.00 640 GLN A CA 1
ATOM 4881 C C . GLN A 1 640 ? -24.224 -30.023 24.112 1.00 73.00 640 GLN A C 1
ATOM 4883 O O . GLN A 1 640 ? -24.269 -30.989 24.866 1.00 73.00 640 GLN A O 1
ATOM 4888 N N . GLU A 1 641 ? -25.337 -29.423 23.690 1.00 71.00 641 GLU A N 1
ATOM 4889 C CA . GLU A 1 641 ? -26.697 -29.882 24.019 1.00 71.00 641 GLU A CA 1
ATOM 4890 C C . GLU A 1 641 ? -26.986 -31.298 23.499 1.00 71.00 641 GLU A C 1
ATOM 4892 O O . GLU A 1 641 ? -27.609 -32.093 24.205 1.00 71.00 641 GLU A O 1
ATOM 4897 N N . LEU A 1 642 ? -26.490 -31.640 22.302 1.00 68.56 642 LEU A N 1
ATOM 4898 C CA . LEU A 1 642 ? -26.578 -32.999 21.760 1.00 68.56 642 LEU A CA 1
ATOM 4899 C C . LEU A 1 642 ? -25.733 -33.983 22.580 1.00 68.56 642 LEU A C 1
ATOM 4901 O O . LEU A 1 642 ? -26.240 -35.012 23.016 1.00 68.56 642 LEU A O 1
ATOM 4905 N N . MET A 1 643 ? -24.453 -33.672 22.814 1.00 64.44 643 MET A N 1
ATOM 4906 C CA . MET A 1 643 ? -23.529 -34.618 23.456 1.00 64.44 643 MET A CA 1
ATOM 4907 C C . MET A 1 643 ? -23.699 -34.726 24.980 1.00 64.44 643 MET A C 1
ATOM 4909 O O . MET A 1 643 ? -23.369 -35.758 25.556 1.00 64.44 643 MET A O 1
ATOM 4913 N N . SER A 1 644 ? -24.228 -33.700 25.655 1.00 59.50 644 SER A N 1
ATOM 4914 C CA . SER A 1 644 ? -24.434 -33.718 27.116 1.00 59.50 644 SER A CA 1
ATOM 4915 C C . SER A 1 644 ? -25.657 -34.523 27.566 1.00 59.50 644 SER A C 1
ATOM 4917 O O . SER A 1 644 ? -25.728 -34.899 28.736 1.00 59.50 644 SER A O 1
ATOM 4919 N N . LYS A 1 645 ? -26.596 -34.833 26.658 1.00 56.12 645 LYS A N 1
ATOM 4920 C CA . LYS A 1 645 ? -27.768 -35.678 26.948 1.00 56.12 645 LYS A CA 1
ATOM 4921 C C . LYS A 1 645 ? -27.542 -37.181 26.707 1.00 56.12 645 LYS A C 1
ATOM 4923 O O . LYS A 1 645 ? -28.408 -37.973 27.068 1.00 56.12 645 LYS A O 1
ATOM 4928 N N . GLU A 1 646 ? -26.389 -37.598 26.173 1.00 43.09 646 GLU A N 1
ATOM 4929 C CA . GLU A 1 646 ? -26.092 -39.005 25.843 1.00 43.09 646 GLU A CA 1
ATOM 4930 C C . GLU A 1 646 ? -25.076 -39.694 26.779 1.00 43.09 646 GLU A C 1
ATOM 4932 O O . GLU A 1 646 ? -24.072 -40.249 26.337 1.00 43.09 646 GLU A O 1
ATOM 4937 N N . ILE A 1 647 ? -25.364 -39.759 28.085 1.00 36.81 647 ILE A N 1
ATOM 4938 C CA . ILE A 1 647 ? -24.804 -40.825 28.942 1.00 36.81 647 ILE A CA 1
ATOM 4939 C C . ILE A 1 647 ? -25.904 -41.411 29.838 1.00 36.81 647 ILE A C 1
ATOM 4941 O O . ILE A 1 647 ? -26.082 -41.008 30.985 1.00 36.81 647 ILE A O 1
ATOM 4945 N N . VAL A 1 648 ? -26.613 -42.421 29.324 1.00 34.62 648 VAL A N 1
ATOM 4946 C CA . VAL A 1 648 ? -27.454 -43.325 30.128 1.00 34.62 648 VAL A CA 1
ATOM 4947 C C . VAL A 1 648 ? -27.062 -44.769 29.816 1.00 34.62 648 VAL A C 1
ATOM 4949 O O . VAL A 1 648 ? -27.674 -45.446 28.993 1.00 34.62 648 VAL A O 1
ATOM 4952 N N . SER A 1 649 ? -26.008 -45.253 30.474 1.00 27.83 649 SER A N 1
ATOM 4953 C CA . SER A 1 649 ? -25.636 -46.669 30.464 1.00 27.83 649 SER A CA 1
ATOM 4954 C C . SER A 1 649 ? -26.320 -47.417 31.617 1.00 27.83 649 SER A C 1
ATOM 4956 O O . SER A 1 649 ? -26.379 -46.951 32.754 1.00 27.83 649 SER A O 1
ATOM 4958 N N . CYS A 1 650 ? -26.874 -48.594 31.318 1.00 27.84 650 CYS A N 1
ATOM 4959 C CA . CYS A 1 650 ? -27.564 -49.438 32.300 1.00 27.84 650 CYS A CA 1
ATOM 4960 C C . CYS A 1 650 ? -26.545 -50.039 33.304 1.00 27.84 650 CYS A C 1
ATOM 4962 O O . CYS A 1 650 ? -25.430 -50.370 32.892 1.00 27.84 650 CYS A O 1
ATOM 4964 N N . PRO A 1 651 ? -26.858 -50.169 34.610 1.00 38.75 651 PRO A N 1
ATOM 4965 C CA . PRO A 1 651 ? -25.821 -50.131 35.640 1.00 38.75 651 PRO A CA 1
ATOM 4966 C C . PRO A 1 651 ? -25.169 -51.482 35.962 1.00 38.75 651 PRO A C 1
ATOM 4968 O O . PRO A 1 651 ? -25.844 -52.487 36.190 1.00 38.75 651 PRO A O 1
ATOM 4971 N N . THR A 1 652 ? -23.850 -51.453 36.166 1.00 33.41 652 THR A N 1
ATOM 4972 C CA . THR A 1 652 ? -23.115 -52.451 36.959 1.00 33.41 652 THR A CA 1
ATOM 4973 C C . THR A 1 652 ? -22.125 -51.751 37.892 1.00 33.41 652 THR A C 1
ATOM 4975 O O . THR A 1 652 ? -21.114 -51.247 37.421 1.00 33.41 652 THR A O 1
ATOM 4978 N N . ASN A 1 653 ? -22.441 -51.739 39.192 1.00 46.12 653 ASN A N 1
ATOM 4979 C CA . ASN A 1 653 ? -21.597 -51.405 40.353 1.00 46.12 653 ASN A CA 1
ATOM 4980 C C . ASN A 1 653 ? -20.341 -50.532 40.138 1.00 46.12 653 ASN A C 1
ATOM 4982 O O . ASN A 1 653 ? -19.293 -51.072 39.800 1.00 46.12 653 ASN A O 1
ATOM 4986 N N . ASP A 1 654 ? -20.390 -49.269 40.582 1.00 37.19 654 ASP A N 1
ATOM 4987 C CA . ASP A 1 654 ? -19.255 -48.670 41.314 1.00 37.19 654 ASP A CA 1
ATOM 4988 C C . ASP A 1 654 ? -19.697 -47.514 42.242 1.00 37.19 654 ASP A C 1
ATOM 4990 O O . ASP A 1 654 ? -19.357 -46.343 42.076 1.00 37.19 654 ASP A O 1
ATOM 4994 N N . ALA A 1 655 ? -20.497 -47.852 43.261 1.00 42.28 655 ALA A N 1
ATOM 4995 C CA . ALA A 1 655 ? -21.088 -46.914 44.230 1.00 42.28 655 ALA A CA 1
ATOM 4996 C C . ALA A 1 655 ? -20.081 -46.372 45.278 1.00 42.28 655 ALA A C 1
ATOM 4998 O O . ALA A 1 655 ? -20.377 -46.323 46.472 1.00 42.28 655 ALA A O 1
ATOM 4999 N N . VAL A 1 656 ? -18.868 -46.020 44.839 1.00 45.12 656 VAL A N 1
ATOM 5000 C CA . VAL A 1 656 ? -17.752 -45.569 45.692 1.00 45.12 656 VAL A CA 1
ATOM 5001 C C . VAL A 1 656 ? -17.180 -44.229 45.214 1.00 45.12 656 VAL A C 1
ATOM 5003 O O . VAL A 1 656 ? -17.014 -43.322 46.027 1.00 45.12 656 VAL A O 1
ATOM 5006 N N . GLY A 1 657 ? -16.943 -44.059 43.906 1.00 48.78 657 GLY A N 1
ATOM 5007 C CA . GLY A 1 657 ? -16.330 -42.834 43.367 1.00 48.78 657 GLY A CA 1
ATOM 5008 C C . GLY A 1 657 ? -17.212 -41.583 43.484 1.00 48.78 657 GLY A C 1
ATOM 5009 O O . GLY A 1 657 ? -16.715 -40.488 43.746 1.00 48.78 657 GLY A O 1
ATOM 5010 N N . GLU A 1 658 ? -18.531 -41.744 43.360 1.00 44.84 658 GLU A N 1
ATOM 5011 C CA . GLU A 1 658 ? -19.495 -40.638 43.443 1.00 44.84 658 GLU A CA 1
ATOM 5012 C C . GLU A 1 658 ? -19.501 -39.977 44.837 1.00 44.84 658 GLU A C 1
ATOM 5014 O O . GLU A 1 658 ? -19.621 -38.756 44.954 1.00 44.84 658 GLU A O 1
ATOM 5019 N N . LEU A 1 659 ? -19.265 -40.766 45.893 1.00 43.28 659 LEU A N 1
ATOM 5020 C CA . LEU A 1 659 ? -19.206 -40.280 47.272 1.00 43.28 659 LEU A CA 1
ATOM 5021 C C . LEU A 1 659 ? -17.910 -39.503 47.561 1.00 43.28 659 LEU A C 1
ATOM 5023 O O . LEU A 1 659 ? -17.962 -38.475 48.233 1.00 43.28 659 LEU A O 1
ATOM 5027 N N . GLU A 1 660 ? -16.759 -39.937 47.031 1.00 47.28 660 GLU A N 1
ATOM 5028 C CA . GLU A 1 660 ? -15.505 -39.174 47.151 1.00 47.28 660 GLU A CA 1
ATOM 5029 C C . GLU A 1 660 ? -15.580 -37.837 46.400 1.00 47.28 660 GLU A C 1
ATOM 5031 O O . GLU A 1 660 ? -15.091 -36.819 46.896 1.00 47.28 660 GLU A O 1
ATOM 5036 N N . GLN A 1 661 ? -16.230 -37.802 45.232 1.00 51.94 661 GLN A N 1
ATOM 5037 C CA . GLN A 1 661 ? -16.334 -36.576 44.440 1.00 51.94 661 GLN A CA 1
ATOM 5038 C C . GLN A 1 661 ? -17.331 -35.565 45.036 1.00 51.94 661 GLN A C 1
ATOM 5040 O O . GLN A 1 661 ? -17.074 -34.360 44.974 1.00 51.94 661 GLN A O 1
ATOM 5045 N N . GLN A 1 662 ? -18.411 -36.028 45.679 1.00 48.62 662 GLN A N 1
ATOM 5046 C CA . GLN A 1 662 ? -19.278 -35.177 46.507 1.00 48.62 662 GLN A CA 1
ATOM 5047 C C . GLN A 1 662 ? -18.551 -34.679 47.766 1.00 48.62 662 GLN A C 1
ATOM 5049 O O . GLN A 1 662 ? -18.585 -33.483 48.057 1.00 48.62 662 GLN A O 1
ATOM 5054 N N . LEU A 1 663 ? -17.836 -35.561 48.477 1.00 47.78 663 LEU A N 1
ATOM 5055 C CA . LEU A 1 663 ? -17.076 -35.202 49.680 1.00 47.78 663 LEU A CA 1
ATOM 5056 C C . LEU A 1 663 ? -15.996 -34.149 49.391 1.00 47.78 663 LEU A C 1
ATOM 5058 O O . LEU A 1 663 ? -15.782 -33.259 50.211 1.00 47.78 663 LEU A O 1
ATOM 5062 N N . LYS A 1 664 ? -15.337 -34.215 48.227 1.00 61.97 664 LYS A N 1
ATOM 5063 C CA . LYS A 1 664 ? -14.325 -33.227 47.837 1.00 61.97 664 LYS A CA 1
ATOM 5064 C C . LYS A 1 664 ? -14.925 -31.837 47.601 1.00 61.97 664 LYS A C 1
ATOM 5066 O O . LYS A 1 664 ? -14.393 -30.878 48.148 1.00 61.97 664 LYS A O 1
ATOM 5071 N N . ARG A 1 665 ? -16.049 -31.728 46.877 1.00 62.41 665 ARG A N 1
ATOM 5072 C CA . ARG A 1 665 ? -16.744 -30.437 46.681 1.00 62.41 665 ARG A CA 1
ATOM 5073 C C . ARG A 1 665 ? -17.223 -29.854 48.009 1.00 62.41 665 ARG A C 1
ATOM 5075 O O . ARG A 1 665 ? -16.931 -28.705 48.300 1.00 62.41 665 ARG A O 1
ATOM 5082 N N . ALA A 1 666 ? -17.837 -30.678 48.860 1.00 54.00 666 ALA A N 1
ATOM 5083 C CA . ALA A 1 666 ? -18.284 -30.259 50.189 1.00 54.00 666 ALA A CA 1
ATOM 5084 C C . ALA A 1 666 ? -17.129 -29.821 51.117 1.00 54.00 666 ALA A C 1
ATOM 5086 O O . ALA A 1 666 ? -17.344 -29.014 52.017 1.00 54.00 666 ALA A O 1
ATOM 5087 N N . LEU A 1 667 ? -15.907 -30.333 50.920 1.00 57.44 667 LEU A N 1
ATOM 5088 C CA . LEU A 1 667 ? -14.711 -29.862 51.629 1.00 57.44 667 LEU A CA 1
ATOM 5089 C C . LEU A 1 667 ? -14.174 -28.541 51.068 1.00 57.44 667 LEU A C 1
ATOM 5091 O O . LEU A 1 667 ? -13.723 -27.710 51.851 1.00 57.44 667 LEU A O 1
ATOM 5095 N N . GLU A 1 668 ? -14.233 -28.344 49.751 1.00 64.06 668 GLU A N 1
ATOM 5096 C CA . GLU A 1 668 ? -13.812 -27.106 49.082 1.00 64.06 668 GLU A CA 1
ATOM 5097 C C . GLU A 1 668 ? -14.774 -25.950 49.434 1.00 64.06 668 GLU A C 1
ATOM 5099 O O . GLU A 1 668 ? -14.324 -24.930 49.955 1.00 64.06 668 GLU A O 1
ATOM 5104 N N . GLU A 1 669 ? -16.091 -26.169 49.334 1.00 62.22 669 GLU A N 1
ATOM 5105 C CA . GLU A 1 669 ? -17.147 -25.248 49.802 1.00 62.22 669 GLU A CA 1
ATOM 5106 C C . GLU A 1 669 ? -17.023 -24.926 51.306 1.00 62.22 669 GLU A C 1
ATOM 5108 O O . GLU A 1 669 ? -17.160 -23.774 51.722 1.00 62.22 669 GLU A O 1
ATOM 5113 N N . LEU A 1 670 ? -16.716 -25.924 52.147 1.00 52.75 670 LEU A N 1
ATOM 5114 C CA . LEU A 1 670 ? -16.496 -25.714 53.583 1.00 52.75 670 LEU A CA 1
ATOM 5115 C C . LEU A 1 670 ? -15.233 -24.886 53.864 1.00 52.75 670 LEU A C 1
ATOM 5117 O O . LEU A 1 670 ? -15.202 -24.150 54.850 1.00 52.75 670 LEU A O 1
ATOM 5121 N N . GLN A 1 671 ? -14.190 -24.997 53.038 1.00 63.78 671 GLN A N 1
ATOM 5122 C CA . GLN A 1 671 ? -12.971 -24.202 53.196 1.00 63.78 671 GLN A CA 1
ATOM 5123 C C . GLN A 1 671 ? -13.200 -22.733 52.823 1.00 63.78 671 GLN A C 1
ATOM 5125 O O . GLN A 1 671 ? -12.710 -21.848 53.523 1.00 63.78 671 GLN A O 1
ATOM 5130 N N . GLU A 1 672 ? -13.984 -22.486 51.775 1.00 65.44 672 GLU A N 1
ATOM 5131 C CA . GLU A 1 672 ? -14.365 -21.149 51.312 1.00 65.44 672 GLU A CA 1
ATOM 5132 C C . GLU A 1 672 ? -15.283 -20.455 52.337 1.00 65.44 672 GLU A C 1
ATOM 5134 O O . GLU A 1 672 ? -14.956 -19.377 52.836 1.00 65.44 672 GLU A O 1
ATOM 5139 N N . ALA A 1 673 ? -16.326 -21.146 52.815 1.00 57.94 673 ALA A N 1
ATOM 5140 C CA . ALA A 1 673 ? -17.199 -20.656 53.887 1.00 57.94 673 ALA A CA 1
ATOM 5141 C C . ALA A 1 673 ? -16.474 -20.448 55.237 1.00 57.94 673 ALA A C 1
ATOM 5143 O O . ALA A 1 673 ? -16.909 -19.646 56.067 1.00 57.94 673 ALA A O 1
ATOM 5144 N N . LEU A 1 674 ? -15.365 -21.155 55.496 1.00 58.31 674 LEU A N 1
ATOM 5145 C CA . LEU A 1 674 ? -14.509 -20.902 56.664 1.00 58.31 674 LEU A CA 1
ATOM 5146 C C . LEU A 1 674 ? -13.622 -19.659 56.495 1.00 58.31 674 LEU A C 1
ATOM 5148 O O . LEU A 1 674 ? -13.306 -19.028 57.505 1.00 58.31 674 LEU A O 1
ATOM 5152 N N . ALA A 1 675 ? -13.250 -19.292 55.265 1.00 67.69 675 ALA A N 1
ATOM 5153 C CA . ALA A 1 675 ? -12.530 -18.054 54.978 1.00 67.69 675 ALA A CA 1
ATOM 5154 C C . ALA A 1 675 ? -13.454 -16.834 55.128 1.00 67.69 675 ALA A C 1
ATOM 5156 O O . ALA A 1 675 ? -13.159 -15.958 55.942 1.00 67.69 675 ALA A O 1
ATOM 5157 N N . GLU A 1 676 ? -14.617 -16.837 54.459 1.00 64.25 676 GLU A N 1
ATOM 5158 C CA . GLU A 1 676 ? -15.639 -15.781 54.595 1.00 64.25 676 GLU A CA 1
ATOM 5159 C C . GLU A 1 676 ? -16.035 -15.561 56.061 1.00 64.25 676 GLU A C 1
ATOM 5161 O O . GLU A 1 676 ? -16.146 -14.430 56.537 1.00 64.25 676 GLU A O 1
ATOM 5166 N N . LYS A 1 677 ? -16.206 -16.653 56.817 1.00 64.12 677 LYS A N 1
ATOM 5167 C CA . LYS A 1 677 ? -16.529 -16.599 58.244 1.00 64.12 677 LYS A CA 1
ATOM 5168 C C . LYS A 1 677 ? -15.475 -15.855 59.061 1.00 64.12 677 LYS A C 1
ATOM 5170 O O . LYS A 1 677 ? -15.857 -15.123 59.970 1.00 64.12 677 LYS A O 1
ATOM 5175 N N . GLU A 1 678 ? -14.182 -16.067 58.817 1.00 66.19 678 GLU A N 1
ATOM 5176 C CA . GLU A 1 678 ? -13.132 -15.438 59.629 1.00 66.19 678 GLU A CA 1
ATOM 5177 C C . GLU A 1 678 ? -12.875 -13.979 59.194 1.00 66.19 678 GLU A C 1
ATOM 5179 O O . GLU A 1 678 ? -12.568 -13.146 60.046 1.00 66.19 678 GLU A O 1
ATOM 5184 N N . GLU A 1 679 ? -13.125 -13.629 57.926 1.00 64.88 679 GLU A N 1
ATOM 5185 C CA . GLU A 1 679 ? -13.189 -12.233 57.456 1.00 64.88 679 GLU A CA 1
ATOM 5186 C C . GLU A 1 679 ? -14.367 -11.477 58.099 1.00 64.88 679 GLU A C 1
ATOM 5188 O O . GLU A 1 679 ? -14.177 -10.432 58.729 1.00 64.88 679 GLU A O 1
ATOM 5193 N N . LEU A 1 680 ? -15.576 -12.054 58.065 1.00 58.25 680 LEU A N 1
ATOM 5194 C CA . LEU A 1 680 ? -16.744 -11.531 58.787 1.00 58.25 680 LEU A CA 1
ATOM 5195 C C . LEU A 1 680 ? -16.473 -11.394 60.291 1.00 58.25 680 LEU A C 1
ATOM 5197 O O . LEU A 1 680 ? -16.960 -10.463 60.928 1.00 58.25 680 LEU A O 1
ATOM 5201 N N . ARG A 1 681 ? -15.666 -12.286 60.871 1.00 61.56 681 ARG A N 1
ATOM 5202 C CA . ARG A 1 681 ? -15.298 -12.255 62.291 1.00 61.56 681 ARG A CA 1
ATOM 5203 C C . ARG A 1 681 ? -14.337 -11.119 62.630 1.00 61.56 681 ARG A C 1
ATOM 5205 O O . ARG A 1 681 ? -14.533 -10.483 63.664 1.00 61.56 681 ARG A O 1
ATOM 5212 N N . GLN A 1 682 ? -13.361 -10.821 61.768 1.00 65.94 682 GLN A N 1
ATOM 5213 C CA . GLN A 1 682 ? -12.554 -9.600 61.890 1.00 65.94 682 GLN A CA 1
ATOM 5214 C C . GLN A 1 682 ? -13.442 -8.357 61.778 1.00 65.94 682 GLN A C 1
ATOM 5216 O O . GLN A 1 682 ? -13.344 -7.457 62.611 1.00 65.94 682 GLN A O 1
ATOM 5221 N N . ARG A 1 683 ? -14.385 -8.343 60.827 1.00 60.25 683 ARG A N 1
ATOM 5222 C CA . ARG A 1 683 ? -15.302 -7.212 60.646 1.00 60.25 683 ARG A CA 1
ATOM 5223 C C . ARG A 1 683 ? -16.252 -7.012 61.832 1.00 60.25 683 ARG A C 1
ATOM 5225 O O . ARG A 1 683 ? -16.523 -5.874 62.205 1.00 60.25 683 ARG A O 1
ATOM 5232 N N . CYS A 1 684 ? -16.701 -8.090 62.478 1.00 54.53 684 CYS A N 1
ATOM 5233 C CA . CYS A 1 684 ? -17.417 -8.014 63.753 1.00 54.53 684 CYS A CA 1
ATOM 5234 C C . CYS A 1 684 ? -16.539 -7.457 64.884 1.00 54.53 684 CYS A C 1
ATOM 5236 O O . CYS A 1 684 ? -17.029 -6.636 65.649 1.00 54.53 684 CYS A O 1
ATOM 5238 N N . GLN A 1 685 ? -15.256 -7.828 64.975 1.00 66.31 685 GLN A N 1
ATOM 5239 C CA . GLN A 1 685 ? -14.357 -7.279 66.001 1.00 66.31 685 GLN A CA 1
ATOM 5240 C C . GLN A 1 685 ? -14.094 -5.774 65.825 1.00 66.31 685 GLN A C 1
ATOM 5242 O O . GLN A 1 685 ? -14.081 -5.046 66.816 1.00 66.31 685 GLN A O 1
ATOM 5247 N N . GLU A 1 686 ? -13.948 -5.281 64.590 1.00 65.94 686 GLU A N 1
ATOM 5248 C CA . GLU A 1 686 ? -13.867 -3.835 64.326 1.00 65.94 686 GLU A CA 1
ATOM 5249 C C . GLU A 1 686 ? -15.147 -3.098 64.757 1.00 65.94 686 GLU A C 1
ATOM 5251 O O . GLU A 1 686 ? -15.078 -2.022 65.355 1.00 65.94 686 GLU A O 1
ATOM 5256 N N . LEU A 1 687 ? -16.318 -3.683 64.485 1.00 59.97 687 LEU A N 1
ATOM 5257 C CA . LEU A 1 687 ? -17.611 -3.103 64.855 1.00 59.97 687 LEU A CA 1
ATOM 5258 C C . LEU A 1 687 ? -17.855 -3.142 66.372 1.00 59.97 687 LEU A C 1
ATOM 5260 O O . LEU A 1 687 ? -18.302 -2.140 66.924 1.00 59.97 687 LEU A O 1
ATOM 5264 N N . ASP A 1 688 ? -17.497 -4.225 67.068 1.00 60.97 688 ASP A N 1
ATOM 5265 C CA . ASP A 1 688 ? -17.563 -4.307 68.535 1.00 60.97 688 ASP A CA 1
ATOM 5266 C C . ASP A 1 688 ? -16.651 -3.259 69.200 1.00 60.97 688 ASP A C 1
ATOM 5268 O O . ASP A 1 688 ? -17.037 -2.642 70.197 1.00 60.97 688 ASP A O 1
ATOM 5272 N N . MET A 1 689 ? -15.467 -2.984 68.634 1.00 68.69 689 MET A N 1
ATOM 5273 C CA . MET A 1 689 ? -14.592 -1.903 69.112 1.00 68.69 689 MET A CA 1
ATOM 5274 C C . MET A 1 689 ? -15.226 -0.514 68.934 1.00 68.69 689 MET A C 1
ATOM 5276 O O . MET A 1 689 ? -15.159 0.306 69.852 1.00 68.69 689 MET A O 1
ATOM 5280 N N . GLN A 1 690 ? -15.883 -0.249 67.799 1.00 63.16 690 GLN A N 1
ATOM 5281 C CA . GLN A 1 690 ? -16.599 1.017 67.571 1.00 63.16 690 GLN A CA 1
ATOM 5282 C C . GLN A 1 690 ? -17.827 1.166 68.481 1.00 63.16 690 GLN A C 1
ATOM 5284 O O . GLN A 1 690 ? -18.049 2.237 69.045 1.00 63.16 690 GLN A O 1
ATOM 5289 N N . VAL A 1 691 ? -18.596 0.090 68.684 1.00 63.66 691 VAL A N 1
ATOM 5290 C CA . VAL A 1 691 ? -19.728 0.073 69.623 1.00 63.66 691 VAL A CA 1
ATOM 5291 C C . VAL A 1 691 ? -19.251 0.308 71.056 1.00 63.66 691 VAL A C 1
ATOM 5293 O O . VAL A 1 691 ? -19.891 1.069 71.773 1.00 63.66 691 VAL A O 1
ATOM 5296 N N . THR A 1 692 ? -18.118 -0.271 71.465 1.00 68.81 692 THR A N 1
ATOM 5297 C CA . THR A 1 692 ? -17.549 -0.061 72.809 1.00 68.81 692 THR A CA 1
ATOM 5298 C C . THR A 1 692 ? -17.206 1.413 73.046 1.00 68.81 692 THR A C 1
ATOM 5300 O O . THR A 1 692 ? -17.650 1.980 74.042 1.00 68.81 692 THR A O 1
ATOM 5303 N N . ALA A 1 693 ? -16.519 2.067 72.102 1.00 67.94 693 ALA A N 1
ATOM 5304 C CA . ALA A 1 693 ? -16.172 3.487 72.214 1.00 67.94 693 ALA A CA 1
ATOM 5305 C C . ALA A 1 693 ? -17.412 4.400 72.345 1.00 67.94 693 ALA A C 1
ATOM 5307 O O . ALA A 1 693 ? -17.446 5.286 73.199 1.00 67.94 693 ALA A O 1
ATOM 5308 N N . LEU A 1 694 ? -18.460 4.140 71.554 1.00 61.56 694 LEU A N 1
ATOM 5309 C CA . LEU A 1 694 ? -19.733 4.872 71.632 1.00 61.56 694 LEU A CA 1
ATOM 5310 C C . LEU A 1 694 ? -20.518 4.571 72.922 1.00 61.56 694 LEU A C 1
ATOM 5312 O O . LEU A 1 694 ? -21.279 5.413 73.402 1.00 61.56 694 LEU A O 1
ATOM 5316 N N . GLN A 1 695 ? -20.341 3.381 73.503 1.00 58.34 695 GLN A N 1
ATOM 5317 C CA . GLN A 1 695 ? -20.965 3.014 74.772 1.00 58.34 695 GLN A CA 1
ATOM 5318 C C . GLN A 1 695 ? -20.320 3.764 75.948 1.00 58.34 695 GLN A C 1
ATOM 5320 O O . GLN A 1 695 ? -21.038 4.221 76.836 1.00 58.34 695 GLN A O 1
ATOM 5325 N N . ASP A 1 696 ? -18.997 3.945 75.936 1.00 69.62 696 ASP A N 1
ATOM 5326 C CA . ASP A 1 696 ? -18.273 4.704 76.963 1.00 69.62 696 ASP A CA 1
ATOM 5327 C C . ASP A 1 696 ? -18.582 6.210 76.897 1.00 69.62 696 ASP A C 1
ATOM 5329 O O . ASP A 1 696 ? -18.857 6.828 77.929 1.00 69.62 696 ASP A O 1
ATOM 5333 N N . GLU A 1 697 ? -18.654 6.790 75.693 1.00 65.62 697 GLU A N 1
ATOM 5334 C CA . GLU A 1 697 ? -19.087 8.183 75.485 1.00 65.62 697 GLU A CA 1
ATOM 5335 C C . GLU A 1 697 ? -20.515 8.415 76.017 1.00 65.62 697 GLU A C 1
ATOM 5337 O O . GLU A 1 697 ? -20.772 9.353 76.780 1.00 65.62 697 GLU A O 1
ATOM 5342 N N . LYS A 1 698 ? -21.438 7.492 75.713 1.00 65.19 698 LYS A N 1
ATOM 5343 C CA . LYS A 1 698 ? -22.802 7.489 76.258 1.00 65.19 698 LYS A CA 1
ATOM 5344 C C . LYS A 1 698 ? -22.826 7.392 77.788 1.00 65.19 698 LYS A C 1
ATOM 5346 O O . LYS A 1 698 ? -23.617 8.090 78.421 1.00 65.19 698 LYS A O 1
ATOM 5351 N N . ASN A 1 699 ? -21.995 6.539 78.390 1.00 61.47 699 ASN A N 1
ATOM 5352 C CA . ASN A 1 699 ? -21.940 6.373 79.846 1.00 61.47 699 ASN A CA 1
ATOM 5353 C C . ASN A 1 699 ? -21.452 7.657 80.546 1.00 61.47 699 ASN A C 1
ATOM 5355 O O . ASN A 1 699 ? -21.992 8.022 81.593 1.00 61.47 699 ASN A O 1
ATOM 5359 N N . SER A 1 700 ? -20.497 8.378 79.948 1.00 65.88 700 SER A N 1
ATOM 5360 C CA . SER A 1 700 ? -20.018 9.671 80.461 1.00 65.88 700 SER A CA 1
ATOM 5361 C C . SER A 1 700 ? -21.137 10.724 80.499 1.00 65.88 700 SER A C 1
ATOM 5363 O O . SER A 1 700 ? -21.376 11.349 81.533 1.00 65.88 700 SER A O 1
ATOM 5365 N N . LEU A 1 701 ? -21.900 10.852 79.407 1.00 57.09 701 LEU A N 1
ATOM 5366 C CA . LEU A 1 701 ? -22.994 11.828 79.281 1.00 57.09 701 LEU A CA 1
ATOM 5367 C C . LEU A 1 701 ? -24.207 11.525 80.184 1.00 57.09 701 LEU A C 1
ATOM 5369 O O . LEU A 1 701 ? -24.943 12.441 80.562 1.00 57.09 701 LEU A O 1
ATOM 5373 N N . VAL A 1 702 ? -24.428 10.260 80.559 1.00 58.69 702 VAL A N 1
ATOM 5374 C CA . VAL A 1 702 ? -25.446 9.887 81.561 1.00 58.69 702 VAL A CA 1
ATOM 5375 C C . VAL A 1 702 ? -25.012 10.325 82.964 1.00 58.69 702 VAL A C 1
ATOM 5377 O O . VAL A 1 702 ? -25.803 10.947 83.672 1.00 58.69 702 VAL A O 1
ATOM 5380 N N . SER A 1 703 ? -23.745 10.097 83.327 1.00 59.84 703 SER A N 1
ATOM 5381 C CA . SER A 1 703 ? -23.176 10.493 84.626 1.00 59.84 703 SER A CA 1
ATOM 5382 C C . SER A 1 703 ? -23.251 12.011 84.873 1.00 59.84 703 SER A C 1
ATOM 5384 O O . SER A 1 703 ? -23.593 12.456 85.971 1.00 59.84 703 SER A O 1
ATOM 5386 N N . GLU A 1 704 ? -23.025 12.833 83.838 1.00 56.50 704 GLU A N 1
ATOM 5387 C CA . GLU A 1 704 ? -23.210 14.291 83.940 1.00 56.50 704 GLU A CA 1
ATOM 5388 C C . GLU A 1 704 ? -24.672 14.703 84.182 1.00 56.50 704 GLU A C 1
ATOM 5390 O O . GLU A 1 704 ? -24.923 15.636 84.946 1.00 56.50 704 GLU A O 1
ATOM 5395 N N . ASN A 1 705 ? -25.651 14.012 83.587 1.00 48.81 705 ASN A N 1
ATOM 5396 C CA . ASN A 1 705 ? -27.070 14.330 83.787 1.00 48.81 705 ASN A CA 1
ATOM 5397 C C . ASN A 1 705 ? -27.547 13.997 85.209 1.00 48.81 705 ASN A C 1
ATOM 5399 O O . ASN A 1 705 ? -28.291 14.775 85.812 1.00 48.81 705 ASN A O 1
ATOM 5403 N N . GLU A 1 706 ? -27.105 12.872 85.772 1.00 52.56 706 GLU A N 1
ATOM 5404 C CA . GLU A 1 706 ? -27.464 12.471 87.138 1.00 52.56 706 GLU A CA 1
ATOM 5405 C C . GLU A 1 706 ? -26.881 13.454 88.171 1.00 52.56 706 GLU A C 1
ATOM 5407 O O . GLU A 1 706 ? -27.616 13.986 89.008 1.00 52.56 706 GLU A O 1
ATOM 5412 N N . MET A 1 707 ? -25.605 13.832 88.024 1.00 55.72 707 MET A N 1
ATOM 5413 C CA . MET A 1 707 ? -24.926 14.784 88.919 1.00 55.72 707 MET A CA 1
ATOM 5414 C C . MET A 1 707 ? -25.421 16.242 88.797 1.00 55.72 707 MET A C 1
ATOM 5416 O O . MET A 1 707 ? -25.053 17.094 89.615 1.00 55.72 707 MET A O 1
ATOM 5420 N N . MET A 1 708 ? -26.217 16.562 87.772 1.00 46.09 708 MET A N 1
ATOM 5421 C CA . MET A 1 708 ? -26.862 17.872 87.604 1.00 46.09 708 MET A CA 1
ATOM 5422 C C . MET A 1 708 ? -28.274 17.908 88.206 1.00 46.09 708 MET A C 1
ATOM 5424 O O . MET A 1 708 ? -28.662 18.945 88.741 1.00 46.09 708 MET A O 1
ATOM 5428 N N . ASN A 1 709 ? -29.002 16.785 88.219 1.00 42.53 709 ASN A N 1
ATOM 5429 C CA . ASN A 1 709 ? -30.277 16.679 88.939 1.00 42.53 709 ASN A CA 1
ATOM 5430 C C . ASN A 1 709 ? -30.079 16.716 90.466 1.00 42.53 709 ASN A C 1
ATOM 5432 O O . ASN A 1 709 ? -30.770 17.470 91.146 1.00 42.53 709 ASN A O 1
ATOM 5436 N N . GLU A 1 710 ? -29.093 15.994 91.017 1.00 50.84 710 GLU A N 1
ATOM 5437 C CA . GLU A 1 710 ? -28.848 15.984 92.476 1.00 50.84 710 GLU A CA 1
ATOM 5438 C C . GLU A 1 710 ? -28.488 17.365 93.061 1.00 50.84 710 GLU A C 1
ATOM 5440 O O . GLU A 1 710 ? -28.690 17.607 94.252 1.00 50.84 710 GLU A O 1
ATOM 5445 N N . LYS A 1 711 ? -27.975 18.286 92.234 1.00 50.00 711 LYS A N 1
ATOM 5446 C CA . LYS A 1 711 ? -27.650 19.669 92.629 1.00 50.00 711 LYS A CA 1
ATOM 5447 C C . LYS A 1 711 ? -28.857 20.610 92.610 1.00 50.00 711 LYS A C 1
ATOM 5449 O O . LYS A 1 711 ? -28.755 21.709 93.150 1.00 50.00 711 LYS A O 1
ATOM 5454 N N . LEU A 1 712 ? -29.976 20.204 92.008 1.00 41.88 712 LEU A N 1
ATOM 5455 C CA . LEU A 1 712 ? -31.195 21.012 91.931 1.00 41.88 712 LEU A CA 1
ATOM 5456 C C . LEU A 1 712 ? -32.069 20.864 93.191 1.00 41.88 712 LEU A C 1
ATOM 5458 O O . LEU A 1 712 ? -32.670 21.840 93.629 1.00 41.88 712 LEU A O 1
ATOM 5462 N N . ASP A 1 713 ? -32.068 19.681 93.815 1.00 40.22 713 ASP A N 1
ATOM 5463 C CA . ASP A 1 713 ? -32.901 19.349 94.986 1.00 40.22 713 ASP A CA 1
ATOM 5464 C C . ASP A 1 713 ? -32.318 19.803 96.347 1.00 40.22 713 ASP A C 1
ATOM 5466 O O . ASP A 1 713 ? -32.991 19.693 97.372 1.00 40.22 713 ASP A O 1
ATOM 5470 N N . GLN A 1 714 ? -31.077 20.308 96.403 1.00 45.28 714 GLN A N 1
ATOM 5471 C CA . GLN A 1 714 ? -30.361 20.571 97.671 1.00 45.28 714 GLN A CA 1
ATOM 5472 C C . GLN A 1 714 ? -30.320 22.044 98.130 1.00 45.28 714 GLN A C 1
ATOM 5474 O O . GLN A 1 714 ? -29.624 22.358 99.096 1.00 45.28 714 GLN A O 1
ATOM 5479 N N . LEU A 1 715 ? -31.050 22.960 97.477 1.00 43.12 715 LEU A N 1
ATOM 5480 C CA . LEU A 1 715 ? -31.068 24.394 97.829 1.00 43.12 715 LEU A CA 1
ATOM 5481 C C . LEU A 1 715 ? -32.484 25.001 97.925 1.00 43.12 715 LEU A C 1
ATOM 5483 O O . LEU A 1 715 ? -32.736 26.093 97.416 1.00 43.12 715 LEU A O 1
ATOM 5487 N N . ASP A 1 716 ? -33.386 24.336 98.655 1.00 32.78 716 ASP A N 1
ATOM 5488 C CA . ASP A 1 716 ? -34.605 24.958 99.199 1.00 32.78 716 ASP A CA 1
ATOM 5489 C C . ASP A 1 716 ? -34.692 24.781 100.733 1.00 32.78 716 ASP A C 1
ATOM 5491 O O . ASP A 1 716 ? -34.311 23.746 101.275 1.00 32.78 716 ASP A O 1
ATOM 5495 N N . GLY A 1 717 ? -35.194 25.807 101.431 1.00 33.28 717 GLY A N 1
ATOM 5496 C CA . GLY A 1 717 ? -35.336 25.882 102.895 1.00 33.28 717 GLY A CA 1
ATOM 5497 C C . GLY A 1 717 ? -34.033 26.176 103.672 1.00 33.28 717 GLY A C 1
ATOM 5498 O O . GLY A 1 717 ? -33.189 25.309 103.829 1.00 33.28 717 GLY A O 1
ATOM 5499 N N . SER A 1 718 ? -33.826 27.407 104.173 1.00 35.78 718 SER A N 1
ATOM 5500 C CA . SER A 1 718 ? -34.184 27.839 105.555 1.00 35.78 718 SER A CA 1
ATOM 5501 C C . SER A 1 718 ? -33.117 27.430 106.613 1.00 35.78 718 SER A C 1
ATOM 5503 O O . SER A 1 718 ? -32.552 26.352 106.531 1.00 35.78 718 SER A O 1
ATOM 5505 N N . PHE A 1 719 ? -32.713 28.230 107.613 1.00 31.38 719 PHE A N 1
ATOM 5506 C CA . PHE A 1 719 ? -33.539 28.932 108.607 1.00 31.38 719 PHE A CA 1
ATOM 5507 C C . PHE A 1 719 ? -32.899 30.181 109.260 1.00 31.38 719 PHE A C 1
ATOM 5509 O O . PHE A 1 719 ? -31.690 30.393 109.241 1.00 31.38 719 PHE A O 1
ATOM 5516 N N . ASP A 1 720 ? -33.803 30.953 109.869 1.00 36.09 720 ASP A N 1
ATOM 5517 C CA . ASP A 1 720 ? -33.719 32.026 110.881 1.00 36.09 720 ASP A CA 1
ATOM 5518 C C . ASP A 1 720 ? -32.467 32.088 111.799 1.00 36.09 720 ASP A C 1
ATOM 5520 O O . ASP A 1 720 ? -31.954 31.059 112.225 1.00 36.09 720 ASP A O 1
ATOM 5524 N N . ASP A 1 721 ? -31.861 33.243 112.140 1.00 46.94 721 ASP A N 1
ATOM 5525 C CA . ASP A 1 721 ? -32.337 34.604 112.532 1.00 46.94 721 ASP A CA 1
ATOM 5526 C C . ASP A 1 721 ? -32.463 34.808 114.065 1.00 46.94 721 ASP A C 1
ATOM 5528 O O . ASP A 1 721 ? -32.989 33.959 114.784 1.00 46.94 721 ASP A O 1
ATOM 5532 N N . PRO A 1 722 ? -31.931 35.934 114.593 1.00 46.31 722 PRO A N 1
ATOM 5533 C CA . PRO A 1 722 ? -32.769 36.765 115.462 1.00 46.31 722 PRO A CA 1
ATOM 5534 C C . PRO A 1 722 ? -32.630 38.285 115.203 1.00 46.31 722 PRO A C 1
ATOM 5536 O O . PRO A 1 722 ? -31.877 39.001 115.860 1.00 46.31 722 PRO A O 1
ATOM 5539 N N . ASN A 1 723 ? -33.477 38.783 114.303 1.00 49.72 723 ASN A N 1
ATOM 5540 C CA . ASN A 1 723 ? -33.974 40.149 114.136 1.00 49.72 723 ASN A CA 1
ATOM 5541 C C . ASN A 1 723 ? -32.967 41.296 113.912 1.00 49.72 723 ASN A C 1
ATOM 5543 O O . ASN A 1 723 ? -32.753 42.146 114.778 1.00 49.72 723 ASN A O 1
ATOM 5547 N N . THR A 1 724 ? -32.549 41.498 112.655 1.00 49.44 724 THR A N 1
ATOM 5548 C CA . THR A 1 724 ? -32.639 42.852 112.051 1.00 49.44 724 THR A CA 1
ATOM 5549 C C . THR A 1 724 ? -32.627 42.847 110.519 1.00 49.44 724 THR A C 1
ATOM 5551 O O . THR A 1 724 ? -31.849 42.143 109.881 1.00 49.44 724 THR A O 1
ATOM 5554 N N . MET A 1 725 ? -33.413 43.741 109.906 1.00 53.16 725 MET A N 1
ATOM 5555 C CA . MET A 1 725 ? -33.526 43.886 108.440 1.00 53.16 725 MET A CA 1
ATOM 5556 C C . MET A 1 725 ? -32.209 44.295 107.739 1.00 53.16 725 MET A C 1
ATOM 5558 O O . MET A 1 725 ? -32.081 44.162 106.524 1.00 53.16 725 MET A O 1
ATOM 5562 N N . VAL A 1 726 ? -31.221 44.779 108.503 1.00 51.81 726 VAL A N 1
ATOM 5563 C CA . VAL A 1 726 ? -29.873 45.128 108.020 1.00 51.81 726 VAL A CA 1
ATOM 5564 C C . VAL A 1 726 ? -28.998 43.884 107.834 1.00 51.81 726 VAL A C 1
ATOM 5566 O O . VAL A 1 726 ? -28.267 43.811 106.849 1.00 51.81 726 VAL A O 1
ATOM 5569 N N . ALA A 1 727 ? -29.116 42.876 108.709 1.00 49.97 727 ALA A N 1
ATOM 5570 C CA . ALA A 1 727 ? -28.306 41.657 108.645 1.00 49.97 727 ALA A CA 1
ATOM 5571 C C . ALA A 1 727 ? -28.521 40.895 107.327 1.00 49.97 727 ALA A C 1
ATOM 5573 O O . ALA A 1 727 ? -27.556 40.468 106.702 1.00 49.97 727 ALA A O 1
ATOM 5574 N N . LYS A 1 728 ? -29.767 40.824 106.834 1.00 52.09 728 LYS A N 1
ATOM 5575 C CA . LYS A 1 728 ? -30.087 40.166 105.553 1.00 52.09 728 LYS A CA 1
ATOM 5576 C C . LYS A 1 728 ? -29.487 40.887 104.333 1.00 52.09 728 LYS A C 1
ATOM 5578 O O . LYS A 1 728 ? -29.155 40.228 103.355 1.00 52.09 728 LYS A O 1
ATOM 5583 N N . LYS A 1 729 ? -29.266 42.211 104.392 1.00 55.72 729 LYS A N 1
ATOM 5584 C CA . LYS A 1 729 ? -28.506 42.942 103.355 1.00 55.72 729 LYS A CA 1
ATOM 5585 C C . LYS A 1 729 ? -26.995 42.792 103.511 1.00 55.72 729 LYS A C 1
ATOM 5587 O O . LYS A 1 729 ? -26.311 42.664 102.504 1.00 55.72 729 LYS A O 1
ATOM 5592 N N . TYR A 1 730 ? -26.488 42.792 104.744 1.00 55.09 730 TYR A N 1
ATOM 5593 C CA . TYR A 1 730 ? -25.068 42.576 105.025 1.00 55.09 730 TYR A CA 1
ATOM 5594 C C . TYR A 1 730 ? -24.620 41.187 104.552 1.00 55.09 730 TYR A C 1
ATOM 5596 O O . TYR A 1 730 ? -23.672 41.091 103.786 1.00 55.09 730 TYR A O 1
ATOM 5604 N N . PHE A 1 731 ? -25.372 40.137 104.897 1.00 57.62 731 PHE A N 1
ATOM 5605 C CA . PHE A 1 731 ? -25.097 38.765 104.469 1.00 57.62 731 PHE A CA 1
ATOM 5606 C C . PHE A 1 731 ? -25.191 38.594 102.946 1.00 57.62 731 PHE A C 1
ATOM 5608 O O . PHE A 1 731 ? -24.335 37.951 102.356 1.00 57.62 731 PHE A O 1
ATOM 5615 N N . HIS A 1 732 ? -26.172 39.215 102.278 1.00 62.62 732 HIS A N 1
ATOM 5616 C CA . HIS A 1 732 ? -26.273 39.148 100.814 1.00 62.62 732 HIS A CA 1
ATOM 5617 C C . HIS A 1 732 ? -25.116 39.882 100.111 1.00 62.62 732 HIS A C 1
ATOM 5619 O O . HIS A 1 732 ? -24.574 39.369 99.139 1.00 62.62 732 HIS A O 1
ATOM 5625 N N . ALA A 1 733 ? -24.685 41.039 100.628 1.00 58.81 733 ALA A N 1
ATOM 5626 C CA . ALA A 1 733 ? -23.523 41.761 100.103 1.00 58.81 733 ALA A CA 1
ATOM 5627 C C . ALA A 1 733 ? -22.192 41.047 100.407 1.00 58.81 733 ALA A C 1
ATOM 5629 O O . ALA A 1 733 ? -21.278 41.097 99.591 1.00 58.81 733 ALA A O 1
ATOM 5630 N N . GLN A 1 734 ? -22.084 40.372 101.555 1.00 62.41 734 GLN A N 1
ATOM 5631 C CA . GLN A 1 734 ? -20.923 39.558 101.912 1.00 62.41 734 GLN A CA 1
ATOM 5632 C C . GLN A 1 734 ? -20.852 38.290 101.051 1.00 62.41 734 GLN A C 1
ATOM 5634 O O . GLN A 1 734 ? -19.792 37.998 100.513 1.00 62.41 734 GLN A O 1
ATOM 5639 N N . LEU A 1 735 ? -21.979 37.612 100.817 1.00 66.12 735 LEU A N 1
ATOM 5640 C CA . LEU A 1 735 ? -22.063 36.478 99.896 1.00 66.12 735 LEU A CA 1
ATOM 5641 C C . LEU A 1 735 ? -21.738 36.895 98.452 1.00 66.12 735 LEU A C 1
ATOM 5643 O O . LEU A 1 735 ? -21.028 36.174 97.768 1.00 66.12 735 LEU A O 1
ATOM 5647 N N . GLN A 1 736 ? -22.185 38.072 97.998 1.00 73.00 736 GLN A N 1
ATOM 5648 C CA . GLN A 1 736 ? -21.775 38.623 96.698 1.00 73.00 736 GLN A CA 1
ATOM 5649 C C . GLN A 1 736 ? -20.282 38.984 96.649 1.00 73.00 736 GLN A C 1
ATOM 5651 O O . GLN A 1 736 ? -19.660 38.836 95.601 1.00 73.00 736 GLN A O 1
ATOM 5656 N N . LEU A 1 737 ? -19.689 39.438 97.757 1.00 68.62 737 LEU A N 1
ATOM 5657 C CA . LEU A 1 737 ? -18.250 39.699 97.839 1.00 68.62 737 LEU A CA 1
ATOM 5658 C C . LEU A 1 737 ? -17.444 38.394 97.783 1.00 68.62 737 LEU A C 1
ATOM 5660 O O . LEU A 1 737 ? -16.475 38.320 97.037 1.00 68.62 737 LEU A O 1
ATOM 5664 N N . GLU A 1 738 ? -17.868 37.369 98.523 1.00 73.69 738 GLU A N 1
ATOM 5665 C CA . GLU A 1 738 ? -17.260 36.035 98.527 1.00 73.69 738 GLU A CA 1
ATOM 5666 C C . GLU A 1 738 ? -17.436 35.348 97.158 1.00 73.69 738 GLU A C 1
ATOM 5668 O O . GLU A 1 738 ? -16.469 34.810 96.629 1.00 73.69 738 GLU A O 1
ATOM 5673 N N . GLN A 1 739 ? -18.598 35.483 96.504 1.00 71.00 739 GLN A N 1
ATOM 5674 C CA . GLN A 1 739 ? -18.821 35.037 95.119 1.00 71.00 739 GLN A CA 1
ATOM 5675 C C . GLN A 1 739 ? -17.907 35.752 94.116 1.00 71.00 739 GLN A C 1
ATOM 5677 O O . GLN A 1 739 ? -17.281 35.086 93.301 1.00 71.00 739 GLN A O 1
ATOM 5682 N N . LEU A 1 740 ? -17.771 37.082 94.183 1.00 75.31 740 LEU A N 1
ATOM 5683 C CA . LEU A 1 740 ? -16.879 37.838 93.290 1.00 75.31 740 LEU A CA 1
ATOM 5684 C C . LEU A 1 740 ? -15.388 37.591 93.581 1.00 75.31 740 L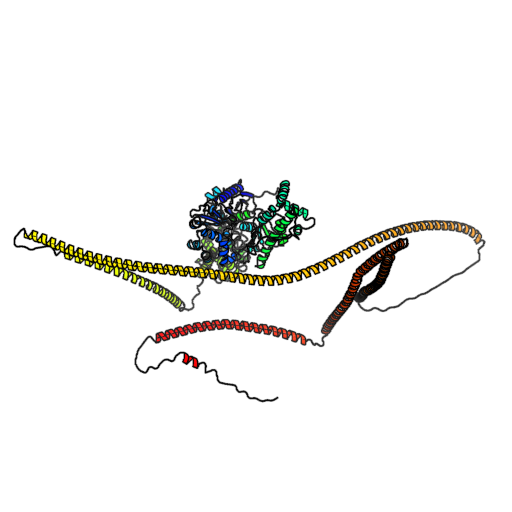EU A C 1
ATOM 5686 O O . LEU A 1 740 ? -14.553 37.783 92.694 1.00 75.31 740 LEU A O 1
ATOM 5690 N N . GLN A 1 741 ? -15.040 37.167 94.799 1.00 75.56 741 GLN A N 1
ATOM 5691 C CA . GLN A 1 741 ? -13.693 36.722 95.164 1.00 75.56 741 GLN A CA 1
ATOM 5692 C C . GLN A 1 741 ? -13.412 35.295 94.684 1.00 75.56 741 GLN A C 1
ATOM 5694 O O . GLN A 1 741 ? -12.332 35.058 94.149 1.00 75.56 741 GLN A O 1
ATOM 5699 N N . GLU A 1 742 ? -14.366 34.367 94.796 1.00 73.62 742 GLU A N 1
ATOM 5700 C CA . GLU A 1 742 ? -14.244 33.024 94.220 1.00 73.62 742 GLU A CA 1
ATOM 5701 C C . GLU A 1 742 ? -14.225 33.084 92.684 1.00 73.62 742 GLU A C 1
ATOM 5703 O O . GLU A 1 742 ? -13.423 32.403 92.052 1.00 73.62 742 GLU A O 1
ATOM 5708 N N . GLU A 1 743 ? -15.032 33.953 92.071 1.00 79.19 743 GLU A N 1
ATOM 5709 C CA . GLU A 1 743 ? -15.017 34.210 90.629 1.00 79.19 743 GLU A CA 1
ATOM 5710 C C . GLU A 1 743 ? -13.695 34.855 90.187 1.00 79.19 743 GLU A C 1
ATOM 5712 O O . GLU A 1 743 ? -13.116 34.401 89.205 1.00 79.19 743 GLU A O 1
ATOM 5717 N N . ASN A 1 744 ? -13.140 35.824 90.934 1.00 72.19 744 ASN A N 1
ATOM 5718 C CA . ASN A 1 744 ? -11.780 36.316 90.665 1.00 72.19 744 ASN A CA 1
ATOM 5719 C C . ASN A 1 744 ? -10.742 35.199 90.785 1.00 72.19 744 ASN A C 1
ATOM 5721 O O . ASN A 1 744 ? -9.907 35.066 89.901 1.00 72.19 744 ASN A O 1
ATOM 5725 N N . PHE A 1 745 ? -10.799 34.373 91.831 1.00 81.81 745 PHE A N 1
ATOM 5726 C CA . PHE A 1 745 ? -9.839 33.288 92.025 1.00 81.81 745 PHE A CA 1
ATOM 5727 C C . PHE A 1 745 ? -9.942 32.225 90.918 1.00 81.81 745 PHE A C 1
ATOM 5729 O O . PHE A 1 745 ? -8.918 31.768 90.416 1.00 81.81 745 PHE A O 1
ATOM 5736 N N . ARG A 1 746 ? -11.157 31.893 90.458 1.00 79.12 746 ARG A N 1
ATOM 5737 C CA . ARG A 1 746 ? -11.378 31.045 89.273 1.00 79.12 746 ARG A CA 1
ATOM 5738 C C . ARG A 1 746 ? -10.874 31.700 87.989 1.00 79.12 746 ARG A C 1
ATOM 5740 O O . ARG A 1 746 ? -10.310 31.001 87.158 1.00 79.12 746 ARG A O 1
ATOM 5747 N N . LEU A 1 747 ? -11.063 33.008 87.809 1.00 80.56 747 LEU A N 1
ATOM 5748 C CA . LEU A 1 747 ? -10.595 33.732 86.623 1.00 80.56 747 LEU A CA 1
ATOM 5749 C C . LEU A 1 747 ? -9.073 33.922 86.617 1.00 80.56 747 LEU A C 1
ATOM 5751 O O . LEU A 1 747 ? -8.480 33.880 85.544 1.00 80.56 747 LEU A O 1
ATOM 5755 N N . GLU A 1 748 ? -8.424 34.080 87.773 1.00 78.81 748 GLU A N 1
ATOM 5756 C CA . GLU A 1 748 ? -6.962 34.083 87.880 1.00 78.81 748 GLU A CA 1
ATOM 5757 C C . GLU A 1 748 ? -6.376 32.683 87.678 1.00 78.81 748 GLU A C 1
ATOM 5759 O O . GLU A 1 748 ? -5.425 32.556 86.910 1.00 78.81 748 GLU A O 1
ATOM 5764 N N . ALA A 1 749 ? -6.978 31.640 88.261 1.00 78.81 749 ALA A N 1
ATOM 5765 C CA . ALA A 1 749 ? -6.589 30.252 88.008 1.00 78.81 749 ALA A CA 1
ATOM 5766 C C . ALA A 1 749 ? -6.738 29.892 86.521 1.00 78.81 749 ALA A C 1
ATOM 5768 O O . ALA A 1 749 ? -5.760 29.510 85.891 1.00 78.81 749 ALA A O 1
ATOM 5769 N N . ALA A 1 750 ? -7.908 30.140 85.919 1.00 81.25 750 ALA A N 1
ATOM 5770 C CA . ALA A 1 750 ? -8.138 29.891 84.498 1.00 81.25 750 ALA A CA 1
ATOM 5771 C C . ALA A 1 750 ? -7.218 30.730 83.595 1.00 81.25 750 ALA A C 1
ATOM 5773 O O . ALA A 1 750 ? -6.768 30.248 82.563 1.00 81.25 750 ALA A O 1
ATOM 5774 N N . LYS A 1 751 ? -6.896 31.975 83.969 1.00 83.81 751 LYS A N 1
ATOM 5775 C CA . LYS A 1 751 ? -5.907 32.814 83.268 1.00 83.81 751 LYS A CA 1
ATOM 5776 C C . LYS A 1 751 ? -4.501 32.217 83.334 1.00 83.81 751 LYS A C 1
ATOM 5778 O O . LYS A 1 751 ? -3.781 32.312 82.343 1.00 83.81 751 LYS A O 1
ATOM 5783 N N . ASP A 1 752 ? -4.102 31.628 84.459 1.00 82.88 752 ASP A N 1
ATOM 5784 C CA . ASP A 1 752 ? -2.816 30.940 84.574 1.00 82.88 752 ASP A CA 1
ATOM 5785 C C . ASP A 1 752 ? -2.822 29.579 83.856 1.00 82.88 752 ASP A C 1
ATOM 5787 O O . ASP A 1 752 ? -1.840 29.268 83.187 1.00 82.88 752 ASP A O 1
ATOM 5791 N N . ASP A 1 753 ? -3.933 28.836 83.853 1.00 80.75 753 ASP A N 1
ATOM 5792 C CA . ASP A 1 753 ? -4.113 27.634 83.023 1.00 80.75 753 ASP A CA 1
ATOM 5793 C C . ASP A 1 753 ? -4.026 27.974 81.522 1.00 80.75 753 ASP A C 1
ATOM 5795 O O . ASP A 1 753 ? -3.288 27.330 80.776 1.00 80.75 753 ASP A O 1
ATOM 5799 N N . TYR A 1 754 ? -4.706 29.037 81.069 1.00 83.62 754 TYR A N 1
ATOM 5800 C CA . TYR A 1 754 ? -4.592 29.545 79.696 1.00 83.62 754 TYR A CA 1
ATOM 5801 C C . TYR A 1 754 ? -3.180 30.045 79.381 1.00 83.62 754 TYR A C 1
ATOM 5803 O O . TYR A 1 754 ? -2.714 29.866 78.259 1.00 83.62 754 TYR A O 1
ATOM 5811 N N . ARG A 1 755 ? -2.473 30.643 80.347 1.00 90.75 755 ARG A N 1
ATOM 5812 C CA . ARG A 1 755 ? -1.078 31.064 80.172 1.00 90.75 755 ARG A CA 1
ATOM 5813 C C . ARG A 1 755 ? -0.152 29.861 79.999 1.00 90.75 755 ARG A C 1
ATOM 5815 O O . ARG A 1 755 ? 0.624 29.856 79.052 1.00 90.75 755 ARG A O 1
ATOM 5822 N N . VAL A 1 756 ? -0.281 28.826 80.830 1.00 87.94 756 VAL A N 1
ATOM 5823 C CA . VAL A 1 756 ? 0.461 27.561 80.680 1.00 87.94 756 VAL A CA 1
ATOM 5824 C C . VAL A 1 756 ? 0.108 26.869 79.357 1.00 87.94 756 VAL A C 1
ATOM 5826 O O . VAL A 1 756 ? 0.992 26.336 78.690 1.00 87.94 756 VAL A O 1
ATOM 5829 N N . HIS A 1 757 ? -1.154 26.925 78.923 1.00 82.12 757 HIS A N 1
ATOM 5830 C CA . HIS A 1 757 ? -1.562 26.399 77.621 1.00 82.12 757 HIS A CA 1
ATOM 5831 C C . HIS A 1 757 ? -0.933 27.178 76.453 1.00 82.12 757 HIS A C 1
ATOM 5833 O O . HIS A 1 757 ? -0.453 26.556 75.510 1.00 82.12 757 HIS A O 1
ATOM 5839 N N . CYS A 1 758 ? -0.858 28.511 76.528 1.00 78.88 758 CYS A N 1
ATOM 5840 C CA . CYS A 1 758 ? -0.128 29.326 75.554 1.00 78.88 758 CYS A CA 1
ATOM 5841 C C . CYS A 1 758 ? 1.382 29.035 75.565 1.00 78.88 758 CYS A C 1
ATOM 5843 O O . CYS A 1 758 ? 1.955 28.865 74.496 1.00 78.88 758 CYS A O 1
ATOM 5845 N N . GLU A 1 759 ? 2.014 28.922 76.738 1.00 88.00 759 GLU A N 1
ATOM 5846 C CA . GLU A 1 759 ? 3.443 28.589 76.877 1.00 88.00 759 GLU A CA 1
ATOM 5847 C C . GLU A 1 759 ? 3.764 27.202 76.261 1.00 88.00 759 GLU A C 1
ATOM 5849 O O . GLU A 1 759 ? 4.770 27.041 75.567 1.00 88.00 759 GLU A O 1
ATOM 5854 N N . GLU A 1 760 ? 2.883 26.205 76.424 1.00 86.25 760 GLU A N 1
ATOM 5855 C CA . GLU A 1 760 ? 3.029 24.880 75.798 1.00 86.25 760 GLU A CA 1
ATOM 5856 C C . GLU A 1 760 ? 2.695 24.885 74.290 1.00 86.25 760 GLU A C 1
ATOM 5858 O O . GLU A 1 760 ? 3.367 24.197 73.521 1.00 86.25 760 GLU A O 1
ATOM 5863 N N . LEU A 1 761 ? 1.730 25.691 73.829 1.00 84.19 761 LEU A N 1
ATOM 5864 C CA . LEU A 1 761 ? 1.456 25.882 72.396 1.00 84.19 761 LEU A CA 1
ATOM 5865 C C . LEU A 1 761 ? 2.604 26.606 71.677 1.00 84.19 761 LEU A C 1
ATOM 5867 O O . LEU A 1 761 ? 2.959 26.219 70.565 1.00 84.19 761 LEU A O 1
ATOM 5871 N N . GLU A 1 762 ? 3.222 27.615 72.298 1.00 86.06 762 GLU A N 1
ATOM 5872 C CA . GLU A 1 762 ? 4.427 28.275 71.777 1.00 86.06 762 GLU A CA 1
ATOM 5873 C C . GLU A 1 762 ? 5.595 27.286 71.681 1.00 86.06 762 GLU A C 1
ATOM 5875 O O . GLU A 1 762 ? 6.268 27.222 70.651 1.00 86.06 762 GLU A O 1
ATOM 5880 N N . LYS A 1 763 ? 5.791 26.444 72.705 1.00 90.38 763 LYS A N 1
ATOM 5881 C CA . LYS A 1 763 ? 6.787 25.365 72.681 1.00 90.38 763 LYS A CA 1
ATOM 5882 C C . LYS A 1 763 ? 6.525 24.362 71.551 1.00 90.38 763 LYS A C 1
ATOM 5884 O O . LYS A 1 763 ? 7.448 24.049 70.802 1.00 90.38 763 LYS A O 1
ATOM 5889 N N . GLN A 1 764 ? 5.286 23.903 71.370 1.00 87.50 764 GLN A N 1
ATOM 5890 C CA . GLN A 1 764 ? 4.924 23.011 70.260 1.00 87.50 764 GLN A CA 1
ATOM 5891 C C . GLN A 1 764 ? 5.129 23.679 68.894 1.00 87.50 764 GLN A C 1
ATOM 5893 O O . GLN A 1 764 ? 5.610 23.037 67.964 1.00 87.50 764 GLN A O 1
ATOM 5898 N N . LEU A 1 765 ? 4.836 24.975 68.766 1.00 83.94 765 LEU A N 1
ATOM 5899 C CA . LEU A 1 765 ? 5.072 25.738 67.540 1.00 83.94 765 LEU A CA 1
ATOM 5900 C C . LEU A 1 765 ? 6.574 25.844 67.214 1.00 83.94 765 LEU A C 1
ATOM 5902 O O . LEU A 1 765 ? 6.947 25.702 66.050 1.00 83.94 765 LEU A O 1
ATOM 5906 N N . ILE A 1 766 ? 7.439 26.001 68.222 1.00 90.00 766 ILE A N 1
ATOM 5907 C CA . ILE A 1 766 ? 8.904 25.955 68.071 1.00 90.00 766 ILE A CA 1
ATOM 5908 C C . ILE A 1 766 ? 9.382 24.544 67.680 1.00 90.00 766 ILE A C 1
ATOM 5910 O O . ILE A 1 766 ? 10.213 24.407 66.781 1.00 90.00 766 ILE A O 1
ATOM 5914 N N . GLU A 1 767 ? 8.839 23.485 68.291 1.00 88.19 767 GLU A N 1
ATOM 5915 C CA . GLU A 1 767 ? 9.141 22.093 67.914 1.00 88.19 767 GLU A CA 1
ATOM 5916 C C . GLU A 1 767 ? 8.717 21.794 66.459 1.00 88.19 767 GLU A C 1
ATOM 5918 O O . GLU A 1 767 ? 9.468 21.161 65.710 1.00 88.19 767 GLU A O 1
ATOM 5923 N N . PHE A 1 768 ? 7.566 22.308 66.006 1.00 84.56 768 PHE A N 1
ATOM 5924 C CA . PHE A 1 768 ? 7.136 22.209 64.607 1.00 84.56 768 PHE A CA 1
ATOM 5925 C C . PHE A 1 768 ? 8.000 23.041 63.648 1.00 84.56 768 PHE A C 1
ATOM 5927 O O . PHE A 1 768 ? 8.266 22.572 62.542 1.00 84.56 768 PHE A O 1
ATOM 5934 N N . GLN A 1 769 ? 8.476 24.225 64.050 1.00 84.88 769 GLN A N 1
ATOM 5935 C CA . GLN A 1 769 ? 9.426 25.015 63.254 1.00 84.88 769 GLN A CA 1
ATOM 5936 C C . GLN A 1 769 ? 10.749 24.266 63.061 1.00 84.88 769 GLN A C 1
ATOM 5938 O O . GLN A 1 769 ? 11.154 24.052 61.922 1.00 84.88 769 GLN A O 1
ATOM 5943 N N . HIS A 1 770 ? 11.360 23.760 64.140 1.00 90.06 770 HIS A N 1
ATOM 5944 C CA . HIS A 1 770 ? 12.601 22.978 64.056 1.00 90.06 770 HIS A CA 1
ATOM 5945 C C . HIS A 1 770 ? 12.445 21.759 63.135 1.00 90.06 770 HIS A C 1
ATOM 5947 O O . HIS A 1 770 ? 13.295 21.485 62.291 1.00 90.06 770 HIS A O 1
ATOM 5953 N N . ARG A 1 771 ? 11.313 21.052 63.243 1.00 86.38 771 ARG A N 1
ATOM 5954 C CA . ARG A 1 771 ? 11.004 19.889 62.403 1.00 86.38 771 ARG A CA 1
ATOM 5955 C C . ARG A 1 771 ? 10.747 20.253 60.936 1.00 86.38 771 ARG A C 1
ATOM 5957 O O . ARG A 1 771 ? 11.054 19.464 60.046 1.00 86.38 771 ARG A O 1
ATOM 5964 N N . ASN A 1 772 ? 10.193 21.434 60.666 1.00 81.81 772 ASN A N 1
ATOM 5965 C CA . ASN A 1 772 ? 10.039 21.954 59.309 1.00 81.81 772 ASN A CA 1
ATOM 5966 C C . ASN A 1 772 ? 11.393 22.350 58.695 1.00 81.81 772 ASN A C 1
ATOM 5968 O O . ASN A 1 772 ? 11.622 22.098 57.513 1.00 81.81 772 ASN A O 1
ATOM 5972 N N . ASP A 1 773 ? 12.302 22.913 59.488 1.00 88.62 773 ASP A N 1
ATOM 5973 C CA . ASP A 1 773 ? 13.654 23.268 59.047 1.00 88.62 773 ASP A CA 1
ATOM 5974 C C . ASP A 1 773 ? 14.505 22.009 58.781 1.00 88.62 773 ASP A C 1
ATOM 5976 O O . ASP A 1 773 ? 15.171 21.924 57.748 1.00 88.62 773 ASP A O 1
ATOM 5980 N N . GLU A 1 774 ? 14.398 20.976 59.628 1.00 91.06 774 GLU A N 1
ATOM 5981 C CA . GLU A 1 774 ? 14.960 19.636 59.378 1.00 91.06 774 GLU A CA 1
ATOM 5982 C C . GLU A 1 774 ? 14.458 19.038 58.054 1.00 91.06 774 GLU A C 1
ATOM 5984 O O . GLU A 1 774 ? 15.257 18.594 57.226 1.00 91.06 774 GLU A O 1
ATOM 5989 N N . LEU A 1 775 ? 13.139 19.050 57.822 1.00 84.94 775 LEU A N 1
ATOM 5990 C CA . LEU A 1 775 ? 12.534 18.546 56.584 1.00 84.94 775 LEU A CA 1
ATOM 5991 C C . LEU A 1 775 ? 12.933 19.379 55.357 1.00 84.94 775 LEU A C 1
ATOM 5993 O O . LEU A 1 775 ? 13.121 18.822 54.276 1.00 84.94 775 LEU A O 1
ATOM 5997 N N . THR A 1 776 ? 13.103 20.693 55.518 1.00 86.31 776 THR A N 1
ATOM 5998 C CA . THR A 1 776 ? 13.573 21.591 54.453 1.00 86.31 776 THR A CA 1
ATOM 5999 C C . THR A 1 776 ? 15.022 21.275 54.083 1.00 86.31 776 THR A C 1
ATOM 6001 O O . THR A 1 776 ? 15.314 21.102 52.900 1.00 86.31 776 THR A O 1
ATOM 6004 N N . SER A 1 777 ? 15.898 21.098 55.077 1.00 89.56 777 SER A N 1
ATOM 6005 C CA . SER A 1 777 ? 17.295 20.684 54.897 1.00 89.56 777 SER A CA 1
ATOM 6006 C C . SER A 1 777 ? 17.403 19.318 54.204 1.00 89.56 777 SER A C 1
ATOM 6008 O O . SER A 1 777 ? 18.094 19.178 53.194 1.00 89.56 777 SER A O 1
ATOM 6010 N N . LEU A 1 778 ? 16.624 18.324 54.647 1.00 88.19 778 LEU A N 1
ATOM 6011 C CA . LEU A 1 778 ? 16.582 16.998 54.020 1.00 88.19 778 LEU A CA 1
ATOM 6012 C C . LEU A 1 778 ? 16.062 17.058 52.569 1.00 88.19 778 LEU A C 1
ATOM 6014 O O . LEU A 1 778 ? 16.529 16.321 51.696 1.00 88.19 778 LEU A O 1
ATOM 6018 N N . ALA A 1 779 ? 15.127 17.966 52.276 1.00 83.12 779 ALA A N 1
ATOM 6019 C CA . ALA A 1 779 ? 14.660 18.234 50.918 1.00 83.12 779 ALA A CA 1
ATOM 6020 C C . ALA A 1 779 ? 15.687 18.998 50.057 1.00 83.12 779 ALA A C 1
ATOM 6022 O O . ALA A 1 779 ? 15.575 18.963 48.830 1.00 83.12 779 ALA A O 1
ATOM 6023 N N . GLU A 1 780 ? 16.663 19.693 50.648 1.00 87.06 780 GLU A N 1
ATOM 6024 C CA . GLU A 1 780 ? 17.812 20.296 49.949 1.00 87.06 780 GLU A CA 1
ATOM 6025 C C . GLU A 1 780 ? 18.896 19.260 49.654 1.00 87.06 780 GLU A C 1
ATOM 6027 O O . GLU A 1 780 ? 19.342 19.166 48.511 1.00 87.06 780 GLU A O 1
ATOM 6032 N N . GLU A 1 781 ? 19.229 18.401 50.618 1.00 90.31 781 GLU A N 1
ATOM 6033 C CA . GLU A 1 781 ? 20.125 17.257 50.409 1.00 90.31 781 GLU A CA 1
ATOM 6034 C C . GLU A 1 781 ? 19.575 16.306 49.330 1.00 90.31 781 GLU A C 1
ATOM 6036 O O . GLU A 1 781 ? 20.289 15.923 48.404 1.00 90.31 781 GLU A O 1
ATOM 6041 N N . THR A 1 782 ? 18.268 16.017 49.357 1.00 84.94 782 THR A N 1
ATOM 6042 C CA . THR A 1 782 ? 17.592 15.212 48.321 1.00 84.94 782 THR A CA 1
ATOM 6043 C C . THR A 1 782 ? 17.647 15.870 46.934 1.00 84.94 782 THR A C 1
ATOM 6045 O O . THR A 1 782 ? 17.733 15.168 45.924 1.00 84.94 782 THR A O 1
ATOM 6048 N N . ARG A 1 783 ? 17.627 17.211 46.853 1.00 85.69 783 ARG A N 1
ATOM 6049 C CA . ARG A 1 783 ? 17.816 17.949 45.589 1.00 85.69 783 ARG A CA 1
ATOM 6050 C C . ARG A 1 783 ? 19.260 17.839 45.096 1.00 85.69 783 ARG A C 1
ATOM 6052 O O . ARG A 1 783 ? 19.459 17.466 43.945 1.00 85.69 783 ARG A O 1
ATOM 6059 N N . ALA A 1 784 ? 20.248 18.057 45.964 1.00 87.69 784 ALA A N 1
ATOM 6060 C CA . ALA A 1 784 ? 21.663 17.930 45.612 1.00 87.69 784 ALA A CA 1
ATOM 6061 C C . ALA A 1 784 ? 22.022 16.510 45.129 1.00 87.69 784 ALA A C 1
ATOM 6063 O O . ALA A 1 784 ? 22.646 16.352 44.082 1.00 87.69 784 ALA A O 1
ATOM 6064 N N . LEU A 1 785 ? 21.549 15.471 45.828 1.00 87.50 785 LEU A N 1
ATOM 6065 C CA . LEU A 1 785 ? 21.734 14.072 45.421 1.00 87.50 785 LEU A CA 1
ATOM 6066 C C . LEU A 1 785 ? 21.055 13.754 44.080 1.00 87.50 785 LEU A C 1
ATOM 6068 O O . LEU A 1 785 ? 21.577 12.960 43.297 1.00 87.50 785 LEU A O 1
ATOM 6072 N N . LYS A 1 786 ? 19.908 14.378 43.779 1.00 88.25 786 LYS A N 1
ATOM 6073 C CA . LYS A 1 786 ? 19.266 14.250 42.466 1.00 88.25 786 LYS A CA 1
ATOM 6074 C C . LYS A 1 786 ? 20.119 14.891 41.366 1.00 88.25 786 LYS A C 1
ATOM 6076 O O . LYS A 1 786 ? 20.319 14.257 40.332 1.00 88.25 786 LYS A O 1
ATOM 6081 N N . ASP A 1 787 ? 20.644 16.091 41.596 1.00 88.94 787 ASP A N 1
ATOM 6082 C CA . ASP A 1 787 ? 21.497 16.788 40.628 1.00 88.94 787 ASP A CA 1
ATOM 6083 C C . ASP A 1 787 ? 22.800 16.003 40.362 1.00 88.94 787 ASP A C 1
ATOM 6085 O O . ASP A 1 787 ? 23.214 15.867 39.209 1.00 88.94 787 ASP A O 1
ATOM 6089 N N . GLU A 1 788 ? 23.404 15.385 41.387 1.00 90.38 788 GLU A N 1
ATOM 6090 C CA . GLU A 1 788 ? 24.530 14.453 41.210 1.00 90.38 788 GLU A CA 1
ATOM 6091 C C . GLU A 1 788 ? 24.144 13.216 40.381 1.00 90.38 788 GLU A C 1
ATOM 6093 O O . GLU A 1 788 ? 24.875 12.833 39.463 1.00 90.38 788 GLU A O 1
ATOM 6098 N N . ILE A 1 789 ? 22.980 12.610 40.642 1.00 86.50 789 ILE A N 1
ATOM 6099 C CA . ILE A 1 789 ? 22.460 11.481 39.854 1.00 86.50 789 ILE A CA 1
ATOM 6100 C C . ILE A 1 789 ? 22.222 11.884 38.390 1.00 86.50 789 ILE A C 1
ATOM 6102 O O . ILE A 1 789 ? 22.538 11.104 37.491 1.00 86.50 789 ILE A O 1
ATOM 6106 N N . ASP A 1 790 ? 21.715 13.087 38.121 1.00 88.12 790 ASP A N 1
ATOM 6107 C CA . ASP A 1 790 ? 21.486 13.578 36.759 1.00 88.12 790 ASP A CA 1
ATOM 6108 C C . ASP A 1 790 ? 22.809 13.920 36.033 1.00 88.12 790 ASP A C 1
ATOM 6110 O O . ASP A 1 790 ? 22.942 13.652 34.835 1.00 88.12 790 ASP A O 1
ATOM 6114 N N . VAL A 1 791 ? 23.854 14.361 36.748 1.00 89.12 791 VAL A N 1
ATOM 6115 C CA . VAL A 1 791 ? 25.231 14.466 36.213 1.00 89.12 791 VAL A CA 1
ATOM 6116 C C . VAL A 1 791 ? 25.844 13.087 35.915 1.00 89.12 791 VAL A C 1
ATOM 6118 O O . VAL A 1 791 ? 26.508 12.914 34.883 1.00 89.12 791 VAL A O 1
ATOM 6121 N N . LEU A 1 792 ? 25.608 12.087 36.770 1.00 85.44 792 LEU A N 1
ATOM 6122 C CA . LEU A 1 792 ? 26.051 10.703 36.558 1.00 85.44 792 LEU A CA 1
ATOM 6123 C C . LEU A 1 792 ? 25.316 10.036 35.381 1.00 85.44 792 LEU A C 1
ATOM 6125 O O . LEU A 1 792 ? 25.951 9.376 34.557 1.00 85.44 792 LEU A O 1
ATOM 6129 N N . ARG A 1 793 ? 24.011 10.286 35.211 1.00 88.06 793 ARG A N 1
ATOM 6130 C CA . ARG A 1 793 ? 23.249 9.903 34.006 1.00 88.06 793 ARG A CA 1
ATOM 6131 C C . ARG A 1 793 ? 23.838 10.556 32.758 1.00 88.06 793 ARG A C 1
ATOM 6133 O O . ARG A 1 793 ? 24.225 9.855 31.829 1.00 88.06 793 ARG A O 1
ATOM 6140 N N . ALA A 1 794 ? 24.043 11.874 32.773 1.00 86.50 794 ALA A N 1
ATOM 6141 C CA . ALA A 1 794 ? 24.611 12.615 31.646 1.00 86.50 794 ALA A CA 1
ATOM 6142 C C . ALA A 1 794 ? 26.074 12.245 31.305 1.00 86.50 794 ALA A C 1
ATOM 6144 O O . ALA A 1 794 ? 26.570 12.619 30.235 1.00 86.50 794 ALA A O 1
ATOM 6145 N N . THR A 1 795 ? 26.789 11.536 32.187 1.00 81.44 795 THR A N 1
ATOM 6146 C CA . THR A 1 795 ? 28.106 10.943 31.894 1.00 81.44 795 THR A CA 1
ATOM 6147 C C . THR A 1 795 ? 28.008 9.481 31.457 1.00 81.44 795 THR A C 1
ATOM 6149 O O . THR A 1 795 ? 28.717 9.107 30.522 1.00 81.44 795 THR A O 1
ATOM 6152 N N . SER A 1 796 ? 27.074 8.693 31.999 1.00 87.12 796 SER A N 1
ATOM 6153 C CA . SER A 1 796 ? 26.723 7.369 31.465 1.00 87.12 796 SER A CA 1
ATOM 6154 C C . SER A 1 796 ? 26.219 7.459 30.019 1.00 87.12 796 SER A C 1
ATOM 6156 O O . SER A 1 796 ? 26.727 6.749 29.161 1.00 87.12 796 SER A O 1
ATOM 6158 N N . ASP A 1 797 ? 25.357 8.422 29.685 1.00 85.38 797 ASP A N 1
ATOM 6159 C CA . ASP A 1 797 ? 24.897 8.660 28.310 1.00 85.38 797 ASP A CA 1
ATOM 6160 C C . ASP A 1 797 ? 26.039 9.003 27.346 1.00 85.38 797 ASP A C 1
ATOM 6162 O O . ASP A 1 797 ? 25.992 8.651 26.166 1.00 85.38 797 ASP A O 1
ATOM 6166 N N . LYS A 1 798 ? 27.077 9.698 27.828 1.00 87.06 798 LYS A N 1
ATOM 6167 C CA . LYS A 1 798 ? 28.287 9.975 27.040 1.00 87.06 798 LYS A CA 1
ATOM 6168 C C . LYS A 1 798 ? 29.112 8.705 26.841 1.00 87.06 798 LYS A C 1
ATOM 6170 O O . LYS A 1 798 ? 29.595 8.499 25.732 1.00 87.06 798 LYS A O 1
ATOM 6175 N N . ALA A 1 799 ? 29.226 7.846 27.855 1.00 83.00 799 ALA A N 1
ATOM 6176 C CA . ALA A 1 799 ? 29.850 6.531 27.714 1.00 83.00 799 ALA A CA 1
ATOM 6177 C C . ALA A 1 799 ? 29.077 5.654 26.712 1.00 83.00 799 ALA A C 1
ATOM 6179 O O . ALA A 1 799 ? 29.670 5.193 25.745 1.00 83.00 799 ALA A O 1
ATOM 6180 N N . ASN A 1 800 ? 27.752 5.553 26.836 1.00 84.44 800 ASN A N 1
ATOM 6181 C CA . ASN A 1 800 ? 26.885 4.789 25.930 1.00 84.44 800 ASN A CA 1
ATOM 6182 C C . ASN A 1 800 ? 26.993 5.287 24.470 1.00 84.44 800 ASN A C 1
ATOM 6184 O O . ASN A 1 800 ? 27.035 4.490 23.534 1.00 84.44 800 ASN A O 1
ATOM 6188 N N . LYS A 1 801 ? 27.107 6.608 24.252 1.00 86.56 801 LYS A N 1
ATOM 6189 C CA . LYS A 1 801 ? 27.352 7.211 22.922 1.00 86.56 801 LYS A CA 1
ATOM 6190 C C . LYS A 1 801 ? 28.765 6.932 22.389 1.00 86.56 801 LYS A C 1
ATOM 6192 O O . LYS A 1 801 ? 28.944 6.781 21.179 1.00 86.56 801 LYS A O 1
ATOM 6197 N N . LEU A 1 802 ? 29.766 6.829 23.263 1.00 83.88 802 LEU A N 1
ATOM 6198 C CA . LEU A 1 802 ? 31.123 6.412 22.896 1.00 83.88 802 LEU A CA 1
ATOM 6199 C C . LEU A 1 802 ? 31.201 4.907 22.583 1.00 83.88 802 LEU A C 1
ATOM 6201 O O . LEU A 1 802 ? 31.836 4.531 21.605 1.00 83.88 802 LEU A O 1
ATOM 6205 N N . GLU A 1 803 ? 30.496 4.050 23.321 1.00 84.56 803 GLU A N 1
ATOM 6206 C CA . GLU A 1 803 ? 30.401 2.616 23.016 1.00 84.56 803 GLU A CA 1
ATOM 6207 C C . GLU A 1 803 ? 29.631 2.370 21.713 1.00 84.56 803 GLU A C 1
ATOM 6209 O O . GLU A 1 803 ? 30.121 1.659 20.839 1.00 84.56 803 GLU A O 1
ATOM 6214 N N . SER A 1 804 ? 28.495 3.048 21.514 1.00 84.62 804 SER A N 1
ATOM 6215 C CA . SER A 1 804 ? 27.739 3.035 20.254 1.00 84.62 804 SER A CA 1
ATOM 6216 C C . SER A 1 804 ? 28.587 3.488 19.055 1.00 84.62 804 SER A C 1
ATOM 6218 O O . SER A 1 804 ? 28.565 2.851 18.001 1.00 84.62 804 SER A O 1
ATOM 6220 N N . THR A 1 805 ? 29.404 4.540 19.200 1.00 84.00 805 THR A N 1
ATOM 6221 C CA . THR A 1 805 ? 30.314 4.960 18.117 1.00 84.00 805 THR A CA 1
ATOM 6222 C C . THR A 1 805 ? 31.468 3.982 17.895 1.00 84.00 805 THR A C 1
ATOM 6224 O O . THR A 1 805 ? 31.814 3.739 16.740 1.00 84.00 805 THR A O 1
ATOM 6227 N N . VAL A 1 806 ? 32.019 3.355 18.941 1.00 85.12 806 VAL A N 1
ATOM 6228 C CA . VAL A 1 806 ? 32.999 2.260 18.800 1.00 85.12 806 VAL A CA 1
ATOM 6229 C C . VAL A 1 806 ? 32.391 1.059 18.072 1.00 85.12 806 VAL A C 1
ATOM 6231 O O . VAL A 1 806 ? 33.037 0.517 17.176 1.00 85.12 806 VAL A O 1
ATOM 6234 N N . GLU A 1 807 ? 31.151 0.677 18.378 1.00 85.31 807 GLU A N 1
ATOM 6235 C CA . GLU A 1 807 ? 30.478 -0.440 17.709 1.00 85.31 807 GLU A CA 1
ATOM 6236 C C . GLU A 1 807 ? 30.134 -0.106 16.251 1.00 85.31 807 GLU A C 1
ATOM 6238 O O . GLU A 1 807 ? 30.399 -0.909 15.360 1.00 85.31 807 GLU A O 1
ATOM 6243 N N . MET A 1 808 ? 29.695 1.124 15.956 1.00 84.19 808 MET A N 1
ATOM 6244 C CA . MET A 1 808 ? 29.577 1.604 14.572 1.00 84.19 808 MET A CA 1
ATOM 6245 C C . MET A 1 808 ? 30.915 1.572 13.817 1.00 84.19 808 MET A C 1
ATOM 6247 O O . MET A 1 808 ? 30.921 1.322 12.612 1.00 84.19 808 MET A O 1
ATOM 6251 N N . TYR A 1 809 ? 32.052 1.813 14.478 1.00 84.19 809 TYR A N 1
ATOM 6252 C CA . TYR A 1 809 ? 33.369 1.661 13.848 1.00 84.19 809 TYR A CA 1
ATOM 6253 C C . TYR A 1 809 ? 33.784 0.192 13.675 1.00 84.19 809 TYR A C 1
ATOM 6255 O O . TYR A 1 809 ? 34.437 -0.113 12.676 1.00 84.19 809 TYR A O 1
ATOM 6263 N N . ARG A 1 810 ? 33.384 -0.724 14.572 1.00 86.00 810 ARG A N 1
ATOM 6264 C CA . ARG A 1 810 ? 33.549 -2.177 14.373 1.00 86.00 810 ARG A CA 1
ATOM 6265 C C . ARG A 1 810 ? 32.732 -2.667 13.184 1.00 86.00 810 ARG A C 1
ATOM 6267 O O . ARG A 1 810 ? 33.302 -3.310 12.305 1.00 86.00 810 ARG A O 1
ATOM 6274 N N . GLN A 1 811 ? 31.453 -2.296 13.112 1.00 87.19 811 GLN A N 1
ATOM 6275 C CA . GLN A 1 811 ? 30.580 -2.650 11.996 1.00 87.19 811 GLN A CA 1
ATOM 6276 C C . GLN A 1 811 ? 31.158 -2.124 10.678 1.00 87.19 811 GLN A C 1
ATOM 6278 O O . GLN A 1 811 ? 31.452 -2.925 9.802 1.00 87.19 811 GLN A O 1
ATOM 6283 N N . LYS A 1 812 ? 31.518 -0.834 10.590 1.00 85.44 812 LYS A N 1
ATOM 6284 C CA . LYS A 1 812 ? 32.174 -0.255 9.396 1.00 85.44 812 LYS A CA 1
ATOM 6285 C C . LYS A 1 812 ? 33.488 -0.942 9.003 1.00 85.44 812 LYS A C 1
ATOM 6287 O O . LYS A 1 812 ? 33.840 -0.953 7.826 1.00 85.44 812 LYS A O 1
ATOM 6292 N N . LEU A 1 813 ? 34.232 -1.507 9.959 1.00 82.06 813 LEU A N 1
ATOM 6293 C CA . LEU A 1 813 ? 35.429 -2.316 9.696 1.00 82.06 813 LEU A CA 1
ATOM 6294 C C . LEU A 1 813 ? 35.092 -3.711 9.153 1.00 82.06 813 LEU A C 1
ATOM 6296 O O . LEU A 1 813 ? 35.837 -4.236 8.323 1.00 82.06 813 LEU A O 1
ATOM 6300 N N . GLN A 1 814 ? 33.987 -4.306 9.599 1.00 85.69 814 GLN A N 1
ATOM 6301 C CA . GLN A 1 814 ? 33.474 -5.563 9.064 1.00 85.69 814 GLN A CA 1
ATOM 6302 C C . GLN A 1 814 ? 32.877 -5.355 7.666 1.00 85.69 814 GLN A C 1
ATOM 6304 O O . GLN A 1 814 ? 33.310 -6.028 6.732 1.00 85.69 814 GLN A O 1
ATOM 6309 N N . ASP A 1 815 ? 32.044 -4.326 7.487 1.00 86.81 815 ASP A N 1
ATOM 6310 C CA . ASP A 1 815 ? 31.506 -3.875 6.200 1.00 86.81 815 ASP A CA 1
ATOM 6311 C C . ASP A 1 815 ? 32.632 -3.606 5.191 1.00 86.81 815 ASP A C 1
ATOM 6313 O O . ASP A 1 815 ? 32.551 -4.035 4.047 1.00 86.81 815 ASP A O 1
ATOM 6317 N N . LEU A 1 816 ? 33.738 -2.967 5.603 1.00 85.50 816 LEU A N 1
ATOM 6318 C CA . LEU A 1 816 ? 34.916 -2.766 4.746 1.00 85.50 816 LEU A CA 1
ATOM 6319 C C . LEU A 1 816 ? 35.605 -4.075 4.339 1.00 85.50 816 LEU A C 1
ATOM 6321 O O . LEU A 1 816 ? 36.165 -4.157 3.244 1.00 85.50 816 LEU A O 1
ATOM 6325 N N . ASN A 1 817 ? 35.605 -5.093 5.199 1.00 82.69 817 ASN A N 1
ATOM 6326 C CA . ASN A 1 817 ? 36.173 -6.400 4.872 1.00 82.69 817 ASN A CA 1
ATOM 6327 C C . ASN A 1 817 ? 35.237 -7.222 3.977 1.00 82.69 817 ASN A C 1
ATOM 6329 O O . ASN A 1 817 ? 35.722 -7.912 3.082 1.00 82.69 817 ASN A O 1
ATOM 6333 N N . ASP A 1 818 ? 33.922 -7.114 4.152 1.00 86.19 818 ASP A N 1
ATOM 6334 C CA . ASP A 1 818 ? 32.941 -7.765 3.284 1.00 86.19 818 ASP A CA 1
ATOM 6335 C C . ASP A 1 818 ? 32.816 -7.055 1.929 1.00 86.19 818 ASP A C 1
ATOM 6337 O O . ASP A 1 818 ? 32.825 -7.721 0.895 1.00 86.19 818 ASP A O 1
ATOM 6341 N N . LEU A 1 819 ? 32.895 -5.723 1.889 1.00 84.12 819 LEU A N 1
ATOM 6342 C CA . LEU A 1 819 ? 33.050 -4.944 0.658 1.00 84.12 819 LEU A CA 1
ATOM 6343 C C . LEU A 1 819 ? 34.349 -5.307 -0.077 1.00 84.12 819 LEU A C 1
ATOM 6345 O O . LEU A 1 819 ? 34.346 -5.422 -1.298 1.00 84.12 819 LEU A O 1
ATOM 6349 N N . ARG A 1 820 ? 35.459 -5.574 0.628 1.00 84.31 820 ARG A N 1
ATOM 6350 C CA . ARG A 1 820 ? 36.689 -6.107 0.003 1.00 84.31 820 ARG A CA 1
ATOM 6351 C C . ARG A 1 820 ? 36.490 -7.497 -0.608 1.00 84.31 820 ARG A C 1
ATOM 6353 O O . ARG A 1 820 ? 37.041 -7.751 -1.679 1.00 84.31 820 ARG A O 1
ATOM 6360 N N . LYS A 1 821 ? 35.711 -8.385 0.026 1.00 86.06 821 LYS A N 1
ATOM 6361 C CA . LYS A 1 821 ? 35.338 -9.686 -0.566 1.00 86.06 821 LYS A CA 1
ATOM 6362 C C . LYS A 1 821 ? 34.484 -9.475 -1.817 1.00 86.06 821 LYS A C 1
ATOM 6364 O O . LYS A 1 821 ? 34.826 -10.014 -2.862 1.00 86.06 821 LYS A O 1
ATOM 6369 N N . GLN A 1 822 ? 33.450 -8.635 -1.736 1.00 84.44 822 GLN A N 1
ATOM 6370 C CA . GLN A 1 822 ? 32.576 -8.297 -2.864 1.00 84.44 822 GLN A CA 1
ATOM 6371 C C . GLN A 1 822 ? 33.357 -7.677 -4.028 1.00 84.44 822 GLN A C 1
ATOM 6373 O O . GLN A 1 822 ? 33.197 -8.121 -5.156 1.00 84.44 822 GLN A O 1
ATOM 6378 N N . VAL A 1 823 ? 34.264 -6.726 -3.776 1.00 83.19 823 VAL A N 1
ATOM 6379 C CA . VAL A 1 823 ? 35.143 -6.138 -4.803 1.00 83.19 823 VAL A CA 1
ATOM 6380 C C . VAL A 1 823 ? 36.036 -7.200 -5.450 1.00 83.19 823 VAL A C 1
ATOM 6382 O O . VAL A 1 823 ? 36.186 -7.186 -6.668 1.00 83.19 823 VAL A O 1
ATOM 6385 N N . LYS A 1 824 ? 36.580 -8.154 -4.682 1.00 86.44 824 LYS A N 1
ATOM 6386 C CA . LYS A 1 824 ? 37.359 -9.273 -5.237 1.00 86.44 824 LYS A CA 1
ATOM 6387 C C . LYS A 1 824 ? 36.496 -10.189 -6.115 1.00 86.44 824 LYS A C 1
ATOM 6389 O O . LYS A 1 824 ? 36.906 -10.518 -7.223 1.00 86.44 824 LYS A O 1
ATOM 6394 N N . THR A 1 825 ? 35.289 -10.539 -5.672 1.00 85.12 825 THR A N 1
ATOM 6395 C CA . THR A 1 825 ? 34.332 -11.321 -6.472 1.00 85.12 825 THR A CA 1
ATOM 6396 C C . THR A 1 825 ? 33.900 -10.568 -7.734 1.00 85.12 825 THR A C 1
ATOM 6398 O O . THR A 1 825 ? 33.856 -11.162 -8.804 1.00 85.12 825 THR A O 1
ATOM 6401 N N . LEU A 1 826 ? 33.664 -9.255 -7.650 1.00 83.31 826 LEU A N 1
ATOM 6402 C CA . LEU A 1 826 ? 33.328 -8.400 -8.793 1.00 83.31 826 LEU A CA 1
ATOM 6403 C C . LEU A 1 826 ? 34.494 -8.257 -9.782 1.00 83.31 826 LEU A C 1
ATOM 6405 O O . LEU A 1 826 ? 34.269 -8.198 -10.988 1.00 83.31 826 LEU A O 1
ATOM 6409 N N . GLN A 1 827 ? 35.741 -8.239 -9.304 1.00 82.38 827 GLN A N 1
ATOM 6410 C CA . GLN A 1 827 ? 36.934 -8.308 -10.154 1.00 82.38 827 GLN A CA 1
ATOM 6411 C C . GLN A 1 827 ? 37.027 -9.659 -10.876 1.00 82.38 827 GLN A C 1
ATOM 6413 O O . GLN A 1 827 ? 37.288 -9.687 -12.077 1.00 82.38 827 GLN A O 1
ATOM 6418 N N . GLU A 1 828 ? 36.754 -10.765 -10.182 1.00 85.56 828 GLU A N 1
ATOM 6419 C CA . GLU A 1 828 ? 36.720 -12.111 -10.766 1.00 85.56 828 GLU A CA 1
ATOM 6420 C C . GLU A 1 828 ? 35.599 -12.252 -11.813 1.00 85.56 828 GLU A C 1
ATOM 6422 O O . GLU A 1 828 ? 35.857 -12.732 -12.920 1.00 85.56 828 GLU A O 1
ATOM 6427 N N . THR A 1 829 ? 34.388 -11.744 -11.546 1.00 85.88 829 THR A N 1
ATOM 6428 C CA . THR A 1 829 ? 33.303 -11.733 -12.542 1.00 85.88 829 THR A CA 1
ATOM 6429 C C . THR A 1 829 ? 33.572 -10.774 -13.694 1.00 85.88 829 THR A C 1
ATOM 6431 O O . THR A 1 829 ? 33.272 -11.121 -14.829 1.00 85.88 829 THR A O 1
ATOM 6434 N N . ASN A 1 830 ? 34.178 -9.604 -13.466 1.00 81.31 830 ASN A N 1
ATOM 6435 C CA . ASN A 1 830 ? 34.541 -8.690 -14.556 1.00 81.31 830 ASN A CA 1
ATOM 6436 C C . ASN A 1 830 ? 35.656 -9.263 -15.438 1.00 81.31 830 ASN A C 1
ATOM 6438 O O . ASN A 1 830 ? 35.611 -9.091 -16.653 1.00 81.31 830 ASN A O 1
ATOM 6442 N N . MET A 1 831 ? 36.614 -9.998 -14.868 1.00 85.12 831 MET A N 1
ATOM 6443 C CA . MET A 1 831 ? 37.611 -10.734 -15.647 1.00 85.12 831 MET A CA 1
ATOM 6444 C C . MET A 1 831 ? 36.949 -11.824 -16.506 1.00 85.12 831 MET A C 1
ATOM 6446 O O . MET A 1 831 ? 37.269 -11.949 -17.688 1.00 85.12 831 MET A O 1
ATOM 6450 N N . MET A 1 832 ? 35.966 -12.549 -15.955 1.00 87.56 832 MET A N 1
ATOM 6451 C CA . MET A 1 832 ? 35.149 -13.508 -16.709 1.00 87.56 832 MET A CA 1
ATOM 6452 C C . MET A 1 832 ? 34.312 -12.827 -17.807 1.00 87.56 832 MET A C 1
ATOM 6454 O O . MET A 1 832 ? 34.276 -13.318 -18.932 1.00 87.56 832 MET A O 1
ATOM 6458 N N . TYR A 1 833 ? 33.685 -11.678 -17.534 1.00 84.06 833 TYR A N 1
ATOM 6459 C CA . TYR A 1 833 ? 32.926 -10.926 -18.537 1.00 84.06 833 TYR A CA 1
ATOM 6460 C C . TYR A 1 833 ? 33.820 -10.361 -19.645 1.00 84.06 833 TYR A C 1
ATOM 6462 O O . TYR A 1 833 ? 33.429 -10.431 -20.809 1.00 84.06 833 TYR A O 1
ATOM 6470 N N . MET A 1 834 ? 35.031 -9.878 -19.340 1.00 84.69 834 MET A N 1
ATOM 6471 C CA . MET A 1 834 ? 35.998 -9.494 -20.376 1.00 84.69 834 MET A CA 1
ATOM 6472 C C . MET A 1 834 ? 36.421 -10.699 -21.222 1.00 84.69 834 MET A C 1
ATOM 6474 O O . MET A 1 834 ? 36.435 -10.596 -22.445 1.00 84.69 834 MET A O 1
ATOM 6478 N N . HIS A 1 835 ? 36.701 -11.852 -20.608 1.00 84.88 835 HIS A N 1
ATOM 6479 C CA . HIS A 1 835 ? 37.058 -13.068 -21.344 1.00 84.88 835 HIS A CA 1
ATOM 6480 C C . HIS A 1 835 ? 35.918 -13.542 -22.263 1.00 84.88 835 HIS A C 1
ATOM 6482 O O . HIS A 1 835 ? 36.144 -13.812 -23.443 1.00 84.88 835 HIS A O 1
ATOM 6488 N N . ASN A 1 836 ? 34.676 -13.534 -21.769 1.00 83.44 836 ASN A N 1
ATOM 6489 C CA . ASN A 1 836 ? 33.486 -13.833 -22.569 1.00 83.44 836 ASN A CA 1
ATOM 6490 C C . ASN A 1 836 ? 33.276 -12.806 -23.696 1.00 83.44 836 ASN A C 1
ATOM 6492 O O . ASN A 1 836 ? 32.922 -13.190 -24.807 1.00 83.44 836 ASN A O 1
ATOM 6496 N N . THR A 1 837 ? 33.534 -11.518 -23.447 1.00 79.94 837 THR A N 1
ATOM 6497 C CA . THR A 1 837 ? 33.428 -10.456 -24.464 1.00 79.94 837 THR A CA 1
ATOM 6498 C C . THR A 1 837 ? 34.469 -10.642 -25.569 1.00 79.94 837 THR A C 1
ATOM 6500 O O . THR A 1 837 ? 34.114 -10.601 -26.742 1.00 79.94 837 THR A O 1
ATOM 6503 N N . VAL A 1 838 ? 35.728 -10.935 -25.223 1.00 86.31 838 VAL A N 1
ATOM 6504 C CA . VAL A 1 838 ? 36.792 -11.240 -26.198 1.00 86.31 838 VAL A CA 1
ATOM 6505 C C . VAL A 1 838 ? 36.454 -12.495 -27.012 1.00 86.31 838 VAL A C 1
ATOM 6507 O O . VAL A 1 838 ? 36.606 -12.489 -28.232 1.00 86.31 838 VAL A O 1
ATOM 6510 N N . SER A 1 839 ? 35.920 -13.538 -26.368 1.00 83.25 839 SER A N 1
ATOM 6511 C CA . SER A 1 839 ? 35.446 -14.751 -27.048 1.00 83.25 839 SER A CA 1
ATOM 6512 C C . SER A 1 839 ? 34.318 -14.449 -28.049 1.00 83.25 839 SER A C 1
ATOM 6514 O O . SER A 1 839 ? 34.388 -14.850 -29.211 1.00 83.25 839 SER A O 1
ATOM 6516 N N . LEU A 1 840 ? 33.321 -13.649 -27.653 1.00 83.12 840 LEU A N 1
ATOM 6517 C CA . LEU A 1 840 ? 32.227 -13.219 -28.533 1.00 83.12 840 LEU A CA 1
ATOM 6518 C C . LEU A 1 840 ? 32.703 -12.292 -29.665 1.00 83.12 840 LEU A C 1
ATOM 6520 O O . LEU A 1 840 ? 32.199 -12.391 -30.783 1.00 83.12 840 LEU A O 1
ATOM 6524 N N . GLU A 1 841 ? 33.696 -11.429 -29.433 1.00 80.19 841 GLU A N 1
ATOM 6525 C CA . GLU A 1 841 ? 34.340 -10.655 -30.500 1.00 80.19 841 GLU A CA 1
ATOM 6526 C C . GLU A 1 841 ? 35.096 -11.545 -31.491 1.00 80.19 841 GLU A C 1
ATOM 6528 O O . GLU A 1 841 ? 35.091 -11.276 -32.695 1.00 80.19 841 GLU A O 1
ATOM 6533 N N . GLU A 1 842 ? 35.754 -12.602 -31.016 1.00 83.00 842 GLU A N 1
ATOM 6534 C CA . GLU A 1 842 ? 36.369 -13.598 -31.884 1.00 83.00 842 GLU A CA 1
ATOM 6535 C C . GLU A 1 842 ? 35.330 -14.362 -32.704 1.00 83.00 842 GLU A C 1
ATOM 6537 O O . GLU A 1 842 ? 35.529 -14.537 -33.905 1.00 83.00 842 GLU A O 1
ATOM 6542 N N . GLU A 1 843 ? 34.219 -14.801 -32.107 1.00 82.00 843 GLU A N 1
ATOM 6543 C CA . GLU A 1 843 ? 33.125 -15.433 -32.852 1.00 82.00 843 GLU A CA 1
ATOM 6544 C C . GLU A 1 843 ? 32.503 -14.471 -33.869 1.00 82.00 843 GLU A C 1
ATOM 6546 O O . GLU A 1 843 ? 32.262 -14.856 -35.013 1.00 82.00 843 GLU A O 1
ATOM 6551 N N . LEU A 1 844 ? 32.358 -13.187 -33.527 1.00 78.88 844 LEU A N 1
ATOM 6552 C CA . LEU A 1 844 ? 31.904 -12.151 -34.455 1.00 78.88 844 LEU A CA 1
ATOM 6553 C C . LEU A 1 844 ? 32.904 -11.922 -35.606 1.00 78.88 844 LEU A C 1
ATOM 6555 O O . LEU A 1 844 ? 32.487 -11.715 -36.751 1.00 78.88 844 LEU A O 1
ATOM 6559 N N . LYS A 1 845 ? 34.217 -11.998 -35.349 1.00 82.56 845 LYS A N 1
ATOM 6560 C CA . LYS A 1 845 ? 35.270 -11.960 -36.386 1.00 82.56 845 LYS A CA 1
ATOM 6561 C C . LYS A 1 845 ? 35.214 -13.212 -37.273 1.00 82.56 845 LYS A C 1
ATOM 6563 O O . LYS A 1 845 ? 35.201 -13.076 -38.497 1.00 82.56 845 LYS A O 1
ATOM 6568 N N . LYS A 1 846 ? 35.079 -14.409 -36.686 1.00 82.38 846 LYS A N 1
ATOM 6569 C CA . LYS A 1 846 ? 34.915 -15.699 -37.391 1.00 82.38 846 LYS A CA 1
ATOM 6570 C C . LYS A 1 846 ? 33.660 -15.684 -38.284 1.00 82.38 846 LYS A C 1
ATOM 6572 O O . LYS A 1 846 ? 33.745 -16.017 -39.466 1.00 82.38 846 LYS A O 1
ATOM 6577 N N . ALA A 1 847 ? 32.530 -15.184 -37.781 1.00 76.81 847 ALA A N 1
ATOM 6578 C CA . ALA A 1 847 ? 31.283 -15.027 -38.533 1.00 76.81 847 ALA A CA 1
ATOM 6579 C C . ALA A 1 847 ? 31.392 -14.002 -39.680 1.00 76.81 847 ALA A C 1
ATOM 6581 O O . ALA A 1 847 ? 30.886 -14.244 -40.778 1.00 76.81 847 ALA A O 1
ATOM 6582 N N . ASN A 1 848 ? 32.085 -12.874 -39.479 1.00 80.31 848 ASN A N 1
ATOM 6583 C CA . ASN A 1 848 ? 32.322 -11.900 -40.552 1.00 80.31 848 ASN A CA 1
ATOM 6584 C C . ASN A 1 848 ? 33.274 -12.430 -41.637 1.00 80.31 848 ASN A C 1
ATOM 6586 O O . ASN A 1 848 ? 33.037 -12.182 -42.823 1.00 80.31 848 ASN A O 1
ATOM 6590 N N . ALA A 1 849 ? 34.299 -13.202 -41.265 1.00 82.31 849 ALA A N 1
ATOM 6591 C CA . ALA A 1 849 ? 35.156 -13.899 -42.221 1.00 82.31 849 ALA A CA 1
ATOM 6592 C C . ALA A 1 849 ? 34.351 -14.927 -43.039 1.00 82.31 849 ALA A C 1
ATOM 6594 O O . ALA A 1 849 ? 34.394 -14.897 -44.271 1.00 82.31 849 ALA A O 1
ATOM 6595 N N . ALA A 1 850 ? 33.527 -15.750 -42.380 1.00 78.31 850 ALA A N 1
ATOM 6596 C CA . ALA A 1 850 ? 32.636 -16.704 -43.042 1.00 78.31 850 ALA A CA 1
ATOM 6597 C C . ALA A 1 850 ? 31.639 -16.012 -43.994 1.00 78.31 850 ALA A C 1
ATOM 6599 O O . ALA A 1 850 ? 31.476 -16.444 -45.134 1.00 78.31 850 ALA A O 1
ATOM 6600 N N . ARG A 1 851 ? 31.038 -14.880 -43.593 1.00 82.94 851 ARG A N 1
ATOM 6601 C CA . ARG A 1 851 ? 30.173 -14.058 -44.465 1.00 82.94 851 ARG A CA 1
ATOM 6602 C C . ARG A 1 851 ? 30.914 -13.540 -45.703 1.00 82.94 851 ARG A C 1
ATOM 6604 O O . ARG A 1 851 ? 30.340 -13.502 -46.789 1.00 82.94 851 ARG A O 1
ATOM 6611 N N . THR A 1 852 ? 32.186 -13.174 -45.555 1.00 83.69 852 THR A N 1
ATOM 6612 C CA . THR A 1 852 ? 33.033 -12.679 -46.656 1.00 83.69 852 THR A CA 1
ATOM 6613 C C . THR A 1 852 ? 33.399 -13.803 -47.633 1.00 83.69 852 THR A C 1
ATOM 6615 O O . THR A 1 852 ? 33.349 -13.614 -48.851 1.00 83.69 852 THR A O 1
ATOM 6618 N N . GLN A 1 853 ? 33.676 -15.008 -47.123 1.00 80.25 853 GLN A N 1
ATOM 6619 C CA . GLN A 1 853 ? 33.830 -16.214 -47.944 1.00 80.25 853 GLN A CA 1
ATOM 6620 C C . GLN A 1 853 ? 32.522 -16.577 -48.664 1.00 80.25 853 GLN A C 1
ATOM 6622 O O . GLN A 1 853 ? 32.548 -16.878 -49.852 1.00 80.25 853 GLN A O 1
ATOM 6627 N N . LEU A 1 854 ? 31.371 -16.480 -47.994 1.00 80.19 854 LEU A N 1
ATOM 6628 C CA . LEU A 1 854 ? 30.057 -16.790 -48.569 1.00 80.19 854 LEU A CA 1
ATOM 6629 C C . LEU A 1 854 ? 29.698 -15.846 -49.730 1.00 80.19 854 LEU A C 1
ATOM 6631 O O . LEU A 1 854 ? 29.286 -16.313 -50.791 1.00 80.19 854 LEU A O 1
ATOM 6635 N N . GLU A 1 855 ? 29.940 -14.540 -49.591 1.00 81.56 855 GLU A N 1
ATOM 6636 C CA . GLU A 1 855 ? 29.758 -13.579 -50.691 1.00 81.56 855 GLU A CA 1
ATOM 6637 C C . GLU A 1 855 ? 30.768 -13.818 -51.841 1.00 81.56 855 GLU A C 1
ATOM 6639 O O . GLU A 1 855 ? 30.439 -13.633 -53.015 1.00 81.56 855 GLU A O 1
ATOM 6644 N N . THR A 1 856 ? 31.967 -14.333 -51.532 1.00 84.56 856 THR A N 1
ATOM 6645 C CA . THR A 1 856 ? 32.951 -14.772 -52.541 1.00 84.56 856 THR A CA 1
ATOM 6646 C C . THR A 1 856 ? 32.473 -16.019 -53.297 1.00 84.56 856 THR A C 1
ATOM 6648 O O . THR A 1 856 ? 32.501 -16.026 -54.528 1.00 84.56 856 THR A O 1
ATOM 6651 N N . TYR A 1 857 ? 31.956 -17.042 -52.608 1.00 83.38 857 TYR A N 1
ATOM 6652 C CA . TYR A 1 857 ? 31.367 -18.230 -53.241 1.00 83.38 857 TYR A CA 1
ATOM 6653 C C . TYR A 1 857 ? 30.143 -17.873 -54.091 1.00 83.38 857 TYR A C 1
ATOM 6655 O O . TYR A 1 857 ? 30.015 -18.340 -55.218 1.00 83.38 857 TYR A O 1
ATOM 6663 N N . LYS A 1 858 ? 29.278 -16.978 -53.609 1.00 85.38 858 LYS A N 1
ATOM 6664 C CA . LYS A 1 858 ? 28.132 -16.439 -54.359 1.00 85.38 858 LYS A CA 1
ATOM 6665 C C . LYS A 1 858 ? 28.567 -15.746 -55.659 1.00 85.38 858 LYS A C 1
ATOM 6667 O O . LYS A 1 858 ? 27.935 -15.943 -56.696 1.00 85.38 858 LYS A O 1
ATOM 6672 N N . ARG A 1 859 ? 29.685 -15.008 -55.643 1.00 85.44 859 ARG A N 1
ATOM 6673 C CA . ARG A 1 859 ? 30.296 -14.433 -56.853 1.00 85.44 859 ARG A CA 1
ATOM 6674 C C . ARG A 1 859 ? 30.853 -15.509 -57.794 1.00 85.44 859 ARG A C 1
ATOM 6676 O O . ARG A 1 859 ? 30.590 -15.447 -58.990 1.00 85.44 859 ARG A O 1
ATOM 6683 N N . GLN A 1 860 ? 31.535 -16.531 -57.270 1.00 86.00 860 GLN A N 1
ATOM 6684 C CA . GLN A 1 860 ? 31.999 -17.675 -58.070 1.00 86.00 860 GLN A CA 1
ATOM 6685 C C . GLN A 1 860 ? 30.835 -18.447 -58.715 1.00 86.00 860 GLN A C 1
ATOM 6687 O O . GLN A 1 860 ? 30.927 -18.822 -59.881 1.00 86.00 860 GLN A O 1
ATOM 6692 N N . VAL A 1 861 ? 29.718 -18.636 -58.003 1.00 82.12 861 VAL A N 1
ATOM 6693 C CA . VAL A 1 861 ? 28.484 -19.236 -58.539 1.00 82.12 861 VAL A CA 1
ATOM 6694 C C . VAL A 1 861 ? 27.906 -18.384 -59.670 1.00 82.12 861 VAL A C 1
ATOM 6696 O O . VAL A 1 861 ? 27.529 -18.934 -60.704 1.00 82.12 861 VAL A O 1
ATOM 6699 N N . GLN A 1 862 ? 27.896 -17.053 -59.536 1.00 87.94 862 GLN A N 1
ATOM 6700 C CA . GLN A 1 862 ? 27.471 -16.157 -60.616 1.00 87.94 862 GLN A CA 1
ATOM 6701 C C . GLN A 1 862 ? 28.390 -16.260 -61.846 1.00 87.94 862 GLN A C 1
ATOM 6703 O O . GLN A 1 862 ? 27.897 -16.350 -62.970 1.00 87.94 862 GLN A O 1
ATOM 6708 N N . ASP A 1 863 ? 29.711 -16.311 -61.657 1.00 87.50 863 ASP A N 1
ATOM 6709 C CA . ASP A 1 863 ? 30.671 -16.462 -62.758 1.00 87.50 863 ASP A CA 1
ATOM 6710 C C . ASP A 1 863 ? 30.588 -17.845 -63.429 1.00 87.50 863 ASP A C 1
ATOM 6712 O O . ASP A 1 863 ? 30.725 -17.950 -64.650 1.00 87.50 863 ASP A O 1
ATOM 6716 N N . LEU A 1 864 ? 30.305 -18.909 -62.671 1.00 86.31 864 LEU A N 1
ATOM 6717 C CA . LEU A 1 864 ? 30.021 -20.243 -63.212 1.00 86.31 864 LEU A CA 1
ATOM 6718 C C . LEU A 1 864 ? 28.695 -20.276 -63.985 1.00 86.31 864 LEU A C 1
ATOM 6720 O O . LEU A 1 864 ? 28.641 -20.864 -65.064 1.00 86.31 864 LEU A O 1
ATOM 6724 N N . HIS A 1 865 ? 27.652 -19.597 -63.501 1.00 87.06 865 HIS A N 1
ATOM 6725 C CA . HIS A 1 865 ? 26.380 -19.459 -64.214 1.00 87.06 865 HIS A CA 1
ATOM 6726 C C . HIS A 1 865 ? 26.549 -18.679 -65.531 1.00 87.06 865 HIS A C 1
ATOM 6728 O O . HIS A 1 865 ? 26.031 -19.084 -66.574 1.00 87.06 865 HIS A O 1
ATOM 6734 N N . ASN A 1 866 ? 27.355 -17.612 -65.519 1.00 87.12 866 ASN A N 1
ATOM 6735 C CA . ASN A 1 866 ? 27.721 -16.859 -66.720 1.00 87.12 866 ASN A CA 1
ATOM 6736 C C . ASN A 1 866 ? 28.472 -17.749 -67.735 1.00 87.12 866 ASN A C 1
ATOM 6738 O O . ASN A 1 866 ? 28.125 -17.752 -68.917 1.00 87.12 866 ASN A O 1
ATOM 6742 N N . LYS A 1 867 ? 29.444 -18.557 -67.276 1.00 88.25 867 LYS A N 1
ATOM 6743 C CA . LYS A 1 867 ? 30.186 -19.522 -68.116 1.00 88.25 867 LYS A CA 1
ATOM 6744 C C . LYS A 1 867 ? 29.285 -20.611 -68.706 1.00 88.25 867 LYS A C 1
ATOM 6746 O O . LYS A 1 867 ? 29.401 -20.923 -69.892 1.00 88.25 867 LYS A O 1
ATOM 6751 N N . LEU A 1 868 ? 28.357 -21.147 -67.911 1.00 85.88 868 LEU A N 1
ATOM 6752 C CA . LEU A 1 868 ? 27.356 -22.115 -68.365 1.00 85.88 868 LEU A CA 1
ATOM 6753 C C . LEU A 1 868 ? 26.455 -21.511 -69.456 1.00 85.88 868 LEU A C 1
ATOM 6755 O O . LEU A 1 868 ? 26.209 -22.155 -70.473 1.00 85.88 868 LEU A O 1
ATOM 6759 N N . SER A 1 869 ? 26.040 -20.247 -69.305 1.00 86.25 869 SER A N 1
ATOM 6760 C CA . SER A 1 869 ? 25.285 -19.525 -70.340 1.00 86.25 869 SER A CA 1
ATOM 6761 C C . SER A 1 869 ? 26.082 -19.340 -71.639 1.00 86.25 869 SER A C 1
ATOM 6763 O O . SER A 1 869 ? 25.505 -19.451 -72.723 1.00 86.25 869 SER A O 1
ATOM 6765 N N . SER A 1 870 ? 27.396 -19.082 -71.571 1.00 86.81 870 SER A N 1
ATOM 6766 C CA . SER A 1 870 ? 28.233 -18.982 -72.777 1.00 86.81 870 SER A CA 1
ATOM 6767 C C . SER A 1 870 ? 28.455 -20.327 -73.473 1.00 86.81 870 SER A C 1
ATOM 6769 O O . SER A 1 870 ? 28.333 -20.381 -74.695 1.00 86.81 870 SER A O 1
ATOM 6771 N N . GLU A 1 871 ? 28.706 -21.416 -72.738 1.00 84.56 871 GLU A N 1
ATOM 6772 C CA . GLU A 1 871 ? 28.866 -22.739 -73.362 1.00 84.56 871 GLU A CA 1
ATOM 6773 C C . GLU A 1 871 ? 27.538 -23.294 -73.897 1.00 84.56 871 GLU A C 1
ATOM 6775 O O . GLU A 1 871 ? 27.547 -23.912 -74.958 1.00 84.56 871 GLU A O 1
ATOM 6780 N N . SER A 1 872 ? 26.392 -22.990 -73.268 1.00 86.00 872 SER A N 1
ATOM 6781 C CA . SER A 1 872 ? 25.068 -23.287 -73.843 1.00 86.00 872 SER A CA 1
ATOM 6782 C C . SER A 1 872 ? 24.911 -22.635 -75.219 1.00 86.00 872 SER A C 1
ATOM 6784 O O . SER A 1 872 ? 24.686 -23.331 -76.202 1.00 86.00 872 SER A O 1
ATOM 6786 N N . LYS A 1 873 ? 25.157 -21.321 -75.328 1.00 89.12 873 LYS A N 1
ATOM 6787 C CA . LYS A 1 873 ? 25.097 -20.589 -76.610 1.00 89.12 873 LYS A CA 1
ATOM 6788 C C . LYS A 1 873 ? 26.091 -21.128 -77.644 1.00 89.12 873 LYS A C 1
ATOM 6790 O O . LYS A 1 873 ? 25.818 -21.091 -78.846 1.00 89.12 873 LYS A O 1
ATOM 6795 N N . ARG A 1 874 ? 27.249 -21.630 -77.200 1.00 88.50 874 ARG A N 1
ATOM 6796 C CA . ARG A 1 874 ? 28.242 -22.273 -78.071 1.00 88.50 874 ARG A CA 1
ATOM 6797 C C . ARG A 1 874 ? 27.748 -23.631 -78.578 1.00 88.50 874 ARG A C 1
ATOM 6799 O O . ARG A 1 874 ? 27.898 -23.906 -79.765 1.00 88.50 874 ARG A O 1
ATOM 6806 N N . ALA A 1 875 ? 27.100 -24.429 -77.729 1.00 84.19 875 ALA A N 1
ATOM 6807 C CA . ALA A 1 875 ? 26.440 -25.674 -78.117 1.00 84.19 875 ALA A CA 1
ATOM 6808 C C . ALA A 1 875 ? 25.267 -25.429 -79.085 1.00 84.19 875 ALA A C 1
ATOM 6810 O O . ALA A 1 875 ? 25.197 -26.096 -80.113 1.00 84.19 875 ALA A O 1
ATOM 6811 N N . ASP A 1 876 ? 24.421 -24.424 -78.829 1.00 88.62 876 ASP A N 1
ATOM 6812 C CA . ASP A 1 876 ? 23.323 -24.019 -79.722 1.00 88.62 876 ASP A CA 1
ATOM 6813 C C . ASP A 1 876 ? 23.847 -23.626 -81.119 1.00 88.62 876 ASP A C 1
ATOM 6815 O O . ASP A 1 876 ? 23.301 -24.029 -82.149 1.00 88.62 876 ASP A O 1
ATOM 6819 N N . THR A 1 877 ? 24.958 -22.880 -81.159 1.00 89.44 877 THR A N 1
ATOM 6820 C CA . THR A 1 877 ? 25.627 -22.477 -82.408 1.00 89.44 877 THR A CA 1
ATOM 6821 C C . THR A 1 877 ? 26.183 -23.690 -83.160 1.00 89.44 877 THR A C 1
ATOM 6823 O O . THR A 1 877 ? 25.956 -23.825 -84.361 1.00 89.44 877 THR A O 1
ATOM 6826 N N . LEU A 1 878 ? 26.863 -24.607 -82.462 1.00 87.62 878 LEU A N 1
ATOM 6827 C CA . LEU A 1 878 ? 27.401 -25.835 -83.058 1.00 87.62 878 LEU A CA 1
ATOM 6828 C C . LEU A 1 878 ? 26.289 -26.769 -83.559 1.00 87.62 878 LEU A C 1
ATOM 6830 O O . LEU A 1 878 ? 26.437 -27.356 -84.626 1.00 87.62 878 LEU A O 1
ATOM 6834 N N . ALA A 1 879 ? 25.157 -26.864 -82.855 1.00 87.56 879 ALA A N 1
ATOM 6835 C CA . ALA A 1 879 ? 23.992 -27.627 -83.302 1.00 87.56 879 ALA A CA 1
ATOM 6836 C C . ALA A 1 879 ? 23.387 -27.050 -84.597 1.00 87.56 879 ALA A C 1
ATOM 6838 O O . ALA A 1 879 ? 23.029 -27.801 -85.506 1.00 87.56 879 ALA A O 1
ATOM 6839 N N . PHE A 1 880 ? 23.338 -25.719 -84.727 1.00 89.00 880 PHE A N 1
ATOM 6840 C CA . PHE A 1 880 ? 22.929 -25.058 -85.969 1.00 89.00 880 PHE A CA 1
ATOM 6841 C C . PHE A 1 880 ? 23.913 -25.320 -87.124 1.00 89.00 880 PHE A C 1
ATOM 6843 O O . PHE A 1 880 ? 23.490 -25.580 -88.253 1.00 89.00 880 PHE A O 1
ATOM 6850 N N . GLU A 1 881 ? 25.225 -25.309 -86.862 1.00 88.12 881 GLU A N 1
ATOM 6851 C CA . GLU A 1 881 ? 26.227 -25.656 -87.877 1.00 88.12 881 GLU A CA 1
ATOM 6852 C C . GLU A 1 881 ? 26.182 -27.135 -88.282 1.00 88.12 881 GLU A C 1
ATOM 6854 O O . GLU A 1 881 ? 26.264 -27.421 -89.478 1.00 88.12 881 GLU A O 1
ATOM 6859 N N . MET A 1 882 ? 25.987 -28.054 -87.329 1.00 83.25 882 MET A N 1
ATOM 6860 C CA . MET A 1 882 ? 25.783 -29.484 -87.593 1.00 83.25 882 MET A CA 1
ATOM 6861 C C . MET A 1 882 ? 24.584 -29.698 -88.514 1.00 83.25 882 MET A C 1
ATOM 6863 O O . MET A 1 882 ? 24.748 -30.291 -89.577 1.00 83.25 882 MET A O 1
ATOM 6867 N N . LYS A 1 883 ? 23.425 -29.107 -88.198 1.00 90.69 883 LYS A N 1
ATOM 6868 C CA . LYS A 1 883 ? 22.236 -29.195 -89.056 1.00 90.69 883 LYS A CA 1
ATOM 6869 C C . LYS A 1 883 ? 22.491 -28.662 -90.473 1.00 90.69 883 LYS A C 1
ATOM 6871 O O . LYS A 1 883 ? 22.111 -29.292 -91.455 1.00 90.69 883 LYS A O 1
ATOM 6876 N N . ARG A 1 884 ? 23.203 -27.536 -90.613 1.00 89.50 884 ARG A N 1
ATOM 6877 C CA . ARG A 1 884 ? 23.568 -26.982 -91.932 1.00 89.50 884 ARG A CA 1
ATOM 6878 C C . ARG A 1 884 ? 24.578 -27.861 -92.695 1.00 89.50 884 ARG A C 1
ATOM 6880 O O . ARG A 1 884 ? 24.693 -27.747 -93.917 1.00 89.50 884 ARG A O 1
ATOM 6887 N N . LEU A 1 885 ? 25.344 -28.707 -92.005 1.00 85.00 885 LEU A N 1
ATOM 6888 C CA . LEU A 1 885 ? 26.210 -29.717 -92.622 1.00 85.00 885 LEU A CA 1
ATOM 6889 C C . LEU A 1 885 ? 25.424 -30.979 -93.004 1.00 85.00 885 LEU A C 1
ATOM 6891 O O . LEU A 1 885 ? 25.682 -31.525 -94.073 1.00 85.00 885 LEU A O 1
ATOM 6895 N N . GLU A 1 886 ? 24.435 -31.390 -92.209 1.00 86.06 886 GLU A N 1
ATOM 6896 C CA . GLU A 1 886 ? 23.498 -32.474 -92.536 1.00 86.06 886 GLU A CA 1
ATOM 6897 C C . GLU A 1 886 ? 22.670 -32.140 -93.784 1.00 86.06 886 GLU A C 1
ATOM 6899 O O . GLU A 1 886 ? 22.665 -32.921 -94.731 1.00 86.06 886 GLU A O 1
ATOM 6904 N N . GLU A 1 887 ? 22.080 -30.942 -93.862 1.00 90.38 887 GLU A N 1
ATOM 6905 C CA . GLU A 1 887 ? 21.342 -30.457 -95.044 1.00 90.38 887 GLU A CA 1
ATOM 6906 C C . GLU A 1 887 ? 22.216 -30.465 -96.317 1.00 90.38 887 GLU A C 1
ATOM 6908 O O . GLU A 1 887 ? 21.762 -30.830 -97.405 1.00 90.38 887 GLU A O 1
ATOM 6913 N N . LYS A 1 888 ? 23.508 -30.122 -96.191 1.00 88.12 888 LYS A N 1
ATOM 6914 C CA . LYS A 1 888 ? 24.485 -30.228 -97.290 1.00 88.12 888 LYS A CA 1
ATOM 6915 C C . LYS A 1 888 ? 24.846 -31.672 -97.625 1.00 88.12 888 LYS A C 1
ATOM 6917 O O . LYS A 1 888 ? 25.044 -31.982 -98.798 1.00 88.12 888 LYS A O 1
ATOM 6922 N N . HIS A 1 889 ? 24.959 -32.544 -96.628 1.00 86.69 889 HIS A N 1
ATOM 6923 C CA . HIS A 1 889 ? 25.234 -33.960 -96.840 1.00 86.69 889 HIS A CA 1
ATOM 6924 C C . HIS A 1 889 ? 24.062 -34.641 -97.555 1.00 86.69 889 HIS A C 1
ATOM 6926 O O . HIS A 1 889 ? 24.285 -35.367 -98.516 1.00 86.69 889 HIS A O 1
ATOM 6932 N N . GLU A 1 890 ? 22.821 -34.332 -97.174 1.00 88.25 890 GLU A N 1
ATOM 6933 C CA . GLU A 1 890 ? 21.610 -34.823 -97.836 1.00 88.25 890 GLU A CA 1
ATOM 6934 C C . GLU A 1 890 ? 21.505 -34.319 -99.288 1.00 88.25 890 GLU A C 1
ATOM 6936 O O . GLU A 1 890 ? 21.166 -35.086 -100.190 1.00 88.25 890 GLU A O 1
ATOM 6941 N N . ALA A 1 891 ? 21.863 -33.056 -99.552 1.00 85.44 891 ALA A N 1
ATOM 6942 C CA . ALA A 1 891 ? 21.949 -32.528 -100.915 1.00 85.44 891 ALA A CA 1
ATOM 6943 C C . ALA A 1 891 ? 23.011 -33.261 -101.761 1.00 85.44 891 ALA A C 1
ATOM 6945 O O . ALA A 1 891 ? 22.731 -33.656 -102.893 1.00 85.44 891 ALA A O 1
ATOM 6946 N N . LEU A 1 892 ? 24.201 -33.509 -101.199 1.00 85.81 892 LEU A N 1
ATOM 6947 C CA . LEU A 1 892 ? 25.265 -34.278 -101.857 1.00 85.81 892 LEU A CA 1
ATOM 6948 C C . LEU A 1 892 ? 24.906 -35.762 -102.033 1.00 85.81 892 LEU A C 1
ATOM 6950 O O . LEU A 1 892 ? 25.339 -36.373 -103.007 1.00 85.81 892 LEU A O 1
ATOM 6954 N N . LEU A 1 893 ? 24.106 -36.348 -101.137 1.00 83.94 893 LEU A N 1
ATOM 6955 C CA . LEU A 1 893 ? 23.563 -37.698 -101.304 1.00 83.94 893 LEU A CA 1
ATOM 6956 C C . LEU A 1 893 ? 22.573 -37.753 -102.469 1.00 83.94 893 LEU A C 1
ATOM 6958 O O . LEU A 1 893 ? 22.716 -38.629 -103.313 1.00 83.94 893 LEU A O 1
ATOM 6962 N N . LYS A 1 894 ? 21.660 -36.784 -102.594 1.00 87.12 894 LYS A N 1
ATOM 6963 C CA . LYS A 1 894 ? 20.727 -36.696 -103.734 1.00 87.12 894 LYS A CA 1
ATOM 6964 C C . LYS A 1 894 ? 21.444 -36.434 -105.061 1.00 87.12 894 LYS A C 1
ATOM 6966 O O . LYS A 1 894 ? 21.060 -36.978 -106.093 1.00 87.12 894 LYS A O 1
ATOM 6971 N N . GLU A 1 895 ? 22.517 -35.643 -105.056 1.00 84.69 895 GLU A N 1
ATOM 6972 C CA . GLU A 1 895 ? 23.349 -35.445 -106.249 1.00 84.69 895 GLU A CA 1
ATOM 6973 C C . GLU A 1 895 ? 24.168 -36.701 -106.595 1.00 84.69 895 GLU A C 1
ATOM 6975 O O . GLU A 1 895 ? 24.251 -37.075 -107.763 1.00 84.69 895 GLU A O 1
ATOM 6980 N N . LYS A 1 896 ? 24.682 -37.425 -105.593 1.00 85.50 896 LYS A N 1
ATOM 6981 C CA . LYS A 1 896 ? 25.293 -38.754 -105.758 1.00 85.50 896 LYS A CA 1
ATOM 6982 C C . LYS A 1 896 ? 24.288 -39.781 -106.293 1.00 85.50 896 LYS A C 1
ATOM 6984 O O . LYS A 1 896 ? 24.665 -40.576 -107.144 1.00 85.50 896 LYS A O 1
ATOM 6989 N N . GLU A 1 897 ? 23.043 -39.781 -105.824 1.00 86.06 897 GLU A N 1
ATOM 6990 C CA . GLU A 1 897 ? 21.969 -40.658 -106.310 1.00 86.06 897 GLU A CA 1
ATOM 6991 C C . GLU A 1 897 ? 21.618 -40.340 -107.763 1.00 86.06 897 GLU A C 1
ATOM 6993 O O . GLU A 1 897 ? 21.635 -41.237 -108.598 1.00 86.06 897 GLU A O 1
ATOM 6998 N N . ARG A 1 898 ? 21.460 -39.061 -108.117 1.00 86.38 898 ARG A N 1
ATOM 6999 C CA . ARG A 1 898 ? 21.287 -38.622 -109.510 1.00 86.38 898 ARG A CA 1
ATOM 7000 C C . ARG A 1 898 ? 22.474 -39.009 -110.403 1.00 86.38 898 ARG A C 1
ATOM 7002 O O . ARG A 1 898 ? 22.281 -39.413 -111.547 1.00 86.38 898 ARG A O 1
ATOM 7009 N N . LEU A 1 899 ? 23.706 -38.906 -109.899 1.00 83.19 899 LEU A N 1
ATOM 7010 C CA . LEU A 1 899 ? 24.907 -39.379 -110.599 1.00 83.19 899 LEU A CA 1
ATOM 7011 C C . LEU A 1 899 ? 24.970 -40.911 -110.679 1.00 83.19 899 LEU A C 1
ATOM 7013 O O . LEU A 1 899 ? 25.573 -41.432 -111.610 1.00 83.19 899 LEU A O 1
ATOM 7017 N N . ILE A 1 900 ? 24.340 -41.635 -109.750 1.00 82.75 900 ILE A N 1
ATOM 7018 C CA . ILE A 1 900 ? 24.154 -43.089 -109.803 1.00 82.75 900 ILE A CA 1
ATOM 7019 C C . ILE A 1 900 ? 23.094 -43.460 -110.846 1.00 82.75 900 ILE A C 1
ATOM 7021 O O . ILE A 1 900 ? 23.365 -44.347 -111.638 1.00 82.75 900 ILE A O 1
ATOM 7025 N N . GLU A 1 901 ? 21.966 -42.754 -110.946 1.00 81.38 901 GLU A N 1
ATOM 7026 C CA . GLU A 1 901 ? 20.969 -42.951 -112.015 1.00 81.38 901 GLU A CA 1
ATOM 7027 C C . GLU A 1 901 ? 21.543 -42.628 -113.404 1.00 81.38 901 GLU A C 1
ATOM 7029 O O . GLU A 1 901 ? 21.342 -43.374 -114.364 1.00 81.38 901 GLU A O 1
ATOM 7034 N N . GLN A 1 902 ? 22.308 -41.537 -113.525 1.00 79.62 902 GLN A N 1
ATOM 7035 C CA . GLN A 1 902 ? 23.029 -41.201 -114.757 1.00 79.62 902 GLN A CA 1
ATOM 7036 C C . GLN A 1 902 ? 24.130 -42.212 -115.069 1.00 79.62 902 GLN A C 1
ATOM 7038 O O . GLN A 1 902 ? 24.282 -42.603 -116.224 1.00 79.62 902 GLN A O 1
ATOM 7043 N N . ARG A 1 903 ? 24.881 -42.674 -114.059 1.00 80.12 903 ARG A N 1
ATOM 7044 C CA . ARG A 1 903 ? 25.826 -43.782 -114.218 1.00 80.12 903 ARG A CA 1
ATOM 7045 C C . ARG A 1 903 ? 25.087 -45.010 -114.712 1.00 80.12 903 ARG A C 1
ATOM 7047 O O . ARG A 1 903 ? 25.561 -45.595 -115.666 1.00 80.12 903 ARG A O 1
ATOM 7054 N N . ASP A 1 904 ? 23.973 -45.388 -114.095 1.00 79.31 904 ASP A N 1
ATOM 7055 C CA . ASP A 1 904 ? 23.302 -46.663 -114.336 1.00 79.31 904 ASP A CA 1
ATOM 7056 C C . ASP A 1 904 ? 22.514 -46.684 -115.643 1.00 79.31 904 ASP A C 1
ATOM 7058 O O . ASP A 1 904 ? 22.537 -47.704 -116.310 1.00 79.31 904 ASP A O 1
ATOM 7062 N N . THR A 1 905 ? 21.990 -45.558 -116.129 1.00 78.12 905 THR A N 1
ATOM 7063 C CA . THR A 1 905 ? 21.509 -45.451 -117.524 1.00 78.12 905 THR A CA 1
ATOM 7064 C C . THR A 1 905 ? 22.657 -45.433 -118.544 1.00 78.12 905 THR A C 1
ATOM 7066 O O . THR A 1 905 ? 22.559 -46.048 -119.609 1.00 78.12 905 THR A O 1
ATOM 7069 N N . LEU A 1 906 ? 23.805 -44.821 -118.214 1.00 74.06 906 LEU A N 1
ATOM 7070 C CA . LEU A 1 906 ? 25.053 -44.979 -118.984 1.00 74.06 906 LEU A CA 1
ATOM 7071 C C . LEU A 1 906 ? 25.658 -46.391 -118.865 1.00 74.06 906 LEU A C 1
ATOM 7073 O O . LEU A 1 906 ? 26.513 -46.757 -119.674 1.00 74.06 906 LEU A O 1
ATOM 7077 N N . LYS A 1 907 ? 25.222 -47.175 -117.873 1.00 75.94 907 LYS A N 1
ATOM 7078 C CA . LYS A 1 907 ? 25.673 -48.534 -117.571 1.00 75.94 907 LYS A CA 1
ATOM 7079 C C . LYS A 1 907 ? 24.769 -49.567 -118.218 1.00 75.94 907 LYS A C 1
ATOM 7081 O O . LYS A 1 907 ? 25.322 -50.484 -118.787 1.00 75.94 907 LYS A O 1
ATOM 7086 N N . GLU A 1 908 ? 23.452 -49.372 -118.259 1.00 71.94 908 GLU A N 1
ATOM 7087 C CA . GLU A 1 908 ? 22.518 -50.140 -119.088 1.00 71.94 908 GLU A CA 1
ATOM 7088 C C . GLU A 1 908 ? 22.893 -49.983 -120.559 1.00 71.94 908 GLU A C 1
ATOM 7090 O O . GLU A 1 908 ? 23.143 -50.980 -121.222 1.00 71.94 908 GLU A O 1
ATOM 7095 N N . THR A 1 909 ? 23.100 -48.756 -121.048 1.00 66.25 909 THR A N 1
ATOM 7096 C CA . THR A 1 909 ? 23.608 -48.548 -122.419 1.00 66.25 909 THR A CA 1
ATOM 7097 C C . THR A 1 909 ? 25.023 -49.121 -122.620 1.00 66.25 909 THR A C 1
ATOM 7099 O O . THR A 1 909 ? 25.326 -49.642 -123.692 1.00 66.25 909 THR A O 1
ATOM 7102 N N . ASN A 1 910 ? 25.896 -49.126 -121.598 1.00 61.31 910 ASN A N 1
ATOM 7103 C CA . ASN A 1 910 ? 27.165 -49.873 -121.659 1.00 61.31 910 ASN A CA 1
ATOM 7104 C C . ASN A 1 910 ? 27.012 -51.392 -121.516 1.00 61.31 910 ASN A C 1
ATOM 7106 O O . ASN A 1 910 ? 27.935 -52.092 -121.904 1.00 61.31 910 ASN A O 1
ATOM 7110 N N . GLU A 1 911 ? 25.921 -51.916 -120.966 1.00 64.31 911 GLU A N 1
ATOM 7111 C CA . GLU A 1 911 ? 25.690 -53.339 -120.691 1.00 64.31 911 GLU A CA 1
ATOM 7112 C C . GLU A 1 911 ? 24.833 -53.982 -121.787 1.00 64.31 911 GLU A C 1
ATOM 7114 O O . GLU A 1 911 ? 25.056 -55.141 -122.099 1.00 64.31 911 GLU A O 1
ATOM 7119 N N . GLU A 1 912 ? 24.065 -53.215 -122.557 1.00 57.28 912 GLU A N 1
ATOM 7120 C CA . GLU A 1 912 ? 23.711 -53.555 -123.941 1.00 57.28 912 GLU A CA 1
ATOM 7121 C C . GLU A 1 912 ? 24.993 -53.714 -124.793 1.00 57.28 912 GLU A C 1
ATOM 7123 O O . GLU A 1 912 ? 25.184 -54.716 -125.492 1.00 57.28 912 GLU A O 1
ATOM 7128 N N . LEU A 1 913 ? 25.946 -52.780 -124.657 1.00 53.78 913 LEU A N 1
ATOM 7129 C CA . LEU A 1 913 ? 27.252 -52.847 -125.329 1.00 53.78 913 LEU A CA 1
ATOM 7130 C C . LEU A 1 913 ? 28.223 -53.891 -124.725 1.00 53.78 913 LEU A C 1
ATOM 7132 O O . LEU A 1 913 ? 29.138 -54.324 -125.424 1.00 53.78 913 LEU A O 1
ATOM 7136 N N . ARG A 1 914 ? 28.039 -54.344 -123.473 1.00 53.28 914 ARG A N 1
ATOM 7137 C CA . ARG A 1 914 ? 28.939 -55.288 -122.761 1.00 53.28 914 ARG A CA 1
ATOM 7138 C C . ARG A 1 914 ? 28.363 -56.676 -122.499 1.00 53.28 914 ARG A C 1
ATOM 7140 O O . ARG A 1 914 ? 29.149 -57.600 -122.329 1.00 53.28 914 ARG A O 1
ATOM 7147 N N . CYS A 1 915 ? 27.060 -56.904 -122.619 1.00 49.00 915 CYS A N 1
ATOM 7148 C CA . CYS A 1 915 ? 26.533 -58.239 -122.923 1.00 49.00 915 CYS A CA 1
ATOM 7149 C C . CYS A 1 915 ? 27.043 -58.725 -124.293 1.00 49.00 915 CYS A C 1
ATOM 7151 O O . CYS A 1 915 ? 27.130 -59.926 -124.527 1.00 49.00 915 CYS A O 1
ATOM 7153 N N . SER A 1 916 ? 27.489 -57.798 -125.149 1.00 44.88 916 SER A N 1
ATOM 7154 C CA . SER A 1 916 ? 28.267 -58.081 -126.359 1.00 44.88 916 SER A CA 1
ATOM 7155 C C . SER A 1 916 ? 29.778 -58.297 -126.111 1.00 44.88 916 SER A C 1
ATOM 7157 O O . SER A 1 916 ? 30.510 -58.497 -127.079 1.00 44.88 916 SER A O 1
ATOM 7159 N N . GLN A 1 917 ? 30.286 -58.199 -124.867 1.00 47.59 917 GLN A N 1
ATOM 7160 C CA . GLN A 1 917 ? 31.733 -58.030 -124.625 1.00 47.59 917 GLN A CA 1
ATOM 7161 C C . GLN A 1 917 ? 32.334 -58.511 -123.282 1.00 47.59 917 GLN A C 1
ATOM 7163 O O . GLN A 1 917 ? 33.553 -58.448 -123.149 1.00 47.59 917 GLN A O 1
ATOM 7168 N N . VAL A 1 918 ? 31.556 -58.981 -122.296 1.00 46.03 918 VAL A N 1
ATOM 7169 C CA . VAL A 1 918 ? 32.070 -59.434 -120.981 1.00 46.03 918 VAL A CA 1
ATOM 7170 C C . VAL A 1 918 ? 31.588 -60.849 -120.647 1.00 46.03 918 VAL A C 1
ATOM 7172 O O . VAL A 1 918 ? 30.728 -61.085 -119.801 1.00 46.03 918 VAL A O 1
ATOM 7175 N N . GLN A 1 919 ? 32.213 -61.815 -121.314 1.00 37.34 919 GLN A N 1
ATOM 7176 C CA . GLN A 1 919 ? 32.716 -63.001 -120.619 1.00 37.34 919 GLN A CA 1
ATOM 7177 C C . GLN A 1 919 ? 34.155 -62.668 -120.159 1.00 37.34 919 GLN A C 1
ATOM 7179 O O . GLN A 1 919 ? 34.822 -61.917 -120.866 1.00 37.34 919 GLN A O 1
ATOM 7184 N N . GLN A 1 920 ? 34.630 -63.257 -119.048 1.00 35.66 920 GLN A N 1
ATOM 7185 C CA . GLN A 1 920 ? 35.955 -63.049 -118.399 1.00 35.66 920 GLN A CA 1
ATOM 7186 C C . GLN A 1 920 ? 36.105 -61.741 -117.561 1.00 35.66 920 GLN A C 1
ATOM 7188 O O . GLN A 1 920 ? 35.689 -60.684 -118.025 1.00 35.66 920 GLN A O 1
ATOM 7193 N N . ASP A 1 921 ? 36.729 -61.675 -116.361 1.00 33.38 921 ASP A N 1
ATOM 7194 C CA . ASP A 1 921 ? 37.050 -62.678 -115.299 1.00 33.38 921 ASP A CA 1
ATOM 7195 C C . ASP A 1 921 ? 37.468 -61.999 -113.932 1.00 33.38 921 ASP A C 1
ATOM 7197 O O . ASP A 1 921 ? 37.428 -60.773 -113.820 1.00 33.38 921 ASP A O 1
ATOM 7201 N N . HIS A 1 922 ? 37.832 -62.771 -112.877 1.00 34.03 922 HIS A N 1
ATOM 7202 C CA . HIS A 1 922 ? 37.911 -62.423 -111.412 1.00 34.03 922 HIS A CA 1
ATOM 7203 C C . HIS A 1 922 ? 39.324 -62.613 -110.740 1.00 34.03 922 HIS A C 1
ATOM 7205 O O . HIS A 1 922 ? 40.185 -63.185 -111.399 1.00 34.03 922 HIS A O 1
ATOM 7211 N N . LEU A 1 923 ? 39.721 -62.280 -109.473 1.00 34.50 923 LEU A N 1
ATOM 7212 C CA . LEU A 1 923 ? 39.227 -61.571 -108.233 1.00 34.50 923 LEU A CA 1
ATOM 7213 C C . LEU A 1 923 ? 40.479 -60.992 -107.427 1.00 34.50 923 LEU A C 1
ATOM 7215 O O . LEU A 1 923 ? 41.344 -60.484 -108.128 1.00 34.50 923 LEU A O 1
ATOM 7219 N N . ASN A 1 924 ? 40.776 -60.949 -106.091 1.00 32.41 924 ASN A N 1
ATOM 7220 C CA . ASN A 1 924 ? 40.215 -61.445 -104.799 1.00 32.41 924 ASN A CA 1
ATOM 7221 C C . ASN A 1 924 ? 40.836 -60.830 -103.470 1.00 32.41 924 ASN A C 1
ATOM 7223 O O . ASN A 1 924 ? 42.044 -60.631 -103.421 1.00 32.41 924 ASN A O 1
ATOM 7227 N N . GLN A 1 925 ? 40.035 -60.697 -102.383 1.00 39.53 925 GLN A N 1
ATOM 7228 C CA . GLN A 1 925 ? 40.301 -60.773 -100.893 1.00 39.53 925 GLN A CA 1
ATOM 7229 C C . GLN A 1 925 ? 41.313 -59.883 -100.071 1.00 39.53 925 GLN A C 1
ATOM 7231 O O . GLN A 1 925 ? 41.753 -58.839 -100.545 1.00 39.53 925 GLN A O 1
ATOM 7236 N N . THR A 1 926 ? 41.476 -60.186 -98.752 1.00 38.72 926 THR A N 1
ATOM 7237 C CA . THR A 1 926 ? 41.493 -59.247 -97.571 1.00 38.72 926 THR A CA 1
ATOM 7238 C C . THR A 1 926 ? 42.155 -59.805 -96.248 1.00 38.72 926 THR A C 1
ATOM 7240 O O . THR A 1 926 ? 42.804 -60.845 -96.311 1.00 38.72 926 THR A O 1
ATOM 7243 N N . ASP A 1 927 ? 41.952 -59.139 -95.069 1.00 35.44 927 ASP A N 1
ATOM 7244 C CA . ASP A 1 927 ? 42.000 -59.631 -93.635 1.00 35.44 927 ASP A CA 1
ATOM 7245 C C . ASP A 1 927 ? 43.334 -59.607 -92.800 1.00 35.44 927 ASP A C 1
ATOM 7247 O O . ASP A 1 927 ? 44.404 -59.626 -93.397 1.00 35.44 927 ASP A O 1
ATOM 7251 N N . ALA A 1 928 ? 43.423 -59.595 -91.432 1.00 39.09 928 ALA A N 1
ATOM 7252 C CA . ALA A 1 928 ? 42.551 -59.194 -90.271 1.00 39.09 928 ALA A CA 1
ATOM 7253 C C . ALA A 1 928 ? 43.264 -59.320 -88.854 1.00 39.09 928 ALA A C 1
ATOM 7255 O O . ALA A 1 928 ? 44.415 -59.748 -88.797 1.00 39.09 928 ALA A O 1
ATOM 7256 N N . SER A 1 929 ? 42.551 -59.068 -87.715 1.00 38.06 929 SER A N 1
ATOM 7257 C CA . SER A 1 929 ? 42.830 -59.437 -86.264 1.00 38.06 929 SER A CA 1
ATOM 7258 C C . SER A 1 929 ? 43.834 -58.585 -85.410 1.00 38.06 929 SER A C 1
ATOM 7260 O O . SER A 1 929 ? 44.522 -57.764 -86.003 1.00 38.06 929 SER A O 1
ATOM 7262 N N . ALA A 1 930 ? 44.069 -58.706 -84.067 1.00 38.75 930 ALA A N 1
ATOM 7263 C CA . ALA A 1 930 ? 43.341 -58.965 -82.762 1.00 38.75 930 ALA A CA 1
ATOM 7264 C C . ALA A 1 930 ? 44.414 -58.984 -81.579 1.00 38.75 930 ALA A C 1
ATOM 7266 O O . ALA A 1 930 ? 45.572 -58.767 -81.917 1.00 38.75 930 ALA A O 1
ATOM 7267 N N . THR A 1 931 ? 44.326 -59.221 -80.233 1.00 38.03 931 THR A N 1
ATOM 7268 C CA . THR A 1 931 ? 43.403 -59.399 -79.034 1.00 38.03 931 THR A CA 1
ATOM 7269 C C . THR A 1 931 ? 44.304 -59.490 -77.734 1.00 38.03 931 THR A C 1
ATOM 7271 O O . THR A 1 931 ? 45.504 -59.639 -77.928 1.00 38.03 931 THR A O 1
ATOM 7274 N N . LYS A 1 932 ? 43.966 -59.508 -76.407 1.00 37.91 932 LYS A N 1
ATOM 7275 C CA . LYS A 1 932 ? 42.789 -59.285 -75.490 1.00 37.91 932 LYS A CA 1
ATOM 7276 C C . LYS A 1 932 ? 43.275 -58.645 -74.125 1.00 37.91 932 LYS A C 1
ATOM 7278 O O . LYS A 1 932 ? 44.000 -57.675 -74.271 1.00 37.91 932 LYS A O 1
ATOM 7283 N N . SER A 1 933 ? 43.019 -58.974 -72.825 1.00 36.88 933 SER A N 1
ATOM 7284 C CA . SER A 1 933 ? 42.373 -60.047 -71.982 1.00 36.88 933 SER A CA 1
ATOM 7285 C C . SER A 1 933 ? 41.713 -59.486 -70.656 1.00 36.88 933 SER A C 1
ATOM 7287 O O . SER A 1 933 ? 41.137 -58.406 -70.749 1.00 36.88 933 SER A O 1
ATOM 7289 N N . PHE A 1 934 ? 41.657 -60.193 -69.486 1.00 38.12 934 PHE A N 1
ATOM 7290 C CA . PHE A 1 934 ? 40.914 -59.791 -68.235 1.00 38.12 934 PHE A CA 1
ATOM 7291 C C . PHE A 1 934 ? 41.292 -60.570 -66.910 1.00 38.12 934 PHE A C 1
ATOM 7293 O O . PHE A 1 934 ? 42.282 -61.294 -66.943 1.00 38.12 934 PHE A O 1
ATOM 7300 N N . GLU A 1 935 ? 40.473 -60.469 -65.819 1.00 34.22 935 GLU A N 1
ATOM 7301 C CA . GLU A 1 935 ? 40.407 -61.207 -64.489 1.00 34.22 935 GLU A CA 1
ATOM 7302 C C . GLU A 1 935 ? 40.935 -60.474 -63.202 1.00 34.22 935 GLU A C 1
ATOM 7304 O O . GLU A 1 935 ? 41.579 -59.442 -63.360 1.00 34.22 935 GLU A O 1
ATOM 7309 N N . ASN A 1 936 ? 40.686 -60.827 -61.904 1.00 35.78 936 ASN A N 1
ATOM 7310 C CA . ASN A 1 936 ? 40.111 -62.011 -61.173 1.00 35.78 936 ASN A CA 1
ATOM 7311 C C . ASN A 1 936 ? 39.298 -61.634 -59.848 1.00 35.78 936 ASN A C 1
ATOM 7313 O O . ASN A 1 936 ? 38.688 -60.568 -59.850 1.00 35.78 936 ASN A O 1
ATOM 7317 N N . LEU A 1 937 ? 39.183 -62.463 -58.762 1.00 35.62 937 LEU A N 1
ATOM 7318 C CA . LEU A 1 937 ? 38.008 -62.486 -57.815 1.00 35.62 937 LEU A CA 1
ATOM 7319 C C . LEU A 1 937 ? 38.188 -63.101 -56.369 1.00 35.62 937 LEU A C 1
ATOM 7321 O O . LEU A 1 937 ? 38.744 -64.190 -56.279 1.00 35.62 937 LEU A O 1
ATOM 7325 N N . ALA A 1 938 ? 37.605 -62.530 -55.272 1.00 33.06 938 ALA A N 1
ATOM 7326 C CA . ALA A 1 938 ? 37.288 -63.246 -53.983 1.00 33.06 938 ALA A CA 1
ATOM 7327 C C . ALA A 1 938 ? 36.472 -62.463 -52.884 1.00 33.06 938 ALA A C 1
ATOM 7329 O O . ALA A 1 938 ? 37.090 -61.814 -52.040 1.00 33.06 938 ALA A O 1
ATOM 7330 N N . ALA A 1 939 ? 35.126 -62.574 -52.788 1.00 35.53 939 ALA A N 1
ATOM 7331 C CA . ALA A 1 939 ? 34.344 -62.107 -51.604 1.00 35.53 939 ALA A CA 1
ATOM 7332 C C . ALA A 1 939 ? 32.861 -62.590 -51.534 1.00 35.53 939 ALA A C 1
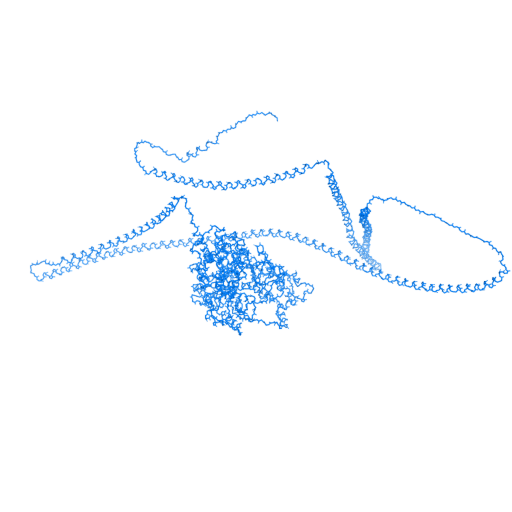ATOM 7334 O O . ALA A 1 939 ? 31.974 -61.894 -52.019 1.00 35.53 939 ALA A O 1
ATOM 7335 N N . GLU A 1 940 ? 32.545 -63.709 -50.860 1.00 39.91 940 GLU A N 1
ATOM 7336 C CA . GLU A 1 940 ? 31.146 -64.179 -50.665 1.00 39.91 940 GLU A CA 1
ATOM 7337 C C . GLU A 1 940 ? 30.859 -64.760 -49.250 1.00 39.91 940 GLU A C 1
ATOM 7339 O O . GLU A 1 940 ? 31.723 -64.794 -48.369 1.00 39.91 940 GLU A O 1
ATOM 7344 N N . ILE A 1 941 ? 29.608 -65.190 -49.018 1.00 41.84 941 ILE A N 1
ATOM 7345 C CA . ILE A 1 941 ? 29.075 -65.893 -47.826 1.00 41.84 941 ILE A CA 1
ATOM 7346 C C . ILE A 1 941 ? 29.011 -65.060 -46.522 1.00 41.84 941 ILE A C 1
ATOM 7348 O O . ILE A 1 941 ? 29.796 -65.222 -45.584 1.00 41.84 941 ILE A O 1
ATOM 7352 N N . MET A 1 942 ? 28.012 -64.174 -46.485 1.00 32.25 942 MET A N 1
ATOM 7353 C CA . MET A 1 942 ? 27.223 -63.650 -45.345 1.00 32.25 942 MET A CA 1
ATOM 7354 C C . MET A 1 942 ? 25.995 -62.935 -45.956 1.00 32.25 942 MET A C 1
ATOM 7356 O O . MET A 1 942 ? 26.049 -62.620 -47.147 1.00 32.25 942 MET A O 1
ATOM 7360 N N . PRO A 1 943 ? 24.922 -62.631 -45.198 1.00 43.59 943 PRO A N 1
ATOM 7361 C CA . PRO A 1 943 ? 23.860 -61.736 -45.669 1.00 43.59 943 PRO A CA 1
ATOM 7362 C C . PRO A 1 943 ? 24.451 -60.394 -46.125 1.00 43.59 943 PRO A C 1
ATOM 7364 O O . PRO A 1 943 ? 25.221 -59.764 -45.389 1.00 43.59 943 PRO A O 1
ATOM 7367 N N . VAL A 1 944 ? 24.157 -60.006 -47.366 1.00 48.31 944 VAL A N 1
ATOM 7368 C CA . VAL A 1 944 ? 24.918 -58.982 -48.101 1.00 48.31 944 VAL A CA 1
ATOM 7369 C C . VAL A 1 944 ? 24.693 -57.599 -47.497 1.00 48.31 944 VAL A C 1
ATOM 7371 O O . VAL A 1 944 ? 25.653 -56.864 -47.268 1.00 48.31 944 VAL A O 1
ATOM 7374 N N . GLU A 1 945 ? 23.448 -57.294 -47.137 1.00 49.81 945 GLU A N 1
ATOM 7375 C CA . GLU A 1 945 ? 22.989 -55.996 -46.640 1.00 49.81 945 GLU A CA 1
ATOM 7376 C C . GLU A 1 945 ? 23.756 -55.555 -45.385 1.00 49.81 945 GLU A C 1
ATOM 7378 O O . GLU A 1 945 ? 24.109 -54.387 -45.241 1.00 49.81 945 GLU A O 1
ATOM 7383 N N . TYR A 1 946 ? 24.077 -56.497 -44.492 1.00 45.84 946 TYR A N 1
ATOM 7384 C CA . TYR A 1 946 ? 24.800 -56.203 -43.253 1.00 45.84 946 TYR A CA 1
ATOM 7385 C C . TYR A 1 946 ? 26.325 -56.311 -43.388 1.00 45.84 946 TYR A C 1
ATOM 7387 O O . TYR A 1 946 ? 27.040 -55.624 -42.655 1.00 45.84 946 TYR A O 1
ATOM 7395 N N . ARG A 1 947 ? 26.854 -57.118 -44.324 1.00 40.81 947 ARG A N 1
ATOM 7396 C CA . ARG A 1 947 ? 28.310 -57.175 -44.561 1.00 40.81 947 ARG A CA 1
ATOM 7397 C C . ARG A 1 947 ? 28.805 -55.954 -45.336 1.00 40.81 947 ARG A C 1
ATOM 7399 O O . ARG A 1 947 ? 29.842 -55.405 -44.972 1.00 40.81 947 ARG A O 1
ATOM 7406 N N . GLU A 1 948 ? 28.067 -55.502 -46.352 1.00 49.12 948 GLU A N 1
ATOM 7407 C CA . GLU A 1 948 ? 28.418 -54.294 -47.108 1.00 49.12 948 GLU A CA 1
ATOM 7408 C C . GLU A 1 948 ? 28.401 -53.044 -46.230 1.00 49.12 948 GLU A C 1
ATOM 7410 O O . GLU A 1 948 ? 29.372 -52.294 -46.235 1.00 49.12 948 GLU A O 1
ATOM 7415 N N . VAL A 1 949 ? 27.339 -52.827 -45.446 1.00 52.09 949 VAL A N 1
ATOM 7416 C CA . VAL A 1 949 ? 27.218 -51.633 -44.592 1.00 52.09 949 VAL A CA 1
ATOM 7417 C C . VAL A 1 949 ? 28.336 -51.579 -43.548 1.00 52.09 949 VAL A C 1
ATOM 7419 O O . VAL A 1 949 ? 28.944 -50.527 -43.365 1.00 52.09 949 VAL A O 1
ATOM 7422 N N . PHE A 1 950 ? 28.680 -52.705 -42.913 1.00 45.91 950 PHE A N 1
ATOM 7423 C CA . PHE A 1 950 ? 29.775 -52.743 -41.938 1.00 45.91 950 PHE A CA 1
ATOM 7424 C C . PHE A 1 950 ? 31.148 -52.485 -42.582 1.00 45.91 950 PHE A C 1
ATOM 7426 O O . PHE A 1 950 ? 31.942 -51.713 -42.045 1.00 45.91 950 PHE A O 1
ATOM 7433 N N . ILE A 1 951 ? 31.425 -53.082 -43.748 1.00 54.03 951 ILE A N 1
ATOM 7434 C CA . ILE A 1 951 ? 32.705 -52.900 -44.452 1.00 54.03 951 ILE A CA 1
ATOM 7435 C C . ILE A 1 951 ? 32.823 -51.483 -45.031 1.00 54.03 951 ILE A C 1
ATOM 7437 O O . ILE A 1 951 ? 33.889 -50.879 -44.905 1.00 54.03 951 ILE A O 1
ATOM 7441 N N . ARG A 1 952 ? 31.744 -50.913 -45.592 1.00 58.56 952 ARG A N 1
ATOM 7442 C CA . ARG A 1 952 ? 31.721 -49.512 -46.044 1.00 58.56 952 ARG A CA 1
ATOM 7443 C C . ARG A 1 952 ? 31.969 -48.567 -44.875 1.00 58.56 952 ARG A C 1
ATOM 7445 O O . ARG A 1 952 ? 32.927 -47.812 -44.946 1.00 58.56 952 ARG A O 1
ATOM 7452 N N . LEU A 1 953 ? 31.222 -48.674 -43.773 1.00 50.97 953 LEU A N 1
ATOM 7453 C CA . LEU A 1 953 ? 31.399 -47.784 -42.619 1.00 50.97 953 LEU A CA 1
ATOM 7454 C C . LEU A 1 953 ? 32.788 -47.909 -41.969 1.00 50.97 953 LEU A C 1
ATOM 7456 O O . LEU A 1 953 ? 33.336 -46.897 -41.535 1.00 50.97 953 LEU A O 1
ATOM 7460 N N . GLN A 1 954 ? 33.400 -49.101 -41.929 1.00 42.06 954 GLN A N 1
ATOM 7461 C CA . GLN A 1 954 ? 34.789 -49.245 -41.465 1.00 42.06 954 GLN A CA 1
ATOM 7462 C C . GLN A 1 954 ? 35.816 -48.658 -42.444 1.00 42.06 954 GLN A C 1
ATOM 7464 O O . GLN A 1 954 ? 36.792 -48.050 -42.004 1.00 42.06 954 GLN A O 1
ATOM 7469 N N . HIS A 1 955 ? 35.619 -48.818 -43.755 1.00 55.97 955 HIS A N 1
ATOM 7470 C CA . HIS A 1 955 ? 36.506 -48.239 -44.764 1.00 55.97 955 HIS A CA 1
ATOM 7471 C C . HIS A 1 955 ? 36.394 -46.707 -44.789 1.00 55.97 955 HIS A C 1
ATOM 7473 O O . HIS A 1 955 ? 37.405 -46.017 -44.725 1.00 55.97 955 HIS A O 1
ATOM 7479 N N . GLU A 1 956 ? 35.171 -46.184 -44.775 1.00 55.31 956 GLU A N 1
ATOM 7480 C CA . GLU A 1 956 ? 34.830 -44.762 -44.753 1.00 55.31 956 GLU A CA 1
ATOM 7481 C C . GLU A 1 956 ? 35.386 -44.066 -43.503 1.00 55.31 956 GLU A C 1
ATOM 7483 O O . GLU A 1 956 ? 36.120 -43.091 -43.634 1.00 55.31 956 GLU A O 1
ATOM 7488 N N . ASN A 1 957 ? 35.187 -44.622 -42.299 1.00 46.00 957 ASN A N 1
ATOM 7489 C CA . ASN A 1 957 ? 35.806 -44.077 -41.081 1.00 46.00 957 ASN A CA 1
ATOM 7490 C C . ASN A 1 957 ? 37.344 -44.131 -41.117 1.00 46.00 957 ASN A C 1
ATOM 7492 O O . ASN A 1 957 ? 37.997 -43.227 -40.596 1.00 46.00 957 ASN A O 1
ATOM 7496 N N . LYS A 1 958 ? 37.948 -45.155 -41.738 1.00 50.59 958 LYS A N 1
ATOM 7497 C CA . LYS A 1 958 ? 39.410 -45.233 -41.879 1.00 50.59 958 LYS A CA 1
ATOM 7498 C C . LYS A 1 958 ? 39.954 -44.196 -42.870 1.00 50.59 958 LYS A C 1
ATOM 7500 O O . LYS A 1 958 ? 40.999 -43.608 -42.604 1.00 50.59 958 LYS A O 1
ATOM 7505 N N . MET A 1 959 ? 39.252 -43.956 -43.977 1.00 55.66 959 MET A N 1
ATOM 7506 C CA . MET A 1 959 ? 39.623 -42.932 -44.958 1.00 55.66 959 MET A CA 1
ATOM 7507 C C . MET A 1 959 ? 39.417 -41.517 -44.400 1.00 55.66 959 MET A C 1
ATOM 7509 O O . MET A 1 959 ? 40.287 -40.673 -44.583 1.00 55.66 959 MET A O 1
ATOM 7513 N N . LEU A 1 960 ? 38.338 -41.276 -43.645 1.00 54.06 960 LEU A N 1
ATOM 7514 C CA . LEU A 1 960 ? 38.080 -39.994 -42.977 1.00 54.06 960 LEU A CA 1
ATOM 7515 C C . LEU A 1 960 ? 39.144 -39.655 -41.918 1.00 54.06 960 LEU A C 1
ATOM 7517 O O . LEU A 1 960 ? 39.590 -38.510 -41.874 1.00 54.06 960 LEU A O 1
ATOM 7521 N N . ARG A 1 961 ? 39.603 -40.635 -41.116 1.00 54.00 961 ARG A N 1
ATOM 7522 C CA . ARG A 1 961 ? 40.736 -40.445 -40.184 1.00 54.00 961 ARG A CA 1
ATOM 7523 C C . ARG A 1 961 ? 42.002 -39.997 -40.929 1.00 54.00 961 ARG A C 1
ATOM 7525 O O . ARG A 1 961 ? 42.550 -38.945 -40.615 1.00 54.00 961 ARG A O 1
ATOM 7532 N N . LEU A 1 962 ? 42.401 -40.743 -41.965 1.00 54.53 962 LEU A N 1
ATOM 7533 C CA . LEU A 1 962 ? 43.602 -40.443 -42.759 1.00 54.53 962 LEU A CA 1
ATOM 7534 C C . LEU A 1 962 ? 43.519 -39.101 -43.508 1.00 54.53 962 LEU A C 1
ATOM 7536 O O . LEU A 1 962 ? 44.532 -38.422 -43.645 1.00 54.53 962 LEU A O 1
ATOM 7540 N N . GLN A 1 963 ? 42.333 -38.690 -43.971 1.00 57.38 963 GLN A N 1
ATOM 7541 C CA . GLN A 1 963 ? 42.153 -37.374 -44.594 1.00 57.38 963 GLN A CA 1
ATOM 7542 C C . GLN A 1 963 ? 42.283 -36.224 -43.587 1.00 57.38 963 GLN A C 1
ATOM 7544 O O . GLN A 1 963 ? 42.893 -35.209 -43.915 1.00 57.38 963 GLN A O 1
ATOM 7549 N N . GLN A 1 964 ? 41.748 -36.361 -42.369 1.00 52.62 964 GLN A N 1
ATOM 7550 C CA . GLN A 1 964 ? 41.852 -35.299 -41.363 1.00 52.62 964 GLN A CA 1
ATOM 7551 C C . GLN A 1 964 ? 43.286 -35.140 -40.845 1.00 52.62 964 GLN A C 1
ATOM 7553 O O . GLN A 1 964 ? 43.801 -34.023 -40.869 1.00 52.62 964 GLN A O 1
ATOM 7558 N N . GLU A 1 965 ? 43.958 -36.239 -40.483 1.00 50.81 965 GLU A N 1
ATOM 7559 C CA . GLU A 1 965 ? 45.374 -36.225 -40.079 1.00 50.81 965 GLU A CA 1
ATOM 7560 C C . GLU A 1 965 ? 46.284 -35.671 -41.189 1.00 50.81 965 GLU A C 1
ATOM 7562 O O . GLU A 1 965 ? 47.194 -34.896 -40.899 1.00 50.81 965 GLU A O 1
ATOM 7567 N N . GLY A 1 966 ? 46.017 -35.996 -42.461 1.00 57.44 966 GLY A N 1
ATOM 7568 C CA . GLY A 1 966 ? 46.730 -35.412 -43.602 1.00 57.44 966 GLY A CA 1
ATOM 7569 C C . GLY A 1 966 ? 46.595 -33.888 -43.653 1.00 57.44 966 GLY A C 1
ATOM 7570 O O . GLY A 1 966 ? 47.593 -33.180 -43.562 1.00 57.44 966 GLY A O 1
ATOM 7571 N N . THR A 1 967 ? 45.362 -33.370 -43.700 1.00 62.41 967 THR A N 1
ATOM 7572 C CA . THR A 1 967 ? 45.118 -31.921 -43.870 1.00 62.41 967 THR A CA 1
ATOM 7573 C C . THR A 1 967 ? 45.538 -31.040 -42.688 1.00 62.41 967 THR A C 1
ATOM 7575 O O . THR A 1 967 ? 45.665 -29.825 -42.853 1.00 62.41 967 THR A O 1
ATOM 7578 N N . GLU A 1 968 ? 45.732 -31.603 -41.492 1.00 59.66 968 GLU A N 1
ATOM 7579 C CA . GLU A 1 968 ? 46.293 -30.860 -40.356 1.00 59.66 968 GLU A CA 1
ATOM 7580 C C . GLU A 1 968 ? 47.830 -30.854 -40.388 1.00 59.66 968 GLU A C 1
ATOM 7582 O O . GLU A 1 968 ? 48.419 -29.803 -40.143 1.00 59.66 968 GLU A O 1
ATOM 7587 N N . ASN A 1 969 ? 48.478 -31.952 -40.800 1.00 65.69 969 ASN A N 1
ATOM 7588 C CA . ASN A 1 969 ? 49.934 -31.991 -40.984 1.00 65.69 969 ASN A CA 1
ATOM 7589 C C . ASN A 1 969 ? 50.406 -31.173 -42.200 1.00 65.69 969 ASN A C 1
ATOM 7591 O O . ASN A 1 969 ? 51.341 -30.389 -42.062 1.00 65.69 969 ASN A O 1
ATOM 7595 N N . GLU A 1 970 ? 49.726 -31.264 -43.351 1.00 73.31 970 GLU A N 1
ATOM 7596 C CA . GLU A 1 970 ? 50.031 -30.459 -44.553 1.00 73.31 970 GLU A CA 1
ATOM 7597 C C . GLU A 1 970 ? 50.032 -28.951 -44.239 1.00 73.31 970 GLU A C 1
ATOM 7599 O O . GLU A 1 970 ? 50.879 -28.204 -44.721 1.00 73.31 970 GLU A O 1
ATOM 7604 N N . ARG A 1 971 ? 49.126 -28.496 -43.362 1.00 68.31 971 ARG A N 1
ATOM 7605 C CA . ARG A 1 971 ? 49.064 -27.096 -42.910 1.00 68.31 971 ARG A CA 1
ATOM 7606 C C . ARG A 1 971 ? 50.171 -26.709 -41.939 1.00 68.31 971 ARG A C 1
ATOM 7608 O O . ARG A 1 971 ? 50.568 -25.547 -41.933 1.00 68.31 971 ARG A O 1
ATOM 7615 N N . ILE A 1 972 ? 50.643 -27.635 -41.106 1.00 70.06 972 ILE A N 1
ATOM 7616 C CA . ILE A 1 972 ? 51.812 -27.393 -40.252 1.00 70.06 972 ILE A CA 1
ATOM 7617 C C . ILE A 1 972 ? 53.054 -27.242 -41.144 1.00 70.06 972 ILE A C 1
ATOM 7619 O O . ILE A 1 972 ? 53.806 -26.289 -40.961 1.00 70.06 972 ILE A O 1
ATOM 7623 N N . GLU A 1 973 ? 53.210 -28.091 -42.163 1.00 74.94 973 GLU A N 1
ATOM 7624 C CA . GLU A 1 973 ? 54.322 -28.038 -43.120 1.00 74.94 973 GLU A CA 1
ATOM 7625 C C . GLU A 1 973 ? 54.289 -26.750 -43.980 1.00 74.94 973 GLU A C 1
ATOM 7627 O O . GLU A 1 973 ? 55.292 -26.036 -44.047 1.00 74.94 973 GLU A O 1
ATOM 7632 N N . GLU A 1 974 ? 53.124 -26.348 -44.518 1.00 74.94 974 GLU A N 1
ATOM 7633 C CA . GLU A 1 974 ? 52.947 -25.050 -45.206 1.00 74.94 974 GLU A CA 1
ATOM 7634 C C . GLU A 1 974 ? 53.278 -23.842 -44.307 1.00 74.94 974 GLU A C 1
ATOM 7636 O O . GLU A 1 974 ? 53.875 -22.863 -44.769 1.00 74.94 974 GLU A O 1
ATOM 7641 N N . LEU A 1 975 ? 52.875 -23.871 -43.029 1.00 69.94 975 LEU A N 1
ATOM 7642 C CA . LEU A 1 975 ? 53.148 -22.784 -42.082 1.00 69.94 975 LEU A CA 1
ATOM 7643 C C . LEU A 1 975 ? 54.622 -22.743 -41.662 1.00 69.94 975 LEU A C 1
ATOM 7645 O O . LEU A 1 975 ? 55.167 -21.651 -41.499 1.00 69.94 975 LEU A O 1
ATOM 7649 N N . GLN A 1 976 ? 55.279 -23.898 -41.528 1.00 72.06 976 GLN A N 1
ATOM 7650 C CA . GLN A 1 976 ? 56.716 -23.989 -41.268 1.00 72.06 976 GLN A CA 1
ATOM 7651 C C . GLN A 1 976 ? 57.532 -23.450 -42.458 1.00 72.06 976 GLN A C 1
ATOM 7653 O O . GLN A 1 976 ? 58.449 -22.655 -42.241 1.00 72.06 976 GLN A O 1
ATOM 7658 N N . GLU A 1 977 ? 57.164 -23.759 -43.710 1.00 78.19 977 GLU A N 1
ATOM 7659 C CA . GLU A 1 977 ? 57.851 -23.185 -44.879 1.00 78.19 977 GLU A CA 1
ATOM 7660 C C . GLU A 1 977 ? 57.660 -21.658 -44.962 1.00 78.19 977 GLU A C 1
ATOM 7662 O O . GLU A 1 977 ? 58.624 -20.910 -45.151 1.00 78.19 977 GLU A O 1
ATOM 7667 N N . GLN A 1 978 ? 56.436 -21.161 -44.745 1.00 71.94 978 GLN A N 1
ATOM 7668 C CA . GLN A 1 978 ? 56.168 -19.717 -44.703 1.00 71.94 978 GLN A CA 1
ATOM 7669 C C . GLN A 1 978 ? 56.937 -19.016 -43.572 1.00 71.94 978 GLN A C 1
ATOM 7671 O O . GLN A 1 978 ? 57.438 -17.902 -43.763 1.00 71.94 978 GLN A O 1
ATOM 7676 N N . LEU A 1 979 ? 57.073 -19.662 -42.409 1.00 75.75 979 LEU A N 1
ATOM 7677 C CA . LEU A 1 979 ? 57.859 -19.158 -41.286 1.00 75.75 979 LEU A CA 1
ATOM 7678 C C . LEU A 1 979 ? 59.354 -19.073 -41.631 1.00 75.75 979 LEU A C 1
ATOM 7680 O O . LEU A 1 979 ? 59.994 -18.070 -41.305 1.00 75.75 979 LEU A O 1
ATOM 7684 N N . GLU A 1 980 ? 59.913 -20.075 -42.316 1.00 79.75 980 GLU A N 1
ATOM 7685 C CA . GLU A 1 980 ? 61.293 -20.031 -42.809 1.00 79.75 980 GLU A CA 1
ATOM 7686 C C . GLU A 1 980 ? 61.504 -18.910 -43.835 1.00 79.75 980 GLU A C 1
ATOM 7688 O O . GLU A 1 980 ? 62.460 -18.140 -43.718 1.00 79.75 980 GLU A O 1
ATOM 7693 N N . GLN A 1 981 ? 60.611 -18.771 -44.820 1.00 79.06 981 GLN A N 1
ATOM 7694 C CA . GLN A 1 981 ? 60.704 -17.712 -45.831 1.00 79.06 981 GLN A CA 1
ATOM 7695 C C . GLN A 1 981 ? 60.658 -16.309 -45.193 1.00 79.06 981 GLN A C 1
ATOM 7697 O O . GLN A 1 981 ? 61.433 -15.427 -45.575 1.00 79.06 981 GLN A O 1
ATOM 7702 N N . LYS A 1 982 ? 59.807 -16.107 -44.175 1.00 77.62 982 LYS A N 1
ATOM 7703 C CA . LYS A 1 982 ? 59.732 -14.857 -43.396 1.00 77.62 982 LYS A CA 1
ATOM 7704 C C . LYS A 1 982 ? 61.017 -14.591 -42.601 1.00 77.62 982 LYS A C 1
ATOM 7706 O O . LYS A 1 982 ? 61.543 -13.484 -42.689 1.00 77.62 982 LYS A O 1
ATOM 7711 N N . HIS A 1 983 ? 61.568 -15.589 -41.903 1.00 78.44 983 HIS A N 1
ATOM 7712 C CA . HIS A 1 983 ? 62.839 -15.448 -41.176 1.00 78.44 983 HIS A CA 1
ATOM 7713 C C . HIS A 1 983 ? 64.018 -15.119 -42.097 1.00 78.44 983 HIS A C 1
ATOM 7715 O O . HIS A 1 983 ? 64.821 -14.248 -41.769 1.00 78.44 983 HIS A O 1
ATOM 7721 N N . ARG A 1 984 ? 64.124 -15.770 -43.264 1.00 81.94 984 ARG A N 1
ATOM 7722 C CA . ARG A 1 984 ? 65.182 -15.476 -44.248 1.00 81.94 984 ARG A CA 1
ATOM 7723 C C . ARG A 1 984 ? 65.136 -14.003 -44.671 1.00 81.94 984 ARG A C 1
ATOM 7725 O O . ARG A 1 984 ? 66.152 -13.320 -44.587 1.00 81.94 984 ARG A O 1
ATOM 7732 N N . LYS A 1 985 ? 63.944 -13.490 -44.996 1.00 79.19 985 LYS A N 1
ATOM 7733 C CA . LYS A 1 985 ? 63.736 -12.083 -45.369 1.00 79.19 985 LYS A CA 1
ATOM 7734 C C . LYS A 1 985 ? 63.983 -11.095 -44.218 1.00 79.19 985 LYS A C 1
ATOM 7736 O O . LYS A 1 985 ? 64.476 -9.996 -44.453 1.00 79.19 985 LYS A O 1
ATOM 7741 N N . MET A 1 986 ? 63.663 -11.475 -42.980 1.00 79.88 986 MET A N 1
ATOM 7742 C CA . MET A 1 986 ? 63.971 -10.676 -41.788 1.00 79.88 986 MET A CA 1
ATOM 7743 C C . MET A 1 986 ? 65.490 -10.553 -41.589 1.00 79.88 986 MET A C 1
ATOM 7745 O O . MET A 1 986 ? 66.002 -9.442 -41.483 1.00 79.88 986 MET A O 1
ATOM 7749 N N . ASN A 1 987 ? 66.220 -11.670 -41.667 1.00 81.00 987 ASN A N 1
ATOM 7750 C CA . ASN A 1 987 ? 67.683 -11.698 -41.573 1.00 81.00 987 ASN A CA 1
ATOM 7751 C C . ASN A 1 987 ? 68.354 -10.884 -42.699 1.00 81.00 987 ASN A C 1
ATOM 7753 O O . ASN A 1 987 ? 69.331 -10.176 -42.456 1.00 81.00 987 ASN A O 1
ATOM 7757 N N . GLU A 1 988 ? 67.832 -10.950 -43.930 1.00 81.94 988 GLU A N 1
ATOM 7758 C CA . GLU A 1 988 ? 68.285 -10.110 -45.050 1.00 81.94 988 GLU A CA 1
ATOM 7759 C C . GLU A 1 988 ? 68.149 -8.616 -44.705 1.00 81.94 988 GLU A C 1
ATOM 7761 O O . GLU A 1 988 ? 69.144 -7.884 -44.744 1.00 81.94 988 GLU A O 1
ATOM 7766 N N . LEU A 1 989 ? 66.959 -8.182 -44.269 1.00 79.94 989 LEU A N 1
ATOM 7767 C CA . LEU A 1 989 ? 66.693 -6.796 -43.868 1.00 79.94 989 LEU A CA 1
ATOM 7768 C C . LEU A 1 989 ? 67.567 -6.343 -42.685 1.00 79.94 989 LEU A C 1
ATOM 7770 O O . LEU A 1 989 ? 68.064 -5.218 -42.706 1.00 79.94 989 LEU A O 1
ATOM 7774 N N . GLU A 1 990 ? 67.827 -7.198 -41.692 1.00 80.94 990 GLU A N 1
ATOM 7775 C CA . GLU A 1 990 ? 68.765 -6.901 -40.598 1.00 80.94 990 GLU A CA 1
ATOM 7776 C C . GLU A 1 990 ? 70.207 -6.707 -41.096 1.00 80.94 990 GLU A C 1
ATOM 7778 O O . GLU A 1 990 ? 70.906 -5.788 -40.650 1.00 80.94 990 GLU A O 1
ATOM 7783 N N . THR A 1 991 ? 70.673 -7.532 -42.043 1.00 81.31 991 THR A N 1
ATOM 7784 C CA . THR A 1 991 ? 72.021 -7.363 -42.611 1.00 81.31 991 THR A CA 1
ATOM 7785 C C . THR A 1 991 ? 72.147 -6.079 -43.429 1.00 81.31 991 THR A C 1
ATOM 7787 O O . THR A 1 991 ? 73.156 -5.380 -43.290 1.00 81.31 991 THR A O 1
ATOM 7790 N N . GLU A 1 992 ? 71.119 -5.698 -44.194 1.00 80.38 992 GLU A N 1
ATOM 7791 C CA . GLU A 1 992 ? 71.065 -4.386 -44.847 1.00 80.38 992 GLU A CA 1
ATOM 7792 C C . GLU A 1 992 ? 71.015 -3.242 -43.828 1.00 80.38 992 GLU A C 1
ATOM 7794 O O . GLU A 1 992 ? 71.742 -2.260 -43.972 1.00 80.38 992 GLU A O 1
ATOM 7799 N N . GLN A 1 993 ? 70.215 -3.371 -42.765 1.00 80.25 993 GLN A N 1
ATOM 7800 C CA . GLN A 1 993 ? 70.111 -2.372 -41.701 1.00 80.25 993 GLN A CA 1
ATOM 7801 C C . GLN A 1 993 ? 71.479 -2.125 -41.037 1.00 80.25 993 GLN A C 1
ATOM 7803 O O . GLN A 1 993 ? 71.839 -0.975 -40.761 1.00 80.25 993 GLN A O 1
ATOM 7808 N N . ARG A 1 994 ? 72.280 -3.180 -40.823 1.00 84.12 994 ARG A N 1
ATOM 7809 C CA . ARG A 1 994 ? 73.658 -3.061 -40.320 1.00 84.12 994 ARG A CA 1
ATOM 7810 C C . ARG A 1 994 ? 74.567 -2.322 -41.307 1.00 84.12 994 ARG A C 1
ATOM 7812 O O . ARG A 1 994 ? 75.290 -1.423 -40.883 1.00 84.12 994 ARG A O 1
ATOM 7819 N N . LEU A 1 995 ? 74.499 -2.647 -42.599 1.00 83.69 995 LEU A N 1
ATOM 7820 C CA . LEU A 1 995 ? 75.293 -1.984 -43.643 1.00 83.69 995 LEU A CA 1
ATOM 7821 C C . LEU A 1 995 ? 74.923 -0.496 -43.793 1.00 83.69 995 LEU A C 1
ATOM 7823 O O . LEU A 1 995 ? 75.813 0.349 -43.877 1.00 83.69 995 LEU A O 1
ATOM 7827 N N . SER A 1 996 ? 73.636 -0.138 -43.729 1.00 80.31 996 SER A N 1
ATOM 7828 C CA . SER A 1 996 ? 73.191 1.265 -43.695 1.00 80.31 996 SER A CA 1
ATOM 7829 C C . SER A 1 996 ? 73.676 1.993 -42.431 1.00 80.31 996 SER A C 1
ATOM 7831 O O . SER A 1 996 ? 74.133 3.134 -42.520 1.00 80.31 996 SER A O 1
ATOM 7833 N N . LYS A 1 997 ? 73.664 1.336 -41.258 1.00 82.88 997 LYS A N 1
ATOM 7834 C CA . LYS A 1 997 ? 74.226 1.879 -40.001 1.00 82.88 997 LYS A CA 1
ATOM 7835 C C . LYS A 1 997 ? 75.746 2.099 -40.084 1.00 82.88 997 LYS A C 1
ATOM 7837 O O . LYS A 1 997 ? 76.246 3.080 -39.534 1.00 82.88 997 LYS A O 1
ATOM 7842 N N . GLU A 1 998 ? 76.484 1.244 -40.790 1.00 84.75 998 GLU A N 1
ATOM 7843 C CA . GLU A 1 998 ? 77.914 1.443 -41.076 1.00 84.75 998 GLU A CA 1
ATOM 7844 C C . GLU A 1 998 ? 78.138 2.593 -42.071 1.00 84.75 998 GLU A C 1
ATOM 7846 O O . GLU A 1 998 ? 78.947 3.483 -41.803 1.00 84.75 998 GLU A O 1
ATOM 7851 N N . ARG A 1 999 ? 77.348 2.668 -43.150 1.00 82.31 999 ARG A N 1
ATOM 7852 C CA . ARG A 1 999 ? 77.433 3.746 -44.150 1.00 82.31 999 ARG A CA 1
ATOM 7853 C C . ARG A 1 999 ? 77.127 5.132 -43.576 1.00 82.31 999 ARG A C 1
ATOM 7855 O O . ARG A 1 999 ? 77.757 6.113 -43.969 1.00 82.31 999 ARG A O 1
ATOM 7862 N N . ILE A 1 1000 ? 76.212 5.217 -42.611 1.00 83.25 1000 ILE A N 1
ATOM 7863 C CA . ILE A 1 1000 ? 75.934 6.440 -41.843 1.00 83.25 1000 ILE A CA 1
ATOM 7864 C C . ILE A 1 1000 ? 77.172 6.900 -41.063 1.00 83.25 1000 ILE A C 1
ATOM 7866 O O . ILE A 1 1000 ? 77.490 8.087 -41.099 1.00 83.25 1000 ILE A O 1
ATOM 7870 N N . ARG A 1 1001 ? 77.919 5.985 -40.428 1.00 83.94 1001 ARG A N 1
ATOM 7871 C CA . ARG A 1 1001 ? 79.172 6.325 -39.725 1.00 83.94 1001 ARG A CA 1
ATOM 7872 C C . ARG A 1 1001 ? 80.252 6.817 -40.689 1.00 83.94 1001 ARG A C 1
ATOM 7874 O O . ARG A 1 1001 ? 80.926 7.795 -40.385 1.00 83.94 1001 ARG A O 1
ATOM 7881 N N . GLU A 1 1002 ? 80.393 6.188 -41.858 1.00 84.25 1002 GLU A N 1
ATOM 7882 C CA . GLU A 1 1002 ? 81.328 6.651 -42.896 1.00 84.25 1002 GLU A CA 1
ATOM 7883 C C . GLU A 1 1002 ? 80.997 8.072 -43.379 1.00 84.25 1002 GLU A C 1
ATOM 7885 O O . GLU A 1 1002 ? 81.894 8.906 -43.509 1.00 84.25 1002 GLU A O 1
ATOM 7890 N N . LEU A 1 1003 ? 79.714 8.364 -43.627 1.00 81.81 1003 LEU A N 1
ATOM 7891 C CA . LEU A 1 1003 ? 79.260 9.694 -44.041 1.00 81.81 1003 LEU A CA 1
ATOM 7892 C C . LEU A 1 1003 ? 79.441 10.732 -42.926 1.00 81.81 1003 LEU A C 1
ATOM 7894 O O . LEU A 1 1003 ? 79.896 11.838 -43.206 1.00 81.81 1003 LEU A O 1
ATOM 7898 N N . GLN A 1 1004 ? 79.160 10.376 -41.669 1.00 83.12 1004 GLN A N 1
ATOM 7899 C CA . GLN A 1 1004 ? 79.402 11.239 -40.508 1.00 83.12 1004 GLN A CA 1
ATOM 7900 C C . GLN A 1 1004 ? 80.891 11.579 -40.345 1.00 83.12 1004 GLN A C 1
ATOM 7902 O O . GLN A 1 1004 ? 81.220 12.752 -40.185 1.00 83.12 1004 GLN A O 1
ATOM 7907 N N . GLN A 1 1005 ? 81.793 10.600 -40.481 1.00 83.19 1005 GLN A N 1
ATOM 7908 C CA . GLN A 1 1005 ? 83.241 10.842 -40.449 1.00 83.19 1005 GLN A CA 1
ATOM 7909 C C . GLN A 1 1005 ? 83.685 11.767 -41.594 1.00 83.19 1005 GLN A C 1
ATOM 7911 O O . GLN A 1 1005 ? 84.405 12.734 -41.363 1.00 83.19 1005 GLN A O 1
ATOM 7916 N N . GLN A 1 1006 ? 83.203 11.530 -42.821 1.00 81.31 1006 GLN A N 1
ATOM 7917 C CA . GLN A 1 1006 ? 83.506 12.385 -43.978 1.00 81.31 1006 GLN A CA 1
ATOM 7918 C C . GLN A 1 1006 ? 82.997 13.823 -43.790 1.00 81.31 1006 GLN A C 1
ATOM 7920 O O . GLN A 1 1006 ? 83.672 14.769 -44.192 1.00 81.31 1006 GLN A O 1
ATOM 7925 N N . ILE A 1 1007 ? 81.833 14.003 -43.159 1.00 83.06 1007 ILE A N 1
ATOM 7926 C CA . ILE A 1 1007 ? 81.280 15.313 -42.790 1.00 83.06 1007 ILE A CA 1
ATOM 7927 C C . ILE A 1 1007 ? 82.160 15.998 -41.736 1.00 83.06 1007 ILE A C 1
ATOM 7929 O O . ILE A 1 1007 ? 82.488 17.171 -41.905 1.00 83.06 1007 ILE A O 1
ATOM 7933 N N . GLU A 1 1008 ? 82.594 15.287 -40.693 1.00 82.31 1008 GLU A N 1
ATOM 7934 C CA . GLU A 1 1008 ? 83.457 15.842 -39.641 1.00 82.31 1008 GLU A CA 1
ATOM 7935 C C . GLU A 1 1008 ? 84.844 16.240 -40.186 1.00 82.31 1008 GLU A C 1
ATOM 7937 O O . GLU A 1 1008 ? 85.359 17.317 -39.877 1.00 82.31 1008 GLU A O 1
ATOM 7942 N N . ASP A 1 1009 ? 85.429 15.423 -41.063 1.00 80.38 1009 ASP A N 1
ATOM 7943 C CA . ASP A 1 1009 ? 86.725 15.695 -41.694 1.00 80.38 1009 ASP A CA 1
ATOM 7944 C C . ASP A 1 1009 ? 86.641 16.856 -42.704 1.00 80.38 1009 ASP A C 1
ATOM 7946 O O . ASP A 1 1009 ? 87.553 17.689 -42.780 1.00 80.38 1009 ASP A O 1
ATOM 7950 N N . LEU A 1 1010 ? 85.522 16.989 -43.429 1.00 77.50 1010 LEU A N 1
ATOM 7951 C CA . LEU A 1 1010 ? 85.230 18.163 -44.261 1.00 77.50 1010 LEU A CA 1
ATOM 7952 C C . LEU A 1 1010 ? 85.015 19.429 -43.415 1.00 77.50 1010 LEU A C 1
ATOM 7954 O O . LEU A 1 1010 ? 85.484 20.498 -43.807 1.00 77.50 1010 LEU A O 1
ATOM 7958 N N . GLN A 1 1011 ? 84.363 19.333 -42.252 1.00 77.25 1011 GLN A N 1
ATOM 7959 C CA . GLN A 1 1011 ? 84.179 20.460 -41.328 1.00 77.25 1011 GLN A CA 1
ATOM 7960 C C . GLN A 1 1011 ? 85.509 20.933 -40.722 1.00 77.25 1011 GLN A C 1
ATOM 7962 O O . GLN A 1 1011 ? 85.777 22.137 -40.728 1.00 77.25 1011 GLN A O 1
ATOM 7967 N N . LYS A 1 1012 ? 86.384 20.013 -40.291 1.00 78.12 1012 LYS A N 1
ATOM 7968 C CA . LYS A 1 1012 ? 87.757 20.332 -39.848 1.00 78.12 1012 LYS A CA 1
ATOM 7969 C C . LYS A 1 1012 ? 88.565 20.992 -40.965 1.00 78.12 1012 LYS A C 1
ATOM 7971 O O . LYS A 1 1012 ? 89.129 22.064 -40.761 1.00 78.12 1012 LYS A O 1
ATOM 7976 N N . SER A 1 1013 ? 88.523 20.426 -42.174 1.00 73.00 1013 SER A N 1
ATOM 7977 C CA . SER A 1 1013 ? 89.170 21.004 -43.364 1.00 73.00 1013 SER A CA 1
ATOM 7978 C C . SER A 1 1013 ? 88.680 22.429 -43.669 1.00 73.00 1013 SER A C 1
ATOM 7980 O O . SER A 1 1013 ? 89.454 23.273 -44.126 1.00 73.00 1013 SER A O 1
ATOM 7982 N N . LEU A 1 1014 ? 87.400 22.721 -43.405 1.00 70.31 1014 LEU A N 1
ATOM 7983 C CA . LEU A 1 1014 ? 86.818 24.054 -43.569 1.00 70.31 1014 LEU A CA 1
ATOM 7984 C C . LEU A 1 1014 ? 87.260 25.030 -42.461 1.00 70.31 1014 LEU A C 1
ATOM 7986 O O . LEU A 1 1014 ? 87.468 26.209 -42.747 1.00 70.31 1014 LEU A O 1
ATOM 7990 N N . GLN A 1 1015 ? 87.438 24.553 -41.222 1.00 67.88 1015 GLN A N 1
ATOM 7991 C CA . GLN A 1 1015 ? 87.975 25.349 -40.110 1.00 67.88 1015 GLN A CA 1
ATOM 7992 C C . GLN A 1 1015 ? 89.458 25.696 -40.303 1.00 67.88 1015 GLN A C 1
ATOM 7994 O O . GLN A 1 1015 ? 89.833 26.854 -40.128 1.00 67.88 1015 GLN A O 1
ATOM 7999 N N . GLU A 1 1016 ? 90.299 24.744 -40.717 1.00 67.00 1016 GLU A N 1
ATOM 8000 C CA . GLU A 1 1016 ? 91.737 24.979 -40.935 1.00 67.00 1016 GLU A CA 1
ATOM 8001 C C . GLU A 1 1016 ? 92.000 26.009 -42.053 1.00 67.00 1016 GLU A C 1
ATOM 8003 O O . GLU A 1 1016 ? 92.874 26.878 -41.927 1.00 67.00 1016 GLU A O 1
ATOM 8008 N N . GLN A 1 1017 ? 91.185 25.988 -43.118 1.00 62.09 1017 GLN A N 1
ATOM 8009 C CA . GLN A 1 1017 ? 91.230 26.991 -44.191 1.00 62.09 1017 GLN A CA 1
ATOM 8010 C C . GLN A 1 1017 ? 90.754 28.389 -43.758 1.00 62.09 1017 GLN A C 1
ATOM 8012 O O . GLN A 1 1017 ? 91.063 29.365 -44.442 1.00 62.09 1017 GLN A O 1
ATOM 8017 N N . GLY A 1 1018 ? 90.103 28.533 -42.598 1.00 54.22 1018 GLY A N 1
ATOM 8018 C CA . GLY A 1 1018 ? 89.671 29.823 -42.039 1.00 54.22 1018 GLY A CA 1
ATOM 8019 C C . GLY A 1 1018 ? 90.804 30.803 -41.692 1.00 54.22 1018 GLY A C 1
ATOM 8020 O O . GLY A 1 1018 ? 90.537 31.909 -41.230 1.00 54.22 1018 GLY A O 1
ATOM 8021 N N . SER A 1 1019 ? 92.067 30.419 -41.909 1.00 53.25 1019 SER A N 1
ATOM 8022 C CA . SER A 1 1019 ? 93.258 31.212 -41.589 1.00 53.25 1019 SER A CA 1
ATOM 8023 C C . SER A 1 1019 ? 93.906 31.946 -42.778 1.00 53.25 1019 SER A C 1
ATOM 8025 O O . SER A 1 1019 ? 94.745 32.819 -42.539 1.00 53.25 1019 SER A O 1
ATOM 8027 N N . LYS A 1 1020 ? 93.569 31.633 -44.046 1.00 52.97 1020 LYS A N 1
ATOM 8028 C CA . LYS A 1 1020 ? 94.204 32.257 -45.233 1.00 52.97 1020 LYS A CA 1
ATOM 8029 C C . LYS A 1 1020 ? 93.275 32.406 -46.448 1.00 52.97 1020 LYS A C 1
ATOM 8031 O O . LYS A 1 1020 ? 92.916 31.413 -47.065 1.00 52.97 1020 LYS A O 1
ATOM 8036 N N . SER A 1 1021 ? 93.040 33.667 -46.835 1.00 49.66 1021 SER A N 1
ATOM 8037 C CA . SER A 1 1021 ? 92.535 34.165 -48.137 1.00 49.66 1021 SER A CA 1
ATOM 8038 C C . SER A 1 1021 ? 91.297 33.487 -48.745 1.00 49.66 1021 SER A C 1
ATOM 8040 O O . SER A 1 1021 ? 91.358 32.358 -49.227 1.00 49.66 1021 SER A O 1
ATOM 8042 N N . GLU A 1 1022 ? 90.203 34.243 -48.852 1.00 54.50 1022 GLU A N 1
ATOM 8043 C CA . GLU A 1 1022 ? 88.998 33.826 -49.576 1.00 54.50 1022 GLU A CA 1
ATOM 8044 C C . GLU A 1 1022 ? 89.284 33.508 -51.057 1.00 54.50 1022 GLU A C 1
ATOM 8046 O O . GLU A 1 1022 ? 89.967 34.254 -51.759 1.00 54.50 1022 GLU A O 1
ATOM 8051 N N . GLY A 1 1023 ? 88.734 32.392 -51.540 1.00 51.84 1023 GLY A N 1
ATOM 8052 C CA . GLY A 1 1023 ? 88.872 31.924 -52.919 1.00 51.84 1023 GLY A CA 1
ATOM 8053 C C . GLY A 1 1023 ? 88.014 30.683 -53.187 1.00 51.84 1023 GLY A C 1
ATOM 8054 O O . GLY A 1 1023 ? 87.533 30.035 -52.254 1.00 51.84 1023 GLY A O 1
ATOM 8055 N N . GLU A 1 1024 ? 87.823 30.334 -54.466 1.00 54.31 1024 GLU A N 1
ATOM 8056 C CA . GLU A 1 1024 ? 86.838 29.333 -54.930 1.00 54.31 1024 GLU A CA 1
ATOM 8057 C C . GLU A 1 1024 ? 86.876 27.968 -54.217 1.00 54.31 1024 GLU A C 1
ATOM 8059 O O . GLU A 1 1024 ? 85.859 27.274 -54.160 1.00 54.31 1024 GLU A O 1
ATOM 8064 N N . SER A 1 1025 ? 88.034 27.567 -53.682 1.00 56.53 1025 SER A N 1
ATOM 8065 C CA . SER A 1 1025 ? 88.211 26.313 -52.937 1.00 56.53 1025 SER A CA 1
ATOM 8066 C C . SER A 1 1025 ? 87.211 26.175 -51.781 1.00 56.53 1025 SER A C 1
ATOM 8068 O O . SER A 1 1025 ? 86.593 25.122 -51.625 1.00 56.53 1025 SER A O 1
ATOM 8070 N N . SER A 1 1026 ? 86.981 27.249 -51.016 1.00 62.22 1026 SER A N 1
ATOM 8071 C CA . SER A 1 1026 ? 86.066 27.222 -49.865 1.00 62.22 1026 SER A CA 1
ATOM 8072 C C . SER A 1 1026 ? 84.603 27.032 -50.294 1.00 62.22 1026 SER A C 1
ATOM 8074 O O . SER A 1 1026 ? 83.863 26.275 -49.667 1.00 62.22 1026 SER A O 1
ATOM 8076 N N . SER A 1 1027 ? 84.198 27.639 -51.417 1.00 65.88 1027 SER A N 1
ATOM 8077 C CA . SER A 1 1027 ? 82.868 27.437 -52.013 1.00 65.88 1027 SER A CA 1
ATOM 8078 C C . SER A 1 1027 ? 82.660 25.975 -52.429 1.00 65.88 1027 SER A C 1
ATOM 8080 O O . SER A 1 1027 ? 81.674 25.356 -52.029 1.00 65.88 1027 SER A O 1
ATOM 8082 N N . LYS A 1 1028 ? 83.633 25.390 -53.139 1.00 69.62 1028 LYS A N 1
ATOM 8083 C CA . LYS A 1 1028 ? 83.592 23.990 -53.598 1.00 69.62 1028 LYS A CA 1
ATOM 8084 C C . LYS A 1 1028 ? 83.617 22.983 -52.436 1.00 69.62 1028 LYS A C 1
ATOM 8086 O O . LYS A 1 1028 ? 83.070 21.892 -52.573 1.00 69.62 1028 LYS A O 1
ATOM 8091 N N . LEU A 1 1029 ? 84.207 23.336 -51.289 1.00 71.31 1029 LEU A N 1
ATOM 8092 C CA . LEU A 1 1029 ? 84.161 22.527 -50.064 1.00 71.31 1029 LEU A CA 1
ATOM 8093 C C . LEU A 1 1029 ? 82.807 22.609 -49.348 1.00 71.31 1029 LEU A C 1
ATOM 8095 O O . LEU A 1 1029 ? 82.271 21.565 -48.983 1.00 71.31 1029 LEU A O 1
ATOM 8099 N N . LYS A 1 1030 ? 82.212 23.803 -49.211 1.00 73.19 1030 LYS A N 1
ATOM 8100 C CA . LYS A 1 1030 ? 80.853 23.958 -48.652 1.00 73.19 1030 LYS A CA 1
ATOM 8101 C C . LYS A 1 1030 ? 79.817 23.176 -49.461 1.00 73.19 1030 LYS A C 1
ATOM 8103 O O . LYS A 1 1030 ? 79.059 22.406 -48.887 1.00 73.19 1030 LYS A O 1
ATOM 8108 N N . GLN A 1 1031 ? 79.865 23.289 -50.788 1.00 76.75 1031 GLN A N 1
ATOM 8109 C CA . GLN A 1 1031 ? 78.933 22.601 -51.686 1.00 76.75 1031 GLN A CA 1
ATOM 8110 C C . GLN A 1 1031 ? 79.070 21.065 -51.630 1.00 76.75 1031 GLN A C 1
ATOM 8112 O O . GLN A 1 1031 ? 78.091 20.345 -51.806 1.00 76.75 1031 GLN A O 1
ATOM 8117 N N . LYS A 1 1032 ? 80.273 20.542 -51.335 1.00 78.75 1032 LYS A N 1
ATOM 8118 C CA . LYS A 1 1032 ? 80.468 19.114 -51.032 1.00 78.75 1032 LYS A CA 1
ATOM 8119 C C . LYS A 1 1032 ? 79.907 18.728 -49.667 1.00 78.75 1032 LYS A C 1
ATOM 8121 O O . LYS A 1 1032 ? 79.247 17.702 -49.575 1.00 78.75 1032 LYS A O 1
ATOM 8126 N N . LEU A 1 1033 ? 80.172 19.516 -48.625 1.00 79.88 1033 LEU A N 1
ATOM 8127 C CA . LEU A 1 1033 ? 79.670 19.258 -47.273 1.00 79.88 1033 LEU A CA 1
ATOM 8128 C C . LEU A 1 1033 ? 78.135 19.164 -47.262 1.00 79.88 1033 LEU A C 1
ATOM 8130 O O . LEU A 1 1033 ? 77.584 18.207 -46.729 1.00 79.88 1033 LEU A O 1
ATOM 8134 N N . GLU A 1 1034 ? 77.471 20.101 -47.935 1.00 79.00 1034 GLU A N 1
ATOM 8135 C CA . GLU A 1 1034 ? 76.017 20.159 -48.111 1.00 79.00 1034 GLU A CA 1
ATOM 8136 C C . GLU A 1 1034 ? 75.480 18.898 -48.822 1.00 79.00 1034 GLU A C 1
ATOM 8138 O O . GLU A 1 1034 ? 74.625 18.201 -48.279 1.00 79.00 1034 GLU A O 1
ATOM 8143 N N . ALA A 1 1035 ? 76.088 18.498 -49.946 1.00 80.25 1035 ALA A N 1
ATOM 8144 C CA . ALA A 1 1035 ? 75.732 17.274 -50.678 1.00 80.25 1035 ALA A CA 1
ATOM 8145 C C . ALA A 1 1035 ? 76.092 15.952 -49.956 1.00 80.25 1035 ALA A C 1
ATOM 8147 O O . ALA A 1 1035 ? 75.598 14.887 -50.334 1.00 80.25 1035 ALA A O 1
ATOM 8148 N N . HIS A 1 1036 ? 76.968 15.977 -48.945 1.00 80.50 1036 HIS A N 1
ATOM 8149 C CA . HIS A 1 1036 ? 77.205 14.835 -48.052 1.00 80.50 1036 HIS A CA 1
ATOM 8150 C C . HIS A 1 1036 ? 76.195 14.801 -46.895 1.00 80.50 1036 HIS A C 1
ATOM 8152 O O . HIS A 1 1036 ? 75.781 13.713 -46.500 1.00 80.50 1036 HIS A O 1
ATOM 8158 N N . MET A 1 1037 ? 75.757 15.959 -46.388 1.00 78.94 1037 MET A N 1
ATOM 8159 C CA . MET A 1 1037 ? 74.689 16.055 -45.385 1.00 78.94 1037 MET A CA 1
ATOM 8160 C C . MET A 1 1037 ? 73.334 15.610 -45.950 1.00 78.94 1037 MET A C 1
ATOM 8162 O O . MET A 1 1037 ? 72.649 14.830 -45.299 1.00 78.94 1037 MET A O 1
ATOM 8166 N N . GLU A 1 1038 ? 72.994 16.011 -47.178 1.00 82.25 1038 GLU A N 1
ATOM 8167 C CA . GLU A 1 1038 ? 71.773 15.581 -47.882 1.00 82.25 1038 GLU A CA 1
ATOM 8168 C C . GLU A 1 1038 ? 71.700 14.045 -48.016 1.00 82.25 1038 GLU A C 1
ATOM 8170 O O . GLU A 1 1038 ? 70.692 13.422 -47.677 1.00 82.25 1038 GLU A O 1
ATOM 8175 N N . LYS A 1 1039 ? 72.821 13.409 -48.384 1.00 83.50 1039 LYS A N 1
ATOM 8176 C CA . LYS A 1 1039 ? 72.944 11.942 -48.461 1.00 83.50 1039 LYS A CA 1
ATOM 8177 C C . LYS A 1 1039 ? 72.945 11.254 -47.100 1.00 83.50 1039 LYS A C 1
ATOM 8179 O O . LYS A 1 1039 ? 72.521 10.107 -46.999 1.00 83.50 1039 LYS A O 1
ATOM 8184 N N . LEU A 1 1040 ? 73.423 11.924 -46.050 1.00 81.69 1040 LEU A N 1
ATOM 8185 C CA . LEU A 1 1040 ? 73.303 11.407 -44.690 1.00 81.69 1040 LEU A CA 1
ATOM 8186 C C . LEU A 1 1040 ? 71.827 11.351 -44.273 1.00 81.69 1040 LEU A C 1
ATOM 8188 O O . LEU A 1 1040 ? 71.409 10.325 -43.743 1.00 81.69 1040 LEU A O 1
ATOM 8192 N N . THR A 1 1041 ? 71.036 12.391 -44.560 1.00 80.25 1041 THR A N 1
ATOM 8193 C CA . THR A 1 1041 ? 69.586 12.384 -44.296 1.00 80.25 1041 THR A CA 1
ATOM 8194 C C . THR A 1 1041 ? 68.834 11.359 -45.149 1.00 80.25 1041 THR A C 1
ATOM 8196 O O . THR A 1 1041 ? 68.004 10.635 -44.612 1.00 80.25 1041 THR A O 1
ATOM 8199 N N . GLU A 1 1042 ? 69.177 11.210 -46.433 1.00 84.19 1042 GLU A N 1
ATOM 8200 C CA . GLU A 1 1042 ? 68.590 10.199 -47.331 1.00 84.19 1042 GLU A CA 1
ATOM 8201 C C . GLU A 1 1042 ? 68.788 8.767 -46.791 1.00 84.19 1042 GLU A C 1
ATOM 8203 O O . GLU A 1 1042 ? 67.824 8.019 -46.621 1.00 84.19 1042 GLU A O 1
ATOM 8208 N N . VAL A 1 1043 ? 70.022 8.404 -46.414 1.00 81.94 1043 VAL A N 1
ATOM 8209 C CA . VAL A 1 1043 ? 70.330 7.071 -45.856 1.00 81.94 1043 VAL A CA 1
ATOM 8210 C C . VAL A 1 1043 ? 69.763 6.890 -44.438 1.00 81.94 1043 VAL A C 1
ATOM 8212 O O . VAL A 1 1043 ? 69.443 5.767 -44.048 1.00 81.94 1043 VAL A O 1
ATOM 8215 N N . GLN A 1 1044 ? 69.594 7.965 -43.657 1.00 79.25 1044 GLN A N 1
ATOM 8216 C CA . GLN A 1 1044 ? 68.901 7.914 -42.361 1.00 79.25 1044 GLN A CA 1
ATOM 8217 C C . GLN A 1 1044 ? 67.398 7.649 -42.521 1.00 79.25 1044 GLN A C 1
ATOM 8219 O O . GLN A 1 1044 ? 66.855 6.819 -41.792 1.00 79.25 1044 GLN A O 1
ATOM 8224 N N . GLU A 1 1045 ? 66.739 8.277 -43.497 1.00 81.94 1045 GLU A N 1
ATOM 8225 C CA . GLU A 1 1045 ? 65.343 7.986 -43.829 1.00 81.94 1045 GLU A CA 1
ATOM 8226 C C . GLU A 1 1045 ? 65.152 6.552 -44.343 1.00 81.94 1045 GLU A C 1
ATOM 8228 O O . GLU A 1 1045 ? 64.210 5.879 -43.926 1.00 81.94 1045 GLU A O 1
ATOM 8233 N N . GLU A 1 1046 ? 66.028 6.058 -45.227 1.00 81.38 1046 GLU A N 1
ATOM 8234 C CA . GLU A 1 1046 ? 65.987 4.653 -45.656 1.00 81.38 1046 GLU A CA 1
ATOM 8235 C C . GLU A 1 1046 ? 66.188 3.692 -44.482 1.00 81.38 1046 GLU A C 1
ATOM 8237 O O . GLU A 1 1046 ? 65.484 2.687 -44.379 1.00 81.38 1046 GLU A O 1
ATOM 8242 N N . LEU A 1 1047 ? 67.129 3.997 -43.581 1.00 81.62 1047 LEU A N 1
ATOM 8243 C CA . LEU A 1 1047 ? 67.381 3.181 -42.399 1.00 81.62 1047 LEU A CA 1
ATOM 8244 C C . LEU A 1 1047 ? 66.143 3.095 -41.500 1.00 81.62 1047 LEU A C 1
ATOM 8246 O O . LEU A 1 1047 ? 65.817 2.004 -41.031 1.00 81.62 1047 LEU A O 1
ATOM 8250 N N . GLN A 1 1048 ? 65.464 4.220 -41.267 1.00 80.19 1048 GLN A N 1
ATOM 8251 C CA . GLN A 1 1048 ? 64.260 4.250 -40.443 1.00 80.19 1048 GLN A CA 1
ATOM 8252 C C . GLN A 1 1048 ? 63.122 3.451 -41.096 1.00 80.19 1048 GLN A C 1
ATOM 8254 O O . GLN A 1 1048 ? 62.580 2.555 -40.455 1.00 80.19 1048 GLN A O 1
ATOM 8259 N N . LYS A 1 1049 ? 62.853 3.667 -42.391 1.00 81.81 1049 LYS A N 1
ATOM 8260 C CA . LYS A 1 1049 ? 61.835 2.916 -43.153 1.00 81.81 1049 LYS A CA 1
ATOM 8261 C C . LYS A 1 1049 ? 62.107 1.405 -43.149 1.00 81.81 1049 LYS A C 1
ATOM 8263 O O . LYS A 1 1049 ? 61.175 0.612 -43.062 1.00 81.81 1049 LYS A O 1
ATOM 8268 N N . LYS A 1 1050 ? 63.379 0.980 -43.207 1.00 80.38 1050 LYS A N 1
ATOM 8269 C CA . LYS A 1 1050 ? 63.768 -0.440 -43.081 1.00 80.38 1050 LYS A CA 1
ATOM 8270 C C . LYS A 1 1050 ? 63.621 -0.983 -41.660 1.00 80.38 1050 LYS A C 1
ATOM 8272 O O . LYS A 1 1050 ? 63.371 -2.173 -41.512 1.00 80.38 1050 LYS A O 1
ATOM 8277 N N . GLN A 1 1051 ? 63.793 -0.158 -40.627 1.00 79.62 1051 GLN A N 1
ATOM 8278 C CA . GLN A 1 1051 ? 63.579 -0.585 -39.245 1.00 79.62 1051 GLN A CA 1
ATOM 8279 C C . GLN A 1 1051 ? 62.082 -0.739 -38.933 1.00 79.62 1051 GLN A C 1
ATOM 8281 O O . GLN A 1 1051 ? 61.696 -1.778 -38.407 1.00 79.62 1051 GLN A O 1
ATOM 8286 N N . GLU A 1 1052 ? 61.246 0.211 -39.361 1.00 78.88 1052 GLU A N 1
ATOM 8287 C CA . GLU A 1 1052 ? 59.778 0.111 -39.308 1.00 78.88 1052 GLU A CA 1
ATOM 8288 C C . GLU A 1 1052 ? 59.294 -1.185 -39.996 1.00 78.88 1052 GLU A C 1
ATOM 8290 O O . GLU A 1 1052 ? 58.538 -1.955 -39.411 1.00 78.88 1052 GLU A O 1
ATOM 8295 N N . LEU A 1 1053 ? 59.843 -1.520 -41.173 1.00 80.19 1053 LEU A N 1
ATOM 8296 C CA . LEU A 1 1053 ? 59.502 -2.752 -41.903 1.00 80.19 1053 LEU A CA 1
ATOM 8297 C C . LEU A 1 1053 ? 59.918 -4.065 -41.200 1.00 80.19 1053 LEU A C 1
ATOM 8299 O O . LEU A 1 1053 ? 59.361 -5.119 -41.505 1.00 80.19 1053 LEU A O 1
ATOM 8303 N N . ILE A 1 1054 ? 60.911 -4.035 -40.304 1.00 77.56 1054 ILE A N 1
ATOM 8304 C CA . ILE A 1 1054 ? 61.305 -5.195 -39.481 1.00 77.56 1054 ILE A CA 1
ATOM 8305 C C . ILE A 1 1054 ? 60.373 -5.306 -38.269 1.00 77.56 1054 ILE A C 1
ATOM 8307 O O . ILE A 1 1054 ? 59.900 -6.399 -37.957 1.00 77.56 1054 ILE A O 1
ATOM 8311 N N . GLU A 1 1055 ? 60.063 -4.178 -37.627 1.00 78.62 1055 GLU A N 1
ATOM 8312 C CA . GLU A 1 1055 ? 59.136 -4.109 -36.492 1.00 78.62 1055 GLU A CA 1
ATOM 8313 C C . GLU A 1 1055 ? 57.710 -4.551 -36.901 1.00 78.62 1055 GLU A C 1
ATOM 8315 O O . GLU A 1 1055 ? 57.067 -5.274 -36.140 1.00 78.62 1055 GLU A O 1
ATOM 8320 N N . ASP A 1 1056 ? 57.275 -4.266 -38.138 1.00 78.81 1056 ASP A N 1
ATOM 8321 C CA . ASP A 1 1056 ? 56.032 -4.782 -38.746 1.00 78.81 1056 ASP A CA 1
ATOM 8322 C C . ASP A 1 1056 ? 56.048 -6.303 -39.031 1.00 78.81 1056 ASP A C 1
ATOM 8324 O O . ASP A 1 1056 ? 55.004 -6.959 -38.985 1.00 78.81 1056 ASP A O 1
ATOM 8328 N N . LEU A 1 1057 ? 57.210 -6.899 -39.337 1.00 78.62 1057 LEU A N 1
ATOM 8329 C CA . LEU A 1 1057 ? 57.332 -8.336 -39.649 1.00 78.62 1057 LEU A CA 1
ATOM 8330 C C . LEU A 1 1057 ? 57.452 -9.218 -38.395 1.00 78.62 1057 LEU A C 1
ATOM 8332 O O . LEU A 1 1057 ? 57.053 -10.385 -38.421 1.00 78.62 1057 LEU A O 1
ATOM 8336 N N . GLN A 1 1058 ? 57.968 -8.670 -37.295 1.00 73.94 1058 GLN A N 1
ATOM 8337 C CA . GLN A 1 1058 ? 58.141 -9.374 -36.024 1.00 73.94 1058 GLN A CA 1
ATOM 8338 C C . GLN A 1 1058 ? 56.845 -9.973 -35.421 1.00 73.94 1058 GLN A C 1
ATOM 8340 O O . GLN A 1 1058 ? 56.897 -11.130 -34.986 1.00 73.94 1058 GLN A O 1
ATOM 8345 N N . PRO A 1 1059 ? 55.684 -9.277 -35.362 1.00 73.44 1059 PRO A N 1
ATOM 8346 C CA . PRO A 1 1059 ? 54.449 -9.866 -34.835 1.00 73.44 1059 PRO A CA 1
ATOM 8347 C C . PRO A 1 1059 ? 53.919 -11.006 -35.713 1.00 73.44 1059 PRO A C 1
ATOM 8349 O O . PRO A 1 1059 ? 53.428 -11.996 -35.180 1.00 73.44 1059 PRO A O 1
ATOM 8352 N N . ASP A 1 1060 ? 54.082 -10.902 -37.033 1.00 70.56 1060 ASP A N 1
ATOM 8353 C CA . ASP A 1 1060 ? 53.704 -11.916 -38.027 1.00 70.56 1060 ASP A CA 1
ATOM 8354 C C . ASP A 1 1060 ? 54.478 -13.233 -37.797 1.00 70.56 1060 ASP A C 1
ATOM 8356 O O . ASP A 1 1060 ? 53.908 -14.327 -37.767 1.00 70.56 1060 ASP A O 1
ATOM 8360 N N . VAL A 1 1061 ? 55.790 -13.120 -37.549 1.00 75.00 1061 VAL A N 1
ATOM 8361 C CA . VAL A 1 1061 ? 56.672 -14.243 -37.186 1.00 75.00 1061 VAL A CA 1
ATOM 8362 C C . VAL A 1 1061 ? 56.267 -14.854 -35.842 1.00 75.00 1061 VAL A C 1
ATOM 8364 O O . VAL A 1 1061 ? 56.075 -16.068 -35.753 1.00 75.00 1061 VAL A O 1
ATOM 8367 N N . ASN A 1 1062 ? 56.083 -14.027 -34.809 1.00 73.81 1062 ASN A N 1
ATOM 8368 C CA . ASN A 1 1062 ? 55.706 -14.492 -33.471 1.00 73.81 1062 ASN A CA 1
ATOM 8369 C C . ASN A 1 1062 ? 54.341 -15.204 -33.476 1.00 73.81 1062 ASN A C 1
ATOM 8371 O O . ASN A 1 1062 ? 54.188 -16.249 -32.842 1.00 73.81 1062 ASN A O 1
ATOM 8375 N N . GLN A 1 1063 ? 53.369 -14.674 -34.226 1.00 72.88 1063 GLN A N 1
ATOM 8376 C CA . GLN A 1 1063 ? 52.041 -15.263 -34.365 1.00 72.88 1063 GLN A CA 1
ATOM 8377 C C . GLN A 1 1063 ? 52.102 -16.626 -35.061 1.00 72.88 1063 GLN A C 1
ATOM 8379 O O . GLN A 1 1063 ? 51.471 -17.568 -34.586 1.00 72.88 1063 GLN A O 1
ATOM 8384 N N . ASN A 1 1064 ? 52.884 -16.771 -36.135 1.00 72.94 1064 ASN A N 1
ATOM 8385 C CA . ASN A 1 1064 ? 53.046 -18.062 -36.809 1.00 72.94 1064 ASN A CA 1
ATOM 8386 C C . ASN A 1 1064 ? 53.743 -19.103 -35.916 1.00 72.94 1064 ASN A C 1
ATOM 8388 O O . ASN A 1 1064 ? 53.306 -20.253 -35.888 1.00 72.94 1064 ASN A O 1
ATOM 8392 N N . VAL A 1 1065 ? 54.749 -18.711 -35.120 1.00 73.88 1065 VAL A N 1
ATOM 8393 C CA . VAL A 1 1065 ? 55.368 -19.604 -34.119 1.00 73.88 1065 VAL A CA 1
ATOM 8394 C C . VAL A 1 1065 ? 54.344 -20.065 -33.081 1.00 73.88 1065 VAL A C 1
ATOM 8396 O O . VAL A 1 1065 ? 54.258 -21.263 -32.812 1.00 73.88 1065 VAL A O 1
ATOM 8399 N N . GLN A 1 1066 ? 53.537 -19.162 -32.510 1.00 72.62 1066 GLN A N 1
ATOM 8400 C CA . GLN A 1 1066 ? 52.478 -19.559 -31.571 1.00 72.62 1066 GLN A CA 1
ATOM 8401 C C . GLN A 1 1066 ? 51.486 -20.528 -32.221 1.00 72.62 1066 GLN A C 1
ATOM 8403 O O . GLN A 1 1066 ? 51.171 -21.557 -31.635 1.00 72.62 1066 GLN A O 1
ATOM 8408 N N . LYS A 1 1067 ? 51.072 -20.259 -33.462 1.00 73.12 1067 LYS A N 1
ATOM 8409 C CA . LYS A 1 1067 ? 50.089 -21.069 -34.192 1.00 73.12 1067 LYS A CA 1
ATOM 8410 C C . LYS A 1 1067 ? 50.577 -22.479 -34.519 1.00 73.12 1067 LYS A C 1
ATOM 8412 O O . LYS A 1 1067 ? 49.787 -23.415 -34.461 1.00 73.12 1067 LYS A O 1
ATOM 8417 N N . ILE A 1 1068 ? 51.865 -22.642 -34.828 1.00 72.12 1068 ILE A N 1
ATOM 8418 C CA . ILE A 1 1068 ? 52.488 -23.960 -35.014 1.00 72.12 1068 ILE A CA 1
ATOM 8419 C C . ILE A 1 1068 ? 52.489 -24.726 -33.683 1.00 72.12 1068 ILE A C 1
ATOM 8421 O O . ILE A 1 1068 ? 51.964 -25.834 -33.635 1.00 72.12 1068 ILE A O 1
ATOM 8425 N N . ASN A 1 1069 ? 52.944 -24.109 -32.584 1.00 72.75 1069 ASN A N 1
ATOM 8426 C CA . ASN A 1 1069 ? 52.913 -24.735 -31.252 1.00 72.75 1069 ASN A CA 1
ATOM 8427 C C . ASN A 1 1069 ? 51.481 -25.102 -30.800 1.00 72.75 1069 ASN A C 1
ATOM 8429 O O . ASN A 1 1069 ? 51.271 -26.153 -30.199 1.00 72.75 1069 ASN A O 1
ATOM 8433 N N . GLU A 1 1070 ? 50.485 -24.257 -31.087 1.00 72.06 1070 GLU A N 1
ATOM 8434 C CA . GLU A 1 1070 ? 49.069 -24.520 -30.795 1.00 72.06 1070 GLU A CA 1
ATOM 8435 C C . GLU A 1 1070 ? 48.517 -25.698 -31.609 1.00 72.06 1070 GLU A C 1
ATOM 8437 O O . GLU A 1 1070 ? 47.790 -26.527 -31.060 1.00 72.06 1070 GLU A O 1
ATOM 8442 N N . LEU A 1 1071 ? 48.869 -25.800 -32.895 1.00 71.31 1071 LEU A N 1
ATOM 8443 C CA . LEU A 1 1071 ? 48.464 -26.910 -33.759 1.00 71.31 1071 LEU A CA 1
ATOM 8444 C C . LEU A 1 1071 ? 49.155 -28.220 -33.365 1.00 71.31 1071 LEU A C 1
ATOM 8446 O O . LEU A 1 1071 ? 48.479 -29.239 -33.262 1.00 71.31 1071 LEU A O 1
ATOM 8450 N N . GLU A 1 1072 ? 50.455 -28.199 -33.070 1.00 71.75 1072 GLU A N 1
ATOM 8451 C CA . GLU A 1 1072 ? 51.210 -29.365 -32.590 1.00 71.75 1072 GLU A CA 1
ATOM 8452 C C . GLU A 1 1072 ? 50.676 -29.861 -31.234 1.00 71.75 1072 GLU A C 1
ATOM 8454 O O . GLU A 1 1072 ? 50.414 -31.055 -31.067 1.00 71.75 1072 GLU A O 1
ATOM 8459 N N . ALA A 1 1073 ? 50.401 -28.953 -30.290 1.00 73.06 1073 ALA A N 1
ATOM 8460 C CA . ALA A 1 1073 ? 49.784 -29.293 -29.008 1.00 73.06 1073 ALA A CA 1
ATOM 8461 C C . ALA A 1 1073 ? 48.336 -29.797 -29.161 1.00 73.06 1073 ALA A C 1
ATOM 8463 O O . ALA A 1 1073 ? 47.917 -30.703 -28.436 1.00 73.06 1073 ALA A O 1
ATOM 8464 N N . ALA A 1 1074 ? 47.565 -29.255 -30.111 1.00 68.94 1074 ALA A N 1
ATOM 8465 C CA . ALA A 1 1074 ? 46.232 -29.758 -30.435 1.00 68.94 1074 ALA A CA 1
ATOM 8466 C C . ALA A 1 1074 ? 46.286 -31.154 -31.075 1.00 68.94 1074 ALA A C 1
ATOM 8468 O O . ALA A 1 1074 ? 45.453 -31.996 -30.737 1.00 68.94 1074 ALA A O 1
ATOM 8469 N N . LEU A 1 1075 ? 47.271 -31.422 -31.941 1.00 68.00 1075 LEU A N 1
ATOM 8470 C CA . LEU A 1 1075 ? 47.498 -32.736 -32.541 1.00 68.00 1075 LEU A CA 1
ATOM 8471 C C . LEU A 1 1075 ? 47.869 -33.756 -31.457 1.00 68.00 1075 LEU A C 1
ATOM 8473 O O . LEU A 1 1075 ? 47.184 -34.766 -31.323 1.00 68.00 1075 LEU A O 1
ATOM 8477 N N . GLN A 1 1076 ? 48.860 -33.452 -30.607 1.00 74.69 1076 GLN A N 1
ATOM 8478 C CA . GLN A 1 1076 ? 49.256 -34.315 -29.488 1.00 74.69 1076 GLN A CA 1
ATOM 8479 C C . GLN A 1 1076 ? 48.085 -34.573 -28.529 1.00 74.69 1076 GLN A C 1
ATOM 8481 O O . GLN A 1 1076 ? 47.853 -35.715 -28.131 1.00 74.69 1076 GLN A O 1
ATOM 8486 N N . LYS A 1 1077 ? 47.301 -33.541 -28.190 1.00 72.94 1077 LYS A N 1
ATOM 8487 C CA . LYS A 1 1077 ? 46.126 -33.702 -27.329 1.00 72.94 1077 LYS A CA 1
ATOM 8488 C C . LYS A 1 1077 ? 45.050 -34.572 -27.981 1.00 72.94 1077 LYS A C 1
ATOM 8490 O O . LYS A 1 1077 ? 44.503 -35.434 -27.301 1.00 72.94 1077 LYS A O 1
ATOM 8495 N N . LYS A 1 1078 ? 44.759 -34.400 -29.278 1.00 68.12 1078 LYS A N 1
ATOM 8496 C CA . LYS A 1 1078 ? 43.867 -35.315 -30.013 1.00 68.12 1078 LYS A CA 1
ATOM 8497 C C . LYS A 1 1078 ? 44.394 -36.745 -29.972 1.00 68.12 1078 LYS A C 1
ATOM 8499 O O . LYS A 1 1078 ? 43.600 -37.659 -29.809 1.00 68.12 1078 LYS A O 1
ATOM 8504 N N . ASP A 1 1079 ? 45.704 -36.935 -30.074 1.00 68.00 1079 ASP A N 1
ATOM 8505 C CA . ASP A 1 1079 ? 46.364 -38.240 -30.026 1.00 68.00 1079 ASP A CA 1
ATOM 8506 C C . ASP A 1 1079 ? 46.234 -38.909 -28.640 1.00 68.00 1079 ASP A C 1
ATOM 8508 O O . ASP A 1 1079 ? 46.031 -40.120 -28.532 1.00 68.00 1079 ASP A O 1
ATOM 8512 N N . GLU A 1 1080 ? 46.306 -38.124 -27.562 1.00 71.62 1080 GLU A N 1
ATOM 8513 C CA . GLU A 1 1080 ? 46.064 -38.563 -26.181 1.00 71.62 1080 GLU A CA 1
ATOM 8514 C C . GLU A 1 1080 ? 44.573 -38.839 -25.912 1.00 71.62 1080 GLU A C 1
ATOM 8516 O O . GLU A 1 1080 ? 44.235 -39.897 -25.376 1.00 71.62 1080 GLU A O 1
ATOM 8521 N N . ASP A 1 1081 ? 43.666 -37.965 -26.360 1.00 67.81 1081 ASP A N 1
ATOM 8522 C CA . ASP A 1 1081 ? 42.213 -38.172 -26.290 1.00 67.81 1081 ASP A CA 1
ATOM 8523 C C . ASP A 1 1081 ? 41.765 -39.376 -27.146 1.00 67.81 1081 ASP A C 1
ATOM 8525 O O . ASP A 1 1081 ? 40.885 -40.132 -26.728 1.00 67.81 1081 ASP A O 1
ATOM 8529 N N . MET A 1 1082 ? 42.401 -39.623 -28.299 1.00 63.69 1082 MET A N 1
ATOM 8530 C CA . MET A 1 1082 ? 42.181 -40.795 -29.157 1.00 63.69 1082 MET A CA 1
ATOM 8531 C C . MET A 1 1082 ? 42.654 -42.074 -28.461 1.00 63.69 1082 MET A C 1
ATOM 8533 O O . MET A 1 1082 ? 41.894 -43.038 -28.401 1.00 63.69 1082 MET A O 1
ATOM 8537 N N . LYS A 1 1083 ? 43.849 -42.088 -27.851 1.00 70.69 1083 LYS A N 1
ATOM 8538 C CA . LYS A 1 1083 ? 44.326 -43.227 -27.040 1.00 70.69 1083 LYS A CA 1
ATOM 8539 C C . LYS A 1 1083 ? 43.395 -43.488 -25.854 1.00 70.69 1083 LYS A C 1
ATOM 8541 O O . LYS A 1 1083 ? 42.975 -44.624 -25.649 1.00 70.69 1083 LYS A O 1
ATOM 8546 N N . ALA A 1 1084 ? 42.975 -42.445 -25.139 1.00 66.88 1084 ALA A N 1
ATOM 8547 C CA . ALA A 1 1084 ? 42.015 -42.556 -24.042 1.00 66.88 1084 ALA A CA 1
ATOM 8548 C C . ALA A 1 1084 ? 40.603 -42.959 -24.515 1.00 66.88 1084 ALA A C 1
ATOM 8550 O O . ALA A 1 1084 ? 39.834 -43.536 -23.739 1.00 66.88 1084 ALA A O 1
ATOM 8551 N N . MET A 1 1085 ? 40.227 -42.669 -25.765 1.00 61.22 1085 MET A N 1
ATOM 8552 C CA . MET A 1 1085 ? 39.008 -43.179 -26.396 1.00 61.22 1085 MET A CA 1
ATOM 8553 C C . MET A 1 1085 ? 39.163 -44.657 -26.757 1.00 61.22 1085 MET A C 1
ATOM 8555 O O . MET A 1 1085 ? 38.271 -45.436 -26.438 1.00 61.22 1085 MET A O 1
ATOM 8559 N N . GLU A 1 1086 ? 40.278 -45.070 -27.363 1.00 60.72 1086 GLU A N 1
ATOM 8560 C CA . GLU A 1 1086 ? 40.532 -46.459 -27.757 1.00 60.72 1086 GLU A CA 1
ATOM 8561 C C . GLU A 1 1086 ? 40.735 -47.384 -26.548 1.00 60.72 1086 GLU A C 1
ATOM 8563 O O . GLU A 1 1086 ? 40.263 -48.519 -26.583 1.00 60.72 1086 GLU A O 1
ATOM 8568 N N . GLU A 1 1087 ? 41.311 -46.913 -25.437 1.00 65.06 1087 GLU A N 1
ATOM 8569 C CA . GLU A 1 1087 ? 41.314 -47.642 -24.161 1.00 65.06 1087 GLU A CA 1
ATOM 8570 C C . GLU A 1 1087 ? 39.906 -47.784 -23.574 1.00 65.06 1087 GLU A C 1
ATOM 8572 O O . GLU A 1 1087 ? 39.516 -48.882 -23.168 1.00 65.06 1087 GLU A O 1
ATOM 8577 N N . ARG A 1 1088 ? 39.088 -46.720 -23.605 1.00 64.56 1088 ARG A N 1
ATOM 8578 C CA . ARG A 1 1088 ? 37.668 -46.805 -23.224 1.00 64.56 1088 ARG A CA 1
ATOM 8579 C C . ARG A 1 1088 ? 36.897 -47.758 -24.146 1.00 64.56 1088 ARG A C 1
ATOM 8581 O O . ARG A 1 1088 ? 36.109 -48.562 -23.656 1.00 64.56 1088 ARG A O 1
ATOM 8588 N N . TYR A 1 1089 ? 37.161 -47.755 -25.452 1.00 58.25 1089 TYR A N 1
ATOM 8589 C CA . TYR A 1 1089 ? 36.538 -48.667 -26.416 1.00 58.25 1089 TYR A CA 1
ATOM 8590 C C . TYR A 1 1089 ? 37.018 -50.115 -26.238 1.00 58.25 1089 TYR A C 1
ATOM 8592 O O . TYR A 1 1089 ? 36.212 -51.036 -26.352 1.00 58.25 1089 TYR A O 1
ATOM 8600 N N . LYS A 1 1090 ? 38.287 -50.334 -25.863 1.00 65.69 1090 LYS A N 1
ATOM 8601 C CA . LYS A 1 1090 ? 38.805 -51.621 -25.368 1.00 65.69 1090 LYS A CA 1
ATOM 8602 C C . LYS A 1 1090 ? 38.018 -52.069 -24.144 1.00 65.69 1090 LYS A C 1
ATOM 8604 O O . LYS A 1 1090 ? 37.443 -53.148 -24.188 1.00 65.69 1090 LYS A O 1
ATOM 8609 N N . MET A 1 1091 ? 37.909 -51.232 -23.109 1.00 62.06 1091 MET A N 1
ATOM 8610 C CA . MET A 1 1091 ? 37.127 -51.530 -21.904 1.00 62.06 1091 MET A CA 1
ATOM 8611 C C . MET A 1 1091 ? 35.658 -51.834 -22.217 1.00 62.06 1091 MET A C 1
ATOM 8613 O O . MET A 1 1091 ? 35.087 -52.721 -21.589 1.00 62.06 1091 MET A O 1
ATOM 8617 N N . TYR A 1 1092 ? 35.034 -51.160 -23.188 1.00 57.00 1092 TYR A N 1
ATOM 8618 C CA . TYR A 1 1092 ? 33.660 -51.459 -23.600 1.00 57.00 1092 TYR A CA 1
ATOM 8619 C C . TYR A 1 1092 ? 33.552 -52.746 -24.430 1.00 57.00 1092 TYR A C 1
ATOM 8621 O O . TYR A 1 1092 ? 32.647 -53.535 -24.178 1.00 57.00 1092 TYR A O 1
ATOM 8629 N N . LEU A 1 1093 ? 34.492 -53.037 -25.336 1.00 55.59 1093 LEU A N 1
ATOM 8630 C CA . LEU A 1 1093 ? 34.570 -54.313 -26.068 1.00 55.59 1093 LEU A CA 1
ATOM 8631 C C . LEU A 1 1093 ? 34.981 -55.496 -25.178 1.00 55.59 1093 LEU A C 1
ATOM 8633 O O . LEU A 1 1093 ? 34.707 -56.650 -25.509 1.00 55.59 1093 LEU A O 1
ATOM 8637 N N . GLU A 1 1094 ? 35.652 -55.233 -24.062 1.00 61.81 1094 GLU A N 1
ATOM 8638 C CA . GLU A 1 1094 ? 36.059 -56.216 -23.061 1.00 61.81 1094 GLU A CA 1
ATOM 8639 C C . GLU A 1 1094 ? 34.947 -56.442 -22.032 1.00 61.81 1094 GLU A C 1
ATOM 8641 O O . GLU A 1 1094 ? 34.632 -57.591 -21.738 1.00 61.81 1094 GLU A O 1
ATOM 8646 N N . LYS A 1 1095 ? 34.223 -55.393 -21.609 1.00 61.34 1095 LYS A N 1
ATOM 8647 C CA . LYS A 1 1095 ? 32.929 -55.534 -20.920 1.00 61.34 1095 LYS A CA 1
ATOM 8648 C C . LYS A 1 1095 ? 31.914 -56.277 -21.789 1.00 61.34 1095 LYS A C 1
ATOM 8650 O O . LYS A 1 1095 ? 31.300 -57.210 -21.293 1.00 61.34 1095 LYS A O 1
ATOM 8655 N N . ALA A 1 1096 ? 31.786 -55.953 -23.076 1.00 54.38 1096 ALA A N 1
ATOM 8656 C CA . ALA A 1 1096 ? 30.898 -56.665 -23.996 1.00 54.38 1096 ALA A CA 1
ATOM 8657 C C . ALA A 1 1096 ? 31.320 -58.133 -24.183 1.00 54.38 1096 ALA A C 1
ATOM 8659 O O . ALA A 1 1096 ? 30.480 -59.023 -24.087 1.00 54.38 1096 ALA A O 1
ATOM 8660 N N . ARG A 1 1097 ? 32.620 -58.422 -24.357 1.00 54.41 1097 ARG A N 1
ATOM 8661 C CA . ARG A 1 1097 ? 33.118 -59.811 -24.386 1.00 54.41 1097 ARG A CA 1
ATOM 8662 C C . ARG A 1 1097 ? 32.940 -60.542 -23.057 1.00 54.41 1097 ARG A C 1
ATOM 8664 O O . ARG A 1 1097 ? 32.708 -61.745 -23.083 1.00 54.41 1097 ARG A O 1
ATOM 8671 N N . ASN A 1 1098 ? 32.993 -59.853 -21.921 1.00 52.69 1098 ASN A N 1
ATOM 8672 C CA . ASN A 1 1098 ? 32.707 -60.447 -20.617 1.00 52.69 1098 ASN A CA 1
ATOM 8673 C C . ASN A 1 1098 ? 31.204 -60.702 -20.421 1.00 52.69 1098 ASN A C 1
ATOM 8675 O O . ASN A 1 1098 ? 30.859 -61.777 -19.950 1.00 52.69 1098 ASN A O 1
ATOM 8679 N N . VAL A 1 1099 ? 30.317 -59.810 -20.877 1.00 52.16 1099 VAL A N 1
ATOM 8680 C CA . VAL A 1 1099 ? 28.856 -60.029 -20.900 1.00 52.16 1099 VAL A CA 1
ATOM 8681 C C . VAL A 1 1099 ? 28.483 -61.208 -21.807 1.00 52.16 1099 VAL A C 1
ATOM 8683 O O . VAL A 1 1099 ? 27.671 -62.046 -21.423 1.00 52.16 1099 VAL A O 1
ATOM 8686 N N . ILE A 1 1100 ? 29.125 -61.328 -22.975 1.00 47.91 1100 ILE A N 1
ATOM 8687 C CA . ILE A 1 1100 ? 28.954 -62.473 -23.883 1.00 47.91 1100 ILE A CA 1
ATOM 8688 C C . ILE A 1 1100 ? 29.512 -63.761 -23.248 1.00 47.91 1100 ILE A C 1
ATOM 8690 O O . ILE A 1 1100 ? 28.855 -64.795 -23.309 1.00 47.91 1100 ILE A O 1
ATOM 8694 N N . LYS A 1 1101 ? 30.664 -63.710 -22.558 1.00 44.59 1101 LYS A N 1
ATOM 8695 C CA . LYS A 1 1101 ? 31.184 -64.847 -21.770 1.00 44.59 1101 LYS A CA 1
ATOM 8696 C C . LYS A 1 1101 ? 30.268 -65.255 -20.613 1.00 44.59 1101 LYS A C 1
ATOM 8698 O O . LYS A 1 1101 ? 30.201 -66.439 -20.314 1.00 44.59 1101 LYS A O 1
ATOM 8703 N N . THR A 1 1102 ? 29.554 -64.331 -19.966 1.00 45.59 1102 THR A N 1
ATOM 8704 C CA . THR A 1 1102 ? 28.606 -64.670 -18.885 1.00 45.59 1102 THR A CA 1
ATOM 8705 C C . THR A 1 1102 ? 27.250 -65.182 -19.384 1.00 45.59 1102 THR A C 1
ATOM 8707 O O . THR A 1 1102 ? 26.364 -65.425 -18.569 1.00 45.59 1102 THR A O 1
ATOM 8710 N N . LEU A 1 1103 ? 27.081 -65.367 -20.698 1.00 43.66 1103 LEU A N 1
ATOM 8711 C CA . LEU A 1 1103 ? 25.919 -66.028 -21.306 1.00 43.66 1103 LEU A CA 1
ATOM 8712 C C . LEU A 1 1103 ? 26.224 -67.461 -21.800 1.00 43.66 1103 LEU A C 1
ATOM 8714 O O . LEU A 1 1103 ? 25.339 -68.112 -22.351 1.00 43.66 1103 LEU A O 1
ATOM 8718 N N . ASP A 1 1104 ? 27.432 -67.981 -21.551 1.00 36.09 1104 ASP A N 1
ATOM 8719 C CA . ASP A 1 1104 ? 27.801 -69.392 -21.746 1.00 36.09 1104 ASP A CA 1
ATOM 8720 C C . ASP A 1 1104 ? 27.836 -70.102 -20.367 1.00 36.09 1104 ASP A C 1
ATOM 8722 O O . ASP A 1 1104 ? 28.545 -69.643 -19.466 1.00 36.09 1104 ASP A O 1
ATOM 8726 N N . PRO A 1 1105 ? 27.041 -71.165 -20.111 1.00 42.81 1105 PRO A N 1
ATOM 8727 C CA . PRO A 1 1105 ? 26.739 -71.616 -18.746 1.00 42.81 1105 PRO A CA 1
ATOM 8728 C C . PRO A 1 1105 ? 27.833 -72.487 -18.088 1.00 42.81 1105 PRO A C 1
ATOM 8730 O O . PRO A 1 1105 ? 27.566 -73.614 -17.653 1.00 42.81 1105 PRO A O 1
ATOM 8733 N N . LYS A 1 1106 ? 29.064 -71.968 -17.952 1.00 44.78 1106 LYS A N 1
ATOM 8734 C CA . LYS A 1 1106 ? 30.110 -72.511 -17.060 1.00 44.78 1106 LYS A CA 1
ATOM 8735 C C . LYS A 1 1106 ? 31.151 -71.471 -16.616 1.00 44.78 1106 LYS A C 1
ATOM 8737 O O . LYS A 1 1106 ? 31.733 -70.775 -17.434 1.00 44.78 1106 LYS A O 1
ATOM 8742 N N . LEU A 1 1107 ? 31.494 -71.559 -15.323 1.00 39.28 1107 LEU A N 1
ATOM 8743 C CA . LEU A 1 1107 ? 32.565 -70.851 -14.593 1.00 39.28 1107 LEU A CA 1
ATOM 8744 C C . LEU A 1 1107 ? 32.277 -69.370 -14.263 1.00 39.28 1107 LEU A C 1
ATOM 8746 O O . LEU A 1 1107 ? 31.823 -68.589 -15.087 1.00 39.28 1107 LEU A O 1
ATOM 8750 N N . ASN A 1 1108 ? 32.508 -69.007 -12.996 1.00 35.50 1108 ASN A N 1
ATOM 8751 C CA . ASN A 1 1108 ? 31.967 -67.804 -12.354 1.00 35.50 1108 ASN A CA 1
ATOM 8752 C C . ASN A 1 1108 ? 32.918 -67.294 -11.245 1.00 35.50 1108 ASN A C 1
ATOM 8754 O O . ASN A 1 1108 ? 33.175 -68.051 -10.307 1.00 35.50 1108 ASN A O 1
ATOM 8758 N N . PRO A 1 1109 ? 33.407 -66.038 -11.312 1.00 43.53 1109 PRO A N 1
ATOM 8759 C CA . PRO A 1 1109 ? 34.187 -65.407 -10.245 1.00 43.53 1109 PRO A CA 1
ATOM 8760 C C . PRO A 1 1109 ? 33.537 -64.139 -9.633 1.00 43.53 1109 PRO A C 1
ATOM 8762 O O . PRO A 1 1109 ? 34.245 -63.259 -9.146 1.00 43.53 1109 PRO A O 1
ATOM 8765 N N . ALA A 1 1110 ? 32.205 -64.011 -9.612 1.00 39.94 1110 ALA A N 1
ATOM 8766 C CA . ALA A 1 1110 ? 31.495 -62.810 -9.132 1.00 39.94 1110 ALA A CA 1
ATOM 8767 C C . ALA A 1 1110 ? 31.396 -62.670 -7.587 1.00 39.94 1110 ALA A C 1
ATOM 8769 O O . ALA A 1 1110 ? 30.360 -62.272 -7.055 1.00 39.94 1110 ALA A O 1
ATOM 8770 N N . SER A 1 1111 ? 32.452 -63.011 -6.834 1.00 46.31 1111 SER A N 1
ATOM 8771 C CA . SER A 1 1111 ? 32.400 -63.076 -5.357 1.00 46.31 1111 SER A CA 1
ATOM 8772 C C . SER A 1 1111 ? 32.939 -61.841 -4.615 1.00 46.31 1111 SER A C 1
ATOM 8774 O O . SER A 1 1111 ? 32.654 -61.695 -3.427 1.00 46.31 1111 SER A O 1
ATOM 8776 N N . ALA A 1 1112 ? 33.727 -60.972 -5.260 1.00 47.12 1112 ALA A N 1
ATOM 8777 C CA . ALA A 1 1112 ? 34.450 -59.893 -4.570 1.00 47.12 1112 ALA A CA 1
ATOM 8778 C C . ALA A 1 1112 ? 33.625 -58.600 -4.410 1.00 47.12 1112 ALA A C 1
ATOM 8780 O O . ALA A 1 1112 ? 33.420 -58.131 -3.291 1.00 47.12 1112 ALA A O 1
ATOM 8781 N N . GLU A 1 1113 ? 33.098 -58.039 -5.503 1.00 43.78 1113 GLU A N 1
ATOM 8782 C CA . GLU A 1 1113 ? 32.332 -56.779 -5.457 1.00 43.78 1113 GLU A CA 1
ATOM 8783 C C . GLU A 1 1113 ? 31.016 -56.921 -4.679 1.00 43.78 1113 GLU A C 1
ATOM 8785 O O . GLU A 1 1113 ? 30.649 -56.026 -3.919 1.00 43.78 1113 GLU A O 1
ATOM 8790 N N . ILE A 1 1114 ? 30.351 -58.080 -4.767 1.00 47.62 1114 ILE A N 1
ATOM 8791 C CA . ILE A 1 1114 ? 29.139 -58.367 -3.983 1.00 47.62 1114 ILE A CA 1
ATOM 8792 C C . ILE A 1 1114 ? 29.448 -58.392 -2.475 1.00 47.62 1114 ILE A C 1
ATOM 8794 O O . ILE A 1 1114 ? 28.619 -57.944 -1.683 1.00 47.62 1114 ILE A O 1
ATOM 8798 N N . MET A 1 1115 ? 30.637 -58.844 -2.051 1.00 51.59 1115 MET A N 1
ATOM 8799 C CA . MET A 1 1115 ? 31.058 -58.726 -0.647 1.00 51.59 1115 MET A CA 1
ATOM 8800 C C . MET A 1 1115 ? 31.327 -57.274 -0.240 1.00 51.59 1115 MET A C 1
ATOM 8802 O O . MET A 1 1115 ? 30.943 -56.885 0.862 1.00 51.59 1115 MET A O 1
ATOM 8806 N N . LEU A 1 1116 ? 31.942 -56.460 -1.105 1.00 51.00 1116 LEU A N 1
ATOM 8807 C CA . LEU A 1 1116 ? 32.230 -55.056 -0.796 1.00 51.00 1116 LEU A CA 1
ATOM 8808 C C . LEU A 1 1116 ? 30.944 -54.222 -0.667 1.00 51.00 1116 LEU A C 1
ATOM 8810 O O . LEU A 1 1116 ? 30.783 -53.497 0.314 1.00 51.00 1116 LEU A O 1
ATOM 8814 N N . LEU A 1 1117 ? 30.000 -54.389 -1.597 1.00 46.12 1117 LEU A N 1
ATOM 8815 C CA . LEU A 1 1117 ? 28.703 -53.709 -1.562 1.00 46.12 1117 LEU A CA 1
ATOM 8816 C C . LEU A 1 1117 ? 27.843 -54.179 -0.379 1.00 46.12 1117 LEU A C 1
ATOM 8818 O O . LEU A 1 1117 ? 27.276 -53.347 0.324 1.00 46.12 1117 LEU A O 1
ATOM 8822 N N . ARG A 1 1118 ? 27.815 -55.487 -0.071 1.00 50.41 1118 ARG A N 1
ATOM 8823 C CA . ARG A 1 1118 ? 27.150 -55.993 1.148 1.00 50.41 1118 ARG A CA 1
ATOM 8824 C C . ARG A 1 1118 ? 27.795 -55.471 2.431 1.00 50.41 1118 ARG A C 1
ATOM 8826 O O . ARG A 1 1118 ? 27.077 -55.210 3.389 1.00 50.41 1118 ARG A O 1
ATOM 8833 N N . LYS A 1 1119 ? 29.119 -55.280 2.464 1.00 55.91 1119 LYS A N 1
ATOM 8834 C CA . LYS A 1 1119 ? 29.812 -54.681 3.615 1.00 55.91 1119 LYS A CA 1
ATOM 8835 C C . LYS A 1 1119 ? 29.398 -53.221 3.819 1.00 55.91 1119 LYS A C 1
ATOM 8837 O O . LYS A 1 1119 ? 29.127 -52.838 4.950 1.00 55.91 1119 LYS A O 1
ATOM 8842 N N . GLN A 1 1120 ? 29.312 -52.434 2.744 1.00 52.81 1120 GLN A N 1
ATOM 8843 C CA . GLN A 1 1120 ? 28.858 -51.040 2.807 1.00 52.81 1120 GLN A CA 1
ATOM 8844 C C . GLN A 1 1120 ? 27.377 -50.927 3.199 1.00 52.81 1120 GLN A C 1
ATOM 8846 O O . GLN A 1 1120 ? 27.033 -50.063 4.005 1.00 52.81 1120 GLN A O 1
ATOM 8851 N N . LEU A 1 1121 ? 26.517 -51.825 2.702 1.00 49.22 1121 LEU A N 1
ATOM 8852 C CA . LEU A 1 1121 ? 25.112 -51.896 3.115 1.00 49.22 1121 LEU A CA 1
ATOM 8853 C C . LEU A 1 1121 ? 24.999 -52.212 4.617 1.00 49.22 1121 LEU A C 1
ATOM 8855 O O . LEU A 1 1121 ? 24.441 -51.415 5.361 1.00 49.22 1121 LEU A O 1
ATOM 8859 N N . ALA A 1 1122 ? 25.670 -53.271 5.085 1.00 57.84 1122 ALA A N 1
ATOM 8860 C CA . ALA A 1 1122 ? 25.670 -53.695 6.489 1.00 57.84 1122 ALA A CA 1
ATOM 8861 C C . ALA A 1 1122 ? 26.359 -52.715 7.462 1.00 57.84 1122 ALA A C 1
ATOM 8863 O O . ALA A 1 1122 ? 26.244 -52.868 8.681 1.00 57.84 1122 ALA A O 1
ATOM 8864 N N . GLU A 1 1123 ? 27.117 -51.739 6.955 1.00 61.75 1123 GLU A N 1
ATOM 8865 C CA . GLU A 1 1123 ? 27.688 -50.629 7.728 1.00 61.75 1123 GLU A CA 1
ATOM 8866 C C . GLU A 1 1123 ? 26.726 -49.430 7.795 1.00 61.75 1123 GLU A C 1
ATOM 8868 O O . GLU A 1 1123 ? 26.635 -48.775 8.834 1.00 61.75 1123 GLU A O 1
ATOM 8873 N N . LYS A 1 1124 ? 25.943 -49.184 6.734 1.00 57.31 1124 LYS A N 1
ATOM 8874 C CA . LYS A 1 1124 ? 24.830 -48.219 6.735 1.00 57.31 1124 LYS A CA 1
ATOM 8875 C C . LYS A 1 1124 ? 23.666 -48.700 7.604 1.00 57.31 1124 LYS A C 1
ATOM 8877 O O . LYS A 1 1124 ? 23.186 -47.926 8.425 1.00 57.31 1124 LYS A O 1
ATOM 8882 N N . GLU A 1 1125 ? 23.278 -49.968 7.488 1.00 57.38 1125 GLU A N 1
ATOM 8883 C CA . GLU A 1 1125 ? 22.237 -50.608 8.304 1.00 57.38 1125 GLU A CA 1
ATOM 8884 C C . GLU A 1 1125 ? 22.593 -50.533 9.795 1.00 57.38 1125 GLU A C 1
ATOM 8886 O O . GLU A 1 1125 ? 21.810 -50.000 10.575 1.00 57.38 1125 GLU A O 1
ATOM 8891 N N . ARG A 1 1126 ? 23.825 -50.893 10.190 1.00 66.94 1126 ARG A N 1
ATOM 8892 C CA . ARG A 1 1126 ? 24.284 -50.715 11.584 1.00 66.94 1126 ARG A CA 1
ATOM 8893 C C . ARG A 1 1126 ? 24.294 -49.260 12.049 1.00 66.94 1126 ARG A C 1
ATOM 8895 O O . ARG A 1 1126 ? 24.084 -49.002 13.229 1.00 66.94 1126 ARG A O 1
ATOM 8902 N N . ARG A 1 1127 ? 24.546 -48.294 11.156 1.00 62.66 1127 ARG A N 1
ATOM 8903 C CA . ARG A 1 1127 ? 24.458 -46.863 11.495 1.00 62.66 1127 ARG A CA 1
ATOM 8904 C C . ARG A 1 1127 ? 23.017 -46.462 11.822 1.00 62.66 1127 ARG A C 1
ATOM 8906 O O . ARG A 1 1127 ? 22.814 -45.674 12.739 1.00 62.66 1127 ARG A O 1
ATOM 8913 N N . ILE A 1 1128 ? 22.047 -47.019 11.096 1.00 59.03 1128 ILE A N 1
ATOM 8914 C CA . ILE A 1 1128 ? 20.612 -46.819 11.325 1.00 59.03 1128 ILE A CA 1
ATOM 8915 C C . ILE A 1 1128 ? 20.182 -47.523 12.619 1.00 59.03 1128 ILE A C 1
ATOM 8917 O O . ILE A 1 1128 ? 19.585 -46.870 13.465 1.00 59.03 1128 ILE A O 1
ATOM 8921 N N . GLU A 1 1129 ? 20.568 -48.785 12.845 1.00 64.56 1129 GLU A N 1
ATOM 8922 C CA . GLU A 1 1129 ? 20.293 -49.498 14.106 1.00 64.56 1129 GLU A CA 1
ATOM 8923 C C . GLU A 1 1129 ? 20.836 -48.753 15.334 1.00 64.56 1129 GLU A C 1
ATOM 8925 O O . GLU A 1 1129 ? 20.144 -48.653 16.346 1.00 64.56 1129 GLU A O 1
ATOM 8930 N N . ILE A 1 1130 ? 22.051 -48.192 15.251 1.00 69.25 1130 ILE A N 1
ATOM 8931 C CA . ILE A 1 1130 ? 22.634 -47.385 16.331 1.00 69.25 1130 ILE A CA 1
ATOM 8932 C C . ILE A 1 1130 ? 21.786 -46.133 16.581 1.00 69.25 1130 ILE A C 1
ATOM 8934 O O . ILE A 1 1130 ? 21.369 -45.924 17.717 1.00 69.25 1130 ILE A O 1
ATOM 8938 N N . LEU A 1 1131 ? 21.459 -45.352 15.547 1.00 59.66 1131 LEU A N 1
ATOM 8939 C CA . LEU A 1 1131 ? 20.649 -44.134 15.688 1.00 59.66 1131 LEU A CA 1
ATOM 8940 C C . LEU A 1 1131 ? 19.214 -44.427 16.165 1.00 59.66 1131 LEU A C 1
ATOM 8942 O O . LEU A 1 1131 ? 18.663 -43.682 16.973 1.00 59.66 1131 LEU A O 1
ATOM 8946 N N . GLU A 1 1132 ? 18.615 -45.539 15.737 1.00 59.91 1132 GLU A N 1
ATOM 8947 C CA . GLU A 1 1132 ? 17.343 -46.017 16.281 1.00 59.91 1132 GLU A CA 1
ATOM 8948 C C . GLU A 1 1132 ? 17.463 -46.453 17.742 1.00 59.91 1132 GLU A C 1
ATOM 8950 O O . GLU A 1 1132 ? 16.540 -46.215 18.523 1.00 59.91 1132 GLU A O 1
ATOM 8955 N N . SER A 1 1133 ? 18.573 -47.086 18.132 1.00 63.38 1133 SER A N 1
ATOM 8956 C CA . SER A 1 1133 ? 18.824 -47.457 19.524 1.00 63.38 1133 SER A CA 1
ATOM 8957 C C . SER A 1 1133 ? 19.035 -46.221 20.401 1.00 63.38 1133 SER A C 1
ATOM 8959 O O . SER A 1 1133 ? 18.464 -46.154 21.483 1.00 63.38 1133 SER A O 1
ATOM 8961 N N . GLU A 1 1134 ? 19.740 -45.199 19.910 1.00 67.31 1134 GLU A N 1
ATOM 8962 C CA . GLU A 1 1134 ? 19.925 -43.912 20.586 1.00 67.31 1134 GLU A CA 1
ATOM 8963 C C . GLU A 1 1134 ? 18.599 -43.148 20.690 1.00 67.31 1134 GLU A C 1
ATOM 8965 O O . GLU A 1 1134 ? 18.286 -42.618 21.752 1.00 67.31 1134 GLU A O 1
ATOM 8970 N N . CYS A 1 1135 ? 17.752 -43.174 19.655 1.00 56.84 1135 CYS A N 1
ATOM 8971 C CA . CYS A 1 1135 ? 16.403 -42.603 19.702 1.00 56.84 1135 CYS A CA 1
ATOM 8972 C C . CYS A 1 1135 ? 15.480 -43.360 20.681 1.00 56.84 1135 CYS A C 1
ATOM 8974 O O . CYS A 1 1135 ? 14.724 -42.739 21.431 1.00 56.84 1135 CYS A O 1
ATOM 8976 N N . LYS A 1 1136 ? 15.568 -44.698 20.739 1.00 62.69 1136 LYS A N 1
ATOM 8977 C CA . LYS A 1 1136 ? 14.862 -45.521 21.739 1.00 62.69 1136 LYS A CA 1
ATOM 8978 C C . LYS A 1 1136 ? 15.379 -45.237 23.153 1.00 62.69 1136 LYS A C 1
ATOM 8980 O O . LYS A 1 1136 ? 14.563 -45.069 24.050 1.00 62.69 1136 LYS A O 1
ATOM 8985 N N . VAL A 1 1137 ? 16.691 -45.100 23.357 1.00 66.81 1137 VAL A N 1
ATOM 8986 C CA . VAL A 1 1137 ? 17.301 -44.729 24.649 1.00 66.81 1137 VAL A CA 1
ATOM 8987 C C . VAL A 1 1137 ? 16.960 -43.291 25.048 1.00 66.81 1137 VAL A C 1
ATOM 8989 O O . VAL A 1 1137 ? 16.739 -43.043 26.227 1.00 66.81 1137 VAL A O 1
ATOM 8992 N N . ALA A 1 1138 ? 16.834 -42.356 24.106 1.00 60.66 1138 ALA A N 1
ATOM 8993 C CA . ALA A 1 1138 ? 16.358 -40.999 24.375 1.00 60.66 1138 ALA A CA 1
ATOM 8994 C C . ALA A 1 1138 ? 14.887 -40.996 24.823 1.00 60.66 1138 ALA A C 1
ATOM 8996 O O . ALA A 1 1138 ? 14.563 -40.375 25.831 1.00 60.66 1138 ALA A O 1
ATOM 8997 N N . LYS A 1 1139 ? 14.012 -41.758 24.150 1.00 59.44 1139 LYS A N 1
ATOM 8998 C CA . LYS A 1 1139 ? 12.613 -41.949 24.579 1.00 59.44 1139 LYS A CA 1
ATOM 8999 C C . LYS A 1 1139 ? 12.508 -42.666 25.928 1.00 59.44 1139 LYS A C 1
ATOM 9001 O O . LYS A 1 1139 ? 11.679 -42.289 26.748 1.00 59.44 1139 LYS A O 1
ATOM 9006 N N . PHE A 1 1140 ? 13.368 -43.652 26.191 1.00 58.47 1140 PHE A N 1
ATOM 9007 C CA . PHE A 1 1140 ? 13.451 -44.288 27.506 1.00 58.47 1140 PHE A CA 1
ATOM 9008 C C . PHE A 1 1140 ? 13.990 -43.342 28.580 1.00 58.47 1140 PHE A C 1
ATOM 9010 O O . PHE A 1 1140 ? 13.472 -43.394 29.683 1.00 58.47 1140 PHE A O 1
ATOM 9017 N N . ARG A 1 1141 ? 14.943 -42.448 28.280 1.00 62.25 1141 ARG A N 1
ATOM 9018 C CA . ARG A 1 1141 ? 15.404 -41.411 29.219 1.00 62.25 1141 ARG A CA 1
ATOM 9019 C C . ARG A 1 1141 ? 14.334 -40.378 29.523 1.00 62.25 1141 ARG A C 1
ATOM 9021 O O . ARG A 1 1141 ? 14.151 -40.065 30.683 1.00 62.25 1141 ARG A O 1
ATOM 9028 N N . ASP A 1 1142 ? 13.604 -39.890 28.526 1.00 60.50 1142 ASP A N 1
ATOM 9029 C CA . ASP A 1 1142 ? 12.480 -38.968 28.740 1.00 60.50 1142 ASP A CA 1
ATOM 9030 C C . ASP A 1 1142 ? 11.373 -39.627 29.592 1.00 60.50 1142 ASP A C 1
ATOM 9032 O O . ASP A 1 1142 ? 10.836 -39.020 30.518 1.00 60.50 1142 ASP A O 1
ATOM 9036 N N . TYR A 1 1143 ? 11.093 -40.915 29.364 1.00 66.62 1143 TYR A N 1
ATOM 9037 C CA . TYR A 1 1143 ? 10.176 -41.702 30.195 1.00 66.62 1143 TYR A CA 1
ATOM 9038 C C . TYR A 1 1143 ? 10.734 -42.001 31.602 1.00 66.62 1143 TYR A C 1
ATOM 9040 O O . TYR A 1 1143 ? 9.993 -41.964 32.583 1.00 66.62 1143 TYR A O 1
ATOM 9048 N N . GLU A 1 1144 ? 12.038 -42.259 31.728 1.00 66.38 1144 GLU A N 1
ATOM 9049 C CA . GLU A 1 1144 ? 12.737 -42.510 32.992 1.00 66.38 1144 GLU A CA 1
ATOM 9050 C C . GLU A 1 1144 ? 12.881 -41.226 33.819 1.00 66.38 1144 GLU A C 1
ATOM 9052 O O . GLU A 1 1144 ? 12.673 -41.273 35.023 1.00 66.38 1144 GLU A O 1
ATOM 9057 N N . GLU A 1 1145 ? 13.112 -40.064 33.207 1.00 66.31 1145 GLU A N 1
ATOM 9058 C CA . GLU A 1 1145 ? 13.067 -38.754 33.863 1.00 66.31 1145 GLU A CA 1
ATOM 9059 C C . GLU A 1 1145 ? 11.644 -38.419 34.317 1.00 66.31 1145 GLU A C 1
ATOM 9061 O O . GLU A 1 1145 ? 11.462 -38.013 35.462 1.00 66.31 1145 GLU A O 1
ATOM 9066 N N . LYS A 1 1146 ? 10.612 -38.688 33.506 1.00 69.50 1146 LYS A N 1
ATOM 9067 C CA . LYS A 1 1146 ? 9.203 -38.546 33.926 1.00 69.50 1146 LYS A CA 1
ATOM 9068 C C . LYS A 1 1146 ? 8.848 -39.484 35.086 1.00 69.50 1146 LYS A C 1
ATOM 9070 O O . LYS A 1 1146 ? 8.189 -39.056 36.036 1.00 69.50 1146 LYS A O 1
ATOM 9075 N N . LEU A 1 1147 ? 9.346 -40.723 35.081 1.00 71.81 1147 LEU A N 1
ATOM 9076 C CA . LEU A 1 1147 ? 9.222 -41.655 36.209 1.00 71.81 1147 LEU A CA 1
ATOM 9077 C C . LEU A 1 1147 ? 10.041 -41.224 37.433 1.00 71.81 1147 LEU A C 1
ATOM 9079 O O . LEU A 1 1147 ? 9.558 -41.376 38.550 1.00 71.81 1147 LEU A O 1
ATOM 9083 N N . ILE A 1 1148 ? 11.238 -40.661 37.262 1.00 72.44 1148 ILE A N 1
ATOM 9084 C CA . ILE A 1 1148 ? 12.082 -40.150 38.352 1.00 72.44 1148 ILE A CA 1
ATOM 9085 C C . ILE A 1 1148 ? 11.449 -38.909 38.974 1.00 72.44 1148 ILE A C 1
ATOM 9087 O O . ILE A 1 1148 ? 11.420 -38.823 40.197 1.00 72.44 1148 ILE A O 1
ATOM 9091 N N . VAL A 1 1149 ? 10.892 -37.990 38.182 1.00 71.62 1149 VAL A N 1
ATOM 9092 C CA . VAL A 1 1149 ? 10.144 -36.818 38.660 1.00 71.62 1149 VAL A CA 1
ATOM 9093 C C . VAL A 1 1149 ? 8.873 -37.257 39.383 1.00 71.62 1149 VAL A C 1
ATOM 9095 O O . VAL A 1 1149 ? 8.637 -36.808 40.501 1.00 71.62 1149 VAL A O 1
ATOM 9098 N N . SER A 1 1150 ? 8.101 -38.198 38.828 1.00 72.25 1150 SER A N 1
ATOM 9099 C CA . SER A 1 1150 ? 6.932 -38.775 39.508 1.00 72.25 1150 SER A CA 1
ATOM 9100 C C . SER A 1 1150 ? 7.317 -39.496 40.809 1.00 72.25 1150 SER A C 1
ATOM 9102 O O . SER A 1 1150 ? 6.679 -39.309 41.844 1.00 72.25 1150 SER A O 1
ATOM 9104 N N . ALA A 1 1151 ? 8.414 -40.259 40.817 1.00 72.44 1151 ALA A N 1
ATOM 9105 C CA . ALA A 1 1151 ? 8.929 -40.924 42.011 1.00 72.44 1151 ALA A CA 1
ATOM 9106 C C . ALA A 1 1151 ? 9.485 -39.932 43.042 1.00 72.44 1151 ALA A C 1
ATOM 9108 O O . ALA A 1 1151 ? 9.294 -40.143 44.236 1.00 72.44 1151 ALA A O 1
ATOM 9109 N N . TRP A 1 1152 ? 10.131 -38.841 42.621 1.00 66.19 1152 TRP A N 1
ATOM 9110 C CA . TRP A 1 1152 ? 10.562 -37.755 43.505 1.00 66.19 1152 TRP A CA 1
ATOM 9111 C C . TRP A 1 1152 ? 9.367 -37.011 44.088 1.00 66.19 1152 TRP A C 1
ATOM 9113 O O . TRP A 1 1152 ? 9.369 -36.742 45.285 1.00 66.19 1152 TRP A O 1
ATOM 9123 N N . TYR A 1 1153 ? 8.334 -36.732 43.293 1.00 72.38 1153 TYR A N 1
ATOM 9124 C CA . TYR A 1 1153 ? 7.088 -36.122 43.749 1.00 72.38 1153 TYR A CA 1
ATOM 9125 C C . TYR A 1 1153 ? 6.390 -37.014 44.784 1.00 72.38 1153 TYR A C 1
ATOM 9127 O O . TYR A 1 1153 ? 6.217 -36.603 45.929 1.00 72.38 1153 TYR A O 1
ATOM 9135 N N . ASN A 1 1154 ? 6.132 -38.281 44.447 1.00 73.06 1154 ASN A N 1
ATOM 9136 C CA . ASN A 1 1154 ? 5.534 -39.271 45.348 1.00 73.06 1154 ASN A CA 1
ATOM 9137 C C . ASN A 1 1154 ? 6.374 -39.508 46.615 1.00 73.06 1154 ASN A C 1
ATOM 9139 O O . ASN A 1 1154 ? 5.826 -39.685 47.701 1.00 73.06 1154 ASN A O 1
ATOM 9143 N N . LYS A 1 1155 ? 7.709 -39.475 46.517 1.00 71.25 1155 LYS A N 1
ATOM 9144 C CA . LYS A 1 1155 ? 8.606 -39.631 47.672 1.00 71.25 1155 LYS A CA 1
ATOM 9145 C C . LYS A 1 1155 ? 8.740 -38.351 48.500 1.00 71.25 1155 LYS A C 1
ATOM 9147 O O . LYS A 1 1155 ? 8.956 -38.448 49.703 1.00 71.25 1155 LYS A O 1
ATOM 9152 N N . SER A 1 1156 ? 8.550 -37.176 47.902 1.00 65.38 1156 SER A N 1
ATOM 9153 C CA . SER A 1 1156 ? 8.447 -35.893 48.610 1.00 65.38 1156 SER A CA 1
ATOM 9154 C C . SER A 1 1156 ? 7.113 -35.789 49.345 1.00 65.38 1156 SER A C 1
ATOM 9156 O O . SER A 1 1156 ? 7.105 -35.401 50.506 1.00 65.38 1156 SER A O 1
ATOM 9158 N N . LEU A 1 1157 ? 6.018 -36.256 48.736 1.00 70.56 1157 LEU A N 1
ATOM 9159 C CA . LEU A 1 1157 ? 4.732 -36.499 49.394 1.00 70.56 1157 LEU A CA 1
ATOM 9160 C C . LEU A 1 1157 ? 4.870 -37.501 50.546 1.00 70.56 1157 LEU A C 1
ATOM 9162 O O . LEU A 1 1157 ? 4.397 -37.229 51.643 1.00 70.56 1157 LEU A O 1
ATOM 9166 N N . ALA A 1 1158 ? 5.585 -38.614 50.359 1.00 70.44 1158 ALA A N 1
ATOM 9167 C CA . ALA A 1 1158 ? 5.860 -39.563 51.440 1.00 70.44 1158 ALA A CA 1
ATOM 9168 C C . ALA A 1 1158 ? 6.727 -38.954 52.561 1.00 70.44 1158 ALA A C 1
ATOM 9170 O O . ALA A 1 1158 ? 6.477 -39.225 53.732 1.00 70.44 1158 ALA A O 1
ATOM 9171 N N . PHE A 1 1159 ? 7.707 -38.099 52.242 1.00 66.50 1159 PHE A N 1
ATOM 9172 C CA . PHE A 1 1159 ? 8.498 -37.374 53.243 1.00 66.50 1159 PHE A CA 1
ATOM 9173 C C . PHE A 1 1159 ? 7.712 -36.252 53.936 1.00 66.50 1159 PHE A C 1
ATOM 9175 O O . PHE A 1 1159 ? 7.917 -36.035 55.127 1.00 66.50 1159 PHE A O 1
ATOM 9182 N N . GLN A 1 1160 ? 6.787 -35.575 53.250 1.00 64.69 1160 GLN A N 1
ATOM 9183 C CA . GLN A 1 1160 ? 5.832 -34.660 53.880 1.00 64.69 1160 GLN A CA 1
ATOM 9184 C C . GLN A 1 1160 ? 4.888 -35.428 54.803 1.00 64.69 1160 GLN A C 1
ATOM 9186 O O . GLN A 1 1160 ? 4.708 -35.015 55.943 1.00 64.69 1160 GLN A O 1
ATOM 9191 N N . LYS A 1 1161 ? 4.366 -36.580 54.367 1.00 63.03 1161 LYS A N 1
ATOM 9192 C CA . LYS A 1 1161 ? 3.468 -37.428 55.156 1.00 63.03 1161 LYS A CA 1
ATOM 9193 C C . LYS A 1 1161 ? 4.162 -37.980 56.404 1.00 63.03 1161 LYS A C 1
ATOM 9195 O O . LYS A 1 1161 ? 3.678 -37.737 57.501 1.00 63.03 1161 LYS A O 1
ATOM 9200 N N . LEU A 1 1162 ? 5.366 -38.545 56.275 1.00 65.31 1162 LEU A N 1
ATOM 9201 C CA . LEU A 1 1162 ? 6.222 -38.915 57.415 1.00 65.31 1162 LEU A CA 1
ATOM 9202 C C . LEU A 1 1162 ? 6.612 -37.697 58.277 1.00 65.31 1162 LEU A C 1
ATOM 9204 O O . LEU A 1 1162 ? 6.724 -37.805 59.494 1.00 65.31 1162 LEU A O 1
ATOM 9208 N N . GLY A 1 1163 ? 6.793 -36.522 57.670 1.00 60.88 1163 GLY A N 1
ATOM 9209 C CA . GLY A 1 1163 ? 7.070 -35.256 58.356 1.00 60.88 1163 GLY A CA 1
ATOM 9210 C C . GLY A 1 1163 ? 5.856 -34.622 59.049 1.00 60.88 1163 GLY A C 1
ATOM 9211 O O . GLY A 1 1163 ? 6.042 -33.738 59.889 1.00 60.88 1163 GLY A O 1
ATOM 9212 N N . MET A 1 1164 ? 4.638 -35.063 58.725 1.00 56.00 1164 MET A N 1
ATOM 9213 C CA . MET A 1 1164 ? 3.384 -34.749 59.416 1.00 56.00 1164 MET A CA 1
ATOM 9214 C C . MET A 1 1164 ? 3.101 -35.797 60.493 1.00 56.00 1164 MET A C 1
ATOM 9216 O O . MET A 1 1164 ? 2.855 -35.434 61.636 1.00 56.00 1164 MET A O 1
ATOM 9220 N N . GLU A 1 1165 ? 3.246 -37.086 60.182 1.00 55.91 1165 GLU A N 1
ATOM 9221 C CA . GLU A 1 1165 ? 3.152 -38.199 61.135 1.00 55.91 1165 GLU A CA 1
ATOM 9222 C C . GLU A 1 1165 ? 4.165 -38.028 62.280 1.00 55.91 1165 GLU A C 1
ATOM 9224 O O . GLU A 1 1165 ? 3.796 -38.134 63.444 1.00 55.91 1165 GLU A O 1
ATOM 9229 N N . SER A 1 1166 ? 5.405 -37.614 61.993 1.00 51.97 1166 SER A N 1
ATOM 9230 C CA . SER A 1 1166 ? 6.407 -37.268 63.015 1.00 51.97 1166 SER A CA 1
ATOM 9231 C C . SER A 1 1166 ? 5.999 -36.084 63.909 1.00 51.97 1166 SER A C 1
ATOM 9233 O O . SER A 1 1166 ? 6.471 -36.004 65.046 1.00 51.97 1166 SER A O 1
ATOM 9235 N N . ARG A 1 1167 ? 5.150 -35.164 63.427 1.00 51.84 1167 ARG A N 1
ATOM 9236 C CA . ARG A 1 1167 ? 4.608 -34.029 64.204 1.00 51.84 1167 ARG A CA 1
ATOM 9237 C C . ARG A 1 1167 ? 3.330 -34.392 64.964 1.00 51.84 1167 ARG A C 1
ATOM 9239 O O . ARG A 1 1167 ? 3.097 -33.858 66.039 1.00 51.84 1167 ARG A O 1
ATOM 9246 N N . LEU A 1 1168 ? 2.545 -35.338 64.454 1.00 48.88 1168 LEU A N 1
ATOM 9247 C CA . LEU A 1 1168 ? 1.372 -35.896 65.132 1.00 48.88 1168 LEU A CA 1
ATOM 9248 C C . LEU A 1 1168 ? 1.780 -36.850 66.269 1.00 48.88 1168 LEU A C 1
ATOM 9250 O O . LEU A 1 1168 ? 1.234 -36.776 67.365 1.00 48.88 1168 LEU A O 1
ATOM 9254 N N . VAL A 1 1169 ? 2.806 -37.682 66.058 1.00 48.84 1169 VAL A N 1
ATOM 9255 C CA . VAL A 1 1169 ? 3.348 -38.617 67.067 1.00 48.84 1169 VAL A CA 1
ATOM 9256 C C . VAL A 1 1169 ? 4.096 -37.899 68.202 1.00 48.84 1169 VAL A C 1
ATOM 9258 O O . VAL A 1 1169 ? 4.218 -38.444 69.295 1.00 48.84 1169 VAL A O 1
ATOM 9261 N N . SER A 1 1170 ? 4.538 -36.654 68.000 1.00 44.50 1170 SER A N 1
ATOM 9262 C CA . SER A 1 1170 ? 5.087 -35.802 69.070 1.00 44.50 1170 SER A CA 1
ATOM 9263 C C . SER A 1 1170 ? 4.017 -34.989 69.828 1.00 44.50 1170 SER A C 1
ATOM 9265 O O . SER A 1 1170 ? 4.363 -34.167 70.674 1.00 44.50 1170 SER A O 1
ATOM 9267 N N . GLY A 1 1171 ? 2.724 -35.236 69.566 1.00 44.12 1171 GLY A N 1
ATOM 9268 C CA . GLY A 1 1171 ? 1.599 -34.426 70.049 1.00 44.12 1171 GLY A CA 1
ATOM 9269 C C . GLY A 1 1171 ? 0.755 -34.972 71.214 1.00 44.12 1171 GLY A C 1
ATOM 9270 O O . GLY A 1 1171 ? -0.231 -34.323 71.556 1.00 44.12 1171 GLY A O 1
ATOM 9271 N N . SER A 1 1172 ? 1.064 -36.122 71.838 1.00 33.72 1172 SER A N 1
ATOM 9272 C CA . SER A 1 1172 ? 0.220 -36.650 72.938 1.00 33.72 1172 SER A CA 1
ATOM 9273 C C . SER A 1 1172 ? 0.876 -37.675 73.883 1.00 33.72 1172 SER A C 1
ATOM 9275 O O . SER A 1 1172 ? 1.420 -38.671 73.417 1.00 33.72 1172 SER A O 1
ATOM 9277 N N . GLY A 1 1173 ? 0.660 -37.525 75.201 1.00 32.84 1173 GLY A N 1
ATOM 9278 C CA . GLY A 1 1173 ? 0.633 -38.651 76.162 1.00 32.84 1173 GLY A CA 1
ATOM 9279 C C . GLY A 1 1173 ? 1.888 -38.894 77.021 1.00 32.84 1173 GLY A C 1
ATOM 9280 O O . GLY A 1 1173 ? 2.752 -39.688 76.671 1.00 32.84 1173 GLY A O 1
ATOM 9281 N N . ALA A 1 1174 ? 1.952 -38.267 78.199 1.00 30.95 1174 ALA A N 1
ATOM 9282 C CA . ALA A 1 1174 ? 3.041 -38.400 79.177 1.00 30.95 1174 ALA A CA 1
ATOM 9283 C C . ALA A 1 1174 ? 3.204 -39.804 79.814 1.00 30.95 1174 ALA A C 1
ATOM 9285 O O . ALA A 1 1174 ? 2.202 -40.459 80.089 1.00 30.95 1174 ALA A O 1
ATOM 9286 N N . CYS A 1 1175 ? 4.443 -40.188 80.192 1.00 28.64 1175 CYS A N 1
ATOM 9287 C CA . CYS A 1 1175 ? 4.846 -40.395 81.606 1.00 28.64 1175 CYS A CA 1
ATOM 9288 C C . CYS A 1 1175 ? 6.273 -40.979 81.826 1.00 28.64 1175 CYS A C 1
ATOM 9290 O O . CYS A 1 1175 ? 6.645 -41.961 81.196 1.00 28.64 1175 CYS A O 1
ATOM 9292 N N . LYS A 1 1176 ? 6.941 -40.482 82.889 1.00 31.03 1176 LYS A N 1
ATOM 9293 C CA . LYS A 1 1176 ? 8.059 -41.068 83.686 1.00 31.03 1176 LYS A CA 1
ATOM 9294 C C . LYS A 1 1176 ? 9.520 -40.995 83.174 1.00 31.03 1176 LYS A C 1
ATOM 9296 O O . LYS A 1 1176 ? 9.977 -41.793 82.368 1.00 31.03 1176 LYS A O 1
ATOM 9301 N N . ASP A 1 1177 ? 10.232 -40.067 83.823 1.00 30.31 1177 ASP A N 1
ATOM 9302 C CA . ASP A 1 1177 ? 11.655 -39.979 84.222 1.00 30.31 1177 ASP A CA 1
ATOM 9303 C C . ASP A 1 1177 ? 12.473 -41.274 84.474 1.00 30.31 1177 ASP A C 1
ATOM 9305 O O . ASP A 1 1177 ? 11.877 -42.322 84.739 1.00 30.31 1177 ASP A O 1
ATOM 9309 N N . PRO A 1 1178 ? 13.820 -41.180 84.668 1.00 44.75 1178 PRO A N 1
ATOM 9310 C CA . PRO A 1 1178 ? 14.774 -40.137 84.215 1.00 44.75 1178 PRO A CA 1
ATOM 9311 C C . PRO A 1 1178 ? 16.122 -40.693 83.668 1.00 44.75 1178 PRO A C 1
ATOM 9313 O O . PRO A 1 1178 ? 16.518 -41.814 83.985 1.00 44.75 1178 PRO A O 1
ATOM 9316 N N . GLY A 1 1179 ? 16.930 -39.875 82.967 1.00 28.16 1179 GLY A N 1
ATOM 9317 C CA . GLY A 1 1179 ? 18.351 -40.222 82.753 1.00 28.16 1179 GLY A CA 1
ATOM 9318 C C . GLY A 1 1179 ? 19.178 -39.378 81.768 1.00 28.16 1179 GLY A C 1
ATOM 9319 O O . GLY A 1 1179 ? 19.056 -39.553 80.566 1.00 28.16 1179 GLY A O 1
ATOM 9320 N N . ALA A 1 1180 ? 20.092 -38.557 82.307 1.00 30.53 1180 ALA A N 1
ATOM 9321 C CA . ALA A 1 1180 ? 21.335 -38.026 81.704 1.00 30.53 1180 ALA A CA 1
ATOM 9322 C C . ALA A 1 1180 ? 21.327 -37.463 80.253 1.00 30.53 1180 ALA A C 1
ATOM 9324 O O . ALA A 1 1180 ? 21.312 -38.190 79.263 1.00 30.53 1180 ALA A O 1
ATOM 9325 N N . CYS A 1 1181 ? 21.530 -36.145 80.130 1.00 30.19 1181 CYS A N 1
ATOM 9326 C CA . CYS A 1 1181 ? 21.793 -35.458 78.858 1.00 30.19 1181 CYS A CA 1
ATOM 9327 C C . CYS A 1 1181 ? 23.286 -35.501 78.457 1.00 30.19 1181 CYS A C 1
ATOM 9329 O O . CYS A 1 1181 ? 24.159 -35.252 79.289 1.00 30.19 1181 CYS A O 1
ATOM 9331 N N . ALA A 1 1182 ? 23.574 -35.734 77.170 1.00 31.56 1182 ALA A N 1
ATOM 9332 C CA . ALA A 1 1182 ? 24.866 -35.474 76.523 1.00 31.56 1182 ALA A CA 1
ATOM 9333 C C . ALA A 1 1182 ? 24.643 -35.093 75.034 1.00 31.56 1182 ALA A C 1
ATOM 9335 O O . ALA A 1 1182 ? 23.647 -35.522 74.449 1.00 31.56 1182 ALA A O 1
ATOM 9336 N N . PRO A 1 1183 ? 25.498 -34.251 74.414 1.00 43.53 1183 PRO A N 1
ATOM 9337 C CA . PRO A 1 1183 ? 25.032 -33.325 73.375 1.00 43.53 1183 PRO A CA 1
ATOM 9338 C C . PRO A 1 1183 ? 25.063 -33.841 71.926 1.00 43.53 1183 PRO A C 1
ATOM 9340 O O . PRO A 1 1183 ? 25.821 -34.740 71.555 1.00 43.53 1183 PRO A O 1
ATOM 9343 N N . ALA A 1 1184 ? 24.271 -33.174 71.080 1.00 39.47 1184 ALA A N 1
ATOM 9344 C CA . ALA A 1 1184 ? 24.202 -33.397 69.639 1.00 39.47 1184 ALA A CA 1
ATOM 9345 C C . ALA A 1 1184 ? 25.548 -33.154 68.926 1.00 39.47 1184 ALA A C 1
ATOM 9347 O O . ALA A 1 1184 ? 26.278 -32.207 69.224 1.00 39.47 1184 ALA A O 1
ATOM 9348 N N . ARG A 1 1185 ? 25.856 -33.991 67.927 1.00 41.19 1185 ARG A N 1
ATOM 9349 C CA . ARG A 1 1185 ? 27.012 -33.818 67.029 1.00 41.19 1185 ARG A CA 1
ATOM 9350 C C . ARG A 1 1185 ? 26.619 -32.991 65.805 1.00 41.19 1185 ARG A C 1
ATOM 9352 O O . ARG A 1 1185 ? 25.537 -33.175 65.260 1.00 41.19 1185 ARG A O 1
ATOM 9359 N N . SER A 1 1186 ? 27.512 -32.112 65.354 1.00 51.97 1186 SER A N 1
ATOM 9360 C CA . SER A 1 1186 ? 27.253 -31.234 64.210 1.00 51.97 1186 SER A CA 1
ATOM 9361 C C . SER A 1 1186 ? 27.350 -31.954 62.857 1.00 51.97 1186 SER A C 1
ATOM 9363 O O . SER A 1 1186 ? 28.032 -32.970 62.702 1.00 51.97 1186 SER A O 1
ATOM 9365 N N . PHE A 1 1187 ? 26.691 -31.366 61.856 1.00 48.03 1187 PHE A N 1
ATOM 9366 C CA . PHE A 1 1187 ? 26.559 -31.829 60.466 1.00 48.03 1187 PHE A CA 1
ATOM 9367 C C . PHE A 1 1187 ? 27.881 -32.311 59.820 1.00 48.03 1187 PHE A C 1
ATOM 9369 O O . PHE A 1 1187 ? 27.922 -33.339 59.140 1.00 48.03 1187 PHE A O 1
ATOM 9376 N N . LEU A 1 1188 ? 28.999 -31.636 60.119 1.00 47.47 1188 LEU A N 1
ATOM 9377 C CA . LEU A 1 1188 ? 30.341 -31.968 59.615 1.00 47.47 1188 LEU A CA 1
ATOM 9378 C C . LEU A 1 1188 ? 30.889 -33.327 60.096 1.00 47.47 1188 LEU A C 1
ATOM 9380 O O . LEU A 1 1188 ? 31.790 -33.880 59.463 1.00 47.47 1188 LEU A O 1
ATOM 9384 N N . ALA A 1 1189 ? 30.362 -33.892 61.187 1.00 51.66 1189 ALA A N 1
ATOM 9385 C CA . ALA A 1 1189 ? 30.761 -35.219 61.659 1.00 51.66 1189 ALA A CA 1
ATOM 9386 C C . ALA A 1 1189 ? 30.200 -36.346 60.772 1.00 51.66 1189 ALA A C 1
ATOM 9388 O O . ALA A 1 1189 ? 30.859 -37.369 60.582 1.00 51.66 1189 ALA A O 1
ATOM 9389 N N . GLN A 1 1190 ? 29.006 -36.156 60.205 1.00 49.53 1190 GLN A N 1
ATOM 9390 C CA . GLN A 1 1190 ? 28.310 -37.174 59.414 1.00 49.53 1190 GLN A CA 1
ATOM 9391 C C . GLN A 1 1190 ? 28.849 -37.235 57.975 1.00 49.53 1190 GLN A C 1
ATOM 9393 O O . GLN A 1 1190 ? 29.039 -38.318 57.421 1.00 49.53 1190 GLN A O 1
ATOM 9398 N N . GLN A 1 1191 ? 29.223 -36.081 57.410 1.00 46.44 1191 GLN A N 1
ATOM 9399 C CA . GLN A 1 1191 ? 29.778 -35.974 56.055 1.00 46.44 1191 GLN A CA 1
ATOM 9400 C C . GLN A 1 1191 ? 31.144 -36.676 55.888 1.00 46.44 1191 GLN A C 1
ATOM 9402 O O . GLN A 1 1191 ? 31.490 -37.086 54.783 1.00 46.44 1191 GLN A O 1
ATOM 9407 N N . ARG A 1 1192 ? 31.904 -36.897 56.974 1.00 46.91 1192 ARG A N 1
ATOM 9408 C CA . ARG A 1 1192 ? 33.171 -37.659 56.943 1.00 46.91 1192 ARG A CA 1
ATOM 9409 C C . ARG A 1 1192 ? 32.994 -39.180 56.863 1.00 46.91 1192 ARG A C 1
ATOM 9411 O O . ARG A 1 1192 ? 33.968 -39.878 56.590 1.00 46.91 1192 ARG A O 1
ATOM 9418 N N . HIS A 1 1193 ? 31.789 -39.711 57.088 1.00 46.38 1193 HIS A N 1
ATOM 9419 C CA . HIS A 1 1193 ? 31.579 -41.163 57.144 1.00 46.38 1193 HIS A CA 1
ATOM 9420 C C . HIS A 1 1193 ? 31.300 -41.808 55.773 1.00 46.38 1193 HIS A C 1
ATOM 9422 O O . HIS A 1 1193 ? 31.500 -43.012 55.613 1.00 46.38 1193 HIS A O 1
ATOM 9428 N N . ILE A 1 1194 ? 30.880 -41.014 54.780 1.00 45.19 1194 ILE A N 1
ATOM 9429 C CA . ILE A 1 1194 ? 30.548 -41.479 53.420 1.00 45.19 1194 ILE A CA 1
ATOM 9430 C C . ILE A 1 1194 ? 31.787 -41.479 52.503 1.00 45.19 1194 ILE A C 1
ATOM 9432 O O . ILE A 1 1194 ? 31.906 -42.320 51.616 1.00 45.19 1194 ILE A O 1
ATOM 9436 N N . THR A 1 1195 ? 32.764 -40.601 52.743 1.00 43.69 1195 THR A N 1
ATOM 9437 C CA . THR A 1 1195 ? 33.973 -40.478 51.903 1.00 43.69 1195 THR A CA 1
ATOM 9438 C C . THR A 1 1195 ? 34.999 -41.604 52.111 1.00 43.69 1195 THR A C 1
ATOM 9440 O O . THR A 1 1195 ? 35.876 -41.794 51.271 1.00 43.69 1195 THR A O 1
ATOM 9443 N N . ASN A 1 1196 ? 34.900 -42.370 53.205 1.00 41.75 1196 ASN A N 1
ATOM 9444 C CA . ASN A 1 1196 ? 35.890 -43.392 53.578 1.00 41.75 1196 ASN A CA 1
ATOM 9445 C C . ASN A 1 1196 ? 35.599 -44.810 53.044 1.00 41.75 1196 ASN A C 1
ATOM 9447 O O . ASN A 1 1196 ? 36.465 -45.675 53.136 1.00 41.75 1196 ASN A O 1
ATOM 9451 N N . THR A 1 1197 ? 34.432 -45.075 52.450 1.00 40.84 1197 THR A N 1
ATOM 9452 C CA . THR A 1 1197 ? 34.037 -46.422 51.976 1.00 40.84 1197 THR A CA 1
ATOM 9453 C C . THR A 1 1197 ? 34.326 -46.696 50.493 1.00 40.84 1197 THR A C 1
ATOM 9455 O O . THR A 1 1197 ? 33.893 -47.717 49.964 1.00 40.84 1197 THR A O 1
ATOM 9458 N N . ARG A 1 1198 ? 35.098 -45.835 49.804 1.00 39.00 1198 ARG A N 1
ATOM 9459 C CA . ARG A 1 1198 ? 35.527 -46.056 48.401 1.00 39.00 1198 ARG A CA 1
ATOM 9460 C C . ARG A 1 1198 ? 37.019 -45.817 48.104 1.00 39.00 1198 ARG A C 1
ATOM 9462 O O . ARG A 1 1198 ? 37.396 -45.562 46.964 1.00 39.00 1198 ARG A O 1
ATOM 9469 N N . ARG A 1 1199 ? 37.892 -45.989 49.105 1.00 37.22 1199 ARG A N 1
ATOM 9470 C CA . ARG A 1 1199 ? 39.350 -46.151 48.913 1.00 37.22 1199 ARG A CA 1
ATOM 9471 C C . ARG A 1 1199 ? 39.903 -47.331 49.721 1.00 37.22 1199 ARG A C 1
ATOM 9473 O O . ARG A 1 1199 ? 40.562 -47.122 50.730 1.00 37.22 1199 ARG A O 1
ATOM 9480 N N . ASN A 1 1200 ? 39.615 -48.555 49.266 1.00 31.33 1200 ASN A N 1
ATOM 9481 C CA . ASN A 1 1200 ? 40.526 -49.714 49.310 1.00 31.33 1200 ASN A CA 1
ATOM 9482 C C . ASN A 1 1200 ? 39.841 -50.985 48.785 1.00 31.33 1200 ASN A C 1
ATOM 9484 O O . ASN A 1 1200 ? 38.951 -51.512 49.444 1.00 31.33 1200 ASN A O 1
ATOM 9488 N N . LEU A 1 1201 ? 40.305 -51.490 47.637 1.00 30.91 1201 LEU A N 1
ATOM 9489 C CA . LEU A 1 1201 ? 40.606 -52.907 47.373 1.00 30.91 1201 LEU A CA 1
ATOM 9490 C C . LEU A 1 1201 ? 41.115 -53.037 45.930 1.00 30.91 1201 LEU A C 1
ATOM 9492 O O . LEU A 1 1201 ? 40.438 -52.618 44.993 1.00 30.91 1201 LEU A O 1
ATOM 9496 N N . SER A 1 1202 ? 42.311 -53.595 45.749 1.00 30.89 1202 SER A N 1
ATOM 9497 C CA . SER A 1 1202 ? 42.950 -53.764 44.442 1.00 30.89 1202 SER A CA 1
ATOM 9498 C C . SER A 1 1202 ? 43.044 -55.236 44.026 1.00 30.89 1202 SER A C 1
ATOM 9500 O O . SER A 1 1202 ? 43.389 -56.104 44.819 1.00 30.89 1202 SER A O 1
ATOM 9502 N N . VAL A 1 1203 ? 42.720 -55.463 42.749 1.00 34.03 1203 VAL A N 1
ATOM 9503 C CA . VAL A 1 1203 ? 43.307 -56.408 41.777 1.00 34.03 1203 VAL A CA 1
ATOM 9504 C C . VAL A 1 1203 ? 44.064 -57.642 42.305 1.00 34.03 1203 VAL A C 1
ATOM 9506 O O . VAL A 1 1203 ? 45.063 -57.535 43.012 1.00 34.03 1203 VAL A O 1
ATOM 9509 N N . LYS A 1 1204 ? 43.735 -58.814 41.740 1.00 26.64 1204 LYS A N 1
ATOM 9510 C CA . LYS A 1 1204 ? 44.709 -59.898 41.520 1.00 26.64 1204 LYS A CA 1
ATOM 9511 C C . LYS A 1 1204 ? 44.783 -60.282 40.042 1.00 26.64 1204 LYS A C 1
ATOM 9513 O O . LYS A 1 1204 ? 43.755 -60.461 39.400 1.00 26.64 1204 LYS A O 1
ATOM 9518 N N . VAL A 1 1205 ? 46.011 -60.458 39.558 1.00 34.19 1205 VAL A N 1
ATOM 9519 C CA . VAL A 1 1205 ? 46.385 -61.003 38.243 1.00 34.19 1205 VAL A CA 1
ATOM 9520 C C . VAL A 1 1205 ? 47.609 -61.913 38.455 1.00 34.19 1205 VAL A C 1
ATOM 9522 O O . VAL A 1 1205 ? 48.525 -61.492 39.165 1.00 34.19 1205 VAL A O 1
ATOM 9525 N N . PRO A 1 1206 ? 47.660 -63.135 37.893 1.00 39.38 1206 PRO A N 1
ATOM 9526 C CA . PRO A 1 1206 ? 48.889 -63.919 37.731 1.00 39.38 1206 PRO A CA 1
ATOM 9527 C C . PRO A 1 1206 ? 49.573 -63.603 36.386 1.00 39.38 1206 PRO A C 1
ATOM 9529 O O . PRO A 1 1206 ? 48.904 -63.207 35.436 1.00 39.38 1206 PRO A O 1
ATOM 9532 N N . ALA A 1 1207 ? 50.890 -63.801 36.285 1.00 38.09 1207 ALA A N 1
ATOM 9533 C CA . ALA A 1 1207 ? 51.701 -63.405 35.124 1.00 38.09 1207 ALA A CA 1
ATOM 9534 C C . ALA A 1 1207 ? 52.604 -64.537 34.596 1.00 38.09 1207 ALA A C 1
ATOM 9536 O O . ALA A 1 1207 ? 52.844 -65.504 35.315 1.00 38.09 1207 ALA A O 1
ATOM 9537 N N . THR A 1 1208 ? 53.104 -64.386 33.359 1.00 32.69 1208 THR A N 1
ATOM 9538 C CA . THR A 1 1208 ? 54.368 -64.902 32.749 1.00 32.69 1208 THR A CA 1
ATOM 9539 C C . THR A 1 1208 ? 54.315 -64.521 31.242 1.00 32.69 1208 THR A C 1
ATOM 9541 O O . THR A 1 1208 ? 53.299 -64.802 30.618 1.00 32.69 1208 THR A O 1
ATOM 9544 N N . THR A 1 1209 ? 55.151 -63.653 30.638 1.00 33.47 1209 THR A N 1
ATOM 9545 C CA . THR A 1 1209 ? 56.624 -63.635 30.371 1.00 33.47 1209 THR A CA 1
ATOM 9546 C C . THR A 1 1209 ? 57.108 -64.660 29.328 1.00 33.47 1209 THR A C 1
ATOM 9548 O O . THR A 1 1209 ? 56.611 -65.784 29.397 1.00 33.47 1209 THR A O 1
ATOM 9551 N N . PRO A 1 1210 ? 58.177 -64.394 28.533 1.00 57.78 1210 PRO A N 1
ATOM 9552 C CA . PRO A 1 1210 ? 58.901 -63.129 28.266 1.00 57.78 1210 PRO A CA 1
ATOM 9553 C C . PRO A 1 1210 ? 59.155 -62.841 26.754 1.00 57.78 1210 PRO A C 1
ATOM 9555 O O . PRO A 1 1210 ? 58.648 -63.565 25.902 1.00 57.78 1210 PRO A O 1
ATOM 9558 N N . ASP A 1 1211 ? 59.998 -61.823 26.510 1.00 33.81 1211 ASP A N 1
ATOM 9559 C CA . ASP A 1 1211 ? 60.571 -61.288 25.250 1.00 33.81 1211 ASP A CA 1
ATOM 9560 C C . ASP A 1 1211 ? 59.684 -60.344 24.405 1.00 33.81 1211 ASP A C 1
ATOM 9562 O O . ASP A 1 1211 ? 58.647 -60.774 23.855 1.00 33.81 1211 ASP A O 1
#

Organism: Lynx canadensis (NCBI:txid61383)

InterPro domains:
  IPR001715 Calponin homology domain [PS50021] (495-611)
  IPR006003 FGGY carbohydrate kinase, pentulose kinase [TIGR01315] (11-505)
  IPR006003 FGGY carbohydrate kinase, pentulose kinase [cd07782] (11-504)
  IPR008636 Hook, C-terminal [PF05622] (682-1201)
  IPR018484 Carbohydrate kinase FGGY, N-terminal [PF00370] (11-267)
  IPR018485 Carbohydrate kinase FGGY, C-terminal [PF02782] (289-496)
  IPR036872 CH domain superfamily [G3DSA:1.10.418.10] (503-646)
  IPR043129 ATPase, nucleotide binding domain [SSF53067] (11-268)
  IPR043129 ATPase, nucleotide binding domain [SSF53067] (289-503)
  IPR043936 HOOK, N-terminal [PF19047] (504-641)

Foldseek 3Di:
DPDDDDDAQAWFKFWEAEDFWIKMFIAGPVLDTDFIDIDGADWDDPDVLFIFGFPVRSLLRLQVRLCRRCPPPDLVRHQFFFYAYAQKKFWAFLVRAAFDPDPVRDSRGRIGGLRRQPLVVLQVLLLVVQDPLCLQQLSGDDSSAVLSSLLCCCVPVNVRGVVRTQAMAGSSQSNLCVFAVFNEAELLSCVQRPSAAPVPGDDCVSCVSSPNNVCVVVVVSRYHPHYDFFLAFGDQGGDPVSCVSNVHDHRRTYTRHAYLLLLLCLLWLPDDCPPVPFPCHVPDSQQEWEWEDDQKIKTKGKDQDWFRFRLWHDQRASNRPHNIGITIAIGNGQNVQLVCLLVVAPANVVLVVVCVVVVHDSLVSLVVVLVVPCVPHDSLCLCVQKAKQAQCQHGSPDVNGRPDHMDIGNDDPDRHSSSSSNSSLNSLLNVLVRVLRRVVRRVVRPRNYAAYEYAYDCVVRVSSQVSNCVNNVHHYHYDPDRSSSRSSRRVSTCSNSLVDVHSDDPVDVAPDDDSDLLVCLQLLSLLSLLCVLPCPQSDPVLSVQQDPPCPLVLVSSLSNVVSSLVSLQCCQCPVVVHHDDPVLQADSSCCRVVVDPVSVVSSVLSSLLSNCRGPVNVVVVVVLVSDDVVSNVVNVVSNCVRVVVPDDDDDDDDPDVVVVVVVVVVVVVVVVVVVVVVVVVVVVVVVVVVVVVVVVVVVVVVVVVVVVVVVVPPPDDDDDDDDDPVVVVVVVVVVVVVVVVVVVVVVVVVVVVVVVVVVVVVVVVVVVVVVVVVVVVVVVVVVVVVVVVVVVVVVVVVVVVVVVVVVVVVVVVVVVVVVVVVVVVVVVVVVVVVVVVVVVVVVVVVVVVVVVVVVVVVVVVVVVVVVVVVVVVVVVVVVVVVVVVVVVVVVVVVVVVVVVVVVVVVVVVVVVVCVVPDDDDDDDDDDDDDDDDDDDDDDDDDPPVVVVVVVCVVVVVVVVVVVVVVVLVVVLVVLVVVLVVLVVVLVVLVVVLVVLVVVLVVLVVVLVVLVVVLVVPVPDDDDCVNVVSVVVSVVSVVVSVVSVVVSVVSVVVSVVSVVVSVVSVVVSVVSVVVVVVVVVVVVVVVVVVVVVVVVVVVVVVVVPPDDDDPDDVVVVVVVVVVVVVVVVVVVVVVVVVVVVVVVVVVVVVVVVVVVVVVVVVVVVVVVVVVPDDDDDDDDDDDDDDDPVVVVVVVVPPPPDDDDDDDDDDDD